Protein AF-A0AAD4RD54-F1 (afdb_monomer)

Radius of gyration: 32.4 Å; Cα contacts (8 Å, |Δi|>4): 1800; chains: 1; bounding box: 87×57×88 Å

Solvent-accessible surface area (backbone atoms only — not comparable to full-atom values): 44635 Å² total; per-residue (Å²): 108,68,71,57,52,54,49,49,52,52,64,71,62,56,76,58,55,67,66,53,48,54,48,45,55,53,49,21,65,70,68,74,36,64,88,39,47,35,70,54,61,84,73,22,49,75,55,4,37,42,70,29,91,63,85,69,30,56,29,65,33,33,38,48,41,65,48,63,67,48,46,19,55,50,34,30,54,26,50,79,67,55,37,33,37,27,60,32,68,65,44,72,46,57,25,40,58,55,34,28,67,73,33,30,32,34,36,34,36,60,65,26,46,49,77,78,45,78,38,79,94,76,35,32,35,30,32,23,28,32,25,23,54,65,60,49,38,61,70,41,50,88,74,52,38,34,68,66,67,35,71,50,55,75,58,58,98,86,44,76,84,72,58,71,46,49,21,50,43,47,36,35,20,32,35,24,40,33,50,30,21,70,60,68,34,32,37,76,70,30,52,65,26,34,33,32,28,33,40,77,24,52,78,45,41,43,64,42,84,94,43,73,69,96,71,83,83,81,75,73,75,45,46,69,63,51,42,48,35,54,28,38,64,31,43,65,52,27,40,29,32,49,41,40,77,57,62,81,20,64,36,28,37,38,34,35,20,90,45,61,52,37,50,44,51,35,51,51,50,40,58,75,68,63,55,73,49,31,27,42,35,40,32,32,33,57,34,39,48,20,29,23,73,62,70,76,48,90,70,74,73,30,28,28,40,41,39,32,33,56,17,88,38,62,66,56,30,50,55,50,50,52,56,50,50,53,43,33,49,76,44,60,34,42,82,74,42,79,29,69,52,75,63,56,40,51,54,54,47,31,46,60,33,37,39,67,62,13,48,32,64,76,40,80,93,38,47,72,50,74,46,47,29,21,29,47,62,92,49,40,41,64,49,53,57,52,48,53,51,51,38,59,74,68,74,52,68,64,27,40,42,24,46,49,67,68,20,27,40,28,41,42,30,56,38,53,85,88,39,62,67,59,48,51,51,52,50,55,50,50,51,50,52,34,54,52,28,43,74,68,71,25,32,68,43,56,36,67,45,43,48,65,72,42,56,85,47,45,52,78,75,58,31,65,72,53,46,49,50,54,51,48,52,42,43,69,57,29,75,76,56,24,35,44,47,73,62,69,57,63,66,38,45,28,58,46,41,32,55,67,66,56,52,57,81,55,32,37,74,48,83,79,39,63,43,51,71,72,54,54,45,69,49,30,40,68,69,42,53,51,55,47,52,48,32,54,74,49,84,49,70,67,60,34,50,55,57,23,47,78,40,51,68,42,77,57,48,44,56,41,35,59,30,33,31,29,18,34,13,26,42,39,52,50,48,54,50,27,69,75,38,78,77,31,38,37,40,26,51,33,25,50,21,11,46,42,9,37,49,75,42,45,20,72,54,6,62,46,32,32,68,48,28,39,49,52,50,40,43,75,75,69,48,68,31,34,34,36,43,31,58,20,38,50,54,40,55,13,38,54,64,65,34,54,89,35,93,44,35,41,37,37,36,36,16,44,21,45,89,64,73,31,69,78,53,81,83,86,57,95,36,42,46,62,42,53,36,60,63,78,56,50,27,37,30,47,57,52,47,48,38,66,66,44,52,50,38,34,45,70,63,62,58,47,65,33,40,39,29,45,40,24,40,22,35,22,48,81,30,76,67,51,27,46,21,46,38,63,44,48,4,34,56,39,5,57,54,41,60,67,61,43,27,35,39,36,36,39,49,44,54,76,33,38,70,43,42,14,46,24,48,40,31,30,52,49,8,62,74,71,36,36,49,63,96,65,90,70,74,68,55,85,61,61,71,67,52,56,55,32,54,52,46,34,55,60,76,44,64,83,62,21,69,62,42,50,53,52,51,52,50,50,36,50,54,27,51,77,69,74,39,78,62,89,69,77,81,87,71,76,87,79,82,79,90,82,82,78,77,75,69,89,68,87,82,74,82,83,81,81,48,66,48,37,41,31,37,44,57,83,87,81,116

Organism: NCBI:txid166010

Nearest PDB structures (foldseek):
  8jde-assembly1_A  TM=9.700E-01  e=2.104E-54  Mus musculus
  8jdu-assembly1_A  TM=9.709E-01  e=3.044E-54  Mus musculus
  8jdt-assembly1_A  TM=9.711E-01  e=9.715E-54  Mus musculus
  8jdx-assembly1_A  TM=9.723E-01  e=2.144E-53  Mus musculus
  8jdc-assembly1_A  TM=9.699E-01  e=6.491E-53  Mus musculus

Foldseek 3Di:
DVVVLVVVQCVQPPPLPPVLVVVLVVLCVLQVHNVQKDQDQVVQQQQQAALAPDDGDGARIEGEHQALLSQLVNLQVCLVLLFFEAEDFQRHFHQQLRHLQLHGYYYYDLNQADFPADDLPLQKTKGFQNHFQVNQQVVCVVSLKHDQFALLQDDDPVPPPRSRTDGLVQLQQQQFHHQQCLQQNTNLQFFQWWFWQFSNSDTDIQVGDPDRDPDDPPDDRVSNVRGLNSQLGTHTGMTMTGIDRNFPFKKKKKWFAAALLLLLVLLVVCVVVVLNWRGKKWWALLLVVLLCVPLVDDDDSGTMIMTMDGDNDNVSRVVSLVVSVVSCVVSRIPDIDIDRDPVVVVSVSNSRSCSQVSNLVVPDPFRKDKFKKFADSVCLRVLVVVLVVLCVVLVFDWIKMARSNRRMIMIIGGHDPVDPVRVVSVLVSSVVSQVSRQVRVMHRHDGSHCRNRNPVCCCVNQNDVRVVVVVVSSCVRRVSSNGSHDQPDLQSLQVSLCVSVVLLVQFDFDDQDFADLVLLCLFAPNVLLVLQVCQLVDPDPVVQQVSQQVAAQEGDHNCRNVQQRRQLRLLQRLLVVLVVDQLAEFEWAGPDFALQAAHRGDYNHHRTNNQLSNVSVVVVVPFQAEEEEEAAQAFSVRNQRSCQPPPRYAYEHEYEQLVQPDPPRDDDGDRYLYQYPNDAAAELQLLVCCCVLPVVQLCVARVGLEYEYADACCLDRPQPSRYHYHLLSLLQSLLSVLLVSHHYYYYDHYGDRSNRSSSNSNSNSVSSSVSHRDPRDGPNDDGDPVSVLSSLLSLVVNPPSGPSSVVVLVVVQVVCVVVVHDRNDHDPDDDDDDDDDDDDDDPPDDDDDRDTTTTTNDRPVVD

Secondary structure (DSSP, 8-state):
-HHHHHHHHHHHS---HHHHHHHHHHHHHHHT-GGGEE-SHHHHGGGG--SSSSPP---SEEE---SHHHHHHHHHHHHHTT--EEEES-S--SSSTT--TT--EEEE-TT---EEEEEGGGTEEEE-TT-BHHHHHHHTGGGTEE-----S----TT-TTTTT--BHHHHHHHT---TTHHHH--HHHHEEEEEEE-TT--EEETT-TT---S---SS---HHHHTT-TTSS-EEEEEEEE-EEPPSEEEEEEEE-SSHHHHHHHHHHHHHTT--EEEEEEE-HHHHHHHHHHHT----SS-EEEEEEEESSHHHHHHHHHHHHHHHHHTT----EEE-SHHHHHHHHHHHHTHHHHHHHTSTT-EEEE--EE--GGGHHHHHHHHHHHHHHHT---EEEE-TTTTEEEEEEEE-TT-HHHHHHHHHHHHHHHHHHHHTT-BS-SSS--TTTTGGGHHHHH-HHHHHHHHHHHHHH-TT--BS----STTHHHHHHHHHTT-GGGSEEPP--PPPHHHHTTTS-HHHHHHHHHGGG---HHHHHHHHHTSBS----TTHHHHHHHHHHHHHHHHHHHHHSTT-EEEEEESS--TT-BTTB-BTTB-S-HHHHHHHHHHHTT-S-EEEEE--SS--HHHHHHHTT-TTEEEEEEEE-TTTTSTT-----TTEEEEEE-SS---HHHHHHHIIIIIHHHHHHH--SEEEEEEE-TTBTTSSSS--B-HHHHHHHHHHHHTTTS-EEEEEEE---HHHHHHHHHHHHHHHHHSS---------PPPHHHHHHHHHHHHHTTTS-HHHHHHHHHHHHHHHHTTPPPP--------------PPPP-TT-PPPP-EEEEEE--TT--

InterPro domains:
  IPR000286 Histone deacetylase HDAC [PR01270] (592-615)
  IPR000286 Histone deacetylase HDAC [PR01270] (625-640)
  IPR000286 Histone deacetylase HDAC [PR01270] (704-714)
  IPR004113 FAD-binding oxidoreductase/transferase, type 4, C-terminal [PF02913] (252-485)
  IPR006094 FAD linked oxidase, N-terminal [PF01565] (59-206)
  IPR016164 FAD-linked oxidase-like, C-terminal [SSF55103] (252-485)
  IPR016166 FAD-binding domain, PCMH-type [PS51387] (54-246)
  IPR016169 FAD-binding, type PCMH, subdomain 2 [G3DSA:3.30.465.10] (25-263)
  IPR016171 Vanillyl-alcohol oxidase, C-terminal subdomain 2 [G3DSA:1.10.45.10] (449-484)
  IPR023696 Ureohydrolase domain superfamily [SSF52768] (494-779)
  IPR023801 Histone deacetylase domain [PF00850] (497-767)
  IPR036318 FAD-binding, type PCMH-like superfamily [SSF56176] (21-247)
  IPR037138 Histone deacetylase domain superfamily [G3DSA:3.40.800.20] (485-836)

Structure (mmCIF, N/CA/C/O backbone):
data_AF-A0AAD4RD54-F1
#
_entry.id   AF-A0AAD4RD54-F1
#
loop_
_atom_site.group_PDB
_atom_site.id
_atom_site.type_symbol
_atom_site.label_atom_id
_atom_site.label_alt_id
_atom_site.label_comp_id
_atom_site.label_asym_id
_atom_site.label_entity_id
_atom_site.label_seq_id
_atom_site.pdbx_PDB_ins_code
_atom_site.Cartn_x
_atom_site.Cartn_y
_atom_site.Cartn_z
_atom_site.occupancy
_atom_site.B_iso_or_equiv
_atom_site.auth_seq_id
_atom_site.auth_comp_id
_atom_site.auth_asym_id
_atom_site.auth_atom_id
_atom_site.pdbx_PDB_model_num
ATOM 1 N N . MET A 1 1 ? -11.831 23.724 4.573 1.00 31.16 1 MET A N 1
ATOM 2 C CA . MET A 1 1 ? -12.575 23.386 5.810 1.00 31.16 1 MET A CA 1
ATOM 3 C C . MET A 1 1 ? -12.025 22.101 6.437 1.00 31.16 1 MET A C 1
ATOM 5 O O . MET A 1 1 ? -11.517 22.185 7.545 1.00 31.16 1 MET A O 1
ATOM 9 N N . LEU A 1 2 ? -11.946 20.993 5.684 1.00 29.44 2 LEU A N 1
ATOM 10 C CA . LEU A 1 2 ? -11.298 19.728 6.092 1.00 29.44 2 LEU A CA 1
ATOM 11 C C . LEU A 1 2 ? -9.840 19.878 6.576 1.00 29.44 2 LEU A C 1
ATOM 13 O O . LEU A 1 2 ? -9.483 19.338 7.613 1.00 29.44 2 LEU A O 1
ATOM 17 N N . ALA A 1 3 ? -9.010 20.690 5.908 1.00 30.44 3 ALA A N 1
ATOM 18 C CA . ALA A 1 3 ? -7.638 20.963 6.364 1.00 30.44 3 ALA A CA 1
ATOM 19 C C . ALA A 1 3 ? -7.576 21.672 7.735 1.00 30.44 3 ALA A C 1
ATOM 21 O O . ALA A 1 3 ? -6.687 21.392 8.533 1.00 30.44 3 ALA A O 1
ATOM 22 N N . LYS A 1 4 ? -8.543 22.554 8.040 1.00 32.06 4 LYS A N 1
ATOM 23 C CA . LYS A 1 4 ? -8.648 23.219 9.352 1.00 32.06 4 LYS A CA 1
ATOM 24 C C . LYS A 1 4 ? -9.131 22.253 10.438 1.00 32.06 4 LYS A C 1
ATOM 26 O O . LYS A 1 4 ? -8.612 22.324 11.543 1.00 32.06 4 LYS A O 1
ATOM 31 N N . GLN A 1 5 ? -10.052 21.343 10.117 1.00 37.12 5 GLN A N 1
ATOM 32 C CA . GLN A 1 5 ? -10.539 20.307 11.040 1.00 37.12 5 GLN A CA 1
ATOM 33 C C . GLN A 1 5 ? -9.465 19.245 11.326 1.00 37.12 5 GLN A C 1
ATOM 35 O O . GLN A 1 5 ? -9.203 18.946 12.487 1.00 37.12 5 GLN A O 1
ATOM 40 N N . ASN A 1 6 ? -8.735 18.782 10.303 1.00 37.59 6 ASN A N 1
ATOM 41 C CA . ASN A 1 6 ? -7.548 17.932 10.471 1.00 37.59 6 ASN A CA 1
ATOM 42 C C . ASN A 1 6 ? -6.473 18.607 11.324 1.00 37.59 6 ASN A C 1
ATOM 44 O O . ASN A 1 6 ? -5.861 17.967 12.178 1.00 37.59 6 ASN A O 1
ATOM 48 N N . HIS A 1 7 ? -6.243 19.903 11.105 1.00 38.81 7 HIS A N 1
ATOM 49 C CA . HIS A 1 7 ? -5.299 20.670 11.905 1.00 38.81 7 HIS A CA 1
ATOM 50 C C . HIS A 1 7 ? -5.784 20.841 13.351 1.00 38.81 7 HIS A C 1
ATOM 52 O O . HIS A 1 7 ? -4.982 20.687 14.263 1.00 38.81 7 HIS A O 1
ATOM 58 N N . GLN A 1 8 ? -7.079 21.077 13.589 1.00 38.56 8 GLN A N 1
ATOM 59 C CA . GLN A 1 8 ? -7.655 21.140 14.937 1.00 38.56 8 GLN A CA 1
ATOM 60 C C . GLN A 1 8 ? -7.543 19.804 15.672 1.00 38.56 8 GLN A C 1
ATOM 62 O O . GLN A 1 8 ? -7.093 19.800 16.807 1.00 38.56 8 GLN A O 1
ATOM 67 N N . ILE A 1 9 ? -7.837 18.675 15.028 1.00 39.56 9 ILE A N 1
ATOM 68 C CA . ILE A 1 9 ? -7.760 17.344 15.651 1.00 39.56 9 ILE A CA 1
ATOM 69 C C . ILE A 1 9 ? -6.312 16.937 15.930 1.00 39.56 9 ILE A C 1
ATOM 71 O O . ILE A 1 9 ? -6.005 16.473 17.027 1.00 39.56 9 ILE A O 1
ATOM 75 N N . LYS A 1 10 ? -5.386 17.200 14.996 1.00 40.25 10 LYS A N 1
ATOM 76 C CA . LYS A 1 10 ? -3.944 17.020 15.240 1.00 40.25 10 LYS A CA 1
ATOM 77 C C . LYS A 1 10 ? -3.423 17.925 16.360 1.00 40.25 10 LYS A C 1
ATOM 79 O O . LYS A 1 10 ? -2.566 17.496 17.121 1.00 40.25 10 LYS A O 1
ATOM 84 N N . ARG A 1 11 ? -3.931 19.157 16.468 1.00 40.03 11 ARG A N 1
ATOM 85 C CA . ARG A 1 11 ? -3.551 20.137 17.502 1.00 40.03 11 ARG A CA 1
ATOM 86 C C . ARG A 1 11 ? -4.183 19.839 18.868 1.00 40.03 11 ARG A C 1
ATOM 88 O O . ARG A 1 11 ? -3.595 20.189 19.879 1.00 40.03 11 ARG A O 1
ATOM 95 N N . PHE A 1 12 ? -5.340 19.181 18.896 1.00 36.94 12 PHE A N 1
ATOM 96 C CA . PHE A 1 12 ? -6.020 18.708 20.108 1.00 36.94 12 PHE A CA 1
ATOM 97 C C . PHE A 1 12 ? -5.357 17.464 20.699 1.00 36.94 12 PHE A C 1
ATOM 99 O O . PHE A 1 12 ? -5.171 17.365 21.906 1.00 36.94 12 PHE A O 1
ATOM 106 N N . TYR A 1 13 ? -4.976 16.516 19.839 1.00 40.28 13 TYR A N 1
ATOM 107 C CA . TYR A 1 13 ? -4.358 15.250 20.237 1.00 40.28 13 TYR A CA 1
ATOM 108 C C . TYR A 1 13 ? -2.844 15.244 20.065 1.00 40.28 13 TYR A C 1
ATOM 110 O O . TYR A 1 13 ? -2.226 14.180 20.054 1.00 40.28 13 TYR A O 1
ATOM 118 N N . SER A 1 14 ? -2.217 16.423 19.998 1.00 35.62 14 SER A N 1
ATOM 119 C CA . SER A 1 14 ? -0.767 16.561 20.084 1.00 35.62 14 SER A CA 1
ATOM 120 C C . SER A 1 14 ? -0.270 16.284 21.511 1.00 35.62 14 SER A C 1
ATOM 122 O O . SER A 1 14 ? 0.448 17.083 22.100 1.00 35.62 14 SER A O 1
ATOM 124 N N . SER A 1 15 ? -0.585 15.108 22.054 1.00 36.62 15 SER A N 1
ATOM 125 C CA . SER A 1 15 ? 0.276 14.399 23.002 1.00 36.62 15 SER A CA 1
ATOM 126 C C . SER A 1 15 ? 1.414 13.668 22.268 1.00 36.62 15 SER A C 1
ATOM 128 O O . SER A 1 15 ? 1.978 12.705 22.776 1.00 36.62 15 SER A O 1
ATOM 130 N N . VAL A 1 16 ? 1.762 14.130 21.064 1.00 42.69 16 VAL A N 1
ATOM 131 C CA . VAL A 1 16 ? 2.956 13.742 20.310 1.00 42.69 16 VAL A CA 1
ATOM 132 C C . VAL A 1 16 ? 4.295 14.098 21.006 1.00 42.69 16 VAL A C 1
ATOM 134 O O . VAL A 1 16 ? 5.275 13.441 20.676 1.00 42.69 16 VAL A O 1
ATOM 137 N N . PRO A 1 17 ? 4.443 15.003 22.003 1.00 46.50 17 PRO A N 1
ATOM 138 C CA . PRO A 1 17 ? 5.793 15.363 22.448 1.00 46.50 17 PRO A CA 1
ATOM 139 C C . PRO A 1 17 ? 6.542 14.288 23.247 1.00 46.50 17 PRO A C 1
ATOM 141 O O . PRO A 1 17 ? 7.667 13.977 22.891 1.00 46.50 17 PRO A O 1
ATOM 144 N N . GLN A 1 18 ? 6.003 13.685 24.314 1.00 40.56 18 GLN A N 1
ATOM 145 C CA . GLN A 1 18 ? 6.911 13.025 25.273 1.00 40.56 18 GLN A CA 1
ATOM 146 C C . GLN A 1 18 ? 7.524 11.709 24.764 1.00 40.56 18 GLN A C 1
ATOM 148 O O . GLN A 1 18 ? 8.722 11.490 24.922 1.00 40.56 18 GLN A O 1
ATOM 153 N N . MET A 1 19 ? 6.732 10.839 24.128 1.00 45.44 19 MET A N 1
ATOM 154 C CA . MET A 1 19 ? 7.238 9.567 23.598 1.00 45.44 19 MET A CA 1
ATOM 155 C C . MET A 1 19 ? 8.097 9.777 22.344 1.00 45.44 19 MET A C 1
ATOM 157 O O . MET A 1 19 ? 9.170 9.185 22.255 1.00 45.44 19 MET A O 1
ATOM 161 N N . CYS A 1 20 ? 7.693 10.670 21.428 1.00 51.75 20 CYS A N 1
ATOM 162 C CA . CYS A 1 20 ? 8.508 11.004 20.255 1.00 51.75 20 CYS A CA 1
ATOM 163 C C . CYS A 1 20 ? 9.794 11.735 20.641 1.00 51.75 20 CYS A C 1
ATOM 165 O O . CYS A 1 20 ? 10.813 11.471 20.025 1.00 51.75 20 CYS A O 1
ATOM 167 N N . MET A 1 21 ? 9.791 12.592 21.669 1.00 58.31 21 MET A N 1
ATOM 168 C CA . MET A 1 21 ? 11.013 13.240 22.168 1.00 58.31 21 MET A CA 1
ATOM 169 C C . MET A 1 21 ? 11.931 12.245 22.883 1.00 58.31 21 MET A C 1
ATOM 171 O O . MET A 1 21 ? 13.139 12.285 22.684 1.00 58.31 21 MET A O 1
ATOM 175 N N . ASN A 1 22 ? 11.388 11.305 23.665 1.00 66.75 22 ASN A N 1
ATOM 176 C CA . ASN A 1 22 ? 12.194 10.248 24.286 1.00 66.75 22 ASN A CA 1
ATOM 177 C C . ASN A 1 22 ? 12.824 9.321 23.230 1.00 66.75 22 ASN A C 1
ATOM 179 O O . ASN A 1 22 ? 13.992 8.952 23.350 1.00 66.75 22 ASN A O 1
ATOM 183 N N . LEU A 1 23 ? 12.069 8.965 22.186 1.00 72.88 23 LEU A N 1
ATOM 184 C CA . LEU A 1 23 ? 12.573 8.193 21.050 1.00 72.88 23 LEU A CA 1
ATOM 185 C C . LEU A 1 23 ? 13.559 8.997 20.207 1.00 72.88 23 LEU A C 1
ATOM 187 O O . LEU A 1 23 ? 14.599 8.462 19.846 1.00 72.88 23 LEU A O 1
ATOM 191 N N . ALA A 1 24 ? 13.283 10.275 19.949 1.00 75.50 24 ALA A N 1
ATOM 192 C CA . ALA A 1 24 ? 14.194 11.166 19.246 1.00 75.50 24 ALA A CA 1
ATOM 193 C C . ALA A 1 24 ? 15.535 11.228 19.976 1.00 75.50 24 ALA A C 1
ATOM 195 O O . ALA A 1 24 ? 16.535 10.886 19.370 1.00 75.50 24 ALA A O 1
ATOM 196 N N . ASN A 1 25 ? 15.558 11.486 21.287 1.00 77.56 25 ASN A N 1
ATOM 197 C CA . ASN A 1 25 ? 16.791 11.471 22.084 1.00 77.56 25 ASN A CA 1
ATOM 198 C C . ASN A 1 25 ? 17.529 10.119 21.999 1.00 77.56 25 ASN A C 1
ATOM 200 O O . ASN A 1 25 ? 18.759 10.074 21.912 1.00 77.56 25 ASN A O 1
ATOM 204 N N . LYS A 1 26 ? 16.790 8.998 21.992 1.00 82.88 26 LYS A N 1
ATOM 205 C CA . LYS A 1 26 ? 17.374 7.660 21.809 1.00 82.88 26 LYS A CA 1
ATOM 206 C C . LYS A 1 26 ? 18.023 7.535 20.425 1.00 82.88 26 LYS A C 1
ATOM 208 O O . LYS A 1 26 ? 19.173 7.117 20.341 1.00 82.88 26 LYS A O 1
ATOM 213 N N . PHE A 1 27 ? 17.352 7.961 19.358 1.00 87.44 27 PHE A N 1
ATOM 214 C CA . PHE A 1 27 ? 17.906 7.936 18.002 1.00 87.44 27 PHE A CA 1
ATOM 215 C C . PHE A 1 27 ? 19.038 8.948 17.793 1.00 87.44 27 PHE A C 1
ATOM 217 O O . PHE A 1 27 ? 20.000 8.633 17.104 1.00 87.44 27 PHE A O 1
ATOM 224 N N . GLU A 1 28 ? 18.991 10.117 18.430 1.00 88.44 28 GLU A N 1
ATOM 225 C CA . GLU A 1 28 ? 20.075 11.106 18.415 1.00 88.44 28 GLU A CA 1
ATOM 226 C C . GLU A 1 28 ? 21.353 10.522 19.014 1.00 88.44 28 GLU A C 1
ATOM 228 O O . GLU A 1 28 ? 22.430 10.678 18.440 1.00 88.44 28 GLU A O 1
ATOM 233 N N . SER A 1 29 ? 21.239 9.791 20.129 1.00 86.81 29 SER A N 1
ATOM 234 C CA . SER A 1 29 ? 22.394 9.113 20.726 1.00 86.81 29 SER A CA 1
ATOM 235 C C . SER A 1 29 ? 22.926 7.960 19.866 1.00 86.81 29 SER A C 1
ATOM 237 O O . SER A 1 29 ? 24.135 7.753 19.830 1.00 86.81 29 SER A O 1
ATOM 239 N N . MET A 1 30 ? 22.058 7.252 19.132 1.00 88.75 30 MET A N 1
ATOM 240 C CA . MET A 1 30 ? 22.461 6.205 18.180 1.00 88.75 30 MET A CA 1
ATOM 241 C C . MET A 1 30 ? 23.156 6.761 16.934 1.00 88.75 30 MET A C 1
ATOM 243 O O . MET A 1 30 ? 24.142 6.189 16.486 1.00 88.75 30 MET A O 1
ATOM 247 N N . LEU A 1 31 ? 22.648 7.865 16.383 1.00 89.12 31 LEU A N 1
ATOM 248 C CA . LEU A 1 31 ? 23.153 8.488 15.155 1.00 89.12 31 LEU A CA 1
ATOM 249 C C . LEU A 1 31 ? 24.318 9.459 15.409 1.00 89.12 31 LEU A C 1
ATOM 251 O O . LEU A 1 31 ? 24.938 9.954 14.467 1.00 89.12 31 LEU A O 1
ATOM 255 N N . GLY A 1 32 ? 24.596 9.778 16.675 1.00 83.31 32 GLY A N 1
ATOM 256 C CA . GLY A 1 32 ? 25.702 10.635 17.102 1.00 83.31 32 GLY A CA 1
ATOM 257 C C . GLY A 1 32 ? 25.508 12.137 16.856 1.00 83.31 32 GLY A C 1
ATOM 258 O O . GLY A 1 32 ? 26.405 12.915 17.174 1.00 83.31 32 GLY A O 1
ATOM 259 N N . SER A 1 33 ? 24.370 12.573 16.301 1.00 85.06 33 SER A N 1
ATOM 260 C CA . SER A 1 33 ? 24.049 13.993 16.101 1.00 85.06 33 SER A CA 1
ATOM 261 C C . SER A 1 33 ? 22.545 14.237 15.993 1.00 85.06 33 SER A C 1
ATOM 263 O O . SER A 1 33 ? 21.833 13.516 15.290 1.00 85.06 33 SER A O 1
ATOM 265 N N . ALA A 1 34 ? 22.083 15.329 16.609 1.00 82.00 34 ALA A N 1
ATOM 266 C CA . ALA A 1 34 ? 20.712 15.823 16.481 1.00 82.00 34 ALA A CA 1
ATOM 267 C C . ALA A 1 34 ? 20.356 16.249 15.046 1.00 82.00 34 ALA A C 1
ATOM 269 O O . ALA A 1 34 ? 19.191 16.242 14.656 1.00 82.00 34 ALA A O 1
ATOM 270 N N . GLU A 1 35 ? 21.346 16.567 14.204 1.00 87.19 35 GLU A N 1
ATOM 271 C CA . GLU A 1 35 ? 21.089 16.938 12.809 1.00 87.19 35 GLU A CA 1
ATOM 272 C C . GLU A 1 35 ? 20.540 15.776 11.970 1.00 87.19 35 GLU A C 1
ATOM 274 O O . GLU A 1 35 ? 19.887 16.016 10.949 1.00 87.19 35 GLU A O 1
ATOM 279 N N . TYR A 1 36 ? 20.763 14.531 12.395 1.00 91.50 36 TYR A N 1
ATOM 280 C CA . TYR A 1 36 ? 20.299 13.328 11.700 1.00 91.50 36 TYR A CA 1
ATOM 281 C C . TYR A 1 36 ? 18.904 12.868 12.137 1.00 91.50 36 TYR A C 1
ATOM 283 O O . TYR A 1 36 ? 18.390 11.896 11.587 1.00 91.50 36 TYR A O 1
ATOM 291 N N . VAL A 1 37 ? 18.271 13.591 13.067 1.00 90.56 37 VAL A N 1
ATOM 292 C CA . VAL A 1 37 ? 16.903 13.349 13.535 1.00 90.56 37 VAL A CA 1
ATOM 293 C C . VAL A 1 37 ? 16.053 14.580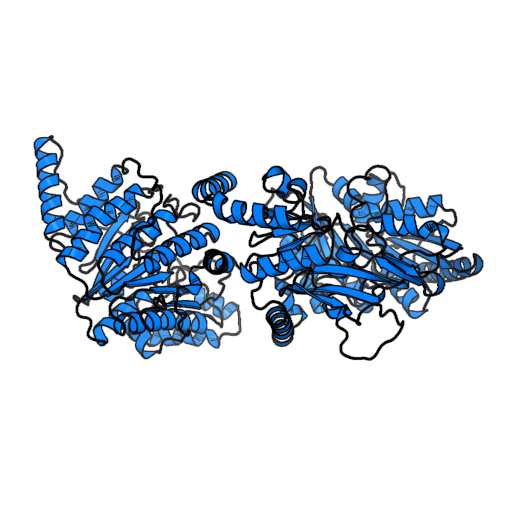 13.228 1.00 90.56 37 VAL A C 1
ATOM 295 O O . VAL A 1 37 ? 16.231 15.649 13.808 1.00 90.56 37 VAL A O 1
ATOM 298 N N . LYS A 1 38 ? 15.113 14.476 12.282 1.00 86.75 38 LYS A N 1
ATOM 299 C CA . LYS A 1 38 ? 14.216 15.593 11.947 1.00 86.75 38 LYS A CA 1
ATOM 300 C C . LYS A 1 38 ? 12.907 15.471 12.715 1.00 86.75 38 LYS A C 1
ATOM 302 O O . LYS A 1 38 ? 12.110 14.571 12.463 1.00 86.75 38 LYS A O 1
ATOM 307 N N . ILE A 1 39 ? 12.684 16.428 13.614 1.00 78.62 39 ILE A N 1
ATOM 308 C CA . ILE A 1 39 ? 11.483 16.521 14.462 1.00 78.62 39 ILE A CA 1
ATOM 309 C C . ILE A 1 39 ? 10.555 17.653 13.983 1.00 78.62 39 ILE A C 1
ATOM 311 O O . ILE A 1 39 ? 9.328 17.532 14.005 1.00 78.62 39 ILE A O 1
ATOM 315 N N . GLN A 1 40 ? 11.127 18.761 13.497 1.00 75.31 40 GLN A N 1
ATOM 316 C CA . GLN A 1 40 ? 10.357 19.911 13.009 1.00 75.31 40 GLN A CA 1
ATOM 317 C C . GLN A 1 40 ? 9.540 19.547 11.764 1.00 75.31 40 GLN A C 1
ATOM 319 O O . GLN A 1 40 ? 10.058 18.928 10.839 1.00 75.31 40 GLN A O 1
ATOM 324 N N . GLU A 1 41 ? 8.272 19.960 11.735 1.00 77.44 41 GLU A N 1
ATOM 325 C CA . GLU A 1 41 ? 7.330 19.624 10.658 1.00 77.44 41 GLU A CA 1
ATOM 326 C C . GLU A 1 41 ? 7.847 20.040 9.276 1.00 77.44 41 GLU A C 1
ATOM 328 O O . GLU A 1 41 ? 7.848 19.216 8.369 1.00 77.44 41 GLU A O 1
ATOM 333 N N . SER A 1 42 ? 8.401 21.250 9.136 1.00 77.44 42 SER A N 1
ATOM 334 C CA . SER A 1 42 ? 8.975 21.753 7.876 1.00 77.44 42 SER A CA 1
ATOM 335 C C . SER A 1 42 ? 10.063 20.850 7.288 1.00 77.44 42 SER A C 1
ATOM 337 O O . SER A 1 42 ? 10.180 20.743 6.071 1.00 77.44 42 SER A O 1
ATOM 339 N N . HIS A 1 43 ? 10.848 20.182 8.137 1.00 85.06 43 HIS A N 1
ATOM 340 C CA . HIS A 1 43 ? 11.883 19.241 7.709 1.00 85.06 43 HIS A CA 1
ATOM 341 C C . HIS A 1 43 ? 11.329 17.847 7.396 1.00 85.06 43 HIS A C 1
ATOM 343 O O . HIS A 1 43 ? 12.008 17.079 6.724 1.00 85.06 43 HIS A O 1
ATOM 349 N N . ARG A 1 44 ? 10.130 17.510 7.884 1.00 87.69 44 ARG A N 1
ATOM 350 C CA . ARG A 1 44 ? 9.465 16.219 7.654 1.00 87.69 44 ARG A CA 1
ATOM 351 C C . ARG A 1 44 ? 8.510 16.253 6.461 1.00 87.69 44 ARG A C 1
ATOM 353 O O . ARG A 1 44 ? 8.320 15.221 5.831 1.00 87.69 44 ARG A O 1
ATOM 360 N N . THR A 1 45 ? 7.948 17.416 6.124 1.00 84.38 45 THR A N 1
ATOM 361 C CA . THR A 1 45 ? 7.000 17.591 5.009 1.00 84.38 45 THR A CA 1
ATOM 362 C C . THR A 1 45 ? 7.467 16.974 3.683 1.00 84.38 45 THR A C 1
ATOM 364 O O . THR A 1 45 ? 6.654 16.277 3.077 1.00 84.38 45 THR A O 1
ATOM 367 N N . PRO A 1 46 ? 8.736 17.134 3.244 1.00 87.94 46 PRO A N 1
ATOM 368 C CA . PRO A 1 46 ? 9.199 16.547 1.980 1.00 87.94 46 PRO A CA 1
ATOM 369 C C . PRO A 1 46 ? 9.192 15.012 1.951 1.00 87.94 46 PRO A C 1
ATOM 371 O O . PRO A 1 46 ? 9.192 14.423 0.882 1.00 87.94 46 PRO A O 1
ATOM 374 N N . TYR A 1 47 ? 9.174 14.357 3.114 1.00 88.00 47 TYR A N 1
ATOM 375 C CA . TYR A 1 47 ? 9.163 12.894 3.244 1.00 88.00 47 TYR A CA 1
ATOM 376 C C . TYR A 1 47 ? 7.741 12.329 3.353 1.00 88.00 47 TYR A C 1
ATOM 378 O O . TYR A 1 47 ? 7.553 11.164 3.690 1.00 88.00 47 TYR A O 1
ATOM 386 N N . GLY A 1 48 ? 6.726 13.176 3.161 1.00 85.81 48 GLY A N 1
ATOM 387 C CA . GLY A 1 48 ? 5.326 12.787 3.265 1.00 85.81 48 GLY A CA 1
ATOM 388 C C . GLY A 1 48 ? 4.618 12.558 1.935 1.00 85.81 48 GLY A C 1
ATOM 389 O O . GLY A 1 48 ? 3.426 12.259 1.949 1.00 85.81 48 GLY A O 1
ATOM 390 N N . HIS A 1 49 ? 5.305 12.739 0.810 1.00 85.25 49 HIS A N 1
ATOM 391 C CA . HIS A 1 49 ? 4.762 12.553 -0.532 1.00 85.25 49 HIS A CA 1
ATOM 392 C C . HIS A 1 49 ? 5.838 12.024 -1.482 1.00 85.25 49 HIS A C 1
ATOM 394 O O . HIS A 1 49 ? 7.030 12.103 -1.184 1.00 85.25 49 HIS A O 1
ATOM 400 N N . ASP A 1 50 ? 5.396 11.507 -2.621 1.00 85.25 50 ASP A N 1
ATOM 401 C CA . ASP A 1 50 ? 6.225 11.317 -3.804 1.00 85.25 50 ASP A CA 1
ATOM 402 C C . ASP A 1 50 ? 5.745 12.231 -4.944 1.00 85.25 50 ASP A C 1
ATOM 404 O O . ASP A 1 50 ? 5.063 13.229 -4.685 1.00 85.25 50 ASP A O 1
ATOM 408 N N . GLU A 1 51 ? 6.135 11.941 -6.184 1.00 82.19 51 GLU A N 1
ATOM 409 C CA . GLU A 1 51 ? 5.699 12.682 -7.377 1.00 82.19 51 GLU A CA 1
ATOM 410 C C . GLU A 1 51 ? 4.311 12.229 -7.874 1.00 82.19 51 GLU A C 1
ATOM 412 O O . GLU A 1 51 ? 3.785 12.760 -8.855 1.00 82.19 51 GLU A O 1
ATOM 417 N N . GLY A 1 52 ? 3.693 11.255 -7.195 1.00 75.56 52 GLY A N 1
ATOM 418 C CA . GLY A 1 52 ? 2.331 10.812 -7.448 1.00 75.56 52 GLY A CA 1
ATOM 419 C C . GLY A 1 52 ? 1.268 11.825 -7.002 1.00 75.56 52 GLY A C 1
ATOM 420 O O . GLY A 1 52 ? 1.518 12.825 -6.331 1.00 75.56 52 GLY A O 1
ATOM 421 N N . HIS A 1 53 ? 0.016 11.539 -7.355 1.00 75.44 53 HIS A N 1
ATOM 422 C CA . HIS A 1 53 ? -1.153 12.385 -7.058 1.00 75.44 53 HIS A CA 1
ATOM 423 C C . HIS A 1 53 ? -1.811 12.051 -5.697 1.00 75.44 53 HIS A C 1
ATOM 425 O O . HIS A 1 53 ? -2.894 12.548 -5.374 1.00 75.44 53 HIS A O 1
ATOM 431 N N . PHE A 1 54 ? -1.217 11.147 -4.914 1.00 78.50 54 PHE A N 1
ATOM 432 C CA . PHE A 1 54 ? -1.779 10.672 -3.649 1.00 78.50 54 PHE A CA 1
ATOM 433 C C . PHE A 1 54 ? -1.712 11.749 -2.563 1.00 78.50 54 PHE A C 1
ATOM 435 O O . PHE A 1 54 ? -0.848 12.624 -2.577 1.00 78.50 54 PHE A O 1
ATOM 442 N N . GLN A 1 55 ? -2.621 11.684 -1.583 1.00 77.12 55 GLN A N 1
ATOM 443 C CA . GLN A 1 55 ? -2.613 12.659 -0.494 1.00 77.12 55 GLN A CA 1
ATOM 444 C C . GLN A 1 55 ? -1.354 12.523 0.378 1.00 77.12 55 GLN A C 1
ATOM 446 O O . GLN A 1 55 ? -1.130 11.451 0.948 1.00 77.12 55 GLN A O 1
ATOM 451 N N . PRO A 1 56 ? -0.585 13.612 0.570 1.00 79.44 56 PRO A N 1
ATOM 452 C CA . PRO A 1 56 ? 0.590 13.593 1.427 1.00 79.44 56 PRO A CA 1
ATOM 453 C C . PRO A 1 56 ? 0.253 13.300 2.890 1.00 79.44 56 PRO A C 1
ATOM 455 O O . PRO A 1 56 ? -0.695 13.858 3.456 1.00 79.44 56 PRO A O 1
A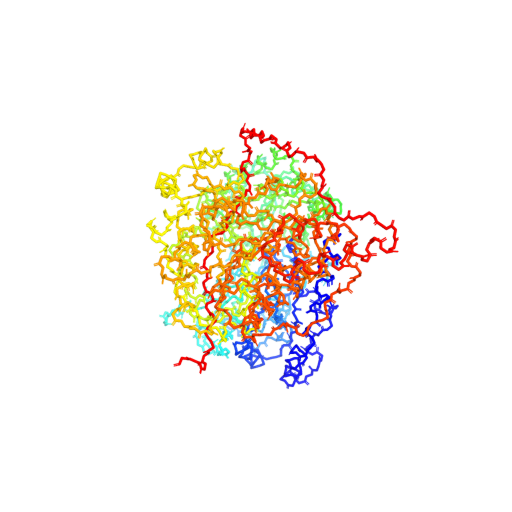TOM 458 N N . LYS A 1 57 ? 1.101 12.515 3.555 1.00 80.00 57 LYS A N 1
ATOM 459 C CA . LYS A 1 57 ? 1.060 12.314 5.006 1.00 80.00 57 LYS A CA 1
ATOM 460 C C . LYS A 1 57 ? 2.453 12.468 5.595 1.00 80.00 57 LYS A C 1
ATOM 462 O O . LYS A 1 57 ? 3.373 11.776 5.208 1.00 80.00 57 LYS A O 1
ATOM 467 N N . ILE A 1 58 ? 2.607 13.372 6.555 1.00 81.56 58 ILE A N 1
ATOM 468 C CA . ILE A 1 58 ? 3.910 13.669 7.162 1.00 81.56 58 ILE A CA 1
ATOM 469 C C . ILE A 1 58 ? 4.292 12.536 8.141 1.00 81.56 58 ILE A C 1
ATOM 471 O O . ILE A 1 58 ? 3.455 12.209 8.990 1.00 81.56 58 ILE A O 1
ATOM 475 N N . PRO A 1 59 ? 5.510 11.957 8.063 1.00 84.00 59 PRO A N 1
ATOM 476 C CA . PRO A 1 59 ? 5.995 10.959 9.029 1.00 84.00 59 PRO A CA 1
ATOM 477 C C . PRO A 1 59 ? 6.198 11.593 10.407 1.00 84.00 59 PRO A C 1
ATOM 479 O O . PRO A 1 59 ? 6.424 12.794 10.480 1.00 84.00 59 PRO A O 1
ATOM 482 N N . ASP A 1 60 ? 6.178 10.830 11.498 1.00 80.19 60 ASP A N 1
ATOM 483 C CA . ASP A 1 60 ? 6.377 11.352 12.860 1.00 80.19 60 ASP A CA 1
ATOM 484 C C . ASP A 1 60 ? 7.829 11.800 13.105 1.00 80.19 60 ASP A C 1
ATOM 486 O O . ASP A 1 60 ? 8.059 12.853 13.702 1.00 80.19 60 ASP A O 1
ATOM 490 N N . LEU A 1 61 ? 8.802 11.053 12.572 1.00 85.19 61 LEU A N 1
ATOM 491 C CA . LEU A 1 61 ? 10.233 11.379 12.584 1.00 85.19 61 LEU A CA 1
ATOM 492 C C . LEU A 1 61 ? 10.868 11.058 11.227 1.00 85.19 61 LEU A C 1
ATOM 494 O O . LEU A 1 61 ? 10.419 10.159 10.517 1.00 85.19 61 LEU A O 1
ATOM 498 N N . VAL A 1 62 ? 11.949 11.763 10.890 1.00 92.88 62 VAL A N 1
ATOM 499 C CA . VAL A 1 62 ? 12.844 11.362 9.792 1.00 92.88 62 VAL A CA 1
ATOM 500 C C . VAL A 1 62 ? 14.224 11.091 10.369 1.00 92.88 62 VAL A C 1
ATOM 502 O O . VAL A 1 62 ? 14.767 11.943 11.076 1.00 92.88 62 VAL A O 1
ATOM 505 N N . LEU A 1 63 ? 14.783 9.923 10.069 1.00 94.81 63 LEU A N 1
ATOM 506 C CA . LEU A 1 63 ? 16.109 9.505 10.519 1.00 94.81 63 LEU A CA 1
ATOM 507 C C . LEU A 1 63 ? 17.046 9.355 9.324 1.00 94.81 63 LEU A C 1
ATOM 509 O O . LEU A 1 63 ? 16.653 8.802 8.300 1.00 94.81 63 LEU A O 1
ATOM 513 N N . LEU A 1 64 ? 18.277 9.845 9.467 1.00 95.81 64 LEU A N 1
ATOM 514 C CA . LEU A 1 64 ? 19.306 9.803 8.430 1.00 95.81 64 LEU A CA 1
ATOM 515 C C . LEU A 1 64 ? 20.482 8.930 8.901 1.00 95.81 64 LEU A C 1
ATOM 517 O O . LEU A 1 64 ? 21.463 9.487 9.402 1.00 95.81 64 LEU A O 1
ATOM 521 N N . PRO A 1 65 ? 20.415 7.593 8.799 1.00 95.94 65 PRO A N 1
ATOM 522 C CA . PRO A 1 65 ? 21.530 6.714 9.145 1.00 95.94 65 PRO A CA 1
ATOM 523 C C . PRO A 1 65 ? 22.683 6.822 8.138 1.00 95.94 65 PRO A C 1
ATOM 525 O O . PRO A 1 65 ? 22.474 7.081 6.955 1.00 95.94 65 PRO A O 1
ATOM 528 N N . GLY A 1 66 ? 23.909 6.629 8.615 1.00 95.31 66 GLY A N 1
ATOM 529 C CA . GLY A 1 66 ? 25.151 6.643 7.842 1.00 95.31 66 GLY A CA 1
ATOM 530 C C . GLY A 1 66 ? 25.802 5.270 7.651 1.00 95.31 66 GLY A C 1
ATOM 531 O O . GLY A 1 66 ? 26.788 5.185 6.922 1.00 95.31 66 GLY A O 1
ATOM 532 N N . SER A 1 67 ? 25.278 4.205 8.268 1.00 96.31 67 SER A N 1
ATOM 533 C CA . SER A 1 67 ? 25.790 2.837 8.112 1.00 96.31 67 SER A CA 1
ATOM 534 C C . SER A 1 67 ? 24.694 1.774 8.219 1.00 96.31 67 SER A C 1
ATOM 536 O O . SER A 1 67 ? 23.608 2.024 8.749 1.00 96.31 67 SER A O 1
ATOM 538 N N . THR A 1 68 ? 24.997 0.562 7.750 1.00 97.12 68 THR A N 1
ATOM 539 C CA . THR A 1 68 ? 24.113 -0.607 7.871 1.00 97.12 68 THR A CA 1
ATOM 540 C C . THR A 1 68 ? 23.830 -0.947 9.337 1.00 97.12 68 THR A C 1
ATOM 542 O O . THR A 1 68 ? 22.706 -1.303 9.690 1.00 97.12 68 THR A O 1
ATOM 545 N N . GLU A 1 69 ? 24.814 -0.787 10.223 1.00 97.62 69 GLU A N 1
ATOM 546 C CA . GLU A 1 69 ? 24.660 -1.027 11.659 1.00 97.62 69 GLU A CA 1
ATOM 547 C C . GLU A 1 69 ? 23.706 -0.019 12.310 1.00 97.62 69 GLU A C 1
ATOM 549 O O . GLU A 1 69 ? 22.895 -0.408 13.151 1.00 97.62 69 GLU A O 1
ATOM 554 N N . GLU A 1 70 ? 23.758 1.256 11.904 1.00 96.81 70 GLU A N 1
ATOM 555 C CA . GLU A 1 70 ? 22.805 2.275 12.359 1.00 96.81 70 GLU A CA 1
ATOM 556 C C . GLU A 1 70 ? 21.380 1.944 11.889 1.00 96.81 70 GLU A C 1
ATOM 558 O O . GLU A 1 70 ? 20.447 1.992 12.693 1.00 96.81 70 GLU A O 1
ATOM 563 N N . VAL A 1 71 ? 21.206 1.534 10.623 1.00 97.38 71 VAL A N 1
ATOM 564 C CA . VAL A 1 71 ? 19.908 1.070 10.091 1.00 97.38 71 VAL A CA 1
ATOM 565 C C . VAL A 1 71 ? 19.388 -0.118 10.904 1.00 97.38 71 VAL A C 1
ATOM 567 O O . VAL A 1 71 ? 18.249 -0.101 11.367 1.00 97.38 71 VAL A O 1
ATOM 570 N N . SER A 1 72 ? 20.232 -1.127 11.127 1.00 98.06 72 SER A N 1
ATOM 571 C CA . SER A 1 72 ? 19.914 -2.312 11.928 1.00 98.06 72 SER A CA 1
ATOM 572 C C . SER A 1 72 ? 19.467 -1.942 13.344 1.00 98.06 72 SER A C 1
ATOM 574 O O . SER A 1 72 ? 18.408 -2.386 13.789 1.00 98.06 72 SER A O 1
ATOM 576 N N . ALA A 1 73 ? 20.214 -1.077 14.034 1.00 96.50 73 ALA A N 1
ATOM 577 C CA . ALA A 1 73 ? 19.873 -0.629 15.380 1.00 96.50 73 ALA A CA 1
ATOM 578 C C . ALA A 1 73 ? 18.529 0.118 15.426 1.00 96.50 73 ALA A C 1
ATOM 580 O O . ALA A 1 73 ? 17.713 -0.146 16.312 1.00 96.50 73 ALA A O 1
ATOM 581 N N . ILE A 1 74 ? 18.273 1.007 14.459 1.00 94.56 74 ILE A N 1
ATOM 582 C CA . ILE A 1 74 ? 17.003 1.734 14.345 1.00 94.56 74 ILE A CA 1
ATOM 583 C C . ILE A 1 74 ? 15.844 0.759 14.151 1.00 94.56 74 ILE A C 1
ATOM 585 O O . ILE A 1 74 ? 14.859 0.831 14.887 1.00 94.56 74 ILE A O 1
ATOM 589 N N . VAL A 1 75 ? 15.964 -0.165 13.195 1.00 95.31 75 VAL A N 1
ATOM 590 C CA . VAL A 1 75 ? 14.898 -1.117 12.863 1.00 95.31 75 VAL A CA 1
ATOM 591 C C . VAL A 1 75 ? 14.584 -2.028 14.053 1.00 95.31 75 VAL A C 1
ATOM 593 O O . VAL A 1 75 ? 13.407 -2.223 14.344 1.00 95.31 75 VAL A O 1
ATOM 596 N N . ARG A 1 76 ? 15.583 -2.483 14.829 1.00 94.44 76 ARG A N 1
ATOM 597 C CA . ARG A 1 76 ? 15.337 -3.243 16.078 1.00 94.44 76 ARG A CA 1
ATOM 598 C C . ARG A 1 76 ? 14.482 -2.468 17.064 1.00 94.44 76 ARG A C 1
ATOM 600 O O . ARG A 1 76 ? 13.486 -2.991 17.552 1.00 94.44 76 ARG A O 1
ATOM 607 N N . VAL A 1 77 ? 14.845 -1.211 17.327 1.00 85.38 77 VAL A N 1
ATOM 608 C CA . VAL A 1 77 ? 14.078 -0.356 18.242 1.00 85.38 77 VAL A CA 1
ATOM 609 C C . VAL A 1 77 ? 12.658 -0.165 17.724 1.00 85.38 77 VAL A C 1
ATOM 611 O O . VAL A 1 77 ? 11.712 -0.251 18.504 1.00 85.38 77 VAL A O 1
ATOM 614 N N . CYS A 1 78 ? 12.490 0.066 16.423 1.00 84.25 78 CYS A N 1
ATOM 615 C CA . CYS A 1 78 ? 11.173 0.220 15.811 1.00 84.25 78 CYS A CA 1
ATOM 616 C C . CYS A 1 78 ? 10.348 -1.065 15.903 1.00 84.25 78 CYS A C 1
ATOM 618 O O . CYS A 1 78 ? 9.158 -0.997 16.182 1.00 84.25 78 CYS A O 1
ATOM 620 N N . ASN A 1 79 ? 10.971 -2.233 15.761 1.00 83.62 79 ASN A N 1
ATOM 621 C CA . ASN A 1 79 ? 10.306 -3.522 15.899 1.00 83.62 79 ASN A CA 1
ATOM 622 C C . ASN A 1 79 ? 9.862 -3.807 17.335 1.00 83.62 79 ASN A C 1
ATOM 624 O O . ASN A 1 79 ? 8.721 -4.202 17.557 1.00 83.62 79 ASN A O 1
ATOM 628 N N . GLU A 1 80 ? 10.728 -3.544 18.315 1.00 80.62 80 GLU A N 1
ATOM 629 C CA . GLU A 1 80 ? 10.409 -3.659 19.745 1.00 80.62 80 GLU A CA 1
ATOM 630 C C . GLU A 1 80 ? 9.278 -2.710 20.158 1.00 80.62 80 GLU A C 1
ATOM 632 O O . GLU A 1 80 ? 8.438 -3.053 20.986 1.00 80.62 80 GLU A O 1
ATOM 637 N N . THR A 1 81 ? 9.251 -1.512 19.571 1.00 70.56 81 THR A N 1
ATOM 638 C CA . THR A 1 81 ? 8.264 -0.464 19.877 1.00 70.56 81 THR A CA 1
ATOM 639 C C . THR A 1 81 ? 7.075 -0.442 18.922 1.00 70.56 81 THR A C 1
ATOM 641 O O . THR A 1 81 ? 6.189 0.396 19.083 1.00 70.56 81 THR A O 1
ATOM 644 N N . LYS A 1 82 ? 7.030 -1.370 17.956 1.00 77.50 82 LYS A N 1
ATOM 645 C CA . LYS A 1 82 ? 5.966 -1.511 16.950 1.00 77.50 82 LYS A CA 1
ATOM 646 C C . LYS A 1 82 ? 5.716 -0.238 16.129 1.00 77.50 82 LYS A C 1
ATOM 648 O O . LYS A 1 82 ? 4.586 0.059 15.739 1.00 77.50 82 LYS A O 1
ATOM 653 N N . ILE A 1 83 ? 6.774 0.525 15.871 1.00 79.12 83 ILE A N 1
ATOM 654 C CA . ILE A 1 83 ? 6.725 1.769 15.103 1.00 79.12 83 ILE A CA 1
ATOM 655 C C . ILE A 1 83 ? 6.961 1.457 13.622 1.00 79.12 83 ILE A C 1
ATOM 657 O O . ILE A 1 83 ? 7.974 0.835 13.302 1.00 79.12 83 ILE A O 1
ATOM 661 N N . PRO A 1 84 ? 6.082 1.915 12.709 1.00 86.44 84 PRO A N 1
ATOM 662 C CA . PRO A 1 84 ? 6.300 1.768 11.276 1.00 86.44 84 PRO A CA 1
ATOM 663 C C . PRO A 1 84 ? 7.600 2.426 10.800 1.00 86.44 84 PRO A C 1
ATOM 665 O O . PRO A 1 84 ? 7.923 3.539 11.215 1.00 86.44 84 PRO A O 1
ATOM 668 N N . VAL A 1 85 ? 8.303 1.764 9.886 1.00 92.62 85 VAL A N 1
ATOM 669 C CA . VAL A 1 85 ? 9.519 2.240 9.223 1.00 92.62 85 VAL A CA 1
ATOM 670 C C . VAL A 1 85 ? 9.276 2.257 7.722 1.00 92.62 85 VAL A C 1
ATOM 672 O O . VAL A 1 85 ? 8.937 1.235 7.129 1.00 92.62 85 VAL A O 1
ATOM 675 N N . ILE A 1 86 ? 9.470 3.417 7.107 1.00 95.00 86 ILE A N 1
ATOM 676 C CA . ILE A 1 86 ? 9.314 3.636 5.674 1.00 95.00 86 ILE A CA 1
ATOM 677 C C . ILE A 1 86 ? 10.704 3.931 5.109 1.00 95.00 86 ILE A C 1
ATOM 679 O O . ILE A 1 86 ? 11.234 5.020 5.351 1.00 95.00 86 ILE A O 1
ATOM 683 N N . PRO A 1 87 ? 11.332 2.984 4.391 1.00 94.88 87 PRO A N 1
ATOM 684 C CA . PRO A 1 87 ? 12.569 3.256 3.671 1.00 94.88 87 PRO A CA 1
ATOM 685 C C . PRO A 1 87 ? 12.325 4.356 2.643 1.00 94.88 87 PRO A C 1
ATOM 687 O O . PRO A 1 87 ? 11.450 4.235 1.788 1.00 94.88 87 PRO A O 1
ATOM 690 N N . PHE A 1 88 ? 13.097 5.433 2.727 1.00 92.50 88 PHE A N 1
ATOM 691 C CA . PHE A 1 88 ? 12.940 6.589 1.863 1.00 92.50 88 PHE A CA 1
ATOM 692 C C . PHE A 1 88 ? 14.205 6.787 1.034 1.00 92.50 88 PHE A C 1
ATOM 694 O O . PHE A 1 88 ? 15.312 6.915 1.561 1.00 92.50 88 PHE A O 1
ATOM 701 N N . GLY A 1 89 ? 14.024 6.791 -0.286 1.00 84.44 89 GLY A N 1
ATOM 702 C CA . GLY A 1 89 ? 15.067 7.162 -1.230 1.00 84.44 89 GLY A CA 1
ATOM 703 C C . GLY A 1 89 ? 15.014 8.656 -1.510 1.00 84.44 89 GLY A C 1
ATOM 704 O O . GLY A 1 89 ? 15.413 9.484 -0.702 1.00 84.44 89 GLY A O 1
ATOM 705 N N . THR A 1 90 ? 14.500 8.997 -2.679 1.00 80.62 90 THR A N 1
ATOM 706 C CA . THR A 1 90 ? 14.468 10.368 -3.188 1.00 80.62 90 THR A CA 1
ATOM 707 C C . THR A 1 90 ? 13.068 10.941 -3.356 1.00 80.62 90 THR A C 1
ATOM 709 O O . THR A 1 90 ? 12.932 12.104 -3.716 1.00 80.62 90 THR A O 1
ATOM 712 N N . GLY A 1 91 ? 12.035 10.134 -3.105 1.00 83.00 91 GLY A N 1
ATOM 713 C CA . GLY A 1 91 ? 10.641 10.543 -3.271 1.00 83.00 91 GLY A CA 1
ATOM 714 C C . GLY A 1 91 ? 10.176 10.637 -4.726 1.00 83.00 91 GLY A C 1
ATOM 715 O O . GLY A 1 91 ? 9.132 11.215 -4.977 1.00 83.00 91 GLY A O 1
ATOM 716 N N . THR A 1 92 ? 10.903 10.067 -5.691 1.00 82.12 92 THR A N 1
ATOM 717 C CA . THR A 1 92 ? 10.541 10.132 -7.123 1.00 82.12 92 THR A CA 1
ATOM 718 C C . THR A 1 92 ? 9.545 9.057 -7.576 1.00 82.12 92 THR A C 1
ATOM 720 O O . THR A 1 92 ? 9.295 8.918 -8.771 1.00 82.12 92 THR A O 1
ATOM 723 N N . GLY A 1 93 ? 8.997 8.270 -6.644 1.00 82.94 93 GLY A N 1
ATOM 724 C CA . GLY A 1 93 ? 7.959 7.281 -6.939 1.00 82.94 93 GLY A CA 1
ATOM 725 C C . GLY A 1 93 ? 6.670 7.927 -7.454 1.00 82.94 93 GLY A C 1
ATOM 726 O O . GLY A 1 93 ? 6.438 9.120 -7.261 1.00 82.94 93 GLY A O 1
ATOM 727 N N . LEU A 1 94 ? 5.833 7.131 -8.120 1.00 84.50 94 LEU A N 1
ATOM 728 C CA . LEU A 1 94 ? 4.581 7.609 -8.723 1.00 84.50 94 LEU A CA 1
ATOM 729 C C . LEU A 1 94 ? 3.329 6.947 -8.146 1.00 84.50 94 LEU A C 1
ATOM 731 O O . LEU A 1 94 ? 2.224 7.405 -8.424 1.00 84.50 94 LEU A O 1
ATOM 735 N N . GLU A 1 95 ? 3.496 5.890 -7.348 1.00 85.25 95 GLU A N 1
ATOM 736 C CA . GLU A 1 95 ? 2.402 5.047 -6.852 1.00 85.25 95 GLU A CA 1
ATOM 737 C C . GLU A 1 95 ? 2.131 5.225 -5.346 1.00 85.25 95 GLU A C 1
ATOM 739 O O . GLU A 1 95 ? 1.312 4.507 -4.782 1.00 85.25 95 GLU A O 1
ATOM 744 N N . GLY A 1 96 ? 2.772 6.179 -4.662 1.00 86.25 96 GLY A N 1
ATOM 745 C CA . GLY A 1 96 ? 2.555 6.454 -3.237 1.00 86.25 96 GLY A CA 1
ATOM 746 C C . GLY A 1 96 ? 3.346 5.545 -2.291 1.00 86.25 96 GLY A C 1
ATOM 747 O O . GLY A 1 96 ? 3.050 5.502 -1.097 1.00 86.25 96 GLY A O 1
ATOM 748 N N . GLY A 1 97 ? 4.340 4.808 -2.798 1.00 86.62 97 GLY A N 1
ATOM 749 C CA . GLY A 1 97 ? 5.058 3.764 -2.054 1.00 86.62 97 GLY A CA 1
ATOM 750 C C . GLY A 1 97 ? 5.885 4.267 -0.865 1.00 86.62 97 GLY A C 1
ATOM 751 O O . GLY A 1 97 ? 6.172 3.499 0.045 1.00 86.62 97 GLY A O 1
ATOM 752 N N . VAL A 1 98 ? 6.243 5.554 -0.829 1.00 90.31 98 VAL A N 1
ATOM 753 C CA . VAL A 1 98 ? 6.994 6.170 0.287 1.00 90.31 98 VAL A CA 1
ATOM 754 C C . VAL A 1 98 ? 6.108 6.975 1.241 1.00 90.31 98 VAL A C 1
ATOM 756 O O . VAL A 1 98 ? 6.611 7.583 2.184 1.00 90.31 98 VAL A O 1
ATOM 759 N N . ILE A 1 99 ? 4.792 7.016 1.011 1.00 88.38 99 ILE A N 1
ATOM 760 C CA . ILE A 1 99 ? 3.878 7.786 1.856 1.00 88.38 99 ILE A CA 1
ATOM 761 C C . ILE A 1 99 ? 3.648 7.016 3.164 1.00 88.38 99 ILE A C 1
ATOM 763 O O . ILE A 1 99 ? 3.118 5.903 3.134 1.00 88.38 99 ILE A O 1
ATOM 767 N N . PRO A 1 100 ? 3.954 7.597 4.340 1.00 84.31 100 PRO A N 1
ATOM 768 C CA . PRO A 1 100 ? 3.775 6.938 5.629 1.00 84.31 100 PRO A CA 1
ATOM 769 C C . PRO A 1 100 ? 2.291 6.919 6.018 1.00 84.31 100 PRO A C 1
ATOM 771 O O . PRO A 1 100 ? 1.830 7.668 6.887 1.00 84.31 100 PRO A O 1
ATOM 774 N N . THR A 1 101 ? 1.512 6.041 5.379 1.00 76.44 101 THR A N 1
ATOM 775 C CA . THR A 1 101 ? 0.052 5.929 5.569 1.00 76.44 101 THR A CA 1
ATOM 776 C C . THR A 1 101 ? -0.335 5.705 7.026 1.00 76.44 101 THR A C 1
ATOM 778 O O . THR A 1 101 ? -1.377 6.177 7.484 1.00 76.44 101 THR A O 1
ATOM 781 N N . LEU A 1 102 ? 0.544 5.067 7.796 1.00 68.56 102 LEU A N 1
ATOM 782 C CA . LEU A 1 102 ? 0.393 4.784 9.214 1.00 68.56 102 LEU A CA 1
ATOM 783 C C . LEU A 1 102 ? 1.235 5.700 10.127 1.00 68.56 102 LEU A C 1
ATOM 785 O O . LEU A 1 102 ? 1.301 5.427 11.321 1.00 68.56 102 LEU A O 1
ATOM 789 N N . GLY A 1 103 ? 1.816 6.790 9.617 1.00 79.31 103 GLY A N 1
ATOM 790 C CA . GLY A 1 103 ? 2.796 7.587 10.366 1.00 79.31 103 GLY A CA 1
ATOM 791 C C . GLY A 1 103 ? 4.102 6.810 10.552 1.00 79.31 103 GLY A C 1
ATOM 792 O O . GLY A 1 103 ? 4.462 6.007 9.696 1.00 79.31 103 GLY A O 1
ATOM 793 N N . GLY A 1 104 ? 4.791 7.021 11.668 1.00 83.25 104 GLY A N 1
ATOM 794 C CA . GLY A 1 104 ? 6.045 6.347 11.990 1.00 83.25 104 GLY A CA 1
ATOM 795 C C . GLY A 1 104 ? 7.275 7.081 11.465 1.00 83.25 104 GLY A C 1
ATOM 796 O O . GLY A 1 104 ? 7.311 8.311 11.407 1.00 83.25 104 GLY A O 1
ATOM 797 N N . ILE A 1 105 ? 8.313 6.323 11.130 1.00 87.50 105 ILE A N 1
ATOM 798 C CA . ILE A 1 105 ? 9.639 6.849 10.820 1.00 87.50 105 ILE A CA 1
ATOM 799 C C . ILE A 1 105 ? 9.920 6.724 9.331 1.00 87.50 105 ILE A C 1
ATOM 801 O O . ILE A 1 105 ? 9.940 5.623 8.789 1.00 87.50 105 ILE A O 1
ATOM 805 N N . SER A 1 106 ? 10.217 7.850 8.689 1.00 94.12 106 SER A N 1
ATOM 806 C CA . SER A 1 106 ? 10.837 7.849 7.366 1.00 94.12 106 SER A CA 1
ATOM 807 C C . SER A 1 106 ? 12.349 7.701 7.520 1.00 94.12 106 SER A C 1
ATOM 809 O O . SER A 1 106 ? 12.988 8.490 8.218 1.00 94.12 106 SER A O 1
ATOM 811 N N . LEU A 1 107 ? 12.930 6.697 6.874 1.00 95.31 107 LEU A N 1
ATOM 812 C CA . LEU A 1 107 ? 14.350 6.376 6.966 1.00 95.31 107 LEU A CA 1
ATOM 813 C C . LEU A 1 107 ? 15.068 6.817 5.686 1.00 95.31 107 LEU A C 1
ATOM 815 O O . LEU A 1 107 ? 15.031 6.113 4.682 1.00 95.31 107 LEU A O 1
ATOM 819 N N . ASP A 1 108 ? 15.699 7.989 5.724 1.00 94.50 108 ASP A N 1
ATOM 820 C CA . ASP A 1 108 ? 16.395 8.594 4.584 1.00 94.50 108 ASP A CA 1
ATOM 821 C C . ASP A 1 108 ? 17.840 8.086 4.491 1.00 94.50 108 ASP A C 1
ATOM 823 O O . ASP A 1 108 ? 18.701 8.422 5.307 1.00 94.50 108 ASP A O 1
ATOM 827 N N . LEU A 1 109 ? 18.113 7.293 3.457 1.00 91.31 109 LEU A N 1
ATOM 828 C CA . LEU A 1 109 ? 19.390 6.605 3.270 1.00 91.31 109 LEU A CA 1
ATOM 829 C C . LEU A 1 109 ? 20.452 7.442 2.533 1.00 91.31 109 LEU A C 1
ATOM 831 O O . LEU A 1 109 ? 21.519 6.923 2.197 1.00 91.31 109 LEU A O 1
ATOM 835 N N . LYS A 1 110 ? 20.222 8.740 2.290 1.00 91.06 110 LYS A N 1
ATOM 836 C CA . LYS A 1 110 ? 21.125 9.580 1.478 1.00 91.06 110 LYS A CA 1
ATOM 837 C C . LYS A 1 110 ? 22.559 9.711 1.990 1.00 91.06 110 LYS A C 1
ATOM 839 O O . LYS A 1 110 ? 23.445 10.061 1.215 1.00 91.06 110 LYS A O 1
ATOM 844 N N . ARG A 1 111 ? 22.803 9.501 3.290 1.00 93.25 111 ARG A N 1
ATOM 845 C CA . ARG A 1 111 ? 24.163 9.559 3.866 1.00 93.25 111 ARG A CA 1
ATOM 846 C C . ARG A 1 111 ? 25.004 8.345 3.471 1.00 93.25 111 ARG A C 1
ATOM 848 O O . ARG A 1 111 ? 26.225 8.442 3.473 1.00 93.25 111 ARG A O 1
ATOM 855 N N . MET A 1 112 ? 24.365 7.233 3.118 1.00 93.88 112 MET A N 1
ATOM 856 C CA . MET A 1 112 ? 25.021 6.024 2.632 1.00 93.88 112 MET A CA 1
ATOM 857 C C . MET A 1 112 ? 25.185 6.130 1.109 1.00 93.88 112 MET A C 1
ATOM 859 O O . MET A 1 112 ? 24.449 5.495 0.366 1.00 93.88 112 MET A O 1
ATOM 863 N N . ASN A 1 113 ? 26.085 6.984 0.617 1.00 93.88 113 ASN A N 1
ATOM 864 C CA . ASN A 1 113 ? 26.184 7.348 -0.808 1.00 93.88 113 ASN A CA 1
ATOM 865 C C . ASN A 1 113 ? 27.506 6.953 -1.489 1.00 93.88 113 ASN A C 1
ATOM 867 O O . ASN A 1 113 ? 27.897 7.565 -2.484 1.00 93.88 113 ASN A O 1
ATOM 871 N N . GLN A 1 114 ? 28.204 5.944 -0.967 1.00 93.81 114 GLN A N 1
ATOM 872 C CA . GLN A 1 114 ? 29.512 5.528 -1.475 1.00 93.81 114 GLN A CA 1
ATOM 873 C C . GLN A 1 114 ? 29.435 4.330 -2.435 1.00 93.81 114 GLN A C 1
ATOM 875 O O . GLN A 1 114 ? 28.591 3.441 -2.295 1.00 93.81 114 GLN A O 1
ATOM 880 N N . VAL A 1 115 ? 30.375 4.280 -3.386 1.00 95.38 115 VAL A N 1
ATOM 881 C CA . VAL A 1 115 ? 30.764 3.033 -4.065 1.00 95.38 115 VAL A CA 1
ATOM 882 C C . VAL A 1 115 ? 31.695 2.284 -3.113 1.00 95.38 115 VAL A C 1
ATOM 884 O O . VAL A 1 115 ? 32.754 2.803 -2.765 1.00 95.38 115 VAL A O 1
ATOM 887 N N . LEU A 1 116 ? 31.288 1.100 -2.660 1.00 94.38 116 LEU A N 1
ATOM 888 C CA . LEU A 1 116 ? 32.035 0.302 -1.681 1.00 94.38 116 LEU A CA 1
ATOM 889 C C . LEU A 1 116 ? 33.149 -0.509 -2.339 1.00 94.38 116 LEU A C 1
ATOM 891 O O . LEU A 1 116 ? 34.246 -0.623 -1.799 1.00 94.38 116 LEU A O 1
ATOM 895 N N . GLU A 1 117 ? 32.859 -1.081 -3.504 1.00 94.19 117 GLU A N 1
ATOM 896 C CA . GLU A 1 117 ? 33.780 -1.940 -4.238 1.00 94.19 117 GLU A CA 1
ATOM 897 C C . GLU A 1 117 ? 33.514 -1.806 -5.734 1.00 94.19 117 GLU A C 1
ATOM 899 O O . GLU A 1 117 ? 32.366 -1.659 -6.161 1.00 94.19 117 GLU A O 1
ATOM 904 N N . MET A 1 118 ? 34.568 -1.878 -6.540 1.00 93.88 118 MET A N 1
ATOM 905 C CA . MET A 1 118 ? 34.446 -1.881 -7.987 1.00 93.88 118 MET A CA 1
ATOM 906 C C . MET A 1 118 ? 35.397 -2.902 -8.604 1.00 93.88 118 MET A C 1
ATOM 908 O O . MET A 1 118 ? 36.591 -2.912 -8.312 1.00 93.88 118 MET A O 1
ATOM 912 N N . ASN A 1 119 ? 34.839 -3.763 -9.453 1.00 94.25 119 ASN A N 1
ATOM 913 C CA . ASN A 1 119 ? 35.517 -4.894 -10.062 1.00 94.25 119 ASN A CA 1
ATOM 914 C C . ASN A 1 119 ? 35.448 -4.767 -11.589 1.00 94.25 119 ASN A C 1
ATOM 916 O O . ASN A 1 119 ? 34.571 -5.345 -12.232 1.00 94.25 119 ASN A O 1
ATOM 920 N N . GLU A 1 120 ? 36.388 -4.018 -12.175 1.00 94.44 120 GLU A N 1
ATOM 921 C CA . GLU A 1 120 ? 36.462 -3.774 -13.629 1.00 94.44 120 GLU A CA 1
ATOM 922 C C . GLU A 1 120 ? 36.456 -5.063 -14.448 1.00 94.44 120 GLU A C 1
ATOM 924 O O . GLU A 1 120 ? 35.700 -5.198 -15.405 1.00 94.44 120 GLU A O 1
ATOM 929 N N . VAL A 1 121 ? 37.280 -6.028 -14.038 1.00 92.94 121 VAL A N 1
ATOM 930 C CA . VAL A 1 121 ? 37.474 -7.295 -14.758 1.00 92.94 121 VAL A CA 1
ATOM 931 C C . VAL A 1 121 ? 36.208 -8.157 -14.752 1.00 92.94 121 VAL A C 1
ATOM 933 O O . VAL A 1 121 ? 35.962 -8.892 -15.706 1.00 92.94 121 VAL A O 1
ATOM 936 N N . ASP A 1 122 ? 35.395 -8.049 -13.700 1.00 93.25 122 ASP A N 1
ATOM 937 C CA . ASP A 1 122 ? 34.188 -8.861 -13.508 1.00 93.25 122 ASP A CA 1
ATOM 938 C C . ASP A 1 122 ? 32.892 -8.122 -13.871 1.00 93.25 122 ASP A C 1
ATOM 940 O O . ASP A 1 122 ? 31.799 -8.687 -13.739 1.00 93.25 122 ASP A O 1
ATOM 944 N N . PHE A 1 123 ? 33.013 -6.876 -14.347 1.00 94.94 123 PHE A N 1
ATOM 945 C CA . PHE A 1 123 ? 31.898 -6.032 -14.766 1.00 94.94 123 PHE A CA 1
ATOM 946 C C . PHE A 1 123 ? 30.847 -5.867 -13.657 1.00 94.94 123 PHE A C 1
ATOM 948 O O . PHE A 1 123 ? 29.646 -6.017 -13.890 1.00 94.94 123 PHE A O 1
ATOM 955 N N . ASP A 1 124 ? 31.279 -5.588 -12.426 1.00 95.06 124 ASP A N 1
ATOM 956 C CA . ASP A 1 124 ? 30.369 -5.268 -11.324 1.00 95.06 124 ASP A CA 1
ATOM 957 C C . ASP A 1 124 ? 30.906 -4.207 -10.370 1.00 95.06 124 ASP A C 1
ATOM 959 O O . ASP A 1 124 ? 32.104 -3.920 -10.304 1.00 95.06 124 ASP A O 1
ATOM 963 N N . CYS A 1 125 ? 29.983 -3.606 -9.629 1.00 95.56 125 CYS A N 1
ATOM 964 C CA . CYS A 1 125 ? 30.306 -2.766 -8.491 1.00 95.56 125 CYS A CA 1
ATOM 965 C C . CYS A 1 125 ? 29.285 -2.947 -7.370 1.00 95.56 125 CYS A C 1
ATOM 967 O O . CYS A 1 125 ? 28.125 -3.294 -7.601 1.00 95.56 125 CYS A O 1
ATOM 969 N N . THR A 1 126 ? 29.730 -2.701 -6.145 1.00 96.25 126 THR A N 1
ATOM 970 C CA . THR A 1 126 ? 28.901 -2.717 -4.944 1.00 96.25 126 THR A CA 1
ATOM 971 C C . THR A 1 126 ? 28.708 -1.287 -4.475 1.00 96.25 126 THR A C 1
ATOM 973 O O . THR A 1 126 ? 29.679 -0.560 -4.256 1.00 96.25 126 THR A O 1
ATOM 976 N N . VAL A 1 127 ? 27.455 -0.872 -4.318 1.00 95.81 127 VAL A N 1
ATOM 977 C CA . VAL A 1 127 ? 27.089 0.504 -3.982 1.00 95.81 127 VAL A CA 1
ATOM 978 C C . VAL A 1 127 ? 26.180 0.579 -2.765 1.00 95.81 127 VAL A C 1
ATOM 980 O O . VAL A 1 127 ? 25.462 -0.371 -2.446 1.00 95.81 127 VAL A O 1
ATOM 983 N N . GLN A 1 128 ? 26.211 1.718 -2.081 1.00 95.75 128 GLN A N 1
ATOM 984 C CA . GLN A 1 128 ? 25.275 2.055 -1.013 1.00 95.75 128 GLN A CA 1
ATOM 985 C C . GLN A 1 128 ? 23.992 2.723 -1.557 1.00 95.75 128 GLN A C 1
ATOM 987 O O . GLN A 1 128 ? 24.007 3.286 -2.656 1.00 95.75 128 GLN A O 1
ATOM 992 N N . PRO A 1 129 ? 22.872 2.693 -0.808 1.00 90.38 129 PRO A N 1
ATOM 993 C CA . PRO A 1 129 ? 21.556 3.113 -1.285 1.00 90.38 129 PRO A CA 1
ATOM 994 C C . PRO A 1 129 ? 21.443 4.572 -1.705 1.00 90.38 129 PRO A C 1
ATOM 996 O O . PRO A 1 129 ? 20.692 4.855 -2.623 1.00 90.38 129 PRO A O 1
ATOM 999 N N . GLY A 1 130 ? 22.183 5.488 -1.093 1.00 87.56 130 GLY A N 1
ATOM 1000 C CA . GLY A 1 130 ? 22.181 6.912 -1.416 1.00 87.56 130 GLY A CA 1
ATOM 1001 C C . GLY A 1 130 ? 22.966 7.292 -2.675 1.00 87.56 130 GLY A C 1
ATOM 1002 O O . GLY A 1 130 ? 23.042 8.482 -2.985 1.00 87.56 130 GLY A O 1
ATOM 1003 N N . ILE A 1 131 ? 23.581 6.340 -3.399 1.00 89.94 131 ILE A N 1
ATOM 1004 C CA . ILE A 1 131 ? 24.231 6.660 -4.675 1.00 89.94 131 ILE A CA 1
ATOM 1005 C C . ILE A 1 131 ? 23.185 6.822 -5.775 1.00 89.94 131 ILE A C 1
ATOM 1007 O O . ILE A 1 131 ? 22.303 5.979 -5.959 1.00 89.94 131 ILE A O 1
ATOM 1011 N N . THR A 1 132 ? 23.300 7.898 -6.545 1.00 88.56 132 THR A N 1
ATOM 1012 C CA . THR A 1 132 ? 22.430 8.118 -7.698 1.00 88.56 132 THR A CA 1
ATOM 1013 C C . THR A 1 132 ? 22.995 7.419 -8.928 1.00 88.56 132 THR A C 1
ATOM 1015 O O . THR A 1 132 ? 24.210 7.263 -9.070 1.00 88.56 132 THR A O 1
ATOM 1018 N N . ARG A 1 133 ? 22.122 7.035 -9.862 1.00 87.06 133 ARG A N 1
ATOM 1019 C CA . ARG A 1 133 ? 22.526 6.431 -11.141 1.00 87.06 133 ARG A CA 1
ATOM 1020 C C . ARG A 1 133 ? 23.537 7.298 -11.910 1.00 87.06 133 ARG A C 1
ATOM 1022 O O . ARG A 1 133 ? 24.523 6.785 -12.434 1.00 87.06 133 ARG A O 1
ATOM 1029 N N . ILE A 1 134 ? 23.313 8.616 -11.942 1.00 84.88 134 ILE A N 1
ATOM 1030 C CA . ILE A 1 134 ? 24.209 9.583 -12.597 1.00 84.88 134 ILE A CA 1
ATOM 1031 C C . ILE A 1 134 ? 25.563 9.624 -11.885 1.00 84.88 134 ILE A C 1
ATOM 1033 O O . ILE A 1 134 ? 26.588 9.517 -12.552 1.00 84.88 134 ILE A O 1
ATOM 1037 N N . ALA A 1 135 ? 25.575 9.729 -10.551 1.00 88.75 135 ALA A N 1
ATOM 1038 C CA . ALA A 1 135 ? 26.815 9.772 -9.778 1.00 88.75 135 ALA A CA 1
ATOM 1039 C C . ALA A 1 135 ? 27.636 8.488 -9.958 1.00 88.75 135 ALA A C 1
ATOM 1041 O O . ALA A 1 135 ? 28.853 8.557 -10.120 1.00 88.75 135 ALA A O 1
ATOM 1042 N N . LEU A 1 136 ? 26.975 7.325 -10.004 1.00 90.69 136 LEU A N 1
ATOM 1043 C CA . LEU A 1 136 ? 27.631 6.055 -10.299 1.00 90.69 136 LEU A CA 1
ATOM 1044 C C . LEU A 1 136 ? 28.278 6.071 -11.691 1.00 90.69 136 LEU A C 1
ATOM 1046 O O . LEU A 1 136 ? 29.465 5.775 -11.812 1.00 90.69 136 LEU A O 1
ATOM 1050 N N . ASN A 1 137 ? 27.523 6.453 -12.727 1.00 91.50 137 ASN A N 1
ATOM 1051 C CA . ASN A 1 137 ? 28.019 6.516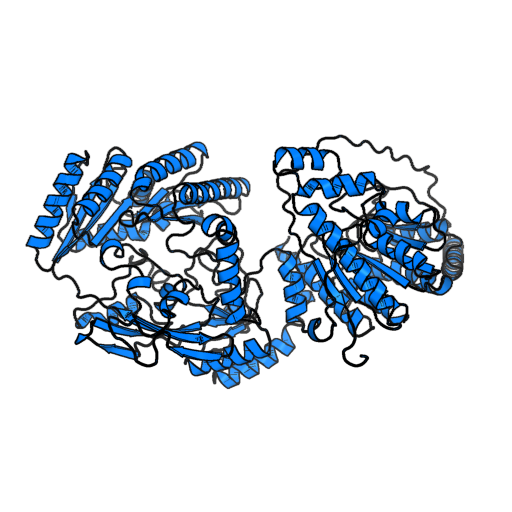 -14.105 1.00 91.50 137 ASN A CA 1
ATOM 1052 C C . ASN A 1 137 ? 29.136 7.555 -14.303 1.00 91.50 137 ASN A C 1
ATOM 1054 O O . ASN A 1 137 ? 30.050 7.334 -15.099 1.00 91.50 137 ASN A O 1
ATOM 1058 N N . GLU A 1 138 ? 29.099 8.673 -13.578 1.00 90.31 138 GLU A N 1
ATOM 1059 C CA . GLU A 1 138 ? 30.179 9.660 -13.569 1.00 90.31 138 GLU A CA 1
ATOM 1060 C C . GLU A 1 138 ? 31.444 9.106 -12.901 1.00 90.31 138 GLU A C 1
ATOM 1062 O O . GLU A 1 138 ? 32.541 9.271 -13.441 1.00 90.31 138 GLU A O 1
ATOM 1067 N N . TRP A 1 139 ? 31.292 8.391 -11.783 1.00 90.75 139 TRP A N 1
ATOM 1068 C CA . TRP A 1 139 ? 32.399 7.785 -11.043 1.00 90.75 139 TRP A CA 1
ATOM 1069 C C . TRP A 1 139 ? 33.118 6.696 -11.857 1.00 90.75 139 TRP A C 1
ATOM 1071 O O . TRP A 1 139 ? 34.346 6.702 -11.933 1.00 90.75 139 TRP A O 1
ATOM 1081 N N . ILE A 1 140 ? 32.381 5.813 -12.548 1.00 92.38 140 ILE A N 1
ATOM 1082 C CA . ILE A 1 140 ? 32.970 4.744 -13.386 1.00 92.38 140 ILE A CA 1
ATOM 1083 C C . ILE A 1 140 ? 33.385 5.206 -14.792 1.00 92.38 140 ILE A C 1
ATOM 1085 O O . ILE A 1 140 ? 33.926 4.409 -15.556 1.00 92.38 140 ILE A O 1
ATOM 1089 N N . ARG A 1 141 ? 33.178 6.475 -15.169 1.00 89.81 141 ARG A N 1
ATOM 1090 C CA . ARG A 1 141 ? 33.313 6.953 -16.561 1.00 89.81 141 ARG A CA 1
ATOM 1091 C C . ARG A 1 141 ? 34.647 6.606 -17.237 1.00 89.81 141 ARG A C 1
ATOM 1093 O O . ARG A 1 141 ? 34.670 6.363 -18.441 1.00 89.81 141 ARG A O 1
ATOM 1100 N N . ASN A 1 142 ? 35.748 6.600 -16.484 1.00 90.31 142 ASN A N 1
ATOM 1101 C CA . ASN A 1 142 ? 37.100 6.385 -17.018 1.00 90.31 142 ASN A CA 1
ATOM 1102 C C . ASN A 1 142 ? 37.469 4.901 -17.202 1.00 90.31 142 ASN A C 1
ATOM 1104 O O . ASN A 1 142 ? 38.531 4.604 -17.735 1.00 90.31 142 ASN A O 1
ATOM 1108 N N . THR A 1 143 ? 36.604 3.983 -16.772 1.00 91.62 143 THR A N 1
ATOM 1109 C CA . THR A 1 143 ? 36.862 2.530 -16.764 1.00 91.62 143 THR A CA 1
ATOM 1110 C C . THR A 1 143 ? 36.464 1.866 -18.087 1.00 91.62 143 THR A C 1
ATOM 1112 O O . THR A 1 143 ? 36.750 0.699 -18.326 1.00 91.62 143 THR A O 1
ATOM 1115 N N . GLY A 1 144 ? 35.765 2.601 -18.961 1.00 90.25 144 GLY A N 1
ATOM 1116 C CA . GLY A 1 144 ? 35.135 2.046 -20.161 1.00 90.25 144 GLY A CA 1
ATOM 1117 C C . GLY A 1 144 ? 33.846 1.266 -19.877 1.00 90.25 144 GLY A C 1
ATOM 1118 O O . GLY A 1 144 ? 33.239 0.748 -20.813 1.00 90.25 144 GLY A O 1
ATOM 1119 N N . LEU A 1 145 ? 33.402 1.210 -18.619 1.00 94.50 145 LEU A N 1
ATOM 1120 C CA . LEU A 1 145 ? 32.151 0.586 -18.200 1.00 94.50 145 LEU A CA 1
ATOM 1121 C C . LEU A 1 145 ? 31.063 1.628 -17.917 1.00 94.50 145 LEU A C 1
ATOM 1123 O O . LEU A 1 145 ? 31.342 2.810 -17.709 1.00 94.50 145 LEU A O 1
ATOM 1127 N N . TRP A 1 146 ? 29.810 1.181 -17.900 1.00 92.62 146 TRP A N 1
ATOM 1128 C CA . TRP A 1 146 ? 28.654 1.980 -17.504 1.00 92.62 146 TRP A CA 1
ATOM 1129 C C . TRP A 1 146 ? 27.555 1.103 -16.892 1.00 92.62 146 TRP A C 1
ATOM 1131 O O . TRP A 1 146 ? 27.455 -0.089 -17.179 1.00 92.62 146 TRP A O 1
ATOM 1141 N N . PHE A 1 147 ? 26.723 1.695 -16.044 1.00 92.75 147 PHE A N 1
ATOM 1142 C CA . PHE A 1 147 ? 25.497 1.099 -15.535 1.00 92.75 147 PHE A CA 1
ATOM 1143 C C . PHE A 1 147 ? 24.336 1.448 -16.472 1.00 92.75 147 PHE A C 1
ATOM 1145 O O . PHE A 1 147 ? 24.053 2.626 -16.716 1.00 92.75 147 PHE A O 1
ATOM 1152 N N . SER A 1 148 ? 23.709 0.411 -17.027 1.00 89.75 148 SER A N 1
ATOM 1153 C CA . SER A 1 148 ? 22.897 0.507 -18.241 1.00 89.75 148 SER A CA 1
ATOM 1154 C C . SER A 1 148 ? 21.433 0.857 -18.009 1.00 89.75 148 SER A C 1
ATOM 1156 O O . SER A 1 148 ? 20.838 1.457 -18.901 1.00 89.75 148 SER A O 1
ATOM 1158 N N . VAL A 1 149 ? 20.850 0.499 -16.859 1.00 87.00 149 VAL A N 1
ATOM 1159 C CA . VAL A 1 149 ? 19.416 0.692 -16.578 1.00 87.00 149 VAL A CA 1
ATOM 1160 C C . VAL A 1 149 ? 19.093 2.184 -16.513 1.00 87.00 149 VAL A C 1
ATOM 1162 O O . VAL A 1 149 ? 19.568 2.879 -15.619 1.00 87.00 149 VAL A O 1
ATOM 1165 N N . ASP A 1 150 ? 18.296 2.671 -17.463 1.00 81.94 150 ASP A N 1
ATOM 1166 C CA . ASP A 1 150 ? 18.004 4.093 -17.674 1.00 81.94 150 ASP A CA 1
ATOM 1167 C C . ASP A 1 150 ? 16.484 4.357 -17.662 1.00 81.94 150 ASP A C 1
ATOM 1169 O O . ASP A 1 150 ? 15.858 4.234 -18.720 1.00 81.94 150 ASP A O 1
ATOM 1173 N N . PRO A 1 151 ? 15.883 4.733 -16.512 1.00 67.62 151 PRO A N 1
ATOM 1174 C CA . PRO A 1 151 ? 14.431 4.888 -16.335 1.00 67.62 151 PRO A CA 1
ATOM 1175 C C . PRO A 1 151 ? 13.825 6.094 -17.085 1.00 67.62 151 PRO A C 1
ATOM 1177 O O . PRO A 1 151 ? 12.779 6.610 -16.715 1.00 67.62 151 PRO A O 1
ATOM 1180 N N . GLY A 1 152 ? 14.485 6.605 -18.129 1.00 55.97 152 GLY A N 1
ATOM 1181 C CA . GLY A 1 152 ? 13.883 7.577 -19.041 1.00 55.97 152 GLY A CA 1
ATOM 1182 C C . GLY A 1 152 ? 13.781 9.001 -18.490 1.00 55.97 152 GLY A C 1
ATOM 1183 O O . GLY A 1 152 ? 13.156 9.847 -19.131 1.00 55.97 152 GLY A O 1
ATOM 1184 N N . ALA A 1 153 ? 14.470 9.315 -17.386 1.00 50.50 153 ALA A N 1
ATOM 1185 C CA . ALA A 1 153 ? 14.537 10.662 -16.810 1.00 50.50 153 ALA A CA 1
ATOM 1186 C C . ALA A 1 153 ? 15.849 11.428 -17.084 1.00 50.50 153 ALA A C 1
ATOM 1188 O O . ALA A 1 153 ? 15.969 12.578 -16.679 1.00 50.50 153 ALA A O 1
ATOM 1189 N N . ASP A 1 154 ? 16.831 10.859 -17.784 1.00 46.12 154 ASP A N 1
ATOM 1190 C CA . ASP A 1 154 ? 18.085 11.533 -18.128 1.00 46.12 154 ASP A CA 1
ATOM 1191 C C . ASP A 1 154 ? 17.940 12.647 -19.185 1.00 46.12 154 ASP A C 1
ATOM 1193 O O . ASP A 1 154 ? 17.862 12.397 -20.382 1.00 46.12 154 ASP A O 1
ATOM 1197 N N . ALA A 1 155 ? 18.035 13.898 -18.719 1.00 29.28 155 ALA A N 1
ATOM 1198 C CA . ALA A 1 155 ? 18.571 15.086 -19.408 1.00 29.28 155 ALA A CA 1
ATOM 1199 C C . ALA A 1 155 ? 17.603 16.263 -19.635 1.00 29.28 155 ALA A C 1
ATOM 1201 O O . ALA A 1 155 ? 16.822 16.304 -20.583 1.00 29.28 155 ALA A O 1
ATOM 1202 N N . SER A 1 156 ? 17.852 17.357 -18.901 1.00 29.83 156 SER A N 1
ATOM 1203 C CA . SER A 1 156 ? 18.081 18.675 -19.512 1.00 29.83 156 SER A CA 1
ATOM 1204 C C . SER A 1 156 ? 18.875 19.597 -18.567 1.00 29.83 156 SER A C 1
ATOM 1206 O O . SER A 1 156 ? 18.714 19.538 -17.351 1.00 29.83 156 SER A O 1
ATOM 1208 N N . LEU A 1 157 ? 19.712 20.482 -19.126 1.00 31.69 157 LEU A N 1
ATOM 1209 C CA . LEU A 1 157 ? 20.533 21.482 -18.411 1.00 31.69 157 LEU A CA 1
ATOM 1210 C C . LEU A 1 157 ? 19.733 22.475 -17.534 1.00 31.69 157 LEU A C 1
ATOM 1212 O O . LEU A 1 157 ? 20.335 23.249 -16.798 1.00 31.69 157 LEU A O 1
ATOM 1216 N N . ILE A 1 158 ? 18.397 22.471 -17.607 1.00 26.45 158 ILE A N 1
ATOM 1217 C CA . ILE A 1 158 ? 17.513 23.403 -16.884 1.00 26.45 158 ILE A CA 1
ATOM 1218 C C . ILE A 1 158 ? 16.832 22.749 -15.665 1.00 26.45 158 ILE A C 1
ATOM 1220 O O . ILE A 1 158 ? 16.267 23.444 -14.827 1.00 26.45 158 ILE A O 1
ATOM 1224 N N . THR A 1 159 ? 16.968 21.434 -15.479 1.00 32.97 159 THR A N 1
ATOM 1225 C CA . THR A 1 159 ? 16.352 20.685 -14.367 1.00 32.97 159 THR A CA 1
ATOM 1226 C C . THR A 1 159 ? 17.370 19.862 -13.577 1.00 32.97 159 THR A C 1
ATOM 1228 O O . THR A 1 159 ? 17.103 18.737 -13.159 1.00 32.97 159 THR A O 1
ATOM 1231 N N . TRP A 1 160 ? 18.525 20.465 -13.273 1.00 28.33 160 TRP A N 1
ATOM 1232 C CA . TRP A 1 160 ? 19.527 19.904 -12.347 1.00 28.33 160 TRP A CA 1
ATOM 1233 C C . TRP A 1 160 ? 18.959 19.605 -10.936 1.00 28.33 160 TRP A C 1
ATOM 1235 O O . TRP A 1 160 ? 19.589 18.911 -10.145 1.00 28.33 160 TRP A O 1
ATOM 1245 N N . PHE A 1 161 ? 17.754 20.098 -10.618 1.00 30.86 161 PHE A N 1
ATOM 1246 C CA . PHE A 1 161 ? 17.127 19.970 -9.300 1.00 30.86 161 PHE A CA 1
ATOM 1247 C C . PHE A 1 161 ? 16.185 18.766 -9.109 1.00 30.86 161 PHE A C 1
ATOM 1249 O O . PHE A 1 161 ? 15.970 18.403 -7.960 1.00 30.86 161 PHE A O 1
ATOM 1256 N N . LEU A 1 162 ? 15.647 18.132 -10.165 1.00 32.88 162 LEU A N 1
ATOM 1257 C CA . LEU A 1 162 ? 14.651 17.037 -10.040 1.00 32.88 162 LEU A CA 1
ATOM 1258 C C . LEU A 1 162 ? 15.109 15.703 -10.654 1.00 32.88 162 LEU A C 1
ATOM 1260 O O . LEU A 1 162 ? 14.750 14.639 -10.168 1.00 32.88 162 LEU A O 1
ATOM 1264 N N . ILE A 1 163 ? 15.972 15.742 -11.669 1.00 39.00 163 ILE A N 1
ATOM 1265 C CA . ILE A 1 163 ? 16.406 14.552 -12.423 1.00 39.00 163 ILE A CA 1
ATOM 1266 C C . ILE A 1 163 ? 17.595 13.825 -11.754 1.00 39.00 163 ILE A C 1
ATOM 1268 O O . ILE A 1 163 ? 17.869 12.656 -12.017 1.00 39.00 163 ILE A O 1
ATOM 1272 N N . THR A 1 164 ? 18.278 14.485 -10.817 1.00 43.88 164 THR A N 1
ATOM 1273 C CA . THR A 1 164 ? 19.492 13.993 -10.137 1.00 43.88 164 THR A CA 1
ATOM 1274 C C . THR A 1 164 ? 19.211 12.926 -9.065 1.00 43.88 164 THR A C 1
ATOM 1276 O O . THR A 1 164 ? 20.123 12.499 -8.364 1.00 43.88 164 THR A O 1
ATOM 1279 N N . TRP A 1 165 ? 17.968 12.460 -8.927 1.00 51.97 165 TRP A N 1
ATOM 1280 C CA . TRP A 1 165 ? 17.488 11.798 -7.718 1.00 51.97 165 TRP A CA 1
ATOM 1281 C C . TRP A 1 165 ? 16.905 10.395 -7.965 1.00 51.97 165 TRP A C 1
ATOM 1283 O O . TRP A 1 165 ? 15.845 10.076 -7.449 1.00 51.97 165 TRP A O 1
ATOM 1293 N N . PHE A 1 166 ? 17.576 9.517 -8.714 1.00 54.00 166 PHE A N 1
ATOM 1294 C CA . PHE A 1 166 ? 17.261 8.076 -8.675 1.00 54.00 166 PHE A CA 1
ATOM 1295 C C . PHE A 1 166 ? 18.376 7.327 -7.968 1.00 54.00 166 PHE A C 1
ATOM 1297 O O . PHE A 1 166 ? 19.464 7.141 -8.519 1.00 54.00 166 PHE A O 1
ATOM 1304 N N . TYR A 1 167 ? 18.101 6.929 -6.732 1.00 75.94 167 TYR A N 1
ATOM 1305 C CA . TYR A 1 167 ? 18.976 6.066 -5.956 1.00 75.94 167 TYR A CA 1
ATOM 1306 C C . TYR A 1 167 ? 18.961 4.648 -6.510 1.00 75.94 167 TYR A C 1
ATOM 1308 O O . TYR A 1 167 ? 17.887 4.084 -6.716 1.00 75.94 167 TYR A O 1
ATOM 1316 N N . VAL A 1 168 ? 20.142 4.060 -6.724 1.00 74.88 168 VAL A N 1
ATOM 1317 C CA . VAL A 1 168 ? 20.268 2.720 -7.323 1.00 74.88 168 VAL A CA 1
ATOM 1318 C C . VAL A 1 168 ? 19.476 1.695 -6.510 1.00 74.88 168 VAL A C 1
ATOM 1320 O O . VAL A 1 168 ? 18.704 0.937 -7.083 1.00 74.88 168 VAL A O 1
ATOM 1323 N N . CYS A 1 169 ? 19.552 1.722 -5.177 1.00 76.62 169 CYS A N 1
ATOM 1324 C CA . CYS A 1 169 ? 18.752 0.817 -4.341 1.00 76.62 169 CYS A CA 1
ATOM 1325 C C . CYS A 1 169 ? 17.252 1.156 -4.321 1.00 76.62 169 CYS A C 1
ATOM 1327 O O . CYS A 1 169 ? 16.442 0.261 -4.102 1.00 76.62 169 CYS A O 1
ATOM 1329 N N . GLY A 1 170 ? 16.864 2.408 -4.588 1.00 84.38 170 GLY A N 1
ATOM 1330 C CA . GLY A 1 170 ? 15.462 2.762 -4.831 1.00 84.38 170 GLY A CA 1
ATOM 1331 C C . GLY A 1 170 ? 14.939 2.095 -6.104 1.00 84.38 170 GLY A C 1
ATOM 1332 O O . GLY A 1 170 ? 13.881 1.477 -6.080 1.00 84.38 170 GLY A O 1
ATOM 1333 N N . MET A 1 171 ? 15.744 2.109 -7.173 1.00 89.50 171 MET A N 1
ATOM 1334 C CA . MET A 1 171 ? 15.449 1.391 -8.419 1.00 89.50 171 MET A CA 1
ATOM 1335 C C . MET A 1 171 ? 15.362 -0.127 -8.193 1.00 89.50 171 MET A C 1
ATOM 1337 O O . MET A 1 171 ? 14.490 -0.784 -8.756 1.00 89.50 171 MET A O 1
ATOM 1341 N N . VAL A 1 172 ? 16.232 -0.701 -7.348 1.00 92.44 172 VAL A N 1
ATOM 1342 C CA . VAL A 1 172 ? 16.126 -2.113 -6.926 1.00 92.44 172 VAL A CA 1
ATOM 1343 C C . VAL A 1 172 ? 14.784 -2.360 -6.228 1.00 92.44 172 VAL A C 1
ATOM 1345 O O . VAL A 1 172 ? 14.076 -3.305 -6.574 1.00 92.44 172 VAL A O 1
ATOM 1348 N N . ALA A 1 173 ? 14.426 -1.517 -5.255 1.00 91.75 173 ALA A N 1
ATOM 1349 C CA . ALA A 1 173 ? 13.230 -1.689 -4.438 1.00 91.75 173 ALA A CA 1
ATOM 1350 C C . ALA A 1 173 ? 11.932 -1.604 -5.251 1.00 91.75 173 ALA A C 1
ATOM 1352 O O . ALA A 1 173 ? 10.994 -2.318 -4.917 1.00 91.75 173 ALA A O 1
ATOM 1353 N N . THR A 1 174 ? 11.879 -0.801 -6.316 1.00 89.31 174 THR A N 1
ATOM 1354 C CA . THR A 1 174 ? 10.711 -0.715 -7.213 1.00 89.31 174 THR A CA 1
ATOM 1355 C C . THR A 1 174 ? 10.771 -1.688 -8.391 1.00 89.31 174 THR A C 1
ATOM 1357 O O . THR A 1 174 ? 9.798 -1.821 -9.121 1.00 89.31 174 THR A O 1
ATOM 1360 N N . GLY A 1 175 ? 11.896 -2.383 -8.596 1.00 88.81 175 GLY A N 1
ATOM 1361 C CA . GLY A 1 175 ? 12.080 -3.248 -9.762 1.00 88.81 175 GLY A CA 1
ATOM 1362 C C . GLY A 1 175 ? 12.159 -2.468 -11.078 1.00 88.81 175 GLY A C 1
ATOM 1363 O O . GLY A 1 175 ? 11.707 -2.968 -12.103 1.00 88.81 175 GLY A O 1
ATOM 1364 N N . ALA A 1 176 ? 12.734 -1.261 -11.043 1.00 87.44 176 ALA A N 1
ATOM 1365 C CA . ALA A 1 176 ? 12.701 -0.308 -12.148 1.00 87.44 176 ALA A CA 1
ATOM 1366 C C . ALA A 1 176 ? 13.185 -0.888 -13.491 1.00 87.44 176 ALA A C 1
ATOM 1368 O O . ALA A 1 176 ? 14.090 -1.735 -13.561 1.00 87.44 176 ALA A O 1
ATOM 1369 N N . SER A 1 177 ? 12.602 -0.362 -14.564 1.00 86.31 177 SER A N 1
ATOM 1370 C CA . SER A 1 177 ? 12.995 -0.630 -15.943 1.00 86.31 177 SER A CA 1
ATOM 1371 C C . SER A 1 177 ? 13.524 0.652 -16.600 1.00 86.31 177 SER A C 1
ATOM 1373 O O . SER A 1 177 ? 14.009 1.549 -15.904 1.00 86.31 177 SER A O 1
ATOM 1375 N N . GLY A 1 178 ? 13.563 0.700 -17.928 1.00 82.38 178 GLY A N 1
ATOM 1376 C CA . GLY A 1 178 ? 14.080 1.856 -18.640 1.00 82.38 178 GLY A CA 1
ATOM 1377 C C . GLY A 1 178 ? 14.323 1.623 -20.124 1.00 82.38 178 GLY A C 1
ATOM 1378 O O . GLY A 1 178 ? 14.333 0.485 -20.584 1.00 82.38 178 GLY A O 1
ATOM 1379 N N . THR A 1 179 ? 14.616 2.703 -20.852 1.00 86.88 179 THR A N 1
ATOM 1380 C CA . THR A 1 179 ? 14.741 2.750 -22.330 1.00 86.88 179 THR A CA 1
ATOM 1381 C C . THR A 1 179 ? 15.707 1.725 -22.936 1.00 86.88 179 THR A C 1
ATOM 1383 O O . THR A 1 179 ? 15.560 1.327 -24.089 1.00 86.88 179 THR A O 1
ATOM 1386 N N . THR A 1 180 ? 16.711 1.301 -22.171 1.00 90.94 180 THR A N 1
ATOM 1387 C CA . THR A 1 180 ? 17.789 0.387 -22.577 1.00 90.94 180 THR A CA 1
ATOM 1388 C C . THR A 1 180 ? 17.543 -1.068 -22.163 1.00 90.94 180 THR A C 1
ATOM 1390 O O . THR A 1 180 ? 18.334 -1.957 -22.509 1.00 90.94 180 THR A O 1
ATOM 1393 N N . SER A 1 181 ? 16.463 -1.337 -21.423 1.00 90.75 181 SER A N 1
ATOM 1394 C CA . SER A 1 181 ? 16.182 -2.649 -20.828 1.00 90.75 181 SER A CA 1
ATOM 1395 C C . SER A 1 181 ? 15.915 -3.720 -21.889 1.00 90.75 181 SER A C 1
ATOM 1397 O O . SER A 1 181 ? 16.345 -4.862 -21.720 1.00 90.75 181 SER A O 1
ATOM 1399 N N . VAL A 1 182 ? 15.392 -3.333 -23.061 1.00 91.25 182 VAL A N 1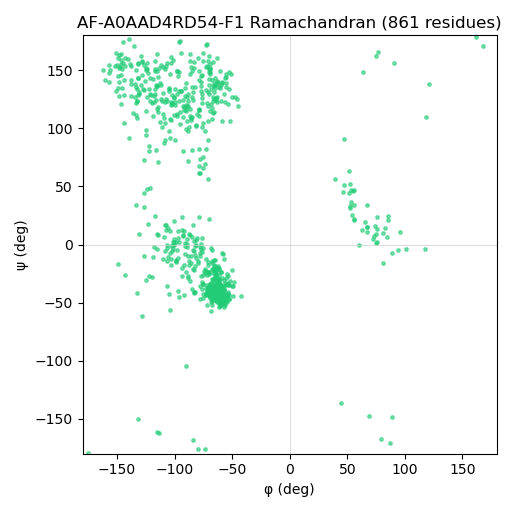
ATOM 1400 C CA . VAL A 1 182 ? 15.233 -4.219 -24.229 1.00 91.25 182 VAL A CA 1
ATOM 1401 C C . VAL A 1 182 ? 16.528 -4.950 -24.624 1.00 91.25 182 VAL A C 1
ATOM 1403 O O . VAL A 1 182 ? 16.457 -6.087 -25.103 1.00 91.25 182 VAL A O 1
ATOM 1406 N N . ARG A 1 183 ? 17.700 -4.331 -24.396 1.00 92.81 183 ARG A N 1
ATOM 1407 C CA . ARG A 1 183 ? 19.026 -4.907 -24.681 1.00 92.81 183 ARG A CA 1
ATOM 1408 C C . ARG A 1 183 ? 19.765 -5.378 -23.438 1.00 92.81 183 ARG A C 1
ATOM 1410 O O . ARG A 1 183 ? 20.401 -6.428 -23.477 1.00 92.81 183 ARG A O 1
ATOM 1417 N N . TYR A 1 184 ? 19.732 -4.589 -22.367 1.00 92.69 184 TYR A N 1
ATOM 1418 C CA . TYR A 1 184 ? 20.581 -4.804 -21.189 1.00 92.69 184 TYR A CA 1
ATOM 1419 C C . TYR A 1 184 ? 19.828 -5.346 -19.969 1.00 92.69 184 TYR A C 1
ATOM 1421 O O . TYR A 1 184 ? 20.447 -5.615 -18.940 1.00 92.69 184 TYR A O 1
ATOM 1429 N N . GLY A 1 185 ? 18.517 -5.549 -20.085 1.00 92.00 185 GLY A N 1
ATOM 1430 C CA . GLY A 1 185 ? 17.643 -6.015 -19.016 1.00 92.00 185 GLY A CA 1
ATOM 1431 C C . GLY A 1 185 ? 17.295 -4.936 -17.990 1.00 92.00 185 GLY A C 1
ATOM 1432 O O . GLY A 1 185 ? 17.932 -3.889 -17.906 1.00 92.00 185 GLY A O 1
ATOM 1433 N N . THR A 1 186 ? 16.285 -5.233 -17.177 1.00 92.38 186 THR A N 1
ATOM 1434 C CA . THR A 1 186 ? 15.796 -4.367 -16.094 1.00 92.38 186 THR A CA 1
ATOM 1435 C C . THR A 1 186 ? 16.681 -4.456 -14.844 1.00 92.38 186 THR A C 1
ATOM 1437 O O . THR A 1 186 ? 17.685 -5.184 -14.826 1.00 92.38 186 THR A O 1
ATOM 1440 N N . MET A 1 187 ? 16.297 -3.785 -13.749 1.00 92.00 187 MET A N 1
ATOM 1441 C CA . MET A 1 187 ? 16.954 -3.963 -12.446 1.00 92.00 187 MET A CA 1
ATOM 1442 C C . MET A 1 187 ? 17.016 -5.428 -12.004 1.00 92.00 187 MET A C 1
ATOM 1444 O O . MET A 1 187 ? 18.029 -5.853 -11.453 1.00 92.00 187 MET A O 1
ATOM 1448 N N . LYS A 1 188 ? 15.994 -6.233 -12.320 1.00 91.56 188 LYS A N 1
ATOM 1449 C CA . LYS A 1 188 ? 15.965 -7.665 -11.990 1.00 91.56 188 LYS A CA 1
ATOM 1450 C C . LYS A 1 188 ? 17.158 -8.432 -12.569 1.00 91.56 188 LYS A C 1
ATOM 1452 O O . LYS A 1 188 ? 17.729 -9.288 -11.904 1.00 91.56 188 LYS A O 1
ATOM 1457 N N . SER A 1 189 ? 17.564 -8.094 -13.789 1.00 91.56 189 SER A N 1
ATOM 1458 C CA . SER A 1 189 ? 18.692 -8.736 -14.475 1.00 91.56 189 SER A CA 1
ATOM 1459 C C . SER A 1 189 ? 20.048 -8.134 -14.095 1.00 91.56 189 SER A C 1
ATOM 1461 O O . SER A 1 189 ? 21.088 -8.773 -14.271 1.00 91.56 189 SER A O 1
ATOM 1463 N N . ASN A 1 190 ? 20.055 -6.903 -13.579 1.00 93.94 190 ASN A N 1
ATOM 1464 C CA . ASN A 1 190 ? 21.271 -6.143 -13.302 1.00 93.94 190 ASN A CA 1
ATOM 1465 C C . ASN A 1 190 ? 21.690 -6.150 -11.825 1.00 93.94 190 ASN A C 1
ATOM 1467 O O . ASN A 1 190 ? 22.684 -5.516 -11.488 1.00 93.94 190 ASN A O 1
ATOM 1471 N N . VAL A 1 191 ? 21.003 -6.892 -10.954 1.00 94.62 191 VAL A N 1
ATOM 1472 C CA . VAL A 1 191 ? 21.369 -7.046 -9.537 1.00 94.62 191 VAL A CA 1
ATOM 1473 C C . VAL A 1 191 ? 21.946 -8.441 -9.280 1.00 94.62 191 VAL A C 1
ATOM 1475 O O . VAL A 1 191 ? 21.312 -9.465 -9.536 1.00 94.62 191 VAL A O 1
ATOM 1478 N N . LYS A 1 192 ? 23.167 -8.490 -8.741 1.00 93.44 192 LYS A N 1
ATOM 1479 C CA . LYS A 1 192 ? 23.882 -9.724 -8.383 1.00 93.44 192 LYS A CA 1
ATOM 1480 C C . LYS A 1 192 ? 23.643 -10.146 -6.939 1.00 93.44 192 LYS A C 1
ATOM 1482 O O . LYS A 1 192 ? 23.504 -11.338 -6.689 1.00 93.44 192 LYS A O 1
ATOM 1487 N N . ASN A 1 193 ? 23.666 -9.213 -5.994 1.00 95.31 193 ASN A N 1
ATOM 1488 C CA . ASN A 1 193 ? 23.527 -9.488 -4.564 1.00 95.31 193 ASN A CA 1
ATOM 1489 C C . ASN A 1 193 ? 23.032 -8.225 -3.850 1.00 95.31 193 ASN A C 1
ATOM 1491 O O . ASN A 1 193 ? 23.272 -7.116 -4.325 1.00 95.31 193 ASN A O 1
ATOM 1495 N N . LEU A 1 194 ? 22.364 -8.400 -2.717 1.00 97.06 194 LEU A N 1
ATOM 1496 C CA . LEU A 1 194 ? 21.808 -7.321 -1.900 1.00 97.06 194 LEU A CA 1
ATOM 1497 C C . LEU A 1 194 ? 22.155 -7.565 -0.438 1.00 97.06 194 LEU A C 1
ATOM 1499 O O . LEU A 1 194 ? 21.970 -8.690 0.031 1.00 97.06 194 LEU A O 1
ATOM 1503 N N . GLU A 1 195 ? 22.581 -6.511 0.252 1.00 97.94 195 GLU A N 1
ATOM 1504 C CA . GLU A 1 195 ? 22.609 -6.444 1.712 1.00 97.94 195 GLU A CA 1
ATOM 1505 C C . GLU A 1 195 ? 21.298 -5.805 2.184 1.00 97.94 195 GLU A C 1
ATOM 1507 O O . GLU A 1 195 ? 20.925 -4.719 1.722 1.00 97.94 195 GLU A O 1
ATOM 1512 N N . VAL A 1 196 ? 20.572 -6.500 3.061 1.00 98.12 196 VAL A N 1
ATOM 1513 C CA . VAL A 1 196 ? 19.242 -6.099 3.530 1.00 98.12 196 VAL A CA 1
ATOM 1514 C C . VAL A 1 196 ? 19.168 -6.199 5.047 1.00 98.12 196 VAL A C 1
ATOM 1516 O O . VAL A 1 196 ? 19.541 -7.215 5.632 1.00 98.12 196 VAL A O 1
ATOM 1519 N N . VAL A 1 197 ? 18.627 -5.161 5.680 1.00 98.50 197 VAL A N 1
ATOM 1520 C CA . VAL A 1 197 ? 18.221 -5.178 7.086 1.00 98.50 197 VAL A CA 1
ATOM 1521 C C . VAL A 1 197 ? 16.767 -5.630 7.178 1.00 98.50 197 VAL A C 1
ATOM 1523 O O . VAL A 1 197 ? 15.865 -4.965 6.664 1.00 98.50 197 VAL A O 1
ATOM 1526 N N . LEU A 1 198 ? 16.544 -6.766 7.833 1.00 98.25 198 LEU A N 1
ATOM 1527 C CA . LEU A 1 198 ? 15.222 -7.341 8.070 1.00 98.25 198 LEU A CA 1
ATOM 1528 C C . LEU A 1 198 ? 14.459 -6.593 9.181 1.00 98.25 198 LEU A C 1
ATOM 1530 O O . LEU A 1 198 ? 15.077 -5.877 9.969 1.00 98.25 198 LEU A O 1
ATOM 1534 N N . PRO A 1 199 ? 13.131 -6.784 9.313 1.00 94.75 199 PRO A N 1
ATOM 1535 C CA . PRO A 1 199 ? 12.316 -6.130 10.347 1.00 94.75 199 PRO A CA 1
ATOM 1536 C C . PRO A 1 199 ? 12.762 -6.441 11.780 1.00 94.75 199 PRO A C 1
ATOM 1538 O O . PRO A 1 199 ? 12.607 -5.620 12.675 1.00 94.75 199 PRO A O 1
ATOM 1541 N N . ASN A 1 200 ? 13.358 -7.610 12.020 1.00 94.19 200 ASN A N 1
ATOM 1542 C CA . ASN A 1 200 ? 13.954 -7.957 13.313 1.00 94.19 200 ASN A CA 1
ATOM 1543 C C . ASN A 1 200 ? 15.329 -7.297 13.550 1.00 94.19 200 ASN A C 1
ATOM 1545 O O . ASN A 1 200 ? 15.906 -7.453 14.623 1.00 94.19 200 ASN A O 1
ATOM 1549 N N . GLY A 1 201 ? 15.846 -6.570 12.558 1.00 96.25 201 GLY A N 1
ATOM 1550 C CA . GLY A 1 201 ? 17.141 -5.910 12.552 1.00 96.25 201 GLY A CA 1
ATOM 1551 C C . GLY A 1 201 ? 18.329 -6.811 12.231 1.00 96.25 201 GLY A C 1
ATOM 1552 O O . GLY A 1 201 ? 19.464 -6.367 12.410 1.00 96.25 201 GLY A O 1
ATOM 1553 N N . ASP A 1 202 ? 18.119 -8.047 11.784 1.00 97.75 202 ASP A N 1
ATOM 1554 C CA . ASP A 1 202 ? 19.205 -8.872 11.257 1.00 97.75 202 ASP A CA 1
ATOM 1555 C C . ASP A 1 202 ? 19.678 -8.329 9.907 1.00 97.75 202 ASP A C 1
ATOM 1557 O O . ASP A 1 202 ? 18.883 -7.861 9.092 1.00 97.75 202 ASP A O 1
ATOM 1561 N N . ILE A 1 203 ? 20.988 -8.403 9.678 1.00 98.19 203 ILE A N 1
ATOM 1562 C CA . ILE A 1 203 ? 21.618 -8.014 8.415 1.00 98.19 203 ILE A CA 1
ATOM 1563 C C . ILE A 1 203 ? 21.862 -9.293 7.623 1.00 98.19 203 ILE A C 1
ATOM 1565 O O . ILE A 1 203 ? 22.547 -10.199 8.106 1.00 98.19 203 ILE A O 1
ATOM 1569 N N . ILE A 1 204 ? 21.308 -9.366 6.416 1.00 97.06 204 ILE A N 1
ATOM 1570 C CA . ILE A 1 204 ? 21.469 -10.513 5.526 1.00 97.06 204 ILE A CA 1
ATOM 1571 C C . ILE A 1 204 ? 22.060 -10.094 4.183 1.00 97.06 204 ILE A C 1
ATOM 1573 O O . ILE A 1 204 ? 21.750 -9.032 3.654 1.00 97.06 204 ILE A O 1
ATOM 1577 N N . ASP A 1 205 ? 22.847 -10.988 3.592 1.00 97.06 205 ASP A N 1
ATOM 1578 C CA . ASP A 1 205 ? 23.232 -10.934 2.186 1.00 97.06 205 ASP A CA 1
ATOM 1579 C C . ASP A 1 205 ? 22.396 -11.953 1.405 1.00 97.06 205 ASP A C 1
ATOM 1581 O O . ASP A 1 205 ? 22.466 -13.155 1.679 1.00 97.06 205 ASP A O 1
ATOM 1585 N N . THR A 1 206 ? 21.643 -11.515 0.398 1.00 95.00 206 THR A N 1
ATOM 1586 C CA . THR A 1 206 ? 20.692 -12.386 -0.324 1.00 95.00 206 THR A CA 1
ATOM 1587 C C . THR A 1 206 ? 21.339 -13.579 -1.036 1.00 95.00 206 THR A C 1
ATOM 1589 O O . THR A 1 206 ? 20.687 -14.608 -1.207 1.00 95.00 206 THR A O 1
ATOM 1592 N N . ARG A 1 207 ? 22.622 -13.486 -1.412 1.00 92.50 207 ARG A N 1
ATOM 1593 C CA . ARG A 1 207 ? 23.429 -14.605 -1.945 1.00 92.50 207 ARG A CA 1
ATOM 1594 C C . ARG A 1 207 ? 24.594 -15.015 -1.042 1.00 92.50 207 ARG A C 1
ATOM 1596 O O . ARG A 1 207 ? 25.418 -15.840 -1.440 1.00 92.50 207 ARG A O 1
ATOM 1603 N N . GLY A 1 208 ? 24.667 -14.461 0.166 1.00 91.00 208 GLY A N 1
ATOM 1604 C CA . GLY A 1 208 ? 25.789 -14.605 1.087 1.00 91.00 208 GLY A CA 1
ATOM 1605 C C . GLY A 1 208 ? 26.857 -13.520 0.922 1.00 91.00 208 GLY A C 1
ATOM 1606 O O . GLY A 1 208 ? 27.015 -12.912 -0.140 1.00 91.00 208 GLY A O 1
ATOM 1607 N N . LYS A 1 209 ? 27.611 -13.294 1.999 1.00 90.75 209 LYS A N 1
ATOM 1608 C CA . LYS A 1 209 ? 28.587 -12.207 2.104 1.00 90.75 209 LYS A CA 1
ATOM 1609 C C . LYS A 1 209 ? 29.645 -12.257 1.005 1.00 90.75 209 LYS A C 1
ATOM 1611 O O . LYS A 1 209 ? 30.266 -13.301 0.782 1.00 90.75 209 LYS A O 1
ATOM 1616 N N . ASN A 1 210 ? 29.855 -11.123 0.338 1.00 85.69 210 ASN A N 1
ATOM 1617 C CA . ASN A 1 210 ? 30.826 -10.937 -0.749 1.00 85.69 210 ASN A CA 1
ATOM 1618 C C . ASN A 1 210 ? 30.678 -11.950 -1.905 1.00 85.69 210 ASN A C 1
ATOM 1620 O O . ASN A 1 210 ? 31.643 -12.265 -2.605 1.00 85.69 210 ASN A O 1
ATOM 1624 N N . ARG A 1 211 ? 29.481 -12.520 -2.108 1.00 90.31 211 ARG A N 1
ATOM 1625 C CA . ARG A 1 211 ? 29.218 -13.434 -3.225 1.00 90.31 211 ARG A CA 1
ATOM 1626 C C . ARG A 1 211 ? 28.770 -12.649 -4.449 1.00 90.31 211 ARG A C 1
ATOM 1628 O O . ARG A 1 211 ? 27.721 -12.015 -4.443 1.00 90.31 211 ARG A O 1
ATOM 1635 N N . ARG A 1 212 ? 29.558 -12.759 -5.517 1.00 90.00 212 ARG A N 1
ATOM 1636 C CA . ARG A 1 212 ? 29.309 -12.129 -6.819 1.00 90.00 212 ARG A CA 1
ATOM 1637 C C . ARG A 1 212 ? 29.485 -13.064 -8.034 1.00 90.00 212 ARG A C 1
ATOM 1639 O O . ARG A 1 212 ? 29.930 -12.608 -9.085 1.00 90.00 212 ARG A O 1
ATOM 1646 N N . PRO A 1 213 ? 29.165 -14.379 -7.949 1.00 89.50 213 PRO A N 1
ATOM 1647 C CA . PRO A 1 213 ? 29.269 -15.243 -9.118 1.00 89.50 213 PRO A CA 1
ATOM 1648 C C . PRO A 1 213 ? 28.194 -14.876 -10.150 1.00 89.50 213 PRO A C 1
ATOM 1650 O O . PRO A 1 213 ? 27.064 -14.540 -9.798 1.00 89.50 213 PRO A O 1
ATOM 1653 N N . TRP A 1 214 ? 28.518 -15.021 -11.435 1.00 81.75 214 TRP A N 1
ATOM 1654 C CA . TRP A 1 214 ? 27.548 -14.819 -12.519 1.00 81.75 214 TRP A CA 1
ATOM 1655 C C . TRP A 1 214 ? 26.390 -15.829 -12.476 1.00 81.75 214 TRP A C 1
ATOM 1657 O O . TRP A 1 214 ? 25.283 -15.550 -12.927 1.00 81.75 214 TRP A O 1
ATOM 1667 N N . LYS A 1 215 ? 26.645 -17.028 -11.941 1.00 85.94 215 LYS A N 1
ATOM 1668 C CA . LYS A 1 215 ? 25.661 -18.107 -11.807 1.00 85.94 215 LYS A CA 1
ATOM 1669 C C . LYS A 1 215 ? 25.755 -18.716 -10.417 1.00 85.94 215 LYS A C 1
ATOM 1671 O O . LYS A 1 215 ? 26.850 -18.976 -9.926 1.00 85.94 215 LYS A O 1
ATOM 1676 N N . SER A 1 216 ? 24.606 -18.988 -9.817 1.00 86.25 216 SER A N 1
ATOM 1677 C CA . SER A 1 216 ? 24.498 -19.762 -8.586 1.00 86.25 216 SER A CA 1
ATOM 1678 C C . SER A 1 216 ? 23.183 -20.531 -8.595 1.00 86.25 216 SER A C 1
ATOM 1680 O O . SER A 1 216 ? 22.157 -20.002 -9.013 1.00 86.25 216 SER A O 1
ATOM 1682 N N . SER A 1 217 ? 23.223 -21.773 -8.127 1.00 89.00 217 SER A N 1
ATOM 1683 C CA . SER A 1 217 ? 22.036 -22.599 -7.864 1.00 89.00 217 SER A CA 1
ATOM 1684 C C . SER A 1 217 ? 22.005 -23.065 -6.405 1.00 89.00 217 SER A C 1
ATOM 1686 O O . SER A 1 217 ? 21.343 -24.042 -6.069 1.00 89.00 217 SER A O 1
ATOM 1688 N N . ALA A 1 218 ? 22.778 -22.400 -5.541 1.00 89.06 218 ALA A N 1
ATOM 1689 C CA . ALA A 1 218 ? 22.847 -22.713 -4.123 1.00 89.06 218 ALA A CA 1
ATOM 1690 C C . ALA A 1 218 ? 21.718 -21.993 -3.369 1.00 89.06 218 ALA A C 1
ATOM 1692 O O . ALA A 1 218 ? 21.791 -20.785 -3.158 1.00 89.06 218 ALA A O 1
ATOM 1693 N N . GLY A 1 219 ? 20.703 -22.750 -2.943 1.00 91.00 219 GLY A N 1
ATOM 1694 C CA . GLY A 1 219 ? 19.573 -22.239 -2.160 1.00 91.00 219 GLY A CA 1
ATOM 1695 C C . GLY A 1 219 ? 18.506 -21.517 -2.991 1.00 91.00 219 GLY A C 1
ATOM 1696 O O . GLY A 1 219 ? 18.468 -21.622 -4.216 1.00 91.00 219 GLY A O 1
ATOM 1697 N N . TYR A 1 220 ? 17.608 -20.809 -2.303 1.00 93.25 220 TYR A N 1
ATOM 1698 C CA . TYR A 1 220 ? 16.548 -20.013 -2.928 1.00 93.25 220 TYR A CA 1
ATOM 1699 C C . TYR A 1 220 ? 17.088 -18.679 -3.453 1.00 93.25 220 TYR A C 1
ATOM 1701 O O . TYR A 1 220 ? 18.001 -18.098 -2.867 1.00 93.25 220 TYR A O 1
ATOM 1709 N N . ASN A 1 221 ? 16.495 -18.156 -4.530 1.00 91.69 221 ASN A N 1
ATOM 1710 C CA . ASN A 1 221 ? 16.848 -16.833 -5.040 1.00 91.69 221 ASN A CA 1
ATOM 1711 C C . ASN A 1 221 ? 16.178 -15.736 -4.198 1.00 91.69 221 ASN A C 1
ATOM 1713 O O . ASN A 1 221 ? 15.124 -15.220 -4.559 1.00 91.69 221 ASN A O 1
ATOM 1717 N N . LEU A 1 222 ? 16.791 -15.398 -3.062 1.00 95.25 222 LEU A N 1
ATOM 1718 C CA . LEU A 1 222 ? 16.297 -14.332 -2.188 1.00 95.25 222 LEU A CA 1
ATOM 1719 C C . LEU A 1 222 ? 16.478 -12.943 -2.809 1.00 95.25 222 LEU A C 1
ATOM 1721 O O . LEU A 1 222 ? 15.752 -12.028 -2.451 1.00 95.25 222 LEU A O 1
ATOM 1725 N N . THR A 1 223 ? 17.414 -12.766 -3.745 1.00 94.81 223 THR A N 1
ATOM 1726 C CA . THR A 1 223 ? 17.653 -11.473 -4.401 1.00 94.81 223 THR A CA 1
ATOM 1727 C C . THR A 1 223 ? 16.390 -10.985 -5.113 1.00 94.81 223 THR A C 1
ATOM 1729 O O . THR A 1 223 ? 15.931 -9.878 -4.849 1.00 94.81 223 THR A O 1
ATOM 1732 N N . ASP A 1 224 ? 15.762 -11.849 -5.914 1.00 94.00 224 ASP A N 1
ATOM 1733 C CA . ASP A 1 224 ? 14.514 -11.542 -6.626 1.00 94.00 224 ASP A CA 1
ATOM 1734 C C . ASP A 1 224 ? 13.321 -11.317 -5.688 1.00 94.00 224 ASP A C 1
ATOM 1736 O O . ASP A 1 224 ? 12.348 -10.699 -6.103 1.00 94.00 224 ASP A O 1
ATOM 1740 N N . LEU A 1 225 ? 13.380 -11.803 -4.442 1.00 95.38 225 LEU A N 1
ATOM 1741 C CA . LEU A 1 225 ? 12.327 -11.573 -3.453 1.00 95.38 225 LEU A CA 1
ATOM 1742 C C . LEU A 1 225 ? 12.318 -10.120 -2.952 1.00 95.38 225 LEU A C 1
ATOM 1744 O O . LEU A 1 225 ? 11.255 -9.583 -2.654 1.00 95.38 225 LEU A O 1
ATOM 1748 N N . PHE A 1 226 ? 13.492 -9.491 -2.838 1.00 96.12 226 PHE A N 1
ATOM 1749 C CA . PHE A 1 226 ? 13.614 -8.106 -2.366 1.00 96.12 226 PHE A CA 1
ATOM 1750 C C . PHE A 1 226 ? 13.541 -7.075 -3.499 1.00 96.12 226 PHE A C 1
ATOM 1752 O O . PHE A 1 226 ? 13.179 -5.922 -3.246 1.00 96.12 226 PHE A O 1
ATOM 1759 N N . ILE A 1 227 ? 13.855 -7.467 -4.737 1.00 95.38 227 ILE A N 1
ATOM 1760 C CA . ILE A 1 227 ? 13.655 -6.623 -5.922 1.00 95.38 227 ILE A CA 1
ATOM 1761 C C . ILE A 1 227 ? 12.152 -6.430 -6.142 1.00 95.38 227 ILE A C 1
ATOM 1763 O O . ILE A 1 227 ? 11.412 -7.405 -6.211 1.00 95.38 227 ILE A O 1
ATOM 1767 N N . GLY A 1 228 ? 11.696 -5.182 -6.252 1.00 92.44 228 GLY A N 1
ATOM 1768 C CA . GLY A 1 228 ? 10.263 -4.877 -6.365 1.00 92.44 228 GLY A CA 1
ATOM 1769 C C . GLY A 1 228 ? 9.480 -5.007 -5.050 1.00 92.44 228 GLY A C 1
ATOM 1770 O O . GLY A 1 228 ? 8.257 -4.957 -5.066 1.00 92.44 228 GLY A O 1
ATOM 1771 N N . SER A 1 229 ? 10.151 -5.188 -3.904 1.00 94.31 229 SER A N 1
ATOM 1772 C CA . SER A 1 229 ? 9.474 -5.293 -2.599 1.00 94.31 229 SER A CA 1
ATOM 1773 C C . SER A 1 229 ? 9.016 -3.951 -2.017 1.00 94.31 229 SER A C 1
ATOM 1775 O O . SER A 1 229 ? 8.333 -3.941 -0.994 1.00 94.31 229 SER A O 1
ATOM 1777 N N . GLU A 1 230 ? 9.428 -2.825 -2.606 1.00 93.69 230 GLU A N 1
ATOM 1778 C CA . GLU A 1 230 ? 9.063 -1.459 -2.196 1.00 93.69 230 GLU A CA 1
ATOM 1779 C C . GLU A 1 230 ? 9.322 -1.171 -0.705 1.00 93.69 230 GLU A C 1
ATOM 1781 O O . GLU A 1 230 ? 8.601 -0.429 -0.040 1.00 93.69 230 GLU A O 1
ATOM 1786 N N . GLY A 1 231 ? 10.352 -1.807 -0.138 1.00 93.94 231 GLY A N 1
ATOM 1787 C CA . GLY A 1 231 ? 10.709 -1.648 1.274 1.00 93.94 231 GLY A CA 1
ATOM 1788 C C . GLY A 1 231 ? 9.757 -2.341 2.254 1.00 93.94 231 GLY A C 1
ATOM 1789 O O . GLY A 1 231 ? 9.909 -2.184 3.464 1.00 93.94 231 GLY A O 1
ATOM 1790 N N . THR A 1 232 ? 8.795 -3.131 1.767 1.00 95.12 232 THR A N 1
ATOM 1791 C CA . THR A 1 232 ? 7.845 -3.865 2.618 1.00 95.12 232 THR A CA 1
ATOM 1792 C C . THR A 1 232 ? 8.477 -5.075 3.305 1.00 95.12 232 THR A C 1
ATOM 1794 O O . THR A 1 232 ? 7.985 -5.515 4.339 1.00 95.12 232 THR A O 1
ATOM 1797 N N . LEU A 1 233 ? 9.571 -5.629 2.780 1.00 96.12 233 LEU A N 1
ATOM 1798 C CA . LEU A 1 233 ? 10.219 -6.820 3.350 1.00 96.12 233 LEU A CA 1
ATOM 1799 C C . LEU A 1 233 ? 11.498 -6.507 4.144 1.00 96.12 233 LEU A C 1
ATOM 1801 O O . LEU A 1 233 ? 12.000 -7.376 4.853 1.00 96.12 233 LEU A O 1
ATOM 1805 N N . GLY A 1 234 ? 12.027 -5.286 4.041 1.00 96.38 234 GLY A N 1
ATOM 1806 C CA . GLY A 1 234 ? 13.280 -4.879 4.679 1.00 96.38 234 GLY A CA 1
ATOM 1807 C C . GLY A 1 234 ? 13.875 -3.611 4.063 1.00 96.38 234 GLY A C 1
ATOM 1808 O O . GLY A 1 234 ? 13.332 -3.053 3.110 1.00 96.38 234 GLY A O 1
ATOM 1809 N N . VAL A 1 235 ? 15.001 -3.156 4.614 1.00 97.81 235 VAL A N 1
ATOM 1810 C CA . VAL A 1 235 ? 15.750 -1.982 4.136 1.00 97.81 235 VAL A CA 1
ATOM 1811 C C . VAL A 1 235 ? 16.973 -2.441 3.349 1.00 97.81 235 VAL A C 1
ATOM 1813 O O . VAL A 1 235 ? 17.837 -3.106 3.910 1.00 97.81 235 VAL A O 1
ATOM 1816 N N . ILE A 1 236 ? 17.084 -2.073 2.072 1.00 97.62 236 ILE A N 1
ATOM 1817 C CA . ILE A 1 236 ? 18.271 -2.383 1.257 1.00 97.62 236 ILE A CA 1
ATOM 1818 C C . ILE A 1 236 ? 19.395 -1.398 1.610 1.00 97.62 236 ILE A C 1
ATOM 1820 O O . ILE A 1 236 ? 19.266 -0.198 1.365 1.00 97.62 236 ILE A O 1
ATOM 1824 N N . THR A 1 237 ? 20.504 -1.898 2.159 1.00 96.88 237 THR A N 1
ATOM 1825 C CA . THR A 1 237 ? 21.659 -1.099 2.614 1.00 96.88 237 THR A CA 1
ATOM 1826 C C . THR A 1 237 ? 22.880 -1.209 1.705 1.00 96.88 237 THR A C 1
ATOM 1828 O O . THR A 1 237 ? 23.769 -0.360 1.770 1.00 96.88 237 THR A O 1
ATOM 1831 N N . SER A 1 238 ? 22.902 -2.185 0.795 1.00 96.50 238 SER A N 1
ATOM 1832 C CA . SER A 1 238 ? 23.860 -2.239 -0.310 1.00 96.50 238 SER A CA 1
ATOM 1833 C C . SER A 1 238 ? 23.334 -3.077 -1.477 1.00 96.50 238 SER A C 1
ATOM 1835 O O . SER A 1 238 ? 22.580 -4.031 -1.277 1.00 96.50 238 SER A O 1
ATOM 1837 N N . ALA A 1 239 ? 23.750 -2.739 -2.698 1.00 96.06 239 ALA A N 1
ATOM 1838 C CA . ALA A 1 239 ? 23.478 -3.521 -3.896 1.00 96.06 239 ALA A CA 1
ATOM 1839 C C . ALA A 1 239 ? 24.752 -3.745 -4.717 1.00 96.06 239 ALA A C 1
ATOM 1841 O O . ALA A 1 239 ? 25.462 -2.799 -5.053 1.00 96.06 239 ALA A O 1
ATOM 1842 N N . CYS A 1 240 ? 25.013 -5.001 -5.078 1.00 96.12 240 CYS A N 1
ATOM 1843 C CA . CYS A 1 240 ? 26.002 -5.373 -6.084 1.00 96.12 240 CYS A CA 1
ATOM 1844 C C . CYS A 1 240 ? 25.308 -5.422 -7.447 1.00 96.12 240 CYS A C 1
ATOM 1846 O O . CYS A 1 240 ? 24.411 -6.247 -7.652 1.00 96.12 240 CYS A O 1
ATOM 1848 N N . VAL A 1 241 ? 25.699 -4.535 -8.360 1.00 95.12 241 VAL A N 1
ATOM 1849 C CA . VAL A 1 241 ? 25.075 -4.360 -9.675 1.00 95.12 241 VAL A CA 1
ATOM 1850 C C . VAL A 1 241 ? 26.024 -4.717 -10.814 1.00 95.12 241 VAL A C 1
ATOM 1852 O O . VAL A 1 241 ? 27.240 -4.565 -10.708 1.00 95.12 241 VAL A O 1
ATOM 1855 N N . ASN A 1 242 ? 25.451 -5.195 -11.916 1.00 94.88 242 ASN A N 1
ATOM 1856 C CA . ASN A 1 242 ? 26.168 -5.475 -13.152 1.00 94.88 242 ASN A CA 1
ATOM 1857 C C . ASN A 1 242 ? 26.467 -4.179 -13.906 1.00 94.88 242 ASN A C 1
ATOM 1859 O O . ASN A 1 242 ? 25.600 -3.321 -14.069 1.00 94.88 242 ASN A O 1
ATOM 1863 N N . LEU A 1 243 ? 27.688 -4.081 -14.416 1.00 94.75 243 LEU A N 1
ATOM 1864 C CA . LEU A 1 243 ? 28.117 -3.052 -15.347 1.00 94.75 243 LEU A CA 1
ATOM 1865 C C . LEU A 1 243 ? 28.189 -3.636 -16.758 1.00 94.75 243 LEU A C 1
ATOM 1867 O O . LEU A 1 243 ? 28.345 -4.838 -16.958 1.00 94.75 243 LEU A O 1
ATOM 1871 N N . GLN A 1 244 ? 28.081 -2.767 -17.749 1.00 93.94 244 GLN A N 1
ATOM 1872 C CA . GLN A 1 244 ? 28.190 -3.107 -19.159 1.00 93.94 244 GLN A CA 1
ATOM 1873 C C . GLN A 1 244 ? 29.395 -2.388 -19.753 1.00 93.94 244 GLN A C 1
ATOM 1875 O O . GLN A 1 244 ? 29.759 -1.300 -19.308 1.00 93.94 244 GLN A O 1
ATOM 1880 N N . ALA A 1 245 ? 30.009 -2.966 -20.783 1.00 92.69 245 ALA A N 1
ATOM 1881 C CA . ALA A 1 245 ? 30.985 -2.233 -21.578 1.00 92.69 245 ALA A CA 1
ATOM 1882 C C . ALA A 1 245 ? 30.289 -1.073 -22.302 1.00 92.69 245 ALA A C 1
ATOM 1884 O O . ALA A 1 245 ? 29.183 -1.227 -22.835 1.00 92.69 245 ALA A O 1
ATOM 1885 N N . ARG A 1 246 ? 30.927 0.098 -22.322 1.00 91.00 246 ARG A N 1
ATOM 1886 C CA . ARG A 1 246 ? 30.416 1.248 -23.062 1.00 91.00 246 ARG A CA 1
ATOM 1887 C C . ARG A 1 246 ? 30.598 0.992 -24.563 1.00 91.00 246 ARG A C 1
ATOM 1889 O O . ARG A 1 246 ? 31.730 0.771 -24.994 1.00 91.00 246 ARG A O 1
ATOM 1896 N N . PRO A 1 247 ? 29.520 1.008 -25.363 1.00 90.31 247 PRO A N 1
ATOM 1897 C CA . PRO A 1 247 ? 29.629 0.763 -26.795 1.00 90.31 247 PRO A CA 1
ATOM 1898 C C . PRO A 1 247 ? 30.433 1.890 -27.469 1.00 90.31 247 PRO A C 1
ATOM 1900 O O . PRO A 1 247 ? 30.154 3.065 -27.213 1.00 90.31 247 PRO A O 1
ATOM 1903 N N . PRO A 1 248 ? 31.433 1.562 -28.307 1.00 89.31 248 PRO A N 1
ATOM 1904 C CA . PRO A 1 248 ? 32.238 2.562 -29.007 1.00 89.31 248 PRO A CA 1
ATOM 1905 C C . PRO A 1 248 ? 31.496 3.213 -30.183 1.00 89.31 248 PRO A C 1
ATOM 1907 O O . PRO A 1 248 ? 31.813 4.349 -30.522 1.00 89.31 248 PRO A O 1
ATOM 1910 N N . ALA A 1 249 ? 30.520 2.524 -30.786 1.00 91.00 249 ALA A N 1
ATOM 1911 C CA . ALA A 1 249 ? 29.709 3.041 -31.883 1.00 91.00 249 ALA A CA 1
ATOM 1912 C C . ALA A 1 249 ? 28.232 3.140 -31.477 1.00 91.00 249 ALA A C 1
ATOM 1914 O O . ALA A 1 249 ? 27.662 2.200 -30.912 1.00 91.00 249 ALA A O 1
ATOM 1915 N N . LEU A 1 250 ? 27.629 4.287 -31.793 1.00 91.19 250 LEU A N 1
ATOM 1916 C CA . LEU A 1 250 ? 26.235 4.627 -31.522 1.00 91.19 250 LEU A CA 1
ATOM 1917 C C . LEU A 1 250 ? 25.575 5.119 -32.809 1.00 91.19 250 LEU A C 1
ATOM 1919 O O . LEU A 1 250 ? 26.204 5.810 -33.606 1.00 91.19 250 LEU A O 1
ATOM 1923 N N . GLY A 1 251 ? 24.295 4.816 -32.980 1.00 90.94 251 GLY A N 1
ATOM 1924 C CA . GLY A 1 251 ? 23.464 5.415 -34.019 1.00 90.94 251 GLY A CA 1
ATOM 1925 C C . GLY A 1 251 ? 22.040 5.573 -33.519 1.00 90.94 251 GLY A C 1
ATOM 1926 O O . GLY A 1 251 ? 21.591 4.787 -32.687 1.00 90.94 251 GLY A O 1
ATOM 1927 N N . ALA A 1 252 ? 21.320 6.567 -34.026 1.00 92.12 252 ALA A N 1
ATOM 1928 C CA . ALA A 1 252 ? 19.902 6.735 -33.752 1.00 92.12 252 ALA A CA 1
ATOM 1929 C C . ALA A 1 252 ? 19.115 6.968 -35.037 1.00 92.12 252 ALA A C 1
ATOM 1931 O O . ALA A 1 252 ? 19.637 7.453 -36.044 1.00 92.12 252 ALA A O 1
ATOM 1932 N N . ALA A 1 253 ? 17.834 6.625 -34.992 1.00 92.44 253 ALA A N 1
ATOM 1933 C CA . ALA A 1 253 ? 16.925 6.896 -36.088 1.00 92.44 253 ALA A CA 1
ATOM 1934 C C . ALA A 1 253 ? 15.525 7.237 -35.590 1.00 92.44 253 ALA A C 1
ATOM 1936 O O . ALA A 1 253 ? 15.114 6.828 -34.504 1.00 92.44 253 ALA A O 1
ATOM 1937 N N . VAL A 1 254 ? 14.784 7.962 -36.421 1.00 93.38 254 VAL A N 1
ATOM 1938 C CA . VAL A 1 254 ? 13.374 8.284 -36.201 1.00 93.38 254 VAL A CA 1
ATOM 1939 C C . VAL A 1 254 ? 12.580 7.885 -37.428 1.00 93.38 254 VAL A C 1
ATOM 1941 O O . VAL A 1 254 ? 12.979 8.201 -38.550 1.00 93.38 254 VAL A O 1
ATOM 1944 N N . CYS A 1 255 ? 11.447 7.220 -37.222 1.00 95.81 255 CYS A N 1
ATOM 1945 C CA . CYS A 1 255 ? 10.546 6.864 -38.310 1.00 95.81 255 CYS A CA 1
ATOM 1946 C C . CYS A 1 255 ? 9.084 7.138 -37.931 1.00 95.81 255 CYS A C 1
ATOM 1948 O O . CYS A 1 255 ? 8.571 6.483 -37.019 1.00 95.81 255 CYS A O 1
ATOM 1950 N N . PRO A 1 256 ? 8.416 8.100 -38.594 1.00 95.75 256 PRO A N 1
ATOM 1951 C CA . PRO A 1 256 ? 6.967 8.263 -38.515 1.00 95.75 256 PRO A CA 1
ATOM 1952 C C . PRO A 1 256 ? 6.216 7.217 -39.355 1.00 95.75 256 PRO A C 1
ATOM 1954 O O . PRO A 1 256 ? 6.643 6.848 -40.452 1.00 95.75 256 PRO A O 1
ATOM 1957 N N . PHE A 1 257 ? 5.053 6.808 -38.861 1.00 95.00 257 PHE A N 1
ATOM 1958 C CA . PHE A 1 257 ? 4.122 5.860 -39.476 1.00 95.00 257 PHE A CA 1
ATOM 1959 C C . PHE A 1 257 ? 2.742 6.499 -39.612 1.00 95.00 257 PHE A C 1
ATOM 1961 O O . PHE A 1 257 ? 2.421 7.426 -38.874 1.00 95.00 257 PHE A O 1
ATOM 1968 N N . ASP A 1 258 ? 1.919 6.019 -40.539 1.00 92.81 258 ASP A N 1
ATOM 1969 C CA . ASP A 1 258 ? 0.558 6.544 -40.693 1.00 92.81 258 ASP A CA 1
ATOM 1970 C C . ASP A 1 258 ? -0.380 5.977 -39.623 1.00 92.81 258 ASP A C 1
ATOM 1972 O O . ASP A 1 258 ? -1.213 6.704 -39.088 1.00 92.81 258 ASP A O 1
ATOM 1976 N N . GLU A 1 259 ? -0.181 4.712 -39.250 1.00 90.12 259 GLU A N 1
ATOM 1977 C CA . GLU A 1 259 ? -0.992 4.002 -38.262 1.00 90.12 259 GLU A CA 1
ATOM 1978 C C . GLU A 1 259 ? -0.137 3.429 -37.125 1.00 90.12 259 GLU A C 1
ATOM 1980 O O . GLU A 1 259 ? 1.011 3.018 -37.308 1.00 90.12 259 GLU A O 1
ATOM 1985 N N . VAL A 1 260 ? -0.718 3.328 -35.926 1.00 88.50 260 VAL A N 1
ATOM 1986 C CA . VAL A 1 260 ? -0.034 2.739 -34.760 1.00 88.50 260 VAL A CA 1
ATOM 1987 C C . VAL A 1 260 ? 0.315 1.270 -34.988 1.00 88.50 260 VAL A C 1
ATOM 1989 O O . VAL A 1 260 ? 1.395 0.828 -34.595 1.00 88.50 260 VAL A O 1
ATOM 1992 N N . SER A 1 261 ? -0.563 0.508 -35.646 1.00 88.25 261 SER A N 1
ATOM 1993 C CA . SER A 1 261 ? -0.326 -0.913 -35.918 1.00 88.25 261 SER A CA 1
ATOM 1994 C C . SER A 1 261 ? 0.960 -1.144 -36.713 1.00 88.25 261 SER A C 1
ATOM 1996 O O . SER A 1 261 ? 1.727 -2.034 -36.365 1.00 88.25 261 SER A O 1
ATOM 1998 N N . GLN A 1 262 ? 1.245 -0.288 -37.698 1.00 92.62 262 GLN A N 1
ATOM 1999 C CA . GLN A 1 262 ? 2.450 -0.339 -38.533 1.00 92.62 262 GLN A CA 1
ATOM 2000 C C . GLN A 1 262 ? 3.734 -0.130 -37.718 1.00 92.62 262 GLN A C 1
ATOM 2002 O O . GLN A 1 262 ? 4.723 -0.855 -37.879 1.00 92.62 262 GLN A O 1
ATOM 2007 N N . ALA A 1 263 ? 3.713 0.848 -36.806 1.00 92.00 263 ALA A N 1
ATOM 2008 C CA . ALA A 1 263 ? 4.820 1.092 -35.892 1.00 92.00 263 ALA A CA 1
ATOM 2009 C C . ALA A 1 263 ? 5.063 -0.150 -35.022 1.00 92.00 263 ALA A C 1
ATOM 2011 O O . ALA A 1 263 ? 6.164 -0.697 -34.993 1.00 92.00 263 ALA A O 1
ATOM 2012 N N . ILE A 1 264 ? 4.028 -0.663 -34.359 1.00 88.44 264 ILE A N 1
ATOM 2013 C CA . ILE A 1 264 ? 4.203 -1.784 -33.433 1.00 88.44 264 ILE A CA 1
ATOM 2014 C C . ILE A 1 264 ? 4.568 -3.094 -34.155 1.00 88.44 264 ILE A C 1
ATOM 2016 O O . ILE A 1 264 ? 5.421 -3.831 -33.663 1.00 88.44 264 ILE A O 1
ATOM 2020 N N . GLU A 1 265 ? 4.029 -3.365 -35.348 1.00 89.25 265 GLU A N 1
ATOM 2021 C CA . GLU A 1 265 ? 4.459 -4.492 -36.195 1.00 89.25 265 GLU A CA 1
ATOM 2022 C C . GLU A 1 265 ? 5.952 -4.415 -36.539 1.00 89.25 265 GLU A C 1
ATOM 2024 O O . GLU A 1 265 ? 6.646 -5.432 -36.555 1.00 89.25 265 GLU A O 1
ATOM 2029 N N . THR A 1 266 ? 6.490 -3.209 -36.735 1.00 93.56 266 THR A N 1
ATOM 2030 C CA . THR A 1 266 ? 7.933 -3.012 -36.934 1.00 93.56 266 THR A CA 1
ATOM 2031 C C . THR A 1 266 ? 8.726 -3.450 -35.706 1.00 93.56 266 THR A C 1
ATOM 2033 O O . THR A 1 266 ? 9.721 -4.158 -35.843 1.00 93.56 266 THR A O 1
ATOM 2036 N N . VAL A 1 267 ? 8.264 -3.112 -34.501 1.00 91.62 267 VAL A N 1
ATOM 2037 C CA . VAL A 1 267 ? 8.909 -3.533 -33.246 1.00 91.62 267 VAL A CA 1
ATOM 2038 C C . VAL A 1 267 ? 8.862 -5.054 -33.074 1.00 91.62 267 VAL A C 1
ATOM 2040 O O . VAL A 1 267 ? 9.867 -5.665 -32.703 1.00 91.62 267 VAL A O 1
ATOM 2043 N N . VAL A 1 268 ? 7.727 -5.682 -33.402 1.00 88.19 268 VAL A N 1
ATOM 2044 C CA . VAL A 1 268 ? 7.577 -7.146 -33.406 1.00 88.19 268 VAL A CA 1
ATOM 2045 C C . VAL A 1 268 ? 8.597 -7.781 -34.356 1.00 88.19 268 VAL A C 1
ATOM 2047 O O . VAL A 1 268 ? 9.327 -8.685 -33.948 1.00 88.19 268 VAL A O 1
ATOM 2050 N N . ASN A 1 269 ? 8.700 -7.281 -35.590 1.00 91.62 269 ASN A N 1
ATOM 2051 C CA . ASN A 1 269 ? 9.613 -7.813 -36.604 1.00 91.62 269 ASN A CA 1
ATOM 2052 C C . ASN A 1 269 ? 11.086 -7.648 -36.198 1.00 91.62 269 ASN A C 1
ATOM 2054 O O . ASN A 1 269 ? 11.872 -8.581 -36.359 1.00 91.62 269 ASN A O 1
ATOM 2058 N N . ILE A 1 270 ? 11.457 -6.506 -35.605 1.00 92.56 270 ILE A N 1
ATOM 2059 C CA . ILE A 1 270 ? 12.805 -6.267 -35.057 1.00 92.56 270 ILE A CA 1
ATOM 2060 C C . ILE A 1 270 ? 13.170 -7.351 -34.037 1.00 92.56 270 ILE A C 1
ATOM 2062 O O . ILE A 1 270 ? 14.259 -7.927 -34.098 1.00 92.56 270 ILE A O 1
ATOM 2066 N N . ARG A 1 271 ? 12.243 -7.663 -33.121 1.00 89.12 271 ARG A N 1
ATOM 2067 C CA . ARG A 1 271 ? 12.434 -8.696 -32.093 1.00 89.12 271 ARG A CA 1
ATOM 2068 C C . ARG A 1 271 ? 12.502 -10.096 -32.704 1.00 89.12 271 ARG A C 1
ATOM 2070 O O . ARG A 1 271 ? 13.364 -10.878 -32.312 1.00 89.12 271 ARG A O 1
ATOM 2077 N N . GLN A 1 272 ? 11.640 -10.409 -33.672 1.00 87.25 272 GLN A N 1
ATOM 2078 C CA . GLN A 1 272 ? 11.615 -11.712 -34.351 1.00 87.25 272 GLN A CA 1
ATOM 2079 C C . GLN A 1 272 ? 12.887 -11.993 -35.158 1.00 87.25 272 GLN A C 1
ATOM 2081 O O . GLN A 1 272 ? 13.348 -13.132 -35.189 1.00 87.25 272 GLN A O 1
ATOM 2086 N N . LEU A 1 273 ? 13.476 -10.962 -35.769 1.00 91.75 273 LEU A N 1
ATOM 2087 C CA . LEU A 1 273 ? 14.745 -11.064 -36.492 1.00 91.75 273 LEU A CA 1
ATOM 2088 C C . LEU A 1 273 ? 15.977 -10.973 -35.581 1.00 91.75 273 LEU A C 1
ATOM 2090 O O . LEU A 1 273 ? 17.099 -10.992 -36.080 1.00 91.75 273 LEU A O 1
ATOM 2094 N N . ALA A 1 274 ? 15.782 -10.886 -34.260 1.00 91.62 274 ALA A N 1
ATOM 2095 C CA . ALA A 1 274 ? 16.848 -10.772 -33.267 1.00 91.62 274 ALA A CA 1
ATOM 2096 C C . ALA A 1 274 ? 17.838 -9.626 -33.556 1.00 91.62 274 ALA A C 1
ATOM 2098 O O . ALA A 1 274 ? 19.025 -9.725 -33.237 1.00 91.62 274 ALA A O 1
ATOM 2099 N N . ILE A 1 275 ? 17.355 -8.527 -34.146 1.00 93.81 275 ILE A N 1
ATOM 2100 C CA . ILE A 1 275 ? 18.170 -7.328 -34.357 1.00 93.81 275 ILE A CA 1
ATOM 2101 C C . ILE A 1 275 ? 18.483 -6.744 -32.967 1.00 93.81 275 ILE A C 1
ATOM 2103 O O . ILE A 1 275 ? 17.546 -6.468 -32.209 1.00 93.81 275 ILE A O 1
ATOM 2107 N N . PRO A 1 276 ? 19.766 -6.549 -32.600 1.00 91.31 276 PRO A N 1
ATOM 2108 C CA . PRO A 1 276 ? 20.168 -6.147 -31.252 1.00 91.31 276 PRO A CA 1
ATOM 2109 C C . PRO A 1 276 ? 19.939 -4.646 -30.998 1.00 91.31 276 PRO A C 1
ATOM 2111 O O . PRO A 1 276 ? 20.866 -3.894 -30.708 1.00 91.31 276 PRO A O 1
ATOM 2114 N N . ILE A 1 277 ? 18.690 -4.193 -31.079 1.00 93.38 277 ILE A N 1
ATOM 2115 C CA . ILE A 1 277 ? 18.309 -2.800 -30.829 1.00 93.38 277 ILE A CA 1
ATOM 2116 C C . ILE A 1 277 ? 18.640 -2.391 -29.388 1.00 93.38 277 ILE A C 1
ATOM 2118 O O . ILE A 1 277 ? 18.389 -3.158 -28.462 1.00 93.38 277 ILE A O 1
ATOM 2122 N N . ALA A 1 278 ? 19.221 -1.205 -29.183 1.00 92.69 278 ALA A N 1
ATOM 2123 C CA . ALA A 1 278 ? 19.554 -0.712 -27.846 1.00 92.69 278 ALA A CA 1
ATOM 2124 C C . ALA A 1 278 ? 18.374 -0.006 -27.172 1.00 92.69 278 ALA A C 1
ATOM 2126 O O . ALA A 1 278 ? 18.180 -0.191 -25.974 1.00 92.69 278 ALA A O 1
ATOM 2127 N N . ARG A 1 279 ? 17.590 0.764 -27.937 1.00 92.94 279 ARG A N 1
ATOM 2128 C CA . ARG A 1 279 ? 16.349 1.411 -27.484 1.00 92.94 279 ARG A CA 1
ATOM 2129 C C . ARG A 1 279 ? 15.321 1.421 -28.614 1.00 92.94 279 ARG A C 1
ATOM 2131 O O . ARG A 1 279 ? 15.688 1.646 -29.769 1.00 92.94 279 ARG A O 1
ATOM 2138 N N . VAL A 1 280 ? 14.048 1.210 -28.288 1.00 94.00 280 VAL A N 1
ATOM 2139 C CA . VAL A 1 280 ? 12.930 1.363 -29.231 1.00 94.00 280 VAL A CA 1
ATOM 2140 C C . VAL A 1 280 ? 11.713 1.929 -28.508 1.00 94.00 280 VAL A C 1
ATOM 2142 O O . VAL A 1 280 ? 11.034 1.237 -27.751 1.00 94.00 280 VAL A O 1
ATOM 2145 N N . GLU A 1 281 ? 11.463 3.213 -28.741 1.00 93.75 281 GLU A N 1
ATOM 2146 C CA . GLU A 1 281 ? 10.429 3.982 -28.056 1.00 93.75 281 GLU A CA 1
ATOM 2147 C C . GLU A 1 281 ? 9.319 4.368 -29.013 1.00 93.75 281 GLU A C 1
ATOM 2149 O O . GLU A 1 281 ? 9.582 4.800 -30.134 1.00 93.75 281 GLU A O 1
ATOM 2154 N N . PHE A 1 282 ? 8.084 4.280 -28.541 1.00 94.75 282 PHE A N 1
ATOM 2155 C CA . PHE A 1 282 ? 6.912 4.743 -29.264 1.00 94.75 282 PHE A CA 1
ATOM 2156 C C . PHE A 1 282 ? 6.401 6.044 -28.665 1.00 94.75 282 PHE A C 1
ATOM 2158 O O . PHE A 1 282 ? 6.267 6.162 -27.446 1.00 94.75 282 PHE A O 1
ATOM 2165 N N . LEU A 1 283 ? 6.094 7.001 -29.534 1.00 95.19 283 LEU A N 1
ATOM 2166 C CA . LEU A 1 283 ? 5.369 8.219 -29.205 1.00 95.19 283 LEU A CA 1
ATOM 2167 C C . LEU A 1 283 ? 4.154 8.292 -30.129 1.00 95.19 283 LEU A C 1
ATOM 2169 O O . LEU A 1 283 ? 4.295 8.211 -31.354 1.00 95.19 283 LEU A O 1
ATOM 2173 N N . ASP A 1 284 ? 2.964 8.464 -29.559 1.00 94.75 284 ASP A N 1
ATOM 2174 C CA . ASP A 1 284 ? 1.776 8.714 -30.367 1.00 94.75 284 ASP A CA 1
ATOM 2175 C C . ASP A 1 284 ? 1.775 10.131 -30.964 1.00 94.75 284 ASP A C 1
ATOM 2177 O O . ASP A 1 284 ? 2.613 10.981 -30.647 1.00 94.75 284 ASP A O 1
ATOM 2181 N N . GLN A 1 285 ? 0.824 10.396 -31.862 1.00 94.50 285 GLN A N 1
ATOM 2182 C CA . GLN A 1 285 ? 0.714 11.696 -32.524 1.00 94.50 285 GLN A CA 1
ATOM 2183 C C . GLN A 1 285 ? 0.625 12.854 -31.514 1.00 94.50 285 GLN A C 1
ATOM 2185 O O . GLN A 1 285 ? 1.330 13.852 -31.672 1.00 94.50 285 GLN A O 1
ATOM 2190 N N . ASN A 1 286 ? -0.183 12.714 -30.458 1.00 94.81 286 ASN A N 1
ATOM 2191 C CA . ASN A 1 286 ? -0.339 13.749 -29.432 1.00 94.81 286 ASN A CA 1
ATOM 2192 C C . ASN A 1 286 ? 0.968 13.987 -28.661 1.00 94.81 286 ASN A C 1
ATOM 2194 O O . ASN A 1 286 ? 1.318 15.134 -28.371 1.00 94.81 286 ASN A O 1
ATOM 2198 N N . GLN A 1 287 ? 1.722 12.926 -28.359 1.00 95.00 287 GLN A N 1
ATOM 2199 C CA . GLN A 1 287 ? 3.030 13.039 -27.723 1.00 95.00 287 GLN A CA 1
ATOM 2200 C C . GLN A 1 287 ? 4.037 13.765 -28.623 1.00 95.00 287 GLN A C 1
ATOM 2202 O O . GLN A 1 287 ? 4.787 14.610 -28.131 1.00 95.00 287 GLN A O 1
ATOM 2207 N N . ILE A 1 288 ? 4.045 13.501 -29.935 1.00 94.94 288 ILE A N 1
ATOM 2208 C CA . ILE A 1 288 ? 4.921 14.207 -30.883 1.00 94.94 288 ILE A CA 1
ATOM 2209 C C . ILE A 1 288 ? 4.569 15.694 -30.976 1.00 94.94 288 ILE A C 1
ATOM 2211 O O . ILE A 1 288 ? 5.472 16.533 -30.915 1.00 94.94 288 ILE A O 1
ATOM 2215 N N . VAL A 1 289 ? 3.278 16.038 -31.044 1.00 94.44 289 VAL A N 1
ATOM 2216 C CA . VAL A 1 289 ? 2.809 17.436 -31.001 1.00 94.44 289 VAL A CA 1
ATOM 2217 C C . VAL A 1 289 ? 3.312 18.126 -29.731 1.00 94.44 289 VAL A C 1
ATOM 2219 O O . VAL A 1 289 ? 3.902 19.208 -29.790 1.00 94.44 289 VAL A O 1
ATOM 2222 N N . ALA A 1 290 ? 3.157 17.472 -28.577 1.00 93.44 290 ALA A N 1
ATOM 2223 C CA . ALA A 1 290 ? 3.642 17.984 -27.302 1.00 93.44 290 ALA A CA 1
ATOM 2224 C C . ALA A 1 290 ? 5.169 18.202 -27.309 1.00 93.44 290 ALA A C 1
ATOM 2226 O O . ALA A 1 290 ? 5.653 19.263 -26.899 1.00 93.44 290 ALA A O 1
ATOM 2227 N N . CYS A 1 291 ? 5.940 17.237 -27.820 1.00 92.06 291 CYS A N 1
ATOM 2228 C CA . CYS A 1 291 ? 7.396 17.332 -27.932 1.00 92.06 291 CYS A CA 1
ATOM 2229 C C . CYS A 1 291 ? 7.840 18.466 -28.871 1.00 92.06 291 CYS A C 1
ATOM 2231 O O . CYS A 1 291 ? 8.760 19.203 -28.510 1.00 92.06 291 CYS A O 1
ATOM 2233 N N . ASN A 1 292 ? 7.179 18.656 -30.020 1.00 92.44 292 ASN A N 1
ATOM 2234 C CA . ASN A 1 292 ? 7.443 19.766 -30.943 1.00 92.44 292 ASN A CA 1
ATOM 2235 C C . ASN A 1 292 ? 7.252 21.126 -30.248 1.00 92.44 292 ASN A C 1
ATOM 2237 O O . ASN A 1 292 ? 8.148 21.973 -30.290 1.00 92.44 292 ASN A O 1
ATOM 2241 N N . LEU A 1 293 ? 6.137 21.300 -29.527 1.00 89.62 293 LEU A N 1
ATOM 2242 C CA . LEU A 1 293 ? 5.819 22.519 -28.771 1.00 89.62 293 LEU A CA 1
ATOM 2243 C C . LEU A 1 293 ? 6.786 22.780 -27.605 1.00 89.62 293 LEU A C 1
ATOM 2245 O O . LEU A 1 293 ? 7.090 23.932 -27.272 1.00 89.62 293 LEU A O 1
ATOM 2249 N N . HIS A 1 294 ? 7.241 21.730 -26.922 1.00 88.31 294 HIS A N 1
ATOM 2250 C CA . HIS A 1 294 ? 8.124 21.863 -25.764 1.00 88.31 294 HIS A CA 1
ATOM 2251 C C . HIS A 1 294 ? 9.573 22.136 -26.160 1.00 88.31 294 HIS A C 1
ATOM 2253 O O . HIS A 1 294 ? 10.183 23.056 -25.614 1.00 88.31 294 HIS A O 1
ATOM 2259 N N . ASN A 1 295 ? 10.090 21.370 -27.121 1.00 85.69 295 ASN A N 1
ATOM 2260 C CA . ASN A 1 295 ? 11.505 21.341 -27.485 1.00 85.69 295 ASN A CA 1
ATOM 2261 C C . ASN A 1 295 ? 11.855 22.185 -28.722 1.00 85.69 295 ASN A C 1
ATOM 2263 O O . ASN A 1 295 ? 13.021 22.204 -29.111 1.00 85.69 295 ASN A O 1
ATOM 2267 N N . ASN A 1 296 ? 10.885 22.892 -29.319 1.00 85.25 296 ASN A N 1
ATOM 2268 C CA . ASN A 1 296 ? 11.035 23.642 -30.575 1.00 85.25 296 ASN A CA 1
ATOM 2269 C C . ASN A 1 296 ? 11.541 22.753 -31.724 1.00 85.25 296 ASN A C 1
ATOM 2271 O O . ASN A 1 296 ? 12.481 23.104 -32.437 1.00 85.25 296 ASN A O 1
ATOM 2275 N N . MET A 1 297 ? 10.934 21.575 -31.867 1.00 84.75 297 MET A N 1
ATOM 2276 C CA . MET A 1 297 ? 11.235 20.623 -32.939 1.00 84.75 297 MET A CA 1
ATOM 2277 C C . MET A 1 297 ? 10.170 20.702 -34.036 1.00 84.75 297 MET A C 1
ATOM 2279 O O . MET A 1 297 ? 9.055 21.162 -33.801 1.00 84.75 297 MET A O 1
ATOM 2283 N N . SER A 1 298 ? 10.517 20.244 -35.237 1.00 86.81 298 SER A N 1
ATOM 2284 C CA . SER A 1 298 ? 9.624 20.180 -36.399 1.00 86.81 298 SER A CA 1
ATOM 2285 C C . SER A 1 298 ? 9.494 18.742 -36.912 1.00 86.81 298 SER A C 1
ATOM 2287 O O . SER A 1 298 ? 9.709 18.476 -38.095 1.00 86.81 298 SER A O 1
ATOM 2289 N N . MET A 1 299 ? 9.232 17.793 -36.007 1.00 87.88 299 MET A N 1
ATOM 2290 C CA . MET A 1 299 ? 8.971 16.396 -36.373 1.00 87.88 299 MET A CA 1
ATOM 2291 C C . MET A 1 299 ? 7.582 16.261 -37.006 1.00 87.88 299 MET A C 1
ATOM 2293 O O . MET A 1 299 ? 6.679 17.037 -36.693 1.00 87.88 299 MET A O 1
ATOM 2297 N N . HIS A 1 300 ? 7.393 15.265 -37.872 1.00 90.50 300 HIS A N 1
ATOM 2298 C CA . HIS A 1 300 ? 6.079 14.966 -38.441 1.00 90.50 300 HIS A CA 1
ATOM 2299 C C . HIS A 1 300 ? 5.111 14.514 -37.343 1.00 90.50 300 HIS A C 1
ATOM 2301 O O . HIS A 1 300 ? 5.400 13.557 -36.635 1.00 90.50 300 HIS A O 1
ATOM 2307 N N . GLU A 1 301 ? 3.964 15.184 -37.221 1.00 93.94 301 GLU A N 1
ATOM 2308 C CA . GLU A 1 301 ? 2.929 14.918 -36.211 1.00 93.94 301 GLU A CA 1
ATOM 2309 C C . GLU A 1 301 ? 2.150 13.632 -36.529 1.00 93.94 301 GLU A C 1
ATOM 2311 O O . GLU A 1 301 ? 0.991 13.659 -36.935 1.00 93.94 301 GLU A O 1
ATOM 2316 N N . ARG A 1 302 ? 2.826 12.493 -36.393 1.00 93.94 302 ARG A N 1
ATOM 2317 C CA . ARG A 1 302 ? 2.322 11.142 -36.652 1.00 93.94 302 ARG A CA 1
ATOM 2318 C C . ARG A 1 302 ? 2.845 10.172 -35.584 1.00 93.94 302 ARG A C 1
ATOM 2320 O O . ARG A 1 302 ? 3.857 10.489 -34.951 1.00 93.94 302 ARG A O 1
ATOM 2327 N N . PRO A 1 303 ? 2.214 8.999 -35.378 1.00 94.00 303 PRO A N 1
ATOM 2328 C CA . PRO A 1 303 ? 2.797 7.936 -34.562 1.00 94.00 303 PRO A CA 1
ATOM 2329 C C . PRO A 1 303 ? 4.235 7.652 -35.001 1.00 94.00 303 PRO A C 1
ATOM 2331 O O . PRO A 1 303 ? 4.499 7.469 -36.187 1.00 94.00 303 PRO A O 1
ATOM 2334 N N . THR A 1 304 ? 5.182 7.670 -34.069 1.00 95.44 304 THR A N 1
ATOM 2335 C CA . THR A 1 304 ? 6.607 7.688 -34.412 1.00 95.44 304 THR A CA 1
ATOM 2336 C C . THR A 1 304 ? 7.400 6.751 -33.512 1.00 95.44 304 THR A C 1
ATOM 2338 O O . THR A 1 304 ? 7.192 6.718 -32.299 1.00 95.44 304 THR A O 1
ATOM 2341 N N . LEU A 1 305 ? 8.338 6.014 -34.115 1.00 95.50 305 LEU A N 1
ATOM 2342 C CA . LEU A 1 305 ? 9.331 5.222 -33.393 1.00 95.50 305 LEU A CA 1
ATOM 2343 C C . LEU A 1 305 ? 10.672 5.943 -33.326 1.00 95.50 305 LEU A C 1
ATOM 2345 O O . LEU A 1 305 ? 11.166 6.446 -34.342 1.00 95.50 305 LEU A O 1
ATOM 2349 N N . PHE A 1 306 ? 11.268 5.958 -32.135 1.00 94.38 306 PHE A N 1
ATOM 2350 C CA . PHE A 1 306 ? 12.650 6.376 -31.911 1.00 94.38 306 PHE A CA 1
ATOM 2351 C C . PHE A 1 306 ? 13.502 5.137 -31.664 1.00 94.38 306 PHE A C 1
ATOM 2353 O O . PHE A 1 306 ? 13.154 4.290 -30.842 1.00 94.38 306 PHE A O 1
ATOM 2360 N N . PHE A 1 307 ? 14.633 5.054 -32.351 1.00 94.69 307 PHE A N 1
ATOM 2361 C CA . PHE A 1 307 ? 15.555 3.929 -32.294 1.00 94.69 307 PHE A CA 1
ATOM 2362 C C . PHE A 1 307 ? 16.936 4.390 -31.839 1.00 94.69 307 PHE A C 1
ATOM 2364 O O . PHE A 1 307 ? 17.405 5.444 -32.269 1.00 94.69 307 PHE A O 1
ATOM 2371 N N . GLU A 1 308 ? 17.616 3.568 -31.045 1.00 93.75 308 GLU A N 1
ATOM 2372 C CA . GLU A 1 308 ? 19.058 3.674 -30.804 1.00 93.75 308 GLU A CA 1
ATOM 2373 C C . GLU A 1 308 ? 19.727 2.310 -30.957 1.00 93.75 308 GLU A C 1
ATOM 2375 O O . GLU A 1 308 ? 19.177 1.272 -30.580 1.00 93.75 308 GLU A O 1
ATOM 2380 N N . PHE A 1 309 ? 20.933 2.332 -31.512 1.00 93.81 309 PHE A N 1
ATOM 2381 C CA . PHE A 1 309 ? 21.721 1.177 -31.906 1.00 93.81 309 PHE A CA 1
ATOM 2382 C C . PHE A 1 309 ? 23.097 1.269 -31.275 1.00 93.81 309 PHE A C 1
ATOM 2384 O O . PHE A 1 309 ? 23.758 2.304 -31.357 1.00 93.81 309 PHE A O 1
ATOM 2391 N N . HIS A 1 310 ? 23.539 0.166 -30.679 1.00 93.56 310 HIS A N 1
ATOM 2392 C CA . HIS A 1 310 ? 24.868 0.042 -30.094 1.00 93.56 310 HIS A CA 1
ATOM 2393 C C . HIS A 1 310 ? 25.654 -1.033 -30.845 1.00 93.56 310 HIS A C 1
ATOM 2395 O O . HIS A 1 310 ? 25.129 -2.118 -31.122 1.00 93.56 310 HIS A O 1
ATOM 2401 N N . GLY A 1 311 ? 26.924 -0.766 -31.126 1.00 92.50 311 GLY A N 1
ATOM 2402 C CA . GLY A 1 311 ? 27.810 -1.728 -31.776 1.00 92.50 311 GLY A CA 1
ATOM 2403 C C . GLY A 1 311 ? 29.249 -1.595 -31.303 1.00 92.50 311 GLY A C 1
ATOM 2404 O O . GLY A 1 311 ? 29.664 -0.558 -30.782 1.00 92.50 311 GLY A O 1
ATOM 2405 N N . ALA A 1 312 ? 30.017 -2.663 -31.494 1.00 91.94 312 ALA A N 1
ATOM 2406 C CA . ALA A 1 312 ? 31.463 -2.649 -31.308 1.00 91.94 312 ALA A CA 1
ATOM 2407 C C . ALA A 1 312 ? 32.177 -1.904 -32.450 1.00 91.94 312 ALA A C 1
ATOM 2409 O O . ALA A 1 312 ? 33.310 -1.458 -32.282 1.00 91.94 312 ALA A O 1
ATOM 2410 N N . THR A 1 313 ? 31.522 -1.767 -33.608 1.00 93.44 313 THR A N 1
ATOM 2411 C CA . THR A 1 313 ? 32.036 -1.049 -34.782 1.00 93.44 313 THR A CA 1
ATOM 2412 C C . THR A 1 313 ? 30.933 -0.226 -35.443 1.00 93.44 313 THR A C 1
ATOM 2414 O O . THR A 1 313 ? 29.757 -0.567 -35.330 1.00 93.44 313 THR A O 1
ATOM 2417 N N . GLU A 1 314 ? 31.309 0.827 -36.171 1.00 91.44 314 GLU A N 1
ATOM 2418 C CA . GLU A 1 314 ? 30.366 1.639 -36.960 1.00 91.44 314 GLU A CA 1
ATOM 2419 C C . GLU A 1 314 ? 29.606 0.785 -37.983 1.00 91.44 314 GLU A C 1
ATOM 2421 O O . GLU A 1 314 ? 28.392 0.902 -38.100 1.00 91.44 314 GLU A O 1
ATOM 2426 N N . ARG A 1 315 ? 30.287 -0.170 -38.627 1.00 93.38 315 ARG A N 1
ATOM 2427 C CA . ARG A 1 315 ? 29.675 -1.097 -39.587 1.00 93.38 315 ARG A CA 1
ATOM 2428 C C . ARG A 1 315 ? 28.557 -1.948 -38.978 1.00 93.38 315 ARG A C 1
ATOM 2430 O O . ARG A 1 315 ? 27.531 -2.156 -39.607 1.00 93.38 315 ARG A O 1
ATOM 2437 N N . GLU A 1 316 ? 28.740 -2.430 -37.750 1.00 94.12 316 GLU A N 1
ATOM 2438 C CA . GLU A 1 316 ? 27.700 -3.198 -37.052 1.00 94.12 316 GLU A CA 1
ATOM 2439 C C . GLU A 1 316 ? 26.447 -2.344 -36.801 1.00 94.12 316 GLU A C 1
ATOM 2441 O O . GLU A 1 316 ? 25.325 -2.839 -36.898 1.00 94.12 316 GLU A O 1
ATOM 2446 N N . VAL A 1 317 ? 26.633 -1.058 -36.490 1.00 93.19 317 VAL A N 1
ATOM 2447 C CA . VAL A 1 317 ? 25.534 -0.099 -36.330 1.00 93.19 317 VAL A CA 1
ATOM 2448 C C . VAL A 1 317 ? 24.866 0.188 -37.678 1.00 93.19 317 VAL A C 1
ATOM 2450 O O . VAL A 1 317 ? 23.639 0.205 -37.748 1.00 93.19 317 VAL A O 1
ATOM 2453 N N . GLU A 1 318 ? 25.639 0.353 -38.752 1.00 92.31 318 GLU A N 1
ATOM 2454 C CA . GLU A 1 318 ? 25.124 0.538 -40.116 1.00 92.31 318 GLU A CA 1
ATOM 2455 C C . GLU A 1 318 ? 24.279 -0.654 -40.591 1.00 92.31 318 GLU A C 1
ATOM 2457 O O . GLU A 1 318 ? 23.183 -0.454 -41.115 1.00 92.31 318 GLU A O 1
ATOM 2462 N N . ASP A 1 319 ? 24.735 -1.887 -40.355 1.00 93.56 319 ASP A N 1
ATOM 2463 C CA . ASP A 1 319 ? 24.008 -3.107 -40.730 1.00 93.56 319 ASP A CA 1
ATOM 2464 C C . ASP A 1 319 ? 22.668 -3.219 -39.970 1.00 93.56 319 ASP A C 1
ATOM 2466 O O . ASP A 1 319 ? 21.628 -3.555 -40.554 1.00 93.56 319 ASP A O 1
ATOM 2470 N N . GLN A 1 320 ? 22.660 -2.883 -38.671 1.00 94.62 320 GLN A N 1
ATOM 2471 C CA . GLN A 1 320 ? 21.432 -2.820 -37.869 1.00 94.62 320 GLN A CA 1
AT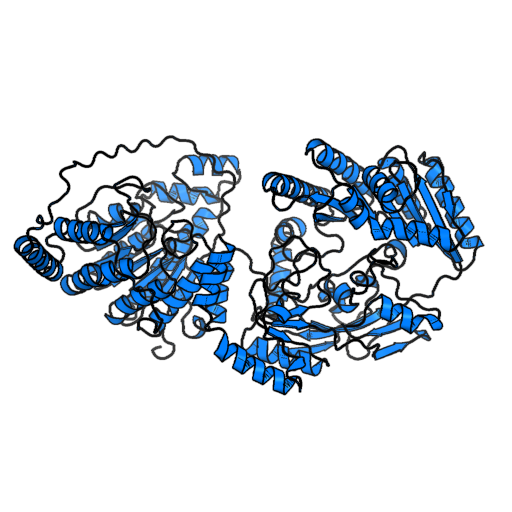OM 2472 C C . GLN A 1 320 ? 20.475 -1.740 -38.389 1.00 94.62 320 GLN A C 1
ATOM 2474 O O . GLN A 1 320 ? 19.281 -1.998 -38.554 1.00 94.62 320 GLN A O 1
ATOM 2479 N N . LEU A 1 321 ? 20.995 -0.543 -38.673 1.00 93.69 321 LEU A N 1
ATOM 2480 C CA . LEU A 1 321 ? 20.223 0.581 -39.197 1.00 93.69 321 LEU A CA 1
ATOM 2481 C C . LEU A 1 321 ? 19.580 0.253 -40.542 1.00 93.69 321 LEU A C 1
ATOM 2483 O O . LEU A 1 321 ? 18.399 0.539 -40.737 1.00 93.69 321 LEU A O 1
ATOM 2487 N N . GLN A 1 322 ? 20.333 -0.362 -41.453 1.00 93.88 322 GLN A N 1
ATOM 2488 C CA . GLN A 1 322 ? 19.833 -0.755 -42.765 1.00 93.88 322 GLN A CA 1
ATOM 2489 C C . GLN A 1 322 ? 18.721 -1.803 -42.640 1.00 93.88 322 GLN A C 1
ATOM 2491 O O . GLN A 1 322 ? 17.662 -1.644 -43.247 1.00 93.88 322 GLN A O 1
ATOM 2496 N N . SER A 1 323 ? 18.912 -2.805 -41.779 1.00 95.25 323 SER A N 1
ATOM 2497 C CA . SER A 1 323 ? 17.897 -3.829 -41.506 1.00 95.25 323 SER A CA 1
ATOM 2498 C C . SER A 1 323 ? 16.609 -3.214 -40.943 1.00 95.25 323 SER A C 1
ATOM 2500 O O . SER A 1 323 ? 15.512 -3.502 -41.420 1.00 95.25 323 SER A O 1
ATOM 2502 N N . VAL A 1 324 ? 16.720 -2.308 -39.963 1.00 95.56 324 VAL A N 1
ATOM 2503 C CA . VAL A 1 324 ? 15.551 -1.618 -39.392 1.00 95.56 324 VAL A CA 1
ATOM 2504 C C . VAL A 1 324 ? 14.889 -0.691 -40.409 1.00 95.56 324 VAL A C 1
ATOM 2506 O O . VAL A 1 324 ? 13.664 -0.640 -40.473 1.00 95.56 324 VAL A O 1
ATOM 2509 N N . LYS A 1 325 ? 15.657 -0.003 -41.256 1.00 95.81 325 LYS A N 1
ATOM 2510 C CA . LYS A 1 325 ? 15.114 0.846 -42.323 1.00 95.81 325 LYS A CA 1
ATOM 2511 C C . LYS A 1 325 ? 14.284 0.045 -43.329 1.00 95.81 325 LYS A C 1
ATOM 2513 O O . LYS A 1 325 ? 13.228 0.517 -43.756 1.00 95.81 325 LYS A O 1
ATOM 2518 N N . GLU A 1 326 ? 14.731 -1.152 -43.699 1.00 95.69 326 GLU A N 1
ATOM 2519 C CA . GLU A 1 326 ? 13.987 -2.060 -44.580 1.00 95.69 326 GLU A CA 1
ATOM 2520 C C . GLU A 1 326 ? 12.682 -2.538 -43.936 1.00 95.69 326 GLU A C 1
ATOM 2522 O O . GLU A 1 326 ? 11.643 -2.545 -44.600 1.00 95.69 326 GLU A O 1
ATOM 2527 N N . LEU A 1 327 ? 12.702 -2.851 -42.636 1.00 95.69 327 LEU A N 1
ATOM 2528 C CA . LEU A 1 327 ? 11.494 -3.194 -41.880 1.00 95.69 327 LEU A CA 1
ATOM 2529 C C . LEU A 1 327 ? 10.514 -2.024 -41.797 1.00 95.69 327 LEU A C 1
ATOM 2531 O O . LEU A 1 327 ? 9.338 -2.200 -42.107 1.00 95.69 327 LEU A O 1
ATOM 2535 N N . CYS A 1 328 ? 10.997 -0.828 -41.448 1.00 96.00 328 CYS A N 1
ATOM 2536 C CA . CYS A 1 328 ? 10.180 0.381 -41.433 1.00 96.00 328 CYS A CA 1
ATOM 2537 C C . CYS A 1 328 ? 9.534 0.604 -42.804 1.00 96.00 328 CYS A C 1
ATOM 2539 O O . CYS A 1 328 ? 8.328 0.792 -42.881 1.00 96.00 328 CYS A O 1
ATOM 2541 N N . THR A 1 329 ? 10.308 0.511 -43.890 1.00 94.88 329 THR A N 1
ATOM 2542 C CA . THR A 1 329 ? 9.797 0.697 -45.261 1.00 94.88 329 THR A CA 1
ATOM 2543 C C . THR A 1 329 ? 8.749 -0.360 -45.624 1.00 94.88 329 THR A C 1
ATOM 2545 O O . THR A 1 329 ? 7.711 -0.030 -46.195 1.00 94.88 329 THR A O 1
ATOM 2548 N N . SER A 1 330 ? 8.989 -1.625 -45.264 1.00 94.62 330 SER A N 1
ATOM 2549 C CA . SER A 1 330 ? 8.059 -2.737 -45.521 1.00 94.62 330 SER A CA 1
ATOM 2550 C C . SER A 1 330 ? 6.732 -2.563 -44.781 1.00 94.62 330 SER A C 1
ATOM 2552 O O . SER A 1 330 ? 5.677 -2.898 -45.315 1.00 94.62 330 SER A O 1
ATOM 2554 N N . ASN A 1 331 ? 6.783 -1.962 -43.593 1.00 94.25 331 ASN A N 1
ATOM 2555 C CA . ASN A 1 331 ? 5.626 -1.633 -42.769 1.00 94.25 331 ASN A CA 1
ATOM 2556 C C . ASN A 1 331 ? 5.116 -0.199 -43.004 1.00 94.25 331 ASN A C 1
ATOM 2558 O O . ASN A 1 331 ? 4.448 0.361 -42.144 1.00 94.25 331 ASN A O 1
ATOM 2562 N N . GLN A 1 332 ? 5.400 0.402 -44.167 1.00 94.44 332 GLN A N 1
ATOM 2563 C CA . GLN A 1 332 ? 4.866 1.712 -44.585 1.00 94.44 332 GLN A CA 1
ATOM 2564 C C . GLN A 1 332 ? 5.332 2.912 -43.736 1.00 94.44 332 GLN A C 1
ATOM 2566 O O . GLN A 1 332 ? 4.743 3.990 -43.791 1.00 94.44 332 GLN A O 1
ATOM 2571 N N . GLY A 1 333 ? 6.425 2.766 -42.989 1.00 92.31 333 GLY A N 1
ATOM 2572 C CA . GLY A 1 333 ? 7.126 3.875 -42.352 1.00 92.31 333 GLY A CA 1
ATOM 2573 C C . GLY A 1 333 ? 7.672 4.856 -43.390 1.00 92.31 333 GLY A C 1
ATOM 2574 O O . GLY A 1 333 ? 8.198 4.470 -44.437 1.00 92.31 333 GLY A O 1
ATOM 2575 N N . THR A 1 334 ? 7.561 6.147 -43.095 1.00 87.88 334 THR A N 1
ATOM 2576 C CA . THR A 1 334 ? 7.988 7.237 -43.983 1.00 87.88 334 THR A CA 1
ATOM 2577 C C . THR A 1 334 ? 9.131 8.028 -43.357 1.00 87.88 334 THR A C 1
ATOM 2579 O O . THR A 1 334 ? 9.395 7.911 -42.165 1.00 87.88 334 THR A O 1
ATOM 2582 N N . ASN A 1 335 ? 9.841 8.824 -44.165 1.00 84.38 335 ASN A N 1
ATOM 2583 C CA . ASN A 1 335 ? 10.822 9.821 -43.711 1.00 84.38 335 ASN A CA 1
ATOM 2584 C C . ASN A 1 335 ? 11.807 9.321 -42.638 1.00 84.38 335 ASN A C 1
ATOM 2586 O O . ASN A 1 335 ? 12.061 10.015 -41.654 1.00 84.38 335 ASN A O 1
ATOM 2590 N N . PHE A 1 336 ? 12.362 8.121 -42.841 1.00 88.25 336 PHE A N 1
ATOM 2591 C CA . PHE A 1 336 ? 13.352 7.529 -41.945 1.00 88.25 336 PHE A CA 1
ATOM 2592 C C . PHE A 1 336 ? 14.581 8.443 -41.838 1.00 88.25 336 PHE A C 1
ATOM 2594 O O . PHE A 1 336 ? 15.369 8.553 -42.784 1.00 88.25 336 PHE A O 1
ATOM 2601 N N . ASN A 1 337 ? 14.717 9.120 -40.700 1.00 86.00 337 ASN A N 1
ATOM 2602 C CA . ASN A 1 337 ? 15.756 10.111 -40.459 1.00 86.00 337 ASN A CA 1
ATOM 2603 C C . ASN A 1 337 ? 16.856 9.503 -39.588 1.00 86.00 337 ASN A C 1
ATOM 2605 O O . ASN A 1 337 ? 16.593 9.033 -38.483 1.00 86.00 337 ASN A O 1
ATOM 2609 N N . LEU A 1 338 ? 18.072 9.500 -40.125 1.00 84.38 338 LEU A N 1
ATOM 2610 C CA . LEU A 1 338 ? 19.267 8.921 -39.531 1.00 84.38 338 LEU A CA 1
ATOM 2611 C C . LEU A 1 338 ? 20.083 10.006 -38.833 1.00 84.38 338 LEU A C 1
ATOM 2613 O O . LEU A 1 338 ? 20.430 11.007 -39.454 1.00 84.38 338 LEU A O 1
ATOM 2617 N N . SER A 1 339 ? 20.460 9.756 -37.582 1.00 77.75 339 SER A N 1
ATOM 2618 C CA . SER A 1 339 ? 21.399 10.589 -36.836 1.00 77.75 339 SER A CA 1
ATOM 2619 C C . SER A 1 339 ? 22.546 9.725 -36.324 1.00 77.75 339 SER A C 1
ATOM 2621 O O . SER A 1 339 ? 22.347 8.851 -35.481 1.00 77.75 339 SER A O 1
ATOM 2623 N N . ILE A 1 340 ? 23.752 9.982 -36.825 1.00 68.50 340 ILE A N 1
ATOM 2624 C CA . ILE A 1 340 ? 24.986 9.293 -36.401 1.00 68.50 340 ILE A CA 1
ATOM 2625 C C . ILE A 1 340 ? 25.932 10.210 -35.617 1.00 68.50 340 ILE A C 1
ATOM 2627 O O . ILE A 1 340 ? 26.868 9.730 -34.986 1.00 68.50 340 ILE A O 1
ATOM 2631 N N . ASP A 1 341 ? 25.696 11.525 -35.617 1.00 75.88 341 ASP A N 1
ATOM 2632 C CA . ASP A 1 341 ? 26.444 12.453 -34.777 1.00 75.88 341 ASP A CA 1
ATOM 2633 C C . ASP A 1 341 ? 25.869 12.517 -33.353 1.00 75.88 341 ASP A C 1
ATOM 2635 O O . ASP A 1 341 ? 24.675 12.317 -33.105 1.00 75.88 341 ASP A O 1
ATOM 2639 N N . SER A 1 342 ? 26.742 12.821 -32.394 1.00 74.31 342 SER A N 1
ATOM 2640 C CA . SER A 1 342 ? 26.402 12.824 -30.971 1.00 74.31 342 SER A CA 1
ATOM 2641 C C . SER A 1 342 ? 25.368 13.877 -30.570 1.00 74.31 342 SER A C 1
ATOM 2643 O O . SER A 1 342 ? 24.716 13.716 -29.536 1.00 74.31 342 SER A O 1
ATOM 2645 N N . ASP A 1 343 ? 25.236 14.969 -31.324 1.00 77.50 343 ASP A N 1
ATOM 2646 C CA . ASP A 1 343 ? 24.346 16.071 -30.959 1.00 77.50 343 ASP A CA 1
ATOM 2647 C C . ASP A 1 343 ? 22.909 15.790 -31.395 1.00 77.50 343 ASP A C 1
ATOM 2649 O O . ASP A 1 343 ? 21.990 15.981 -30.593 1.00 77.50 343 ASP A O 1
ATOM 2653 N N . GLY A 1 344 ? 22.713 15.236 -32.593 1.00 77.50 344 GLY A N 1
ATOM 2654 C CA . GLY A 1 344 ? 21.405 14.775 -33.052 1.00 77.50 344 GLY A CA 1
ATOM 2655 C C . GLY A 1 344 ? 20.848 13.632 -32.193 1.00 77.50 344 GLY A C 1
ATOM 2656 O O . GLY A 1 344 ? 19.687 13.690 -31.781 1.00 77.50 344 GLY A O 1
ATOM 2657 N N . ILE A 1 345 ? 21.690 12.665 -31.793 1.00 79.94 345 ILE A N 1
ATOM 2658 C CA . ILE A 1 345 ? 21.307 11.592 -30.851 1.00 79.94 345 ILE A CA 1
ATOM 2659 C C . ILE A 1 345 ? 20.853 12.196 -29.512 1.00 79.94 345 ILE A C 1
ATOM 2661 O O . ILE A 1 345 ? 19.790 11.865 -28.984 1.00 79.94 345 ILE A O 1
ATOM 2665 N N . ARG A 1 346 ? 21.625 13.143 -28.966 1.00 81.12 346 ARG A N 1
ATOM 2666 C CA . ARG A 1 346 ? 21.303 13.803 -27.693 1.00 81.12 346 ARG A CA 1
ATOM 2667 C C . ARG A 1 346 ? 20.009 14.611 -27.769 1.00 81.12 346 ARG A C 1
ATOM 2669 O O . ARG A 1 346 ? 19.240 14.610 -26.810 1.00 81.12 346 ARG A O 1
ATOM 2676 N N . GLN A 1 347 ? 19.766 15.315 -28.875 1.00 81.25 347 GLN A N 1
ATOM 2677 C CA . GLN A 1 347 ? 18.541 16.090 -29.073 1.00 81.25 347 GLN A CA 1
ATOM 2678 C C . GLN A 1 347 ? 17.311 15.180 -29.151 1.00 81.25 347 GLN A C 1
ATOM 2680 O O . GLN A 1 347 ? 16.292 15.491 -28.529 1.00 81.25 347 GLN A O 1
ATOM 2685 N N . LEU A 1 348 ? 17.423 14.049 -29.854 1.00 83.31 348 LEU A N 1
ATOM 2686 C CA . LEU A 1 348 ? 16.357 13.058 -29.949 1.00 83.31 348 LEU A CA 1
ATOM 2687 C C . LEU A 1 348 ? 15.977 12.514 -28.571 1.00 83.31 348 LEU A C 1
ATOM 2689 O O . LEU A 1 348 ? 14.813 12.559 -28.167 1.00 83.31 348 LEU A O 1
ATOM 2693 N N . TRP A 1 349 ? 16.973 12.062 -27.811 1.00 85.56 349 TRP A N 1
ATOM 2694 C CA . TRP A 1 349 ? 16.726 11.519 -26.484 1.00 85.56 349 TRP A CA 1
ATOM 2695 C C . TRP A 1 349 ? 16.238 12.581 -25.518 1.00 85.56 349 TRP A C 1
ATOM 2697 O O . TRP A 1 349 ? 15.308 12.309 -24.767 1.00 85.56 349 TRP A O 1
ATOM 2707 N N . LYS A 1 350 ? 16.741 13.815 -25.582 1.00 84.06 350 LYS A N 1
ATOM 2708 C CA . LYS A 1 350 ? 16.178 14.921 -24.798 1.00 84.06 350 LYS A CA 1
ATOM 2709 C C . LYS A 1 350 ? 14.671 15.074 -25.039 1.00 84.06 350 LYS A C 1
ATOM 2711 O O . LYS A 1 350 ? 13.927 15.290 -24.083 1.00 84.06 350 LYS A O 1
ATOM 2716 N N . ALA A 1 351 ? 14.200 14.929 -26.279 1.00 85.06 351 ALA A N 1
ATOM 2717 C CA . ALA A 1 351 ? 12.773 15.011 -26.587 1.00 85.06 351 ALA A CA 1
ATOM 2718 C C . ALA A 1 351 ? 11.958 13.896 -25.915 1.00 85.06 351 ALA A C 1
ATOM 2720 O O . ALA A 1 351 ? 10.889 14.167 -25.369 1.00 85.06 351 ALA A O 1
ATOM 2721 N N . ARG A 1 352 ? 12.488 12.667 -25.896 1.00 86.31 352 ARG A N 1
ATOM 2722 C CA . ARG A 1 352 ? 11.862 11.513 -25.235 1.00 86.31 352 ARG A CA 1
ATOM 2723 C C . ARG A 1 352 ? 11.881 11.606 -23.706 1.00 86.31 352 ARG A C 1
ATOM 2725 O O . ARG A 1 352 ? 10.868 11.311 -23.077 1.00 86.31 352 ARG A O 1
ATOM 2732 N N . HIS A 1 353 ? 12.996 12.022 -23.108 1.00 83.00 353 HIS A N 1
ATOM 2733 C CA . HIS A 1 353 ? 13.145 12.137 -21.650 1.00 83.00 353 HIS A CA 1
ATOM 2734 C C . HIS A 1 353 ? 12.320 13.300 -21.071 1.00 83.00 353 HIS A C 1
ATOM 2736 O O . HIS A 1 353 ? 11.915 13.284 -19.914 1.00 83.00 353 HIS A O 1
ATOM 2742 N N . THR A 1 354 ? 12.005 14.307 -21.893 1.00 84.69 354 THR A N 1
ATOM 2743 C CA . THR A 1 354 ? 11.132 15.430 -21.509 1.00 84.69 354 THR A CA 1
ATOM 2744 C C . THR A 1 354 ? 9.656 15.211 -21.857 1.00 84.69 354 THR A C 1
ATOM 2746 O O . THR A 1 354 ? 8.862 16.133 -21.680 1.00 84.69 354 THR A O 1
ATOM 2749 N N . ALA A 1 355 ? 9.260 14.011 -22.306 1.00 87.69 355 ALA A N 1
ATOM 2750 C CA . ALA A 1 355 ? 7.899 13.703 -22.763 1.00 87.69 355 ALA A CA 1
ATOM 2751 C C . ALA A 1 355 ? 6.812 14.076 -21.740 1.00 87.69 355 ALA A C 1
ATOM 2753 O O . ALA A 1 355 ? 5.823 14.707 -22.107 1.00 87.69 355 ALA A O 1
ATOM 2754 N N . TYR A 1 356 ? 7.031 13.782 -20.454 1.00 87.25 356 TYR A N 1
ATOM 2755 C CA . TYR A 1 356 ? 6.117 14.162 -19.371 1.00 87.25 356 TYR A CA 1
ATOM 2756 C C . TYR A 1 356 ? 5.876 15.677 -19.307 1.00 87.25 356 TYR A C 1
ATOM 2758 O O . TYR A 1 356 ? 4.741 16.148 -19.392 1.00 87.25 356 TYR A O 1
ATOM 2766 N N . TYR A 1 357 ? 6.950 16.467 -19.234 1.00 86.81 357 TYR A N 1
ATOM 2767 C CA . TYR A 1 357 ? 6.857 17.929 -19.190 1.00 86.81 357 TYR A CA 1
ATOM 2768 C C . TYR A 1 357 ? 6.328 18.521 -20.496 1.00 86.81 357 TYR A C 1
ATOM 2770 O O . TYR A 1 357 ? 5.664 19.562 -20.488 1.00 86.81 357 TYR A O 1
ATOM 2778 N N . ALA A 1 358 ? 6.605 17.864 -21.622 1.00 89.88 358 ALA A N 1
ATOM 2779 C CA . ALA A 1 358 ? 6.047 18.231 -22.906 1.00 89.88 358 ALA A CA 1
ATOM 2780 C C . ALA A 1 358 ? 4.520 18.095 -22.892 1.00 89.88 358 ALA A C 1
ATOM 2782 O O . ALA A 1 358 ? 3.832 19.043 -23.275 1.00 89.88 358 ALA A O 1
ATOM 2783 N N . THR A 1 359 ? 3.990 16.992 -22.356 1.00 91.44 359 THR A N 1
ATOM 2784 C CA . THR A 1 359 ? 2.546 16.797 -22.184 1.00 91.44 359 THR A CA 1
ATOM 2785 C C . THR A 1 359 ? 1.942 17.857 -21.270 1.00 91.44 359 THR A C 1
ATOM 2787 O O . THR A 1 359 ? 0.960 18.487 -21.652 1.00 91.44 359 THR A O 1
ATOM 2790 N N . LEU A 1 360 ? 2.555 18.162 -20.122 1.00 89.44 360 LEU A N 1
ATOM 2791 C CA . LEU A 1 360 ? 2.051 19.216 -19.228 1.00 89.44 360 LEU A CA 1
ATOM 2792 C C . LEU A 1 360 ? 2.030 20.606 -19.881 1.00 89.44 360 LEU A C 1
ATOM 2794 O O . LEU A 1 360 ? 1.128 21.401 -19.623 1.00 89.44 360 LEU A O 1
ATOM 2798 N N . LYS A 1 361 ? 2.984 20.913 -20.771 1.00 89.75 361 LYS A N 1
ATOM 2799 C CA . LYS A 1 361 ? 3.028 22.207 -21.475 1.00 89.75 361 LYS A CA 1
ATOM 2800 C C . LYS A 1 361 ? 1.826 22.418 -22.400 1.00 89.75 361 LYS A C 1
ATOM 2802 O O . LYS A 1 361 ? 1.457 23.565 -22.643 1.00 89.75 361 LYS A O 1
ATOM 2807 N N . THR A 1 362 ? 1.197 21.345 -22.883 1.00 90.81 362 THR A N 1
ATOM 2808 C CA . THR A 1 362 ? -0.032 21.441 -23.694 1.00 90.81 362 THR A CA 1
ATOM 2809 C C . THR A 1 362 ? -1.211 22.010 -22.902 1.00 90.81 362 THR A C 1
ATOM 2811 O O . THR A 1 362 ? -2.123 22.589 -23.490 1.00 90.81 362 THR A O 1
ATOM 2814 N N . ARG A 1 363 ? -1.168 21.916 -21.565 1.00 90.50 363 ARG A N 1
ATOM 2815 C CA . ARG A 1 363 ? -2.216 22.405 -20.670 1.00 90.50 363 ARG A CA 1
ATOM 2816 C C . ARG A 1 363 ? -1.611 23.073 -19.425 1.00 90.50 363 ARG A C 1
ATOM 2818 O O . ARG A 1 363 ? -1.351 22.404 -18.424 1.00 90.50 363 ARG A O 1
ATOM 2825 N N . PRO A 1 364 ? -1.389 24.400 -19.455 1.00 87.56 364 PRO A N 1
ATOM 2826 C CA . PRO A 1 364 ? -0.752 25.129 -18.359 1.00 87.56 364 PRO A CA 1
ATOM 2827 C C . PRO A 1 364 ? -1.446 24.933 -17.001 1.00 87.56 364 PRO A C 1
ATOM 2829 O O . PRO A 1 364 ? -2.675 24.871 -16.930 1.00 87.56 364 PRO A O 1
ATOM 2832 N N . ASN A 1 365 ? -0.649 24.889 -15.927 1.00 86.00 365 ASN A N 1
ATOM 2833 C CA . ASN A 1 365 ? -1.067 24.670 -14.529 1.00 86.00 365 ASN A CA 1
ATOM 2834 C C . ASN A 1 365 ? -1.728 23.309 -14.237 1.00 86.00 365 ASN A C 1
ATOM 2836 O O . ASN A 1 365 ? -2.323 23.141 -13.175 1.00 86.00 365 ASN A O 1
ATOM 2840 N N . SER A 1 366 ? -1.657 22.354 -15.165 1.00 87.44 366 SER A N 1
ATOM 2841 C CA . SER A 1 366 ? -2.105 20.983 -14.918 1.00 87.44 366 SER A CA 1
ATOM 2842 C C . SER A 1 366 ? -1.061 20.177 -14.139 1.00 87.44 366 SER A C 1
ATOM 2844 O O . SER A 1 366 ? 0.124 20.522 -14.113 1.00 87.44 366 SER A O 1
ATOM 2846 N N . LYS A 1 367 ? -1.505 19.079 -13.525 1.00 84.50 367 LYS A N 1
ATOM 2847 C CA . LYS A 1 367 ? -0.644 17.994 -13.048 1.00 84.50 367 LYS A CA 1
ATOM 2848 C C . LYS A 1 367 ? -0.809 16.766 -13.933 1.00 84.50 367 LYS A C 1
ATOM 2850 O O . LYS A 1 367 ? -1.852 16.587 -14.555 1.00 84.50 367 LYS A O 1
ATOM 2855 N N . GLY A 1 368 ? 0.222 15.933 -14.004 1.00 83.00 368 GLY A N 1
ATOM 2856 C CA . GLY A 1 368 ? 0.192 14.722 -14.812 1.00 83.00 368 GLY A CA 1
ATOM 2857 C C . GLY A 1 368 ? -0.261 13.530 -13.988 1.00 83.00 368 GLY A C 1
ATOM 2858 O O . GLY A 1 368 ? 0.408 13.162 -13.029 1.00 83.00 368 GLY A O 1
ATOM 2859 N N . LEU A 1 369 ? -1.367 12.902 -14.381 1.00 85.31 369 LEU A N 1
ATOM 2860 C CA . LEU A 1 369 ? -1.701 11.558 -13.922 1.00 85.31 369 LEU A CA 1
ATOM 2861 C C . LEU A 1 369 ? -1.127 10.564 -14.927 1.00 85.31 369 LEU A C 1
ATOM 2863 O O . LEU A 1 369 ? -1.492 10.586 -16.105 1.00 85.31 369 LEU A O 1
ATOM 2867 N N . LEU A 1 370 ? -0.212 9.717 -14.460 1.00 86.50 370 LEU A N 1
ATOM 2868 C CA . LEU A 1 370 ? 0.406 8.684 -15.280 1.00 86.50 370 LEU A CA 1
ATOM 2869 C C . LEU A 1 370 ? -0.302 7.347 -15.083 1.00 86.50 370 LEU A C 1
ATOM 2871 O O . LEU A 1 370 ? -0.749 7.000 -13.991 1.00 86.50 370 LEU A O 1
ATOM 2875 N N . THR A 1 371 ? -0.366 6.586 -16.163 1.00 89.06 371 THR A N 1
ATOM 2876 C CA . THR A 1 371 ? -0.652 5.153 -16.129 1.00 89.06 371 THR A CA 1
ATOM 2877 C C . THR A 1 371 ? 0.601 4.399 -16.545 1.00 89.06 371 THR A C 1
ATOM 2879 O O . THR A 1 371 ? 1.443 4.934 -17.261 1.00 89.06 371 THR A O 1
ATOM 2882 N N . ASP A 1 372 ? 0.717 3.164 -16.086 1.00 90.56 372 ASP A N 1
ATOM 2883 C CA . ASP A 1 372 ? 1.823 2.265 -16.389 1.00 90.56 372 ASP A CA 1
ATOM 2884 C C . ASP A 1 372 ? 1.254 0.854 -16.429 1.00 90.56 372 ASP A C 1
ATOM 2886 O O . ASP A 1 372 ? 0.597 0.429 -15.474 1.00 90.56 372 ASP A O 1
ATOM 2890 N N . VAL A 1 373 ? 1.414 0.199 -17.575 1.00 94.19 373 VAL A N 1
ATOM 2891 C CA . VAL A 1 373 ? 1.002 -1.179 -17.829 1.00 94.19 373 VAL A CA 1
ATOM 2892 C C . VAL A 1 373 ? 1.988 -1.812 -18.802 1.00 94.19 373 VAL A C 1
ATOM 2894 O O . VAL A 1 373 ? 2.588 -1.145 -19.646 1.00 94.19 373 VAL A O 1
ATOM 2897 N N . CYS A 1 374 ? 2.116 -3.129 -18.722 1.00 94.88 374 CYS A N 1
ATOM 2898 C CA . CYS A 1 374 ? 2.901 -3.896 -19.676 1.00 94.88 374 CYS A CA 1
ATOM 2899 C C . CYS A 1 374 ? 2.064 -5.057 -20.205 1.00 94.88 374 CYS A C 1
ATOM 2901 O O . CYS A 1 374 ? 1.324 -5.695 -19.456 1.00 94.88 374 CYS A O 1
ATOM 2903 N N . VAL A 1 375 ? 2.137 -5.307 -21.511 1.00 95.00 375 VAL A N 1
ATOM 2904 C CA . VAL A 1 375 ? 1.366 -6.354 -22.192 1.00 95.00 375 VAL A CA 1
ATOM 2905 C C . VAL A 1 375 ? 2.283 -7.235 -23.033 1.00 95.00 375 VAL A C 1
ATOM 2907 O O . VAL A 1 375 ? 3.346 -6.783 -23.464 1.00 95.00 375 VAL A O 1
ATOM 2910 N N . PRO A 1 376 ? 1.886 -8.483 -23.342 1.00 92.44 376 PRO A N 1
ATOM 2911 C CA . PRO A 1 376 ? 2.605 -9.280 -24.323 1.00 92.44 376 PRO A CA 1
ATOM 2912 C C . PRO A 1 376 ? 2.764 -8.503 -25.635 1.00 92.44 376 PRO A C 1
ATOM 2914 O O . PRO A 1 376 ? 1.798 -7.934 -26.141 1.00 92.44 376 PRO A O 1
ATOM 2917 N N . ILE A 1 377 ? 3.969 -8.511 -26.212 1.00 87.06 377 ILE A N 1
ATOM 2918 C CA . ILE A 1 377 ? 4.302 -7.734 -27.424 1.00 87.06 377 ILE A CA 1
ATOM 2919 C C . ILE A 1 377 ? 3.311 -8.013 -28.573 1.00 87.06 377 ILE A C 1
ATOM 2921 O O . ILE A 1 377 ? 2.970 -7.113 -29.334 1.00 87.06 377 ILE A O 1
ATOM 2925 N N . SER A 1 378 ? 2.784 -9.239 -28.665 1.00 85.62 378 SER A N 1
ATOM 2926 C CA . SER A 1 378 ? 1.770 -9.632 -29.655 1.00 85.62 378 SER A CA 1
ATOM 2927 C C . SER A 1 378 ? 0.426 -8.905 -29.516 1.00 85.62 378 SER A C 1
ATOM 2929 O O . SER A 1 378 ? -0.323 -8.829 -30.484 1.00 85.62 378 SER A O 1
ATOM 2931 N N . GLN A 1 379 ? 0.110 -8.381 -28.333 1.00 91.06 379 GLN A N 1
ATOM 2932 C CA . GLN A 1 379 ? -1.143 -7.689 -28.018 1.00 91.06 379 GLN A CA 1
ATOM 2933 C C . GLN A 1 379 ? -0.999 -6.163 -28.064 1.00 91.06 379 GLN A C 1
ATOM 2935 O O . GLN A 1 379 ? -2.000 -5.448 -28.118 1.00 91.06 379 GLN A O 1
ATOM 2940 N N . LEU A 1 380 ? 0.236 -5.657 -28.081 1.00 88.25 380 LEU A N 1
ATOM 2941 C CA . LEU A 1 380 ? 0.548 -4.234 -28.006 1.00 88.25 380 LEU A CA 1
ATOM 2942 C C . LEU A 1 380 ? -0.157 -3.368 -29.077 1.00 88.25 380 LEU A C 1
ATOM 2944 O O . LEU A 1 380 ? -0.730 -2.350 -28.683 1.00 88.25 380 LEU A O 1
ATOM 2948 N N . PRO A 1 381 ? -0.229 -3.750 -30.377 1.00 85.25 381 PRO A N 1
ATOM 2949 C CA . PRO A 1 381 ? -0.943 -2.944 -31.373 1.00 85.25 381 PRO A CA 1
ATOM 2950 C C . PRO A 1 381 ? -2.430 -2.788 -31.033 1.00 85.25 381 PRO A C 1
ATOM 2952 O O . PRO A 1 381 ? -2.968 -1.684 -31.019 1.00 85.25 381 PRO A O 1
ATOM 2955 N N . HIS A 1 382 ? -3.086 -3.906 -30.709 1.00 88.31 382 HIS A N 1
ATOM 2956 C CA . HIS A 1 382 ? -4.512 -3.940 -30.396 1.00 88.31 382 HIS A CA 1
ATOM 2957 C C . HIS A 1 382 ? -4.831 -3.104 -29.149 1.00 88.31 382 HIS A C 1
ATOM 2959 O O . HIS A 1 382 ? -5.802 -2.347 -29.138 1.00 88.31 382 HIS A O 1
ATOM 2965 N N . ILE A 1 383 ? -3.994 -3.208 -28.113 1.00 92.25 383 ILE A N 1
ATOM 2966 C CA . ILE A 1 383 ? -4.182 -2.480 -26.859 1.00 92.25 383 ILE A CA 1
ATOM 2967 C C . ILE A 1 383 ? -3.988 -0.974 -27.036 1.00 92.25 383 ILE A C 1
ATOM 2969 O O . ILE A 1 383 ? -4.857 -0.222 -26.599 1.00 92.25 383 ILE A O 1
ATOM 2973 N N . ILE A 1 384 ? -2.915 -0.523 -27.697 1.00 91.19 384 ILE A N 1
ATOM 2974 C CA . ILE A 1 384 ? -2.679 0.917 -27.886 1.00 91.19 384 ILE A CA 1
ATOM 2975 C C . ILE A 1 384 ? -3.806 1.536 -28.722 1.00 91.19 384 ILE A C 1
ATOM 2977 O O . ILE A 1 384 ? -4.366 2.550 -28.309 1.00 91.19 384 ILE A O 1
ATOM 2981 N N . CYS A 1 385 ? -4.217 0.909 -29.831 1.00 90.31 385 CYS A N 1
ATOM 2982 C CA . CYS A 1 385 ? -5.337 1.406 -30.640 1.00 90.31 385 CYS A CA 1
ATOM 2983 C C . CYS A 1 385 ? -6.649 1.472 -29.838 1.00 90.31 385 CYS A C 1
ATOM 2985 O O . CYS A 1 385 ? -7.395 2.448 -29.926 1.00 90.31 385 CYS A O 1
ATOM 2987 N N . ALA A 1 386 ? -6.940 0.452 -29.025 1.00 92.62 386 ALA A N 1
ATOM 2988 C CA . ALA A 1 386 ? -8.128 0.451 -28.176 1.00 92.62 386 ALA A CA 1
ATOM 2989 C C . ALA A 1 386 ? -8.086 1.565 -27.116 1.00 92.62 386 ALA A C 1
ATOM 2991 O O . ALA A 1 386 ? -9.103 2.208 -26.867 1.00 92.62 386 ALA A O 1
ATOM 2992 N N . ILE A 1 387 ? -6.918 1.820 -26.524 1.00 92.69 387 ILE A N 1
ATOM 2993 C CA . ILE A 1 387 ? -6.731 2.881 -25.529 1.00 92.69 387 ILE A CA 1
ATOM 2994 C C . ILE A 1 387 ? -6.835 4.265 -26.171 1.00 92.69 387 ILE A C 1
ATOM 2996 O O . ILE A 1 387 ? -7.481 5.133 -25.598 1.00 92.69 387 ILE A O 1
ATOM 3000 N N . GLN A 1 388 ? -6.292 4.476 -27.371 1.00 91.19 388 GLN A N 1
ATOM 3001 C CA . GLN A 1 388 ? -6.480 5.733 -28.106 1.00 91.19 388 GLN A CA 1
ATOM 3002 C C . GLN A 1 388 ? -7.963 6.032 -28.348 1.00 91.19 388 GLN A C 1
ATOM 3004 O O . GLN A 1 388 ? -8.414 7.153 -28.110 1.00 91.19 388 GLN A O 1
ATOM 3009 N N . ASN A 1 389 ? -8.737 5.016 -28.739 1.00 92.31 389 ASN A N 1
ATOM 3010 C CA . ASN A 1 389 ? -10.186 5.143 -28.876 1.00 92.31 389 ASN A CA 1
ATOM 3011 C C . ASN A 1 389 ? -10.863 5.454 -27.533 1.00 92.31 389 ASN A C 1
ATOM 3013 O O . ASN A 1 389 ? -11.757 6.296 -27.482 1.00 92.31 389 ASN A O 1
ATOM 3017 N N . ASP A 1 390 ? -10.432 4.816 -26.441 1.00 93.06 390 ASP A N 1
ATOM 3018 C CA . ASP A 1 390 ? -10.961 5.076 -25.098 1.00 93.06 390 ASP A CA 1
ATOM 3019 C C . ASP A 1 390 ? -10.664 6.520 -24.638 1.00 93.06 390 ASP A C 1
ATOM 3021 O O . ASP A 1 390 ? -11.553 7.188 -24.105 1.00 93.06 390 ASP A O 1
ATOM 3025 N N . ILE A 1 391 ? -9.456 7.033 -24.905 1.00 92.56 391 ILE A N 1
ATOM 3026 C CA . ILE A 1 391 ? -9.071 8.429 -24.647 1.00 92.56 391 ILE A CA 1
ATOM 3027 C C . ILE A 1 391 ? -9.979 9.367 -25.451 1.00 92.56 391 ILE A C 1
ATOM 3029 O O . ILE A 1 391 ? -10.617 10.244 -24.870 1.00 92.56 391 ILE A O 1
ATOM 3033 N N . GLN A 1 392 ? -10.127 9.139 -26.758 1.00 90.44 392 GLN A N 1
ATOM 3034 C CA . GLN A 1 392 ? -10.965 9.974 -27.618 1.00 90.44 392 GLN A CA 1
ATOM 3035 C C . GLN A 1 392 ? -12.438 9.981 -27.175 1.00 90.44 392 GLN A C 1
ATOM 3037 O O . GLN A 1 392 ? -13.057 11.042 -27.099 1.00 90.44 392 GLN A O 1
ATOM 3042 N N . GLN A 1 393 ? -13.000 8.815 -26.844 1.00 92.56 393 GLN A N 1
ATOM 3043 C CA . GLN A 1 393 ? -14.391 8.681 -26.396 1.00 92.56 393 GLN A CA 1
ATOM 3044 C C . GLN A 1 393 ? -14.642 9.317 -25.028 1.00 92.56 393 GLN A C 1
ATOM 3046 O O . GLN A 1 393 ? -15.751 9.776 -24.762 1.00 92.56 393 GLN A O 1
ATOM 3051 N N . SER A 1 394 ? -13.628 9.354 -24.160 1.00 90.19 394 SER A N 1
ATOM 3052 C CA . SER A 1 394 ? -13.734 9.992 -22.845 1.00 90.19 394 SER A CA 1
ATOM 3053 C C . SER A 1 394 ? -13.814 11.521 -22.916 1.00 90.19 394 SER A C 1
ATOM 3055 O O . SER A 1 394 ? -14.210 12.155 -21.940 1.00 90.19 394 SER A O 1
ATOM 3057 N N . GLY A 1 395 ? -13.431 12.121 -24.051 1.00 89.69 395 GLY A N 1
ATOM 3058 C CA . GLY A 1 395 ? -13.293 13.570 -24.198 1.00 89.69 395 GLY A CA 1
ATOM 3059 C C . GLY A 1 395 ? -12.073 14.157 -23.475 1.00 89.69 395 GLY A C 1
ATOM 3060 O O . GLY A 1 395 ? -11.911 15.376 -23.456 1.00 89.69 395 GLY A O 1
ATOM 3061 N N . LEU A 1 396 ? -11.220 13.314 -22.885 1.00 90.44 396 LEU A N 1
ATOM 3062 C CA . LEU A 1 396 ? -9.985 13.723 -2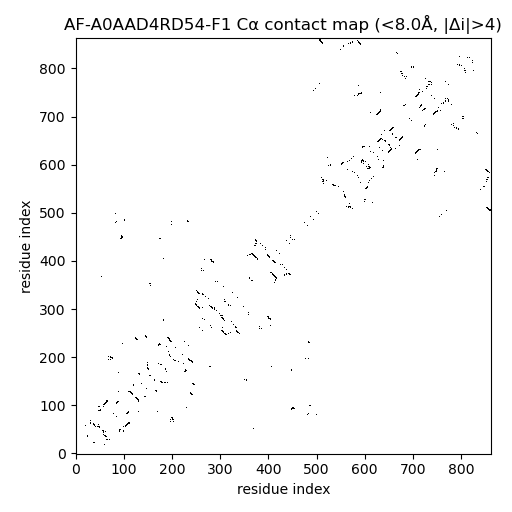2.225 1.00 90.44 396 LEU A CA 1
ATOM 3063 C C . LEU A 1 396 ? -8.847 13.858 -23.239 1.00 90.44 396 LEU A C 1
ATOM 3065 O O . LEU A 1 396 ? -8.767 13.125 -24.224 1.00 90.44 396 LEU A O 1
ATOM 3069 N N . TYR A 1 397 ? -7.922 14.771 -22.954 1.00 91.38 397 TYR A N 1
ATOM 3070 C CA . TYR A 1 397 ? -6.639 14.821 -23.644 1.00 91.38 397 TYR A CA 1
ATOM 3071 C C . TYR A 1 397 ? -5.640 13.917 -22.919 1.00 91.38 397 TYR A C 1
ATOM 3073 O O . TYR A 1 397 ? -5.462 14.030 -21.707 1.00 91.38 397 TYR A O 1
ATOM 3081 N N . GLY A 1 398 ? -4.974 13.041 -23.664 1.00 93.38 398 GLY A N 1
ATOM 3082 C CA . GLY A 1 398 ? -3.908 12.185 -23.162 1.00 93.38 398 GLY A CA 1
ATOM 3083 C C . GLY A 1 398 ? -2.881 11.919 -24.254 1.00 93.38 398 GLY A C 1
ATOM 3084 O O . GLY A 1 398 ? -3.208 11.948 -25.445 1.00 93.38 398 GLY A O 1
ATOM 3085 N N . THR A 1 399 ? -1.641 11.687 -23.841 1.00 94.75 399 THR A N 1
ATOM 3086 C CA . THR A 1 399 ? -0.551 11.266 -24.728 1.00 94.75 399 THR A CA 1
ATOM 3087 C C . THR A 1 399 ? -0.115 9.853 -24.372 1.00 94.75 399 THR A C 1
ATOM 3089 O O . THR A 1 399 ? -0.240 9.449 -23.214 1.00 94.75 399 THR A O 1
ATOM 3092 N N . ILE A 1 400 ? 0.401 9.111 -25.352 1.00 94.56 400 ILE A N 1
ATOM 3093 C CA . ILE A 1 400 ? 0.946 7.767 -25.143 1.00 94.56 400 ILE A CA 1
ATOM 3094 C C . ILE A 1 400 ? 2.434 7.775 -25.474 1.00 94.56 400 ILE A C 1
ATOM 3096 O O . ILE A 1 400 ? 2.853 8.207 -26.551 1.00 94.56 400 ILE A O 1
ATOM 3100 N N . VAL A 1 401 ? 3.231 7.258 -24.545 1.00 92.38 401 VAL A N 1
ATOM 3101 C CA . VAL A 1 401 ? 4.671 7.057 -24.707 1.00 92.38 401 VAL A CA 1
ATOM 3102 C C . VAL A 1 401 ? 5.052 5.701 -24.130 1.00 92.38 401 VAL A C 1
ATOM 3104 O O . VAL A 1 401 ? 4.503 5.313 -23.106 1.00 92.38 401 VAL A O 1
ATOM 3107 N N . GLY A 1 402 ? 5.964 4.954 -24.748 1.00 89.75 402 GLY A N 1
ATOM 3108 C CA . GLY A 1 402 ? 6.296 3.634 -24.212 1.00 89.75 402 GLY A CA 1
ATOM 3109 C C . GLY A 1 402 ? 7.598 3.021 -24.691 1.00 89.75 402 GLY A C 1
ATOM 3110 O O . GLY A 1 402 ? 8.018 3.221 -25.833 1.00 89.75 402 GLY A O 1
ATOM 3111 N N . HIS A 1 403 ? 8.169 2.205 -23.808 1.00 90.00 403 HIS A N 1
ATOM 3112 C CA . HIS A 1 403 ? 9.278 1.289 -24.058 1.00 90.00 403 HIS A CA 1
ATOM 3113 C C . HIS A 1 403 ? 8.753 0.028 -24.769 1.00 90.00 403 HIS A C 1
ATOM 3115 O O . HIS A 1 403 ? 8.696 -1.081 -24.230 1.00 90.00 403 HIS A O 1
ATOM 3121 N N . VAL A 1 404 ? 8.313 0.199 -26.017 1.00 90.38 404 VAL A N 1
ATOM 3122 C CA . VAL A 1 404 ? 7.539 -0.818 -26.753 1.00 90.38 404 VAL A CA 1
ATOM 3123 C C . VAL A 1 404 ? 8.329 -2.078 -27.105 1.00 90.38 404 VAL A C 1
ATOM 3125 O O . VAL A 1 404 ? 7.731 -3.110 -27.406 1.00 90.38 404 VAL A O 1
ATOM 3128 N N . GLY A 1 405 ? 9.660 -2.039 -27.000 1.00 87.75 405 GLY A N 1
ATOM 3129 C CA . GLY A 1 405 ? 10.525 -3.216 -27.150 1.00 87.75 405 GLY A CA 1
ATOM 3130 C C . GLY A 1 405 ? 10.267 -4.316 -26.115 1.00 87.75 405 GLY A C 1
ATOM 3131 O O . GLY A 1 405 ? 10.608 -5.478 -26.353 1.00 87.75 405 GLY A O 1
ATOM 3132 N N . GLU A 1 406 ? 9.640 -3.960 -24.995 1.00 88.31 406 GLU A N 1
ATOM 3133 C CA . GLU A 1 406 ? 9.311 -4.859 -23.886 1.00 88.31 406 GLU A CA 1
ATOM 3134 C C . GLU A 1 406 ? 7.801 -4.983 -23.648 1.00 88.31 406 GLU A C 1
ATOM 3136 O O . GLU A 1 406 ? 7.385 -5.778 -22.813 1.00 88.31 406 GLU A O 1
ATOM 3141 N N . GLY A 1 407 ? 6.979 -4.255 -24.411 1.00 90.94 407 GLY A N 1
ATOM 3142 C CA . GLY A 1 407 ? 5.525 -4.240 -24.238 1.00 90.94 407 GLY A CA 1
ATOM 3143 C C . GLY A 1 407 ? 5.014 -3.263 -23.175 1.00 90.94 407 GLY A C 1
ATOM 3144 O O . GLY A 1 407 ? 3.813 -3.257 -22.905 1.00 90.94 407 GLY A O 1
ATOM 3145 N N . ASN A 1 408 ? 5.893 -2.436 -22.597 1.00 93.25 408 ASN A N 1
ATOM 3146 C CA . ASN A 1 408 ? 5.538 -1.393 -21.636 1.00 93.25 408 ASN A CA 1
ATOM 3147 C C . ASN A 1 408 ? 5.112 -0.104 -22.365 1.00 93.25 408 ASN A C 1
ATOM 3149 O O . ASN A 1 408 ? 5.762 0.329 -23.324 1.00 93.25 408 ASN A O 1
ATOM 3153 N N . PHE A 1 409 ? 4.025 0.514 -21.901 1.00 92.06 409 PHE A N 1
ATOM 3154 C CA . PHE A 1 409 ? 3.660 1.869 -22.295 1.00 92.06 409 PHE A CA 1
ATOM 3155 C C . PHE A 1 409 ? 2.916 2.618 -21.184 1.00 92.06 409 PHE A C 1
ATOM 3157 O O . PHE A 1 409 ? 2.288 2.039 -20.295 1.00 92.06 409 PHE A O 1
ATOM 3164 N N . HIS A 1 410 ? 2.926 3.939 -21.310 1.00 92.00 410 HIS A N 1
ATOM 3165 C CA . HIS A 1 410 ? 2.348 4.885 -20.374 1.00 92.00 410 HIS A CA 1
ATOM 3166 C C . HIS A 1 410 ? 1.373 5.807 -21.096 1.00 92.00 410 HIS A C 1
ATOM 3168 O O . HIS A 1 410 ? 1.654 6.291 -22.196 1.00 92.00 410 HIS A O 1
ATOM 3174 N N . CYS A 1 411 ? 0.254 6.113 -20.444 1.00 93.31 411 CYS A N 1
ATOM 3175 C CA . CYS A 1 411 ? -0.587 7.248 -20.822 1.00 93.31 411 CYS A CA 1
ATOM 3176 C C . CYS A 1 411 ? -0.393 8.380 -19.817 1.00 93.31 411 CYS A C 1
ATOM 3178 O O . CYS A 1 411 ? -0.424 8.136 -18.608 1.00 93.31 411 CYS A O 1
ATOM 3180 N N . ILE A 1 412 ? -0.225 9.603 -20.317 1.00 92.69 412 ILE A N 1
ATOM 3181 C CA . ILE A 1 412 ? -0.029 10.807 -19.507 1.00 92.69 412 ILE A CA 1
ATOM 3182 C C . ILE A 1 412 ? -1.236 11.722 -19.702 1.00 92.69 412 ILE A C 1
ATOM 3184 O O . ILE A 1 412 ? -1.495 12.198 -20.810 1.00 92.69 412 ILE A O 1
ATOM 3188 N N . PHE A 1 413 ? -1.958 11.985 -18.615 1.00 92.81 413 PHE A N 1
ATOM 3189 C CA . PHE A 1 413 ? -3.144 12.837 -18.603 1.00 92.81 413 PHE A CA 1
ATOM 3190 C C . PHE A 1 413 ? -2.846 14.157 -17.879 1.00 92.81 413 PHE A C 1
ATOM 3192 O O . PHE A 1 413 ? -2.689 14.146 -16.657 1.00 92.81 413 PHE A O 1
ATOM 3199 N N . PRO A 1 414 ? -2.759 15.299 -18.587 1.00 91.75 414 PRO A N 1
ATOM 3200 C CA . PRO A 1 414 ? -2.644 16.609 -17.958 1.00 91.75 414 PRO A CA 1
ATOM 3201 C C . PRO A 1 414 ? -4.020 17.080 -17.458 1.00 91.75 414 PRO A C 1
ATOM 3203 O O . PRO A 1 414 ? -4.913 17.409 -18.246 1.00 91.75 414 PRO A O 1
ATOM 3206 N N . ILE A 1 415 ? -4.183 17.116 -16.138 1.00 89.00 415 ILE A N 1
ATOM 3207 C CA . ILE A 1 415 ? -5.462 17.296 -15.435 1.00 89.00 415 ILE A CA 1
ATOM 3208 C C . ILE A 1 415 ? -5.404 18.422 -14.393 1.00 89.00 415 ILE A C 1
ATOM 3210 O O . ILE A 1 415 ? -4.328 18.775 -13.902 1.00 89.00 415 ILE A O 1
ATOM 3214 N N . TYR A 1 416 ? -6.559 18.980 -14.025 1.00 87.69 416 TYR A N 1
ATOM 3215 C CA . TYR A 1 416 ? -6.690 19.885 -12.881 1.00 87.69 416 TYR A CA 1
ATOM 3216 C C . TYR A 1 416 ? -7.263 19.132 -11.675 1.00 87.69 416 TYR A C 1
ATOM 3218 O O . TYR A 1 416 ? -8.438 18.784 -11.656 1.00 87.69 416 TYR A O 1
ATOM 3226 N N . GLU A 1 417 ? -6.454 18.925 -10.632 1.00 78.81 417 GLU A N 1
ATOM 3227 C CA . GLU A 1 417 ? -6.856 18.157 -9.435 1.00 78.81 417 GLU A CA 1
ATOM 3228 C C . GLU A 1 417 ? -8.076 18.738 -8.693 1.00 78.81 417 GLU A C 1
ATOM 3230 O O . GLU A 1 417 ? -8.782 18.022 -7.984 1.00 78.81 417 GLU A O 1
ATOM 3235 N N . GLU A 1 418 ? -8.330 20.038 -8.855 1.00 81.38 418 GLU A N 1
ATOM 3236 C CA . GLU A 1 418 ? -9.473 20.751 -8.273 1.00 81.38 418 GLU A CA 1
ATOM 3237 C C . GLU A 1 418 ? -10.811 20.340 -8.934 1.00 81.38 418 GLU A C 1
ATOM 3239 O O . GLU A 1 418 ? -11.872 20.438 -8.309 1.00 81.38 418 GLU A O 1
ATOM 3244 N N . ASP A 1 419 ? -10.781 19.858 -10.185 1.00 84.44 419 ASP A N 1
ATOM 3245 C CA . ASP A 1 419 ? -11.965 19.408 -10.922 1.00 84.44 419 ASP A CA 1
ATOM 3246 C C . ASP A 1 419 ? -12.250 17.926 -10.648 1.00 84.44 419 ASP A C 1
ATOM 3248 O O . ASP A 1 419 ? -11.709 17.008 -11.266 1.00 84.44 419 ASP A O 1
ATOM 3252 N N . LYS A 1 420 ? -13.174 17.682 -9.717 1.00 80.44 420 LYS A N 1
ATOM 3253 C CA . LYS A 1 420 ? -13.579 16.326 -9.325 1.00 80.44 420 LYS A CA 1
ATOM 3254 C C . LYS A 1 420 ? -14.185 15.508 -10.468 1.00 80.44 420 LYS A C 1
ATOM 3256 O O . LYS A 1 420 ? -14.067 14.285 -10.443 1.00 80.44 420 LYS A O 1
ATOM 3261 N N . ASN A 1 421 ? -14.854 16.139 -11.433 1.00 83.75 421 ASN A N 1
ATOM 3262 C CA . ASN A 1 421 ? -15.464 15.414 -12.548 1.00 83.75 421 ASN A CA 1
ATOM 3263 C C . ASN A 1 421 ? -14.385 14.923 -13.513 1.00 83.75 421 ASN A C 1
ATOM 3265 O O . ASN A 1 421 ? -14.418 13.761 -13.916 1.00 83.75 421 ASN A O 1
ATOM 3269 N N . GLU A 1 422 ? -13.408 15.780 -13.817 1.00 85.81 422 GLU A N 1
ATOM 3270 C CA . GLU A 1 422 ? -12.234 15.407 -14.606 1.00 85.81 422 GLU A CA 1
ATOM 3271 C C . GLU A 1 422 ? -11.433 14.299 -13.913 1.00 85.81 422 GLU A C 1
ATOM 3273 O O . GLU A 1 422 ? -11.151 13.272 -14.530 1.00 85.81 422 GLU A O 1
ATOM 3278 N N . MET A 1 423 ? -11.165 14.444 -12.611 1.00 81.00 423 MET A N 1
ATOM 3279 C CA . MET A 1 423 ? -10.495 13.410 -11.817 1.00 81.00 423 MET A CA 1
ATOM 3280 C C . MET A 1 423 ? -11.221 12.065 -11.900 1.00 81.00 423 MET A C 1
ATOM 3282 O O . MET A 1 423 ? -10.596 11.042 -12.170 1.00 81.00 423 MET A O 1
ATOM 3286 N N . ASN A 1 424 ? -12.543 12.047 -11.712 1.00 83.19 424 ASN A N 1
ATOM 3287 C CA . ASN A 1 424 ? -13.335 10.819 -11.799 1.00 83.19 424 ASN A CA 1
ATOM 3288 C C . ASN A 1 424 ? -13.287 10.194 -13.202 1.00 83.19 424 ASN A C 1
ATOM 3290 O O . ASN A 1 424 ? -13.180 8.973 -13.326 1.00 83.19 424 ASN A O 1
ATOM 3294 N N . ALA A 1 425 ? -13.352 11.007 -14.261 1.00 87.12 425 ALA A N 1
ATOM 3295 C CA . ALA A 1 425 ? -13.272 10.526 -15.638 1.00 87.12 425 ALA A CA 1
ATOM 3296 C C . ALA A 1 425 ? -11.908 9.882 -15.935 1.00 87.12 425 ALA A C 1
ATOM 3298 O O . ALA A 1 425 ? -11.851 8.772 -16.467 1.00 87.12 425 ALA A O 1
ATOM 3299 N N . VAL A 1 426 ? -10.821 10.538 -15.526 1.00 88.25 426 VAL A N 1
ATOM 3300 C CA . VAL A 1 426 ? -9.448 10.045 -15.709 1.00 88.25 426 VAL A CA 1
ATOM 3301 C C . VAL A 1 426 ? -9.221 8.775 -14.895 1.00 88.25 426 VAL A C 1
ATOM 3303 O O . VAL A 1 426 ? -8.616 7.827 -15.390 1.00 88.25 426 VAL A O 1
ATOM 3306 N N . TRP A 1 427 ? -9.760 8.699 -13.677 1.00 84.94 427 TRP A N 1
ATOM 3307 C CA . TRP A 1 427 ? -9.682 7.495 -12.854 1.00 84.94 427 TRP A CA 1
ATOM 3308 C C . TRP A 1 427 ? -10.402 6.298 -13.460 1.00 84.94 427 TRP A C 1
ATOM 3310 O O . TRP A 1 427 ? -9.859 5.194 -13.449 1.00 84.94 427 TRP A O 1
ATOM 3320 N N . ASN A 1 428 ? -11.598 6.513 -14.010 1.00 87.00 428 ASN A N 1
ATOM 3321 C CA . ASN A 1 428 ? -12.338 5.468 -14.712 1.00 87.00 428 ASN A CA 1
ATOM 3322 C C . ASN A 1 428 ? -11.583 4.994 -15.959 1.00 87.00 428 ASN A C 1
ATOM 3324 O O . ASN A 1 428 ? -11.537 3.796 -16.235 1.00 87.00 428 ASN A O 1
ATOM 3328 N N . LEU A 1 429 ? -10.964 5.921 -16.696 1.00 91.62 429 LEU A N 1
ATOM 3329 C CA . LEU A 1 429 ? -10.148 5.589 -17.860 1.00 91.62 429 LEU A CA 1
ATOM 3330 C C . LEU A 1 429 ? -8.880 4.818 -17.465 1.00 91.62 429 LEU A C 1
ATOM 3332 O O . LEU A 1 429 ? -8.571 3.804 -18.084 1.00 91.62 429 LEU A O 1
ATOM 3336 N N . SER A 1 430 ? -8.191 5.240 -16.404 1.00 90.25 430 SER A N 1
ATOM 3337 C CA . SER A 1 430 ? -7.032 4.539 -15.836 1.00 90.25 430 SER A CA 1
ATOM 3338 C C . SER A 1 430 ? -7.387 3.111 -15.397 1.00 90.25 430 SER A C 1
ATOM 3340 O O . SER A 1 430 ? -6.686 2.164 -15.752 1.00 90.25 430 SER A O 1
ATOM 3342 N N . ASP A 1 431 ? -8.524 2.923 -14.714 1.00 89.38 431 ASP A N 1
ATOM 3343 C CA . ASP A 1 431 ? -9.031 1.595 -14.335 1.00 89.38 431 ASP A CA 1
ATOM 3344 C C . ASP A 1 431 ? -9.314 0.719 -15.562 1.00 89.38 431 ASP A C 1
ATOM 3346 O O . ASP A 1 431 ? -8.911 -0.445 -15.612 1.00 89.38 431 ASP A O 1
ATOM 3350 N N . LYS A 1 432 ? -9.926 1.303 -16.599 1.00 93.31 432 LYS A N 1
ATOM 3351 C CA . LYS A 1 432 ? -10.190 0.622 -17.870 1.00 93.31 432 LYS A CA 1
ATOM 3352 C C . LYS A 1 432 ? -8.899 0.194 -18.574 1.00 93.31 432 LYS A C 1
ATOM 3354 O O . LYS A 1 432 ? -8.841 -0.929 -19.068 1.00 93.31 432 LYS A O 1
ATOM 3359 N N . ILE A 1 433 ? -7.873 1.050 -18.598 1.00 95.06 433 ILE A N 1
ATOM 3360 C CA . ILE A 1 433 ? -6.554 0.746 -19.180 1.00 95.06 433 ILE A CA 1
ATOM 3361 C C . ILE A 1 433 ? -5.920 -0.453 -18.467 1.00 95.06 433 ILE A C 1
ATOM 3363 O O . ILE A 1 433 ? -5.520 -1.412 -19.129 1.00 95.06 433 ILE A O 1
ATOM 3367 N N . VAL A 1 434 ? -5.890 -0.435 -17.130 1.00 94.56 434 VAL A N 1
ATOM 3368 C CA . VAL A 1 434 ? -5.320 -1.526 -16.326 1.00 94.56 434 VAL A CA 1
ATOM 3369 C C . VAL A 1 434 ? -6.057 -2.842 -16.572 1.00 94.56 434 VAL A C 1
ATOM 3371 O O . VAL A 1 434 ? -5.433 -3.834 -16.940 1.00 94.56 434 VAL A O 1
ATOM 3374 N N . ARG A 1 435 ? -7.388 -2.858 -16.450 1.00 94.06 435 ARG A N 1
ATOM 3375 C CA . ARG A 1 435 ? -8.187 -4.077 -16.674 1.00 94.06 435 ARG A CA 1
ATOM 3376 C C . ARG A 1 435 ? -8.045 -4.614 -18.092 1.00 94.06 435 ARG A C 1
ATOM 3378 O O . ARG A 1 435 ? -8.044 -5.825 -18.302 1.00 94.06 435 ARG A O 1
ATOM 3385 N N . ARG A 1 436 ? -7.896 -3.729 -19.081 1.00 94.56 436 ARG A N 1
ATOM 3386 C CA . ARG A 1 436 ? -7.658 -4.136 -20.466 1.00 94.56 436 ARG A CA 1
ATOM 3387 C C . ARG A 1 436 ? -6.296 -4.815 -20.617 1.00 94.56 436 ARG A C 1
ATOM 3389 O O . ARG A 1 436 ? -6.234 -5.855 -21.268 1.00 94.56 436 ARG A O 1
ATOM 3396 N N . ALA A 1 437 ? -5.245 -4.281 -19.996 1.00 96.06 437 ALA A N 1
ATOM 3397 C CA . ALA A 1 437 ? -3.936 -4.932 -19.972 1.00 96.06 437 ALA A CA 1
ATOM 3398 C C . ALA A 1 437 ? -4.020 -6.326 -19.326 1.00 96.06 437 ALA A C 1
ATOM 3400 O O . ALA A 1 437 ? -3.584 -7.303 -19.935 1.00 96.06 437 ALA A O 1
ATOM 3401 N N . LEU A 1 438 ? -4.678 -6.448 -18.167 1.00 95.88 438 LEU A N 1
ATOM 3402 C CA . LEU A 1 438 ? -4.889 -7.736 -17.491 1.00 95.88 438 LEU A CA 1
ATOM 3403 C C . LEU A 1 438 ? -5.675 -8.733 -18.363 1.00 95.88 438 LEU A C 1
ATOM 3405 O O . LEU A 1 438 ? -5.306 -9.902 -18.454 1.00 95.88 438 LEU A O 1
ATOM 3409 N N . SER A 1 439 ? -6.700 -8.270 -19.090 1.00 95.75 439 SER A N 1
ATOM 3410 C CA . SER A 1 439 ? -7.541 -9.129 -19.944 1.00 95.75 439 SER A CA 1
ATOM 3411 C C . SER A 1 439 ? -6.795 -9.827 -21.088 1.00 95.75 439 SER A C 1
ATOM 3413 O O . SER A 1 439 ? -7.280 -10.826 -21.616 1.00 95.75 439 SER A O 1
ATOM 3415 N N . VAL A 1 440 ? -5.617 -9.320 -21.468 1.00 95.44 440 VAL A N 1
ATOM 3416 C CA . VAL A 1 440 ? -4.769 -9.896 -22.523 1.00 95.44 440 VAL A CA 1
ATOM 3417 C C . VAL A 1 440 ? -3.503 -10.562 -21.972 1.00 95.44 440 VAL A C 1
ATOM 3419 O O . VAL A 1 440 ? -2.560 -10.812 -22.724 1.00 95.44 440 VAL A O 1
ATOM 3422 N N . GLY A 1 441 ? -3.470 -10.848 -20.666 1.00 94.50 441 GLY A N 1
ATOM 3423 C CA . GLY A 1 441 ? -2.318 -11.455 -19.994 1.00 94.50 441 GLY A CA 1
ATOM 3424 C C . GLY A 1 441 ? -1.158 -10.485 -19.751 1.00 94.50 441 GLY A C 1
ATOM 3425 O O . GLY A 1 441 ? -0.010 -10.918 -19.678 1.00 94.50 441 GLY A O 1
ATOM 3426 N N . GLY A 1 442 ? -1.440 -9.182 -19.698 1.00 96.12 442 GLY A N 1
ATOM 3427 C CA . GLY A 1 442 ? -0.510 -8.160 -19.223 1.00 96.12 442 GLY A CA 1
ATOM 3428 C C . GLY A 1 442 ? -0.523 -8.010 -17.701 1.00 96.12 442 GLY A C 1
ATOM 3429 O O . GLY A 1 442 ? -1.115 -8.818 -16.990 1.00 96.12 442 GLY A O 1
ATOM 3430 N N . THR A 1 443 ? 0.113 -6.948 -17.214 1.00 95.62 443 THR A N 1
ATOM 3431 C CA . THR A 1 443 ? 0.256 -6.613 -15.789 1.00 95.62 443 THR A CA 1
ATOM 3432 C C . THR A 1 443 ? -0.252 -5.200 -15.496 1.00 95.62 443 THR A C 1
ATOM 3434 O O . THR A 1 443 ? -0.238 -4.325 -16.371 1.00 95.62 443 THR A O 1
ATOM 3437 N N . CYS A 1 444 ? -0.722 -4.969 -14.266 1.00 93.75 444 CYS A N 1
ATOM 3438 C CA . CYS A 1 444 ? -1.262 -3.681 -13.831 1.00 93.75 444 CYS A CA 1
ATOM 3439 C C . CYS A 1 444 ? -0.206 -2.581 -13.631 1.00 93.75 444 CYS A C 1
ATOM 3441 O O . CYS A 1 444 ? -0.585 -1.414 -13.477 1.00 93.75 444 CYS A O 1
ATOM 3443 N N . THR A 1 445 ? 1.077 -2.950 -13.620 1.00 91.75 445 THR A N 1
ATOM 3444 C CA . THR A 1 445 ? 2.234 -2.059 -13.487 1.00 91.75 445 THR A CA 1
ATOM 3445 C C . THR A 1 445 ? 3.417 -2.660 -14.239 1.00 91.75 445 THR A C 1
ATOM 3447 O O . THR A 1 445 ? 3.662 -3.861 -14.162 1.00 91.75 445 THR A O 1
ATOM 3450 N N . GLY A 1 446 ? 4.128 -1.855 -15.018 1.00 87.19 446 GLY A N 1
ATOM 3451 C CA . GLY A 1 446 ? 5.292 -2.311 -15.766 1.00 87.19 446 GLY A CA 1
ATOM 3452 C C . GLY A 1 446 ? 6.605 -2.021 -15.041 1.00 87.19 446 GLY A C 1
ATOM 3453 O O . GLY A 1 446 ? 7.500 -2.865 -15.048 1.00 87.19 446 GLY A O 1
ATOM 3454 N N . GLU A 1 447 ? 6.722 -0.849 -14.413 1.00 84.94 447 GLU A N 1
ATOM 3455 C CA . GLU A 1 447 ? 7.961 -0.392 -13.772 1.00 84.94 447 GLU A CA 1
ATOM 3456 C C . GLU A 1 447 ? 7.784 0.521 -12.548 1.00 84.94 447 GLU A C 1
ATOM 3458 O O . GLU A 1 447 ? 8.737 0.685 -11.781 1.00 84.94 447 GLU A O 1
ATOM 3463 N N . HIS A 1 448 ? 6.605 1.115 -12.329 1.00 86.25 448 HIS A N 1
ATOM 3464 C CA . HIS A 1 448 ? 6.403 2.068 -11.225 1.00 86.25 448 HIS A CA 1
ATOM 3465 C C . HIS A 1 448 ? 6.144 1.404 -9.864 1.00 86.25 448 HIS A C 1
ATOM 3467 O O . HIS A 1 448 ? 6.192 2.078 -8.833 1.00 86.25 448 HIS A O 1
ATOM 3473 N N . GLY A 1 449 ? 5.888 0.094 -9.856 1.00 87.44 449 GLY A N 1
ATOM 3474 C CA . GLY A 1 449 ? 5.509 -0.662 -8.664 1.00 87.44 449 GLY A CA 1
ATOM 3475 C C . GLY A 1 449 ? 4.003 -0.641 -8.399 1.00 87.44 449 GLY A C 1
ATOM 3476 O O . GLY A 1 449 ? 3.201 -0.240 -9.245 1.00 87.44 449 GLY A O 1
ATOM 3477 N N . ILE A 1 450 ? 3.616 -1.139 -7.230 1.00 90.56 450 ILE A N 1
ATOM 3478 C CA . ILE A 1 450 ? 2.232 -1.272 -6.783 1.00 90.56 450 ILE A CA 1
ATOM 3479 C C . ILE A 1 450 ? 1.813 -0.093 -5.907 1.00 90.56 450 ILE A C 1
ATOM 3481 O O . ILE A 1 450 ? 0.709 0.436 -6.087 1.00 90.56 450 ILE A O 1
ATOM 3485 N N . GLY A 1 451 ? 2.674 0.298 -4.960 1.00 85.75 451 GLY A N 1
ATOM 3486 C CA . GLY A 1 451 ? 2.426 1.366 -3.998 1.00 85.75 451 GLY A CA 1
ATOM 3487 C C . GLY A 1 451 ? 1.032 1.307 -3.370 1.00 85.75 451 GLY A C 1
ATOM 3488 O O . GLY A 1 451 ? 0.532 0.249 -2.999 1.00 85.75 451 GLY A O 1
ATOM 3489 N N . LEU A 1 452 ? 0.384 2.465 -3.264 1.00 83.62 452 LEU A N 1
ATOM 3490 C CA . LEU A 1 452 ? -1.016 2.624 -2.877 1.00 83.62 452 LEU A CA 1
ATOM 3491 C C . LEU A 1 452 ? -1.970 2.508 -4.073 1.00 83.62 452 LEU A C 1
ATOM 3493 O O . LEU A 1 452 ? -3.109 2.063 -3.911 1.00 83.62 452 LEU A O 1
ATOM 3497 N N . GLY A 1 453 ? -1.523 2.922 -5.262 1.00 78.44 453 GLY A N 1
ATOM 3498 C CA . GLY A 1 453 ? -2.372 3.072 -6.444 1.00 78.44 453 GLY A CA 1
ATOM 3499 C C . GLY A 1 453 ? -2.891 1.764 -7.025 1.00 78.44 453 GLY A C 1
ATOM 3500 O O . GLY A 1 453 ? -4.055 1.687 -7.438 1.00 78.44 453 GLY A O 1
ATOM 3501 N N . LYS A 1 454 ? -2.056 0.720 -7.036 1.00 86.50 454 LYS A N 1
ATOM 3502 C CA . LYS A 1 454 ? -2.347 -0.526 -7.758 1.00 86.50 454 LYS A CA 1
ATOM 3503 C C . LYS A 1 454 ? -2.713 -1.706 -6.864 1.00 86.50 454 LYS A C 1
ATOM 3505 O O . LYS A 1 454 ? -3.115 -2.740 -7.392 1.00 86.50 454 LYS A O 1
ATOM 3510 N N . MET A 1 455 ? -2.688 -1.557 -5.533 1.00 84.50 455 MET A N 1
ATOM 3511 C CA . MET A 1 455 ? -3.020 -2.648 -4.592 1.00 84.50 455 MET A CA 1
ATOM 3512 C C . MET A 1 455 ? -4.347 -3.341 -4.923 1.00 84.50 455 MET A C 1
ATOM 3514 O O . MET A 1 455 ? -4.474 -4.553 -4.777 1.00 84.50 455 MET A O 1
ATOM 3518 N N . ARG A 1 456 ? -5.335 -2.572 -5.402 1.00 81.81 456 ARG A N 1
ATOM 3519 C CA . ARG A 1 456 ? -6.675 -3.070 -5.741 1.00 81.81 456 ARG A CA 1
ATOM 3520 C C . ARG A 1 456 ? -6.718 -4.054 -6.916 1.00 81.81 456 ARG A C 1
ATOM 3522 O O . ARG A 1 456 ? -7.731 -4.724 -7.068 1.00 81.81 456 ARG A O 1
ATOM 3529 N N . TYR A 1 457 ? -5.674 -4.118 -7.742 1.00 86.62 457 TYR A N 1
ATOM 3530 C CA . TYR A 1 457 ? -5.602 -5.019 -8.899 1.00 86.62 457 TYR A CA 1
ATOM 3531 C C . TYR A 1 457 ? -4.845 -6.316 -8.601 1.00 86.62 457 TYR A C 1
ATOM 3533 O O . TYR A 1 457 ? -4.925 -7.253 -9.385 1.00 86.62 457 TYR A O 1
ATOM 3541 N N . MET A 1 458 ? -4.149 -6.403 -7.462 1.00 87.56 458 MET A N 1
ATOM 3542 C CA . MET A 1 458 ? -3.307 -7.556 -7.119 1.00 87.56 458 MET A CA 1
ATOM 3543 C C . MET A 1 458 ? -4.087 -8.872 -7.070 1.00 87.56 458 MET A C 1
ATOM 3545 O O . MET A 1 458 ? -3.583 -9.908 -7.494 1.00 87.56 458 MET A O 1
ATOM 3549 N N . GLU A 1 459 ? -5.321 -8.842 -6.563 1.00 87.12 459 GLU A N 1
ATOM 3550 C CA . GLU A 1 459 ? -6.175 -10.032 -6.520 1.00 87.12 459 GLU A CA 1
ATOM 3551 C C . GLU A 1 459 ? -6.650 -10.455 -7.916 1.00 87.12 459 GLU A C 1
ATOM 3553 O O . GLU A 1 459 ? -6.718 -11.647 -8.197 1.00 87.12 459 GLU A O 1
ATOM 3558 N N . GLU A 1 460 ? -6.915 -9.498 -8.807 1.00 90.25 460 GLU A N 1
ATOM 3559 C CA . GLU A 1 460 ? -7.303 -9.764 -10.198 1.00 90.25 460 GLU A CA 1
ATOM 3560 C C . GLU A 1 460 ? -6.131 -10.307 -11.027 1.00 90.25 460 GLU A C 1
ATOM 3562 O O . GLU A 1 460 ? -6.325 -11.209 -11.835 1.00 90.25 460 GLU A O 1
ATOM 3567 N N . GLU A 1 461 ? -4.915 -9.798 -10.804 1.00 93.88 461 GLU A N 1
ATOM 3568 C CA . GLU A 1 461 ? -3.713 -10.225 -11.529 1.00 93.88 461 GLU A CA 1
ATOM 3569 C C . GLU A 1 461 ? -3.184 -11.590 -11.060 1.00 93.88 461 GLU A C 1
ATOM 3571 O O . GLU A 1 461 ? -2.871 -12.451 -11.881 1.00 93.88 461 GLU A O 1
ATOM 3576 N N . PHE A 1 462 ? -3.089 -11.817 -9.745 1.00 90.25 462 PHE A N 1
ATOM 3577 C CA . PHE A 1 462 ? -2.438 -13.012 -9.189 1.00 90.25 462 PHE A CA 1
ATOM 3578 C C . PHE A 1 462 ? -3.411 -14.086 -8.680 1.00 90.25 462 PHE A C 1
ATOM 3580 O O . PHE A 1 462 ? -3.005 -15.238 -8.478 1.00 90.25 462 PHE A O 1
ATOM 3587 N N . GLY A 1 463 ? -4.678 -13.728 -8.450 1.00 89.81 463 GLY A N 1
ATOM 3588 C CA . GLY A 1 463 ? -5.665 -14.567 -7.775 1.00 89.81 463 GLY A CA 1
ATOM 3589 C C . GLY A 1 463 ? -5.458 -14.654 -6.256 1.00 89.81 463 GLY A C 1
ATOM 3590 O O . GLY A 1 463 ? -4.374 -14.395 -5.724 1.00 89.81 463 GLY A O 1
ATOM 3591 N N . GLY A 1 464 ? -6.506 -15.078 -5.540 1.00 84.12 464 GLY A N 1
ATOM 3592 C CA . GLY A 1 464 ? -6.516 -15.117 -4.072 1.00 84.12 464 GLY A CA 1
ATOM 3593 C C . GLY A 1 464 ? -5.398 -15.970 -3.458 1.00 84.12 464 GLY A C 1
ATOM 3594 O O . GLY A 1 464 ? -4.698 -15.514 -2.561 1.00 84.12 464 GLY A O 1
ATOM 3595 N N . SER A 1 465 ? -5.157 -17.187 -3.960 1.00 87.56 465 SER A N 1
ATOM 3596 C CA . SER A 1 465 ? -4.157 -18.096 -3.370 1.00 87.56 465 SER A CA 1
ATOM 3597 C C . SER A 1 465 ? -2.720 -17.572 -3.466 1.00 87.56 465 SER A C 1
ATOM 3599 O O . SER A 1 465 ? -1.947 -17.708 -2.517 1.00 87.56 465 SER A O 1
ATOM 3601 N N . THR A 1 466 ? -2.355 -16.959 -4.593 1.00 91.94 466 THR A N 1
ATOM 3602 C CA . THR A 1 466 ? -1.019 -16.379 -4.795 1.00 91.94 466 THR A CA 1
ATOM 3603 C C . THR A 1 466 ? -0.840 -15.126 -3.944 1.00 91.94 466 THR A C 1
ATOM 3605 O O . THR A 1 466 ? 0.203 -14.949 -3.312 1.00 91.94 466 THR A O 1
ATOM 3608 N N . LEU A 1 467 ? -1.873 -14.282 -3.867 1.00 87.94 467 LEU A N 1
ATOM 3609 C CA . LEU A 1 467 ? -1.854 -13.090 -3.027 1.00 87.94 467 LEU A CA 1
ATOM 3610 C C . LEU A 1 467 ? -1.737 -13.447 -1.535 1.00 87.94 467 LEU A C 1
ATOM 3612 O O . LEU A 1 467 ? -0.979 -12.810 -0.804 1.00 87.94 467 LEU A O 1
ATOM 3616 N N . GLU A 1 468 ? -2.412 -14.505 -1.079 1.00 86.00 468 GLU A N 1
ATOM 3617 C CA . GLU A 1 468 ? -2.252 -15.024 0.284 1.00 86.00 468 GLU A CA 1
ATOM 3618 C C . GLU A 1 468 ? -0.829 -15.528 0.555 1.00 86.00 468 GLU A C 1
ATOM 3620 O O . GLU A 1 468 ? -0.287 -15.298 1.636 1.00 86.00 468 GLU A O 1
ATOM 3625 N N . LEU A 1 469 ? -0.166 -16.152 -0.424 1.00 92.69 469 LEU A N 1
ATOM 3626 C CA . LEU A 1 469 ? 1.243 -16.524 -0.280 1.00 92.69 469 LEU A CA 1
ATOM 3627 C C . LEU A 1 469 ? 2.141 -15.289 -0.093 1.00 92.69 469 LEU A C 1
ATOM 3629 O O . LEU A 1 469 ? 2.996 -15.299 0.794 1.00 92.69 469 LEU A O 1
ATOM 3633 N N . MET A 1 470 ? 1.927 -14.214 -0.859 1.00 91.94 470 MET A N 1
ATOM 3634 C CA . MET A 1 470 ? 2.666 -12.953 -0.683 1.00 91.94 470 MET A CA 1
ATOM 3635 C C . MET A 1 470 ? 2.450 -12.367 0.720 1.00 91.94 470 MET A C 1
ATOM 3637 O O . MET A 1 470 ? 3.414 -11.998 1.396 1.00 91.94 470 MET A O 1
ATOM 3641 N N . LYS A 1 471 ? 1.201 -12.358 1.208 1.00 87.56 471 LYS A N 1
ATOM 3642 C CA . LYS A 1 471 ? 0.872 -11.932 2.579 1.00 87.56 471 LYS A CA 1
ATOM 3643 C C . LYS A 1 471 ? 1.558 -12.804 3.632 1.00 87.56 471 LYS A C 1
ATOM 3645 O O . LYS A 1 471 ? 2.065 -12.278 4.620 1.00 87.56 471 LYS A O 1
ATOM 3650 N N . ASN A 1 472 ? 1.621 -14.118 3.421 1.00 92.06 472 ASN A N 1
ATOM 3651 C CA . ASN A 1 472 ? 2.298 -15.044 4.329 1.00 92.06 472 ASN A CA 1
ATOM 3652 C C . ASN A 1 472 ? 3.813 -14.811 4.371 1.00 92.06 472 ASN A C 1
ATOM 3654 O O . ASN A 1 472 ? 4.393 -14.842 5.454 1.00 92.06 472 ASN A O 1
ATOM 3658 N N . ILE A 1 473 ? 4.449 -14.521 3.232 1.00 95.38 473 ILE A N 1
ATOM 3659 C CA . ILE A 1 473 ? 5.869 -14.141 3.184 1.00 95.38 473 ILE A CA 1
ATOM 3660 C C . ILE A 1 473 ? 6.098 -12.844 3.965 1.00 95.38 473 ILE A C 1
ATOM 3662 O O . ILE A 1 473 ? 6.975 -12.798 4.830 1.00 95.38 473 ILE A O 1
ATOM 3666 N N . LYS A 1 474 ? 5.275 -11.817 3.717 1.00 93.88 474 LYS A N 1
ATOM 3667 C CA . LYS A 1 474 ? 5.316 -10.551 4.457 1.00 93.88 474 LYS A CA 1
ATOM 3668 C C . LYS A 1 474 ? 5.167 -10.780 5.960 1.00 93.88 474 LYS A C 1
ATOM 3670 O O . LYS A 1 474 ? 5.980 -10.279 6.722 1.00 93.88 474 LYS A O 1
ATOM 3675 N N . LYS A 1 475 ? 4.187 -11.578 6.388 1.00 89.44 475 LYS A N 1
ATOM 3676 C CA . LYS A 1 475 ? 3.951 -11.902 7.803 1.00 89.44 475 LYS A CA 1
ATOM 3677 C C . LYS A 1 475 ? 5.096 -12.700 8.429 1.00 89.44 475 LYS A C 1
ATOM 3679 O O . LYS A 1 475 ? 5.365 -12.542 9.614 1.00 89.44 475 LYS A O 1
ATOM 3684 N N . MET A 1 476 ? 5.747 -13.569 7.657 1.00 93.56 476 MET A N 1
ATOM 3685 C CA . MET A 1 476 ? 6.883 -14.356 8.135 1.00 93.56 476 MET A CA 1
ATOM 3686 C C . MET A 1 476 ? 8.104 -13.469 8.393 1.00 93.56 476 MET A C 1
ATOM 3688 O O . MET A 1 476 ? 8.723 -13.588 9.446 1.00 93.56 476 MET A O 1
ATOM 3692 N N . LEU A 1 477 ? 8.423 -12.568 7.459 1.00 94.50 477 LEU A N 1
ATOM 3693 C CA . LEU A 1 477 ? 9.568 -11.665 7.589 1.00 94.50 477 LEU A CA 1
ATOM 3694 C C . LEU A 1 477 ? 9.287 -10.508 8.556 1.00 94.50 477 LEU A C 1
ATOM 3696 O O . LEU A 1 477 ? 10.166 -10.129 9.326 1.00 94.50 477 LEU A O 1
ATOM 3700 N N . ASP A 1 478 ? 8.065 -9.976 8.540 1.00 93.50 478 ASP A N 1
ATOM 3701 C CA . ASP A 1 478 ? 7.614 -8.827 9.323 1.00 93.50 478 ASP A CA 1
ATOM 3702 C C . ASP A 1 478 ? 6.344 -9.144 10.140 1.00 93.50 478 ASP A C 1
ATOM 3704 O O . ASP A 1 478 ? 5.245 -8.672 9.820 1.00 93.50 478 ASP A O 1
ATOM 3708 N N . PRO A 1 479 ? 6.456 -9.940 11.217 1.00 82.38 479 PRO A N 1
ATOM 3709 C CA . PRO A 1 479 ? 5.303 -10.350 12.019 1.00 82.38 479 PRO A CA 1
ATOM 3710 C C . PRO A 1 479 ? 4.612 -9.182 12.736 1.00 82.38 479 PRO A C 1
ATOM 3712 O O . PRO A 1 479 ? 3.416 -9.259 13.013 1.00 82.38 479 PRO A O 1
ATOM 3715 N N . ASN A 1 480 ? 5.346 -8.100 13.017 1.00 76.69 480 ASN A N 1
ATOM 3716 C CA . ASN A 1 480 ? 4.821 -6.893 13.659 1.00 76.69 480 ASN A CA 1
ATOM 3717 C C . ASN A 1 480 ? 4.283 -5.863 12.654 1.00 76.69 480 ASN A C 1
ATOM 3719 O O . ASN A 1 480 ? 3.763 -4.830 13.081 1.00 76.69 480 ASN A O 1
ATOM 3723 N N . ASN A 1 481 ? 4.392 -6.150 11.352 1.00 85.81 481 ASN A N 1
ATOM 3724 C CA . ASN A 1 481 ? 3.965 -5.298 10.247 1.00 85.81 481 ASN A CA 1
ATOM 3725 C C . ASN A 1 481 ? 4.503 -3.856 10.346 1.00 85.81 481 ASN A C 1
ATOM 3727 O O . ASN A 1 481 ? 3.754 -2.892 10.176 1.00 85.81 481 ASN A O 1
ATOM 3731 N N . ILE A 1 482 ? 5.790 -3.703 10.671 1.00 86.44 482 ILE A N 1
ATOM 3732 C CA . ILE A 1 482 ? 6.435 -2.390 10.797 1.00 86.44 482 ILE A CA 1
ATOM 3733 C C . ILE A 1 482 ? 7.009 -1.875 9.474 1.00 86.44 482 ILE A C 1
ATOM 3735 O O . ILE A 1 482 ? 7.138 -0.669 9.307 1.00 86.44 482 ILE A O 1
ATOM 3739 N N . MET A 1 483 ? 7.381 -2.745 8.535 1.00 93.69 483 MET A N 1
ATOM 3740 C CA . MET A 1 483 ? 8.095 -2.356 7.317 1.00 93.69 483 MET A CA 1
ATOM 3741 C C . MET A 1 483 ? 7.127 -1.897 6.232 1.00 93.69 483 MET A C 1
ATOM 3743 O O . MET A 1 483 ? 6.382 -2.700 5.670 1.00 93.69 483 MET A O 1
ATOM 3747 N N . ASN A 1 484 ? 7.149 -0.597 5.953 1.00 91.50 484 ASN A N 1
ATOM 3748 C CA . ASN A 1 484 ? 6.303 0.101 4.991 1.00 91.50 484 ASN A CA 1
ATOM 3749 C C . ASN A 1 484 ? 4.837 -0.394 4.955 1.00 91.50 484 ASN A C 1
ATOM 3751 O O . ASN A 1 484 ? 4.357 -0.866 3.921 1.00 91.50 484 ASN A O 1
ATOM 3755 N N . PRO A 1 485 ? 4.119 -0.380 6.095 1.00 83.00 485 PRO A N 1
ATOM 3756 C CA . PRO A 1 485 ? 2.766 -0.895 6.147 1.00 83.00 485 PRO A CA 1
ATOM 3757 C C . PRO A 1 485 ? 1.808 0.059 5.442 1.00 83.00 485 PRO A C 1
ATOM 3759 O O . PRO A 1 485 ? 1.776 1.266 5.699 1.00 83.00 485 PRO A O 1
ATOM 3762 N N . VAL A 1 486 ? 0.965 -0.517 4.598 1.00 69.00 486 VAL A N 1
ATOM 3763 C CA . VAL A 1 486 ? -0.128 0.183 3.932 1.00 69.00 486 VAL A CA 1
ATOM 3764 C C . VAL A 1 486 ? -1.395 0.085 4.777 1.00 69.00 486 VAL A C 1
ATOM 3766 O O . VAL A 1 486 ? -1.753 -0.984 5.279 1.00 69.00 486 VAL A O 1
ATOM 3769 N N . SER A 1 487 ? -2.101 1.203 4.949 1.00 52.12 487 SER A N 1
ATOM 3770 C CA . SER A 1 487 ? -3.452 1.185 5.507 1.00 52.12 487 SER A CA 1
ATOM 3771 C C . SER A 1 487 ? -4.419 0.578 4.487 1.00 52.12 487 SER A C 1
ATOM 3773 O O . SER A 1 487 ? -4.966 1.283 3.639 1.00 52.12 487 SER A O 1
ATOM 3775 N N . GLY A 1 488 ? -4.614 -0.736 4.528 1.00 39.19 488 GLY A N 1
ATOM 3776 C CA . GLY A 1 488 ? -5.705 -1.374 3.800 1.00 39.19 488 GLY A CA 1
ATOM 3777 C C . GLY A 1 488 ? -7.047 -0.969 4.411 1.00 39.19 488 GLY A C 1
ATOM 3778 O O . GLY A 1 488 ? -7.389 -1.445 5.485 1.00 39.19 488 GLY A O 1
ATOM 3779 N N . ASN A 1 489 ? -7.815 -0.134 3.711 1.00 35.91 489 ASN A N 1
ATOM 3780 C CA . ASN A 1 489 ? -9.131 0.387 4.105 1.00 35.91 489 ASN A CA 1
ATOM 3781 C C . ASN A 1 489 ? -9.163 1.283 5.360 1.00 35.91 489 ASN A C 1
ATOM 3783 O O . ASN A 1 489 ? -8.439 1.119 6.335 1.00 35.91 489 ASN A O 1
ATOM 3787 N N . GLU A 1 490 ? -10.101 2.227 5.335 1.00 34.69 490 GLU A N 1
ATOM 3788 C CA . GLU A 1 490 ? -10.382 3.262 6.341 1.00 34.69 490 GLU A CA 1
ATOM 3789 C C . GLU A 1 490 ? -10.510 2.741 7.791 1.00 34.69 490 GLU A C 1
ATOM 3791 O O . GLU A 1 490 ? -10.232 3.464 8.745 1.00 34.69 490 GLU A O 1
ATOM 3796 N N . ASN A 1 491 ? -10.810 1.456 7.982 1.00 37.72 491 ASN A N 1
ATOM 3797 C CA . ASN A 1 491 ? -10.910 0.809 9.291 1.00 37.72 491 ASN A CA 1
ATOM 3798 C C . ASN A 1 491 ? -9.577 0.241 9.838 1.00 37.72 491 ASN A C 1
ATOM 3800 O O . ASN A 1 491 ? -9.475 0.005 11.045 1.00 37.72 491 ASN A O 1
ATOM 3804 N N . SER A 1 492 ? -8.515 0.097 9.025 1.00 43.44 492 SER A N 1
ATOM 3805 C CA . SER A 1 492 ? -7.173 -0.256 9.533 1.00 43.44 492 SER A CA 1
ATOM 3806 C C . SER A 1 492 ? -6.521 0.885 10.311 1.00 43.44 492 SER A C 1
ATOM 3808 O O . SER A 1 492 ? -5.550 0.664 11.033 1.00 43.44 492 SER A O 1
ATOM 3810 N N . LEU A 1 493 ? -7.039 2.110 10.185 1.00 41.94 493 LEU A N 1
ATOM 3811 C CA . LEU A 1 493 ? -6.617 3.249 10.996 1.00 41.94 493 LEU A CA 1
ATOM 3812 C C . LEU A 1 493 ? -7.033 3.069 12.457 1.00 41.94 493 LEU A C 1
ATOM 3814 O O . LEU A 1 493 ? -6.241 3.404 13.331 1.00 41.94 493 LEU A O 1
ATOM 3818 N N . CYS A 1 494 ? -8.207 2.483 12.724 1.00 48.81 494 CYS A N 1
ATOM 3819 C CA . CYS A 1 494 ? -8.678 2.195 14.079 1.00 48.81 494 CYS A CA 1
ATOM 3820 C C . CYS A 1 494 ? -7.838 1.099 14.742 1.00 48.81 494 CYS A C 1
ATOM 3822 O O . CYS A 1 494 ? -7.190 1.356 15.754 1.00 48.81 494 CYS A O 1
ATOM 3824 N N . CYS A 1 495 ? -7.741 -0.085 14.127 1.00 50.69 495 CYS A N 1
ATOM 3825 C CA . CYS A 1 495 ? -6.880 -1.156 14.639 1.00 50.69 495 CYS A CA 1
ATOM 3826 C C . CYS A 1 495 ? -5.406 -0.729 14.701 1.00 50.69 495 CYS A C 1
ATOM 3828 O O . CYS A 1 495 ? -4.721 -1.041 15.671 1.00 50.69 495 CYS A O 1
ATOM 3830 N N . GLY A 1 496 ? -4.930 0.033 13.712 1.00 48.81 496 GLY A N 1
ATOM 3831 C CA . GLY A 1 496 ? -3.582 0.592 13.698 1.00 48.81 496 GLY A CA 1
ATOM 3832 C C . GLY A 1 496 ? -3.336 1.576 14.842 1.00 48.81 496 GLY A C 1
ATOM 3833 O O . GLY A 1 496 ? -2.279 1.531 15.457 1.00 48.81 496 GLY A O 1
ATOM 3834 N N . GLU A 1 497 ? -4.300 2.430 15.185 1.00 58.59 497 GLU A N 1
ATOM 3835 C CA . GLU A 1 497 ? -4.183 3.362 16.313 1.00 58.59 497 GLU A CA 1
ATOM 3836 C C . GLU A 1 497 ? -4.262 2.653 17.673 1.00 58.59 497 GLU A C 1
ATOM 3838 O O . GLU A 1 497 ? -3.499 2.962 18.593 1.00 58.59 497 GLU A O 1
ATOM 3843 N N . LEU A 1 498 ? -5.127 1.643 17.802 1.00 59.34 498 LEU A N 1
ATOM 3844 C CA . LEU A 1 498 ? -5.170 0.776 18.983 1.00 59.34 498 LEU A CA 1
ATOM 3845 C C . LEU A 1 498 ? -3.855 0.002 19.166 1.00 59.34 498 LEU A C 1
ATOM 3847 O O . LEU A 1 498 ? -3.368 -0.138 20.289 1.00 59.34 498 LEU A O 1
ATOM 3851 N N . TYR A 1 499 ? -3.248 -0.442 18.065 1.00 53.53 499 TYR A N 1
ATOM 3852 C CA . TYR A 1 499 ? -1.943 -1.096 18.066 1.00 53.53 499 TYR A CA 1
ATOM 3853 C C . TYR A 1 499 ? -0.817 -0.124 18.452 1.00 53.53 499 TYR A C 1
ATOM 3855 O O . TYR A 1 499 ? -0.065 -0.409 19.381 1.00 53.53 499 TYR A O 1
ATOM 3863 N N . ARG A 1 500 ? -0.754 1.068 17.834 1.00 52.12 500 ARG A N 1
ATOM 3864 C CA . ARG A 1 500 ? 0.236 2.119 18.158 1.00 52.12 500 ARG A CA 1
ATOM 3865 C C . ARG A 1 500 ? 0.162 2.600 19.604 1.00 52.12 500 ARG A C 1
ATOM 3867 O O . ARG A 1 500 ? 1.178 2.948 20.193 1.00 52.12 500 ARG A O 1
ATOM 3874 N N . SER A 1 501 ? -1.038 2.649 20.176 1.00 59.00 501 SER A N 1
ATOM 3875 C CA . SER A 1 501 ? -1.247 3.102 21.557 1.00 59.00 501 SER A CA 1
ATOM 3876 C C . SER A 1 501 ? -0.886 2.056 22.616 1.00 59.00 501 SER A C 1
ATOM 3878 O O . SER A 1 501 ? -0.980 2.338 23.811 1.00 59.00 501 SER A O 1
ATOM 3880 N N . ASN A 1 502 ? -0.470 0.858 22.192 1.00 63.66 502 ASN A N 1
ATOM 3881 C CA . ASN A 1 502 ? -0.129 -0.276 23.045 1.00 63.66 502 ASN A CA 1
ATOM 3882 C C . ASN A 1 502 ? -1.252 -0.710 24.009 1.00 63.66 502 ASN A C 1
ATOM 3884 O O . ASN A 1 502 ? -1.007 -1.355 25.030 1.00 63.66 502 ASN A O 1
ATOM 3888 N N . LEU A 1 503 ? -2.503 -0.346 23.705 1.00 67.88 503 LEU A N 1
ATOM 3889 C CA . LEU A 1 503 ? -3.662 -0.700 24.527 1.00 67.88 503 LEU A CA 1
ATOM 3890 C C . LEU A 1 503 ? -4.043 -2.169 24.343 1.00 67.88 503 LEU A C 1
ATOM 3892 O O . LEU A 1 503 ? -4.440 -2.819 25.305 1.00 67.88 503 LEU A O 1
ATOM 3896 N N . LEU A 1 504 ? -3.856 -2.709 23.135 1.00 68.06 504 LEU A N 1
ATOM 3897 C CA . LEU A 1 504 ? -4.193 -4.099 22.818 1.00 68.06 504 LEU A CA 1
ATOM 3898 C C . LEU A 1 504 ? -3.401 -5.118 23.649 1.00 68.06 504 LEU A C 1
ATOM 3900 O O . LEU A 1 504 ? -3.932 -6.176 23.961 1.00 68.06 504 LEU A O 1
ATOM 3904 N N . GLU A 1 505 ? -2.172 -4.804 24.071 1.00 68.31 505 GLU A N 1
ATOM 3905 C CA . GLU A 1 505 ? -1.377 -5.688 24.944 1.00 68.31 505 GLU A CA 1
ATOM 3906 C C . GLU A 1 505 ? -1.957 -5.836 26.356 1.00 68.31 505 GLU A C 1
ATOM 3908 O O . GLU A 1 505 ? -1.645 -6.796 27.063 1.00 68.31 505 GLU A O 1
ATOM 3913 N N . LYS A 1 506 ? -2.791 -4.876 26.766 1.00 74.75 506 LYS A N 1
ATOM 3914 C CA . LYS A 1 506 ? -3.496 -4.870 28.052 1.00 74.75 506 LYS A CA 1
ATOM 3915 C C . LYS A 1 506 ? -4.874 -5.530 27.962 1.00 74.75 506 LYS A C 1
ATOM 3917 O O . LYS A 1 506 ? -5.582 -5.579 28.960 1.00 74.75 506 LYS A O 1
ATOM 3922 N N . CYS A 1 507 ? -5.254 -5.990 26.773 1.00 77.25 507 CYS A N 1
ATOM 3923 C CA . CYS A 1 507 ? -6.543 -6.597 26.478 1.00 77.25 507 CYS A CA 1
ATOM 3924 C C . CYS A 1 507 ? -6.384 -8.113 26.286 1.00 77.25 507 CYS A C 1
ATOM 3926 O O . CYS A 1 507 ? -5.320 -8.599 25.900 1.00 77.25 507 CYS A O 1
ATOM 3928 N N . CYS A 1 508 ? -7.464 -8.863 26.492 1.00 79.31 508 CYS A N 1
ATOM 3929 C CA . CYS A 1 508 ? -7.548 -10.269 26.121 1.00 79.31 508 CYS A CA 1
ATOM 3930 C C . CYS A 1 508 ? -8.381 -10.413 24.847 1.00 79.31 508 CYS A C 1
ATOM 3932 O O . CYS A 1 508 ? -9.601 -10.261 24.846 1.00 79.31 508 CYS A O 1
ATOM 3934 N N . LEU A 1 509 ? -7.710 -10.713 23.739 1.00 77.38 509 LEU A N 1
ATOM 3935 C CA . LEU A 1 509 ? -8.390 -10.933 22.471 1.00 77.38 509 LEU A CA 1
ATOM 3936 C C . LEU A 1 509 ? -9.293 -12.172 22.567 1.00 77.38 509 LEU A C 1
ATOM 3938 O O . LEU A 1 509 ? -8.822 -13.251 22.926 1.00 77.38 509 LEU A O 1
ATOM 3942 N N . LEU A 1 510 ? -10.573 -12.015 22.231 1.00 78.31 510 LEU A N 1
ATOM 3943 C CA . LEU A 1 510 ? -11.524 -13.125 22.189 1.00 78.31 510 LEU A CA 1
ATOM 3944 C C . LEU A 1 510 ? -11.643 -13.653 20.758 1.00 78.31 510 LEU A C 1
ATOM 3946 O O . LEU A 1 510 ? -11.514 -12.906 19.786 1.00 78.31 510 LEU A O 1
ATOM 3950 N N . GLU A 1 511 ? -11.904 -14.951 20.631 1.00 75.56 511 GLU A N 1
ATOM 3951 C CA . GLU A 1 511 ? -12.091 -15.591 19.333 1.00 75.56 511 GLU A CA 1
ATOM 3952 C C . GLU A 1 511 ? -13.383 -15.110 18.660 1.00 75.56 511 GLU A C 1
ATOM 3954 O O . GLU A 1 511 ? -14.443 -15.033 19.285 1.00 75.56 511 GLU A O 1
ATOM 3959 N N . SER A 1 512 ? -13.285 -14.778 17.373 1.00 75.19 512 SER A N 1
ATOM 3960 C CA . SER A 1 512 ? -14.418 -14.300 16.581 1.00 75.19 512 SER A CA 1
ATOM 3961 C C . SER A 1 512 ? -15.275 -15.473 16.118 1.00 75.19 512 SER A C 1
ATOM 3963 O O . SER A 1 512 ? -14.841 -16.270 15.291 1.00 75.19 512 SER A O 1
ATOM 3965 N N . ASN A 1 513 ? -16.499 -15.560 16.639 1.00 80.94 513 ASN A N 1
ATOM 3966 C CA . ASN A 1 513 ? -17.451 -16.626 16.337 1.00 80.94 513 ASN A CA 1
ATOM 3967 C C . ASN A 1 513 ? -18.700 -16.066 15.657 1.00 80.94 513 ASN A C 1
ATOM 3969 O O . ASN A 1 513 ? -19.109 -14.940 15.926 1.00 80.94 513 ASN A O 1
ATOM 3973 N N . ARG A 1 514 ? -19.332 -16.868 14.796 1.00 88.88 514 ARG A N 1
ATOM 3974 C CA . ARG A 1 514 ? -20.620 -16.524 14.176 1.00 88.88 514 ARG A CA 1
ATOM 3975 C C . ARG A 1 514 ? -21.763 -16.771 15.152 1.00 88.88 514 ARG A C 1
ATOM 3977 O O . ARG A 1 514 ? -21.759 -17.771 15.866 1.00 88.88 514 ARG A O 1
ATOM 3984 N N . ALA A 1 515 ? -22.755 -15.887 15.150 1.00 93.50 515 ALA A N 1
ATOM 3985 C CA . ALA A 1 515 ? -23.983 -16.086 15.904 1.00 93.50 515 ALA A CA 1
ATOM 3986 C C . ALA A 1 515 ? -24.755 -17.286 15.352 1.00 93.50 515 ALA A C 1
ATOM 3988 O O . ALA A 1 515 ? -24.818 -17.505 14.137 1.00 93.50 515 ALA A O 1
ATOM 3989 N N . SER A 1 516 ? -25.381 -18.044 16.251 1.00 96.06 516 SER A N 1
ATOM 3990 C CA . SER A 1 516 ? -26.329 -19.072 15.843 1.00 96.06 516 SER A CA 1
ATOM 3991 C C . SER A 1 516 ? -27.596 -18.426 15.269 1.00 96.06 516 SER A C 1
ATOM 3993 O O . SER A 1 516 ? -27.984 -17.322 15.657 1.00 96.06 516 SER A O 1
ATOM 3995 N N . VAL A 1 517 ? -28.279 -19.132 14.364 1.00 96.19 517 VAL A N 1
ATOM 3996 C CA . VAL A 1 517 ? -29.582 -18.689 13.834 1.00 96.19 517 VAL A CA 1
ATOM 3997 C C . VAL A 1 517 ? -30.590 -18.487 14.971 1.00 96.19 517 VAL A C 1
ATOM 3999 O O . VAL A 1 517 ? -31.356 -17.530 14.938 1.00 96.19 517 VAL A O 1
ATOM 4002 N N . GLU A 1 518 ? -30.553 -19.339 16.001 1.00 96.75 518 GLU A N 1
ATOM 4003 C CA . GLU A 1 518 ? -31.422 -19.233 17.177 1.00 96.75 518 GLU A CA 1
ATOM 4004 C C . GLU A 1 518 ? -31.212 -17.915 17.936 1.00 96.75 518 GLU A C 1
ATOM 4006 O O . GLU A 1 518 ? -32.186 -17.278 18.338 1.00 96.75 518 GLU A O 1
ATOM 4011 N N . ASP A 1 519 ? -29.959 -17.480 18.095 1.00 97.12 519 ASP A N 1
ATOM 4012 C CA . ASP A 1 519 ? -29.644 -16.222 18.774 1.00 97.12 519 ASP A CA 1
ATOM 4013 C C . ASP A 1 519 ? -30.098 -15.010 17.962 1.00 97.12 519 ASP A C 1
ATOM 4015 O O . ASP A 1 519 ? -30.699 -14.089 18.513 1.00 97.12 519 ASP A O 1
ATOM 4019 N N . ILE A 1 520 ? -29.872 -15.017 16.645 1.00 97.38 520 ILE A N 1
ATOM 4020 C CA . ILE A 1 520 ? -30.334 -13.932 15.766 1.00 97.38 520 ILE A CA 1
ATOM 4021 C C . ILE A 1 520 ? -31.872 -13.849 15.797 1.00 97.38 520 ILE A C 1
ATOM 4023 O O . ILE A 1 520 ? -32.437 -12.752 15.871 1.00 97.38 520 ILE A O 1
ATOM 4027 N N . CYS A 1 521 ? -32.552 -15.000 15.851 1.00 97.44 521 CYS A N 1
ATOM 4028 C CA . CYS A 1 521 ? -34.011 -15.092 15.930 1.00 97.44 521 CYS A CA 1
ATOM 4029 C C . CYS A 1 521 ? -34.616 -14.605 17.263 1.00 97.44 521 CYS A C 1
ATOM 4031 O O . CYS A 1 521 ? -35.836 -14.577 17.414 1.00 97.44 521 CYS A O 1
ATOM 4033 N N . LEU A 1 522 ? -33.802 -14.196 18.246 1.00 96.38 522 LEU A N 1
ATOM 4034 C CA . LEU A 1 522 ? -34.303 -13.514 19.447 1.00 96.38 522 LEU A CA 1
ATOM 4035 C C . LEU A 1 522 ? -34.886 -12.131 19.143 1.00 96.38 522 LEU A C 1
ATOM 4037 O O . LEU A 1 522 ? -35.691 -11.626 19.928 1.00 96.38 522 LEU A O 1
ATOM 4041 N N . VAL A 1 523 ? -34.441 -11.514 18.048 1.00 96.94 523 VAL A N 1
ATOM 4042 C CA . VAL A 1 523 ? -34.846 -10.164 17.632 1.00 96.94 523 VAL A CA 1
ATOM 4043 C C . VAL A 1 523 ? -35.398 -10.142 16.216 1.00 96.94 523 VAL A C 1
ATOM 4045 O O . VAL A 1 523 ? -36.248 -9.310 15.924 1.00 96.94 523 VAL A O 1
ATOM 4048 N N . HIS A 1 524 ? -34.930 -11.033 15.348 1.00 97.25 524 HIS A N 1
ATOM 4049 C CA . HIS A 1 524 ? -35.287 -11.055 13.933 1.00 97.25 524 HIS A CA 1
ATOM 4050 C C . HIS A 1 524 ? -36.205 -12.229 13.609 1.00 97.25 524 HIS A C 1
ATOM 4052 O O . HIS A 1 524 ? -36.128 -13.271 14.256 1.00 97.25 524 HIS A O 1
ATOM 4058 N N . SER A 1 525 ? -37.062 -12.102 12.599 1.00 97.00 525 SER A N 1
ATOM 4059 C CA . SER A 1 525 ? -37.864 -13.241 12.150 1.00 97.00 525 SER A CA 1
ATOM 4060 C C . SER A 1 525 ? -36.997 -14.297 11.460 1.00 97.00 525 SER A C 1
ATOM 4062 O O . SER A 1 525 ? -35.990 -13.985 10.818 1.00 97.00 525 SER A O 1
ATOM 4064 N N . ALA A 1 526 ? -37.413 -15.563 11.539 1.00 96.00 526 ALA A N 1
ATOM 4065 C CA . ALA A 1 526 ? -36.736 -16.647 10.828 1.00 96.00 526 ALA A CA 1
ATOM 4066 C C . ALA A 1 526 ? -36.726 -16.415 9.303 1.00 96.00 526 ALA A C 1
ATOM 4068 O O . ALA A 1 526 ? -35.718 -16.677 8.648 1.00 96.00 526 ALA A O 1
ATOM 4069 N N . ASP A 1 527 ? -37.812 -15.859 8.756 1.00 95.94 527 ASP A N 1
ATOM 4070 C CA . ASP A 1 527 ? -37.937 -15.559 7.328 1.00 95.94 527 ASP A CA 1
ATOM 4071 C C . ASP A 1 527 ? -36.932 -14.489 6.888 1.00 95.94 527 ASP A C 1
ATOM 4073 O O . ASP A 1 527 ? -36.301 -14.615 5.838 1.00 95.94 527 ASP A O 1
ATOM 4077 N N . TYR A 1 528 ? -36.747 -13.436 7.688 1.00 95.06 528 TYR A N 1
ATOM 4078 C CA . TYR A 1 528 ? -35.754 -12.401 7.413 1.00 95.06 528 TYR A CA 1
ATOM 4079 C C . TYR A 1 528 ? -34.323 -12.941 7.522 1.00 95.06 528 TYR A C 1
ATOM 4081 O O . TYR A 1 528 ? -33.491 -12.664 6.654 1.00 95.06 528 TYR A O 1
ATOM 4089 N N . VAL A 1 529 ? -34.037 -13.771 8.529 1.00 96.50 529 VAL A N 1
ATOM 4090 C CA . VAL A 1 529 ? -32.715 -14.396 8.688 1.00 96.50 529 VAL A CA 1
ATOM 4091 C C . VAL A 1 529 ? -32.373 -15.285 7.490 1.00 96.50 529 VAL A C 1
ATOM 4093 O O . VAL A 1 529 ? -31.265 -15.185 6.961 1.00 96.50 529 VAL A O 1
ATOM 4096 N N . GLU A 1 530 ? -33.318 -16.089 7.000 1.00 95.19 530 GLU A N 1
ATOM 4097 C CA . GLU A 1 530 ? -33.110 -16.908 5.800 1.00 95.19 530 GLU A CA 1
ATOM 4098 C C . GLU A 1 530 ? -32.966 -16.057 4.525 1.00 95.19 530 GLU A C 1
ATOM 4100 O O . GLU A 1 530 ? -32.125 -16.368 3.679 1.00 95.19 530 GLU A O 1
ATOM 4105 N N . LYS A 1 531 ? -33.676 -14.922 4.406 1.00 93.38 531 LYS A N 1
ATOM 4106 C CA . LYS A 1 531 ? -33.453 -13.961 3.306 1.00 93.38 531 LYS A CA 1
ATOM 4107 C C . LYS A 1 531 ? -32.029 -13.415 3.310 1.00 93.38 531 LYS A C 1
ATOM 4109 O O . LYS A 1 531 ? -31.368 -13.463 2.276 1.00 93.38 531 LYS A O 1
ATOM 4114 N N . ILE A 1 532 ? -31.523 -12.936 4.447 1.00 92.75 532 ILE A N 1
ATOM 4115 C CA . ILE A 1 532 ? -30.137 -12.446 4.531 1.00 92.75 532 ILE A CA 1
ATOM 4116 C C . ILE A 1 532 ? -29.150 -13.581 4.251 1.00 92.75 532 ILE A C 1
ATOM 4118 O O . ILE A 1 532 ? -28.197 -13.396 3.501 1.00 92.75 532 ILE A O 1
ATOM 4122 N N . LYS A 1 533 ? -29.391 -14.780 4.781 1.00 94.12 533 LYS A N 1
ATOM 4123 C CA . LYS A 1 533 ? -28.558 -15.961 4.533 1.00 94.12 533 LYS A CA 1
ATOM 4124 C C . LYS A 1 533 ? -28.536 -16.385 3.065 1.00 94.12 533 LYS A C 1
ATOM 4126 O O . LYS A 1 533 ? -27.527 -16.912 2.608 1.00 94.12 533 LYS A O 1
ATOM 4131 N N . SER A 1 534 ? -29.604 -16.137 2.308 1.00 92.38 534 SER A N 1
ATOM 4132 C CA . SER A 1 534 ? -29.650 -16.445 0.874 1.00 92.38 534 SER A CA 1
ATOM 4133 C C . SER A 1 534 ? -28.669 -15.613 0.037 1.00 92.38 534 SER A C 1
ATOM 4135 O O . SER A 1 534 ? -28.252 -16.084 -1.018 1.00 92.38 534 SER A O 1
ATOM 4137 N N . THR A 1 535 ? -28.221 -14.450 0.537 1.00 88.12 535 THR A N 1
ATOM 4138 C CA . THR A 1 535 ? -27.255 -13.577 -0.163 1.00 88.12 535 THR A CA 1
ATOM 4139 C C . THR A 1 535 ? -25.948 -14.286 -0.515 1.00 88.12 535 THR A C 1
ATOM 4141 O O . THR A 1 535 ? -25.387 -14.012 -1.568 1.00 88.12 535 THR A O 1
ATOM 4144 N N . GLN A 1 536 ? -25.513 -15.270 0.283 1.00 85.88 536 GLN A N 1
ATOM 4145 C CA . GLN A 1 536 ? -24.297 -16.057 0.018 1.00 85.88 536 GLN A CA 1
ATOM 4146 C C . GLN A 1 536 ? -24.365 -16.923 -1.248 1.00 85.88 536 GLN A C 1
ATOM 4148 O O . GLN A 1 536 ? -23.340 -17.373 -1.748 1.00 85.88 536 GLN A O 1
ATOM 4153 N N . ASN A 1 537 ? -25.575 -17.179 -1.752 1.00 87.75 537 ASN A N 1
ATOM 4154 C CA . ASN A 1 537 ? -25.804 -17.979 -2.951 1.00 87.75 537 ASN A CA 1
ATOM 4155 C C . ASN A 1 537 ? -26.087 -17.108 -4.189 1.00 87.75 537 ASN A C 1
ATOM 4157 O O . ASN A 1 537 ? -26.244 -17.648 -5.284 1.00 87.75 537 ASN A O 1
ATOM 4161 N N . MET A 1 538 ? -26.167 -15.783 -4.027 1.00 84.88 538 MET A N 1
ATOM 4162 C CA . MET A 1 538 ? -26.407 -14.837 -5.116 1.00 84.88 538 MET A CA 1
ATOM 4163 C C . MET A 1 538 ? -25.067 -14.481 -5.761 1.00 84.88 538 MET A C 1
ATOM 4165 O O . MET A 1 538 ? -24.245 -13.791 -5.165 1.00 84.88 538 MET A O 1
ATOM 4169 N N . SER A 1 539 ? -24.838 -14.970 -6.979 1.00 71.38 539 SER A N 1
ATOM 4170 C CA . SER A 1 539 ? -23.581 -14.755 -7.720 1.00 71.38 539 SER A CA 1
ATOM 4171 C C . SER A 1 539 ? -23.673 -13.633 -8.758 1.00 71.38 539 SER A C 1
ATOM 4173 O O . SER A 1 539 ? -22.649 -13.170 -9.263 1.00 71.38 539 SER A O 1
ATOM 4175 N N . ASN A 1 540 ? -24.887 -13.170 -9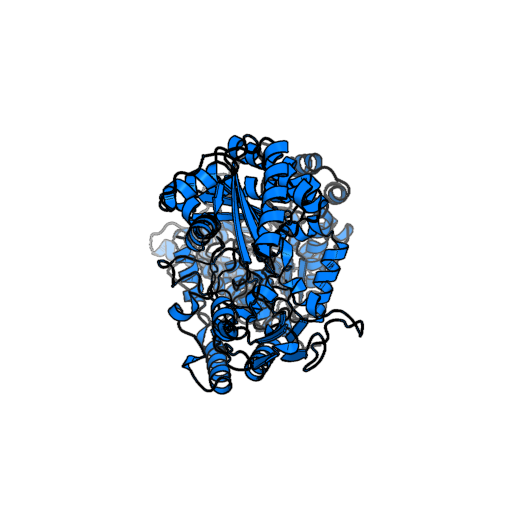.083 1.00 76.38 540 ASN A N 1
ATOM 4176 C CA . ASN A 1 540 ? -25.093 -12.056 -10.002 1.00 76.38 540 ASN A CA 1
ATOM 4177 C C . ASN A 1 540 ? -25.229 -10.734 -9.232 1.00 76.38 540 ASN A C 1
ATOM 4179 O O . ASN A 1 540 ? -26.024 -10.595 -8.305 1.00 76.38 540 ASN A O 1
ATOM 4183 N N . LYS A 1 541 ? -24.490 -9.719 -9.679 1.00 73.00 541 LYS A N 1
ATOM 4184 C CA . LYS A 1 541 ? -24.542 -8.363 -9.132 1.00 73.00 541 LYS A CA 1
ATOM 4185 C C . LYS A 1 541 ? -25.925 -7.717 -9.267 1.00 73.00 541 LYS A C 1
ATOM 4187 O O . LYS A 1 541 ? -26.322 -6.980 -8.375 1.00 73.00 541 LYS A O 1
ATOM 4192 N N . GLU A 1 542 ? -26.659 -7.999 -10.343 1.00 78.38 542 GLU A N 1
ATOM 4193 C CA . GLU A 1 542 ? -28.010 -7.451 -10.552 1.00 78.38 542 GLU A CA 1
ATOM 4194 C C . GLU A 1 542 ? -29.008 -7.981 -9.513 1.00 78.38 542 GLU A C 1
ATOM 4196 O O . GLU A 1 542 ? -29.816 -7.221 -8.991 1.00 78.38 542 GLU A O 1
ATOM 4201 N N . GLU A 1 543 ? -28.893 -9.260 -9.150 1.00 81.88 543 GLU A N 1
ATOM 4202 C CA . GLU A 1 543 ? -29.723 -9.906 -8.126 1.00 81.88 543 GLU A CA 1
ATOM 4203 C C . GLU A 1 543 ? -29.455 -9.312 -6.732 1.00 81.88 543 GLU A C 1
ATOM 4205 O O . GLU A 1 543 ? -30.384 -8.996 -5.990 1.00 81.88 543 GLU A O 1
ATOM 4210 N N . LEU A 1 544 ? -28.183 -9.075 -6.394 1.00 77.94 544 LEU A N 1
ATOM 4211 C CA . LEU A 1 544 ? -27.784 -8.409 -5.147 1.00 77.94 544 LEU A CA 1
ATOM 4212 C C . LEU A 1 544 ? -28.223 -6.932 -5.101 1.00 77.94 544 LEU A C 1
ATOM 4214 O O . LEU A 1 544 ? -28.581 -6.416 -4.035 1.00 77.94 544 LEU A O 1
ATOM 4218 N N . GLU A 1 545 ? -28.216 -6.237 -6.243 1.00 77.12 545 GLU A N 1
ATOM 4219 C CA . GLU A 1 545 ? -28.727 -4.866 -6.367 1.00 77.12 545 GLU A CA 1
ATOM 4220 C C . GLU A 1 545 ? -30.254 -4.818 -6.201 1.00 77.12 545 GLU A C 1
ATOM 4222 O O . GLU A 1 545 ? -30.764 -3.961 -5.470 1.00 77.12 545 GLU A O 1
ATOM 4227 N N . GLU A 1 546 ? -30.985 -5.757 -6.804 1.00 80.94 546 GLU A N 1
ATOM 4228 C CA . GLU A 1 546 ? -32.432 -5.907 -6.622 1.00 80.94 546 GLU A CA 1
ATOM 4229 C C . GLU A 1 546 ? -32.774 -6.231 -5.163 1.00 80.94 546 GLU A C 1
ATOM 4231 O O . GLU A 1 546 ? -33.640 -5.581 -4.574 1.00 80.94 546 GLU A O 1
ATOM 4236 N N . PHE A 1 547 ? -32.037 -7.153 -4.534 1.00 84.31 547 PHE A N 1
ATOM 4237 C CA . PHE A 1 547 ? -32.196 -7.456 -3.113 1.00 84.31 547 PHE A CA 1
ATOM 4238 C C . PHE A 1 547 ? -32.000 -6.206 -2.253 1.00 84.31 547 PHE A C 1
ATOM 4240 O O . PHE A 1 547 ? -32.857 -5.890 -1.428 1.00 84.31 547 PHE A O 1
ATOM 4247 N N . SER A 1 548 ? -30.900 -5.475 -2.468 1.00 79.88 548 SER A N 1
ATOM 4248 C CA . SER A 1 548 ? -30.581 -4.247 -1.727 1.00 79.88 548 SER A CA 1
ATOM 4249 C C . SER A 1 548 ? -31.678 -3.189 -1.875 1.00 79.88 548 SER A C 1
ATOM 4251 O O . SER A 1 548 ? -31.995 -2.495 -0.914 1.00 79.88 548 SER A O 1
ATOM 4253 N N . SER A 1 549 ? -32.297 -3.102 -3.057 1.00 78.31 549 SER A N 1
ATOM 4254 C CA . SER A 1 549 ? -33.339 -2.116 -3.377 1.00 78.31 549 SER A CA 1
ATOM 4255 C C . SER A 1 549 ? -34.646 -2.316 -2.601 1.00 78.31 549 SER A C 1
ATOM 4257 O O . SER A 1 549 ? -35.457 -1.393 -2.532 1.00 78.31 549 SER A O 1
ATOM 4259 N N . ASN A 1 550 ? -34.849 -3.489 -1.991 1.00 79.88 550 ASN A N 1
ATOM 4260 C CA . ASN A 1 550 ? -36.002 -3.759 -1.125 1.00 79.88 550 ASN A CA 1
ATOM 4261 C C . ASN A 1 550 ? -35.870 -3.147 0.278 1.00 79.88 550 ASN A C 1
ATOM 4263 O O . ASN A 1 550 ? -36.823 -3.188 1.057 1.00 79.88 550 ASN A O 1
ATOM 4267 N N . TYR A 1 551 ? -34.704 -2.594 0.612 1.00 80.25 551 TYR A N 1
ATOM 4268 C CA . TYR A 1 551 ? -34.400 -2.064 1.934 1.00 80.25 551 TYR A CA 1
ATOM 4269 C C . TYR A 1 551 ? -33.831 -0.647 1.847 1.00 80.25 551 TYR A C 1
ATOM 4271 O O . TYR A 1 551 ? -33.376 -0.170 0.808 1.00 80.25 551 TYR A O 1
ATOM 4279 N N . GLU A 1 552 ? -33.864 0.052 2.975 1.00 72.50 552 GLU A N 1
ATOM 4280 C CA . GLU A 1 552 ? -33.495 1.459 3.056 1.00 72.50 552 GLU A CA 1
ATOM 4281 C C . GLU A 1 552 ? -32.003 1.609 3.394 1.00 72.50 552 GLU A C 1
ATOM 4283 O O . GLU A 1 552 ? -31.561 1.219 4.474 1.00 72.50 552 GLU A O 1
ATOM 4288 N N . PHE A 1 553 ? -31.225 2.185 2.471 1.00 70.06 553 PHE A N 1
ATOM 4289 C CA . PHE A 1 553 ? -29.792 2.469 2.643 1.00 70.06 553 PHE A CA 1
ATOM 4290 C C . PHE A 1 553 ? -28.949 1.256 3.060 1.00 70.06 553 PHE A C 1
ATOM 4292 O O . PHE A 1 553 ? -28.114 1.343 3.961 1.00 70.06 553 PHE A O 1
ATOM 4299 N N . ILE A 1 554 ? -29.140 0.120 2.388 1.00 74.19 554 ILE A N 1
ATOM 4300 C CA . ILE A 1 554 ? -28.253 -1.035 2.536 1.00 74.19 554 ILE A CA 1
ATOM 4301 C C . ILE A 1 554 ? -27.560 -1.360 1.219 1.00 74.19 554 ILE A C 1
ATOM 4303 O O . ILE A 1 554 ? -28.047 -1.044 0.135 1.00 74.19 554 ILE A O 1
ATOM 4307 N N . TYR A 1 555 ? -26.440 -2.057 1.336 1.00 73.50 555 TYR A N 1
ATOM 4308 C CA . TYR A 1 555 ? -25.795 -2.735 0.226 1.00 73.50 555 TYR A CA 1
ATOM 4309 C C . TYR A 1 555 ? -25.413 -4.128 0.695 1.00 73.50 555 TYR A C 1
ATOM 4311 O O . TYR A 1 555 ? -24.744 -4.272 1.724 1.00 73.50 555 TYR A O 1
ATOM 4319 N N . VAL A 1 556 ? -25.837 -5.139 -0.055 1.00 77.94 556 VAL A N 1
ATOM 4320 C CA . VAL A 1 556 ? -25.475 -6.526 0.221 1.00 77.94 556 VAL A CA 1
ATOM 4321 C C . VAL A 1 556 ? -24.529 -7.075 -0.840 1.00 77.94 556 VAL A C 1
ATOM 4323 O O . VAL A 1 556 ? -24.514 -6.631 -1.987 1.00 77.94 556 VAL A O 1
ATOM 4326 N N . ASN A 1 557 ? -23.726 -8.050 -0.440 1.00 79.19 557 ASN A N 1
ATOM 4327 C CA . ASN A 1 557 ? -22.901 -8.874 -1.307 1.00 79.19 557 ASN A CA 1
ATOM 4328 C C . ASN A 1 557 ? -22.945 -10.331 -0.819 1.00 79.19 557 ASN A C 1
ATOM 4330 O O . ASN A 1 557 ? -23.539 -10.630 0.217 1.00 79.19 557 ASN A O 1
ATOM 4334 N N . GLU A 1 558 ? -22.288 -11.229 -1.546 1.00 78.56 558 GLU A N 1
ATOM 4335 C CA . GLU A 1 558 ? -22.198 -12.659 -1.212 1.00 78.56 558 GLU A CA 1
ATOM 4336 C C . GLU A 1 558 ? -21.658 -12.943 0.205 1.00 78.56 558 GLU A C 1
ATOM 4338 O O . GLU A 1 558 ? -22.001 -13.937 0.834 1.00 78.56 558 GLU A O 1
ATOM 4343 N N . ASN A 1 559 ? -20.878 -12.027 0.776 1.00 79.62 559 ASN A N 1
ATOM 4344 C CA . ASN A 1 559 ? -20.306 -12.161 2.111 1.00 79.62 559 ASN A CA 1
ATOM 4345 C C . ASN A 1 559 ? -21.138 -11.441 3.195 1.00 79.62 559 ASN A C 1
ATOM 4347 O O . ASN A 1 559 ? -20.716 -11.372 4.351 1.00 79.62 559 ASN A O 1
ATOM 4351 N N . THR A 1 560 ? -22.314 -10.886 2.871 1.00 83.00 560 THR A N 1
ATOM 4352 C CA . THR A 1 560 ? -23.153 -10.148 3.834 1.00 83.00 560 THR A CA 1
ATOM 4353 C C . THR A 1 560 ? -23.611 -11.025 4.990 1.00 83.00 560 THR A C 1
ATOM 4355 O O . THR A 1 560 ? -23.493 -10.606 6.142 1.00 83.00 560 THR A O 1
ATOM 4358 N N . TRP A 1 561 ? -24.105 -12.235 4.707 1.00 90.69 561 TRP A N 1
ATOM 4359 C CA . TRP A 1 561 ? -24.462 -13.201 5.751 1.00 90.69 561 TRP A CA 1
ATOM 4360 C C . TRP A 1 561 ? -23.277 -13.475 6.677 1.00 90.69 561 TRP A C 1
ATOM 4362 O O . TRP A 1 561 ? -23.406 -13.443 7.904 1.00 90.69 561 TRP A O 1
ATOM 4372 N N . ASP A 1 562 ? -22.109 -13.693 6.082 1.00 82.50 562 ASP A N 1
ATOM 4373 C CA . ASP A 1 562 ? -20.892 -14.022 6.801 1.00 82.50 562 ASP A CA 1
ATOM 4374 C C . ASP A 1 562 ? -20.459 -12.898 7.733 1.00 82.50 562 ASP A C 1
ATOM 4376 O O . ASP A 1 562 ? -20.259 -13.123 8.926 1.00 82.50 562 ASP A O 1
ATOM 4380 N N . ALA A 1 563 ? -20.415 -11.675 7.214 1.00 82.62 563 ALA A N 1
ATOM 4381 C CA . ALA A 1 563 ? -20.075 -10.489 7.980 1.00 82.62 563 ALA A CA 1
ATOM 4382 C C . ALA A 1 563 ? -21.083 -10.212 9.104 1.00 82.62 563 ALA A C 1
ATOM 4384 O O . ALA A 1 563 ? -20.693 -9.981 10.247 1.00 82.62 563 ALA A O 1
ATOM 4385 N N . ALA A 1 564 ? -22.384 -10.246 8.801 1.00 89.81 564 ALA A N 1
ATOM 4386 C CA . ALA A 1 564 ? -23.435 -9.914 9.760 1.00 89.81 564 ALA A CA 1
ATOM 4387 C C . ALA A 1 564 ? -23.555 -10.963 10.875 1.00 89.81 564 ALA A C 1
ATOM 4389 O O . ALA A 1 564 ? -23.660 -10.607 12.049 1.00 89.81 564 ALA A O 1
ATOM 4390 N N . SER A 1 565 ? -23.485 -12.254 10.530 1.00 92.38 565 SER A N 1
ATOM 4391 C CA . SER A 1 565 ? -23.497 -13.339 11.519 1.00 92.38 565 SER A CA 1
ATOM 4392 C C . SER A 1 565 ? -22.259 -13.301 12.416 1.00 92.38 565 SER A C 1
ATOM 4394 O O . SER A 1 565 ? -22.369 -13.532 13.620 1.00 92.38 565 SER A O 1
ATOM 4396 N N . LEU A 1 566 ? -21.092 -12.960 11.866 1.00 87.81 566 LEU A N 1
ATOM 4397 C CA . LEU A 1 566 ? -19.858 -12.797 12.629 1.00 87.81 566 LEU A CA 1
ATOM 4398 C C . LEU A 1 566 ? -19.903 -11.558 13.535 1.00 87.81 566 LEU A C 1
ATOM 4400 O O . LEU A 1 566 ? -19.531 -11.653 14.697 1.00 87.81 566 LEU A O 1
ATOM 4404 N N . SER A 1 567 ? -20.436 -10.429 13.059 1.00 89.62 567 SER A N 1
ATOM 4405 C CA . SER A 1 567 ? -20.663 -9.213 13.860 1.00 89.62 567 SER A CA 1
ATOM 4406 C C . SER A 1 567 ? -21.531 -9.494 15.097 1.00 89.62 567 SER A C 1
ATOM 4408 O O . SER A 1 567 ? -21.109 -9.245 16.232 1.00 89.62 567 SER A O 1
ATOM 4410 N N . ALA A 1 568 ? -22.691 -10.128 14.898 1.00 95.12 568 ALA A N 1
ATOM 4411 C CA . ALA A 1 568 ? -23.591 -10.503 15.986 1.00 95.12 568 ALA A CA 1
ATOM 4412 C C . ALA A 1 568 ? -22.951 -11.521 16.945 1.00 95.12 568 ALA A C 1
ATOM 4414 O O . ALA A 1 568 ? -23.061 -11.389 18.164 1.00 95.12 568 ALA A O 1
ATOM 4415 N N . GLY A 1 569 ? -22.244 -12.524 16.416 1.00 94.38 569 GLY A N 1
ATOM 4416 C CA . GLY A 1 569 ? -21.611 -13.553 17.243 1.00 94.38 569 GLY A CA 1
ATOM 4417 C C . GLY A 1 569 ? -20.441 -13.019 18.065 1.00 94.38 569 GLY A C 1
ATOM 4418 O O . GLY A 1 569 ? -20.268 -13.409 19.220 1.00 94.38 569 GLY A O 1
ATOM 4419 N N . CYS A 1 570 ? -19.702 -12.050 17.527 1.00 90.75 570 CYS A N 1
ATOM 4420 C CA . CYS A 1 570 ? -18.686 -11.296 18.247 1.00 90.75 570 CYS A CA 1
ATOM 4421 C C . CYS A 1 570 ? -19.270 -10.526 19.439 1.00 90.75 570 CYS A C 1
ATOM 4423 O O . CYS A 1 570 ? -18.728 -10.594 20.545 1.00 90.75 570 CYS A O 1
ATOM 4425 N N . ALA A 1 571 ? -20.397 -9.836 19.237 1.00 94.62 571 ALA A N 1
ATOM 4426 C CA . ALA A 1 571 ? -21.093 -9.121 20.303 1.00 94.62 571 ALA A CA 1
ATOM 4427 C C . ALA A 1 571 ? -21.590 -10.075 21.407 1.00 94.62 571 ALA A C 1
ATOM 4429 O O . ALA A 1 571 ? -21.377 -9.806 22.592 1.00 94.62 571 ALA A O 1
ATOM 4430 N N . ILE A 1 572 ? -22.183 -11.214 21.024 1.00 96.25 572 ILE A N 1
ATOM 4431 C CA . ILE A 1 572 ? -22.649 -12.251 21.961 1.00 96.25 572 ILE A CA 1
ATOM 4432 C C . ILE A 1 572 ? -21.474 -12.822 22.754 1.00 96.25 572 ILE A C 1
ATOM 4434 O O . ILE A 1 572 ? -21.542 -12.891 23.977 1.00 96.25 572 ILE A O 1
ATOM 4438 N N . THR A 1 573 ? -20.384 -13.188 22.073 1.00 94.19 573 THR A N 1
ATOM 4439 C CA . THR A 1 573 ? -19.190 -13.773 22.701 1.00 94.19 573 THR A CA 1
ATOM 4440 C C . THR A 1 573 ? -18.608 -12.833 23.754 1.00 94.19 573 THR A C 1
ATOM 4442 O O . THR A 1 573 ? -18.290 -13.269 24.861 1.00 94.19 573 THR A O 1
ATOM 4445 N N . LEU A 1 574 ? -18.510 -11.536 23.439 1.00 93.94 574 LEU A N 1
ATOM 4446 C CA . LEU A 1 574 ? -18.067 -10.528 24.398 1.00 93.94 574 LEU A CA 1
ATOM 4447 C C . LEU A 1 574 ? -19.013 -10.445 25.604 1.00 93.94 574 LEU A C 1
ATOM 4449 O O . LEU A 1 574 ? -18.553 -10.513 26.742 1.00 93.94 574 LEU A O 1
ATOM 4453 N N . MET A 1 575 ? -20.320 -10.327 25.359 1.00 95.75 575 MET A N 1
ATOM 4454 C CA . MET A 1 575 ? -21.329 -10.210 26.415 1.00 95.75 575 MET A CA 1
ATOM 4455 C C . MET A 1 575 ? -21.324 -11.426 27.347 1.00 95.75 575 MET A C 1
ATOM 4457 O O . MET A 1 575 ? -21.282 -11.267 28.566 1.00 95.75 575 MET A O 1
ATOM 4461 N N . GLU A 1 576 ? -21.287 -12.640 26.799 1.00 95.00 576 GLU A N 1
ATOM 4462 C CA . GLU A 1 576 ? -21.218 -13.861 27.598 1.00 95.00 576 GLU A CA 1
ATOM 4463 C C . GLU A 1 576 ? -19.929 -13.943 28.420 1.00 95.00 576 GLU A C 1
ATOM 4465 O O . GLU A 1 576 ? -19.956 -14.416 29.556 1.00 95.00 576 GLU A O 1
ATOM 4470 N N . ASN A 1 577 ? -18.800 -13.496 27.864 1.00 92.50 577 ASN A N 1
ATOM 4471 C CA . ASN A 1 577 ? -17.528 -13.486 28.578 1.00 92.50 577 ASN A CA 1
ATOM 4472 C C . ASN A 1 577 ? -17.550 -12.489 29.748 1.00 92.50 577 ASN A C 1
ATOM 4474 O O . ASN A 1 577 ? -17.160 -12.847 30.858 1.00 92.50 577 ASN A O 1
ATOM 4478 N N . VAL A 1 578 ? -18.089 -11.289 29.527 1.00 92.69 578 VAL A N 1
ATOM 4479 C CA . VAL A 1 578 ? -18.246 -10.257 30.561 1.00 92.69 578 VAL A CA 1
ATOM 4480 C C . VAL A 1 578 ? -19.213 -10.707 31.665 1.00 92.69 578 VAL A C 1
ATOM 4482 O O . VAL A 1 578 ? -18.943 -10.492 32.844 1.00 92.69 578 VAL A O 1
ATOM 4485 N N . LEU A 1 579 ? -20.303 -11.406 31.325 1.00 93.62 579 LEU A N 1
ATOM 4486 C CA . LEU A 1 579 ? -21.214 -11.981 32.326 1.00 93.62 579 LEU A CA 1
ATOM 4487 C C . LEU A 1 579 ? -20.576 -13.118 33.140 1.00 93.62 579 LEU A C 1
ATOM 4489 O O . LEU A 1 579 ? -20.850 -13.242 34.333 1.00 93.62 579 LEU A O 1
ATOM 4493 N N . LYS A 1 580 ? -19.735 -13.951 32.513 1.00 91.88 580 LYS A N 1
ATOM 4494 C CA . LYS A 1 580 ? -19.019 -15.049 33.190 1.00 91.88 580 LYS A CA 1
ATOM 4495 C C . LYS A 1 580 ? -17.918 -14.550 34.128 1.00 91.88 580 LYS A C 1
ATOM 4497 O O . LYS A 1 580 ? -17.574 -15.269 35.062 1.00 91.88 580 LYS A O 1
ATOM 4502 N N . ASN A 1 581 ? -17.395 -13.345 33.898 1.00 85.62 581 ASN A N 1
ATOM 4503 C CA . ASN A 1 581 ? -16.294 -12.757 34.659 1.00 85.62 581 ASN A CA 1
ATOM 4504 C C . ASN A 1 581 ? -16.720 -11.408 35.278 1.00 85.62 581 ASN A C 1
ATOM 4506 O O . ASN A 1 581 ? -16.419 -10.348 34.721 1.00 85.62 581 ASN A O 1
ATOM 4510 N N . PRO A 1 582 ? -17.437 -11.412 36.419 1.00 76.38 582 PRO A N 1
ATOM 4511 C CA . PRO A 1 582 ? -17.892 -10.184 37.072 1.00 76.38 582 PRO A CA 1
ATOM 4512 C C . PRO A 1 582 ? -16.735 -9.219 37.375 1.00 76.38 582 PRO A C 1
ATOM 4514 O O . PRO A 1 582 ? -15.698 -9.638 37.876 1.00 76.38 582 PRO A O 1
ATOM 4517 N N . GLY A 1 583 ? -16.920 -7.924 37.098 1.00 74.56 583 GLY A N 1
ATOM 4518 C CA . GLY A 1 583 ? -15.882 -6.890 37.269 1.00 74.56 583 GLY A CA 1
ATOM 4519 C C . GLY A 1 583 ? -15.065 -6.583 36.006 1.00 74.56 583 GLY A C 1
ATOM 4520 O O . GLY A 1 583 ? -14.265 -5.638 36.001 1.00 74.56 583 GLY A O 1
ATOM 4521 N N . THR A 1 584 ? -15.309 -7.334 34.929 1.00 82.56 584 THR A N 1
ATOM 4522 C CA . THR A 1 584 ? -14.729 -7.102 33.602 1.00 82.56 584 THR A CA 1
ATOM 4523 C C . THR A 1 584 ? -15.652 -6.264 32.715 1.00 82.56 584 THR A C 1
ATOM 4525 O O . THR A 1 584 ? -16.834 -6.050 33.002 1.00 82.56 584 THR A O 1
ATOM 4528 N N . ASN A 1 585 ? -15.086 -5.743 31.632 1.00 91.06 585 ASN A N 1
ATOM 4529 C CA . ASN A 1 585 ? -15.787 -4.982 30.611 1.00 91.06 585 ASN A CA 1
ATOM 4530 C C . ASN A 1 585 ? -15.163 -5.297 29.241 1.00 91.06 585 ASN A C 1
ATOM 4532 O O . ASN A 1 585 ? -14.157 -6.002 29.152 1.00 91.06 585 ASN A O 1
ATOM 4536 N N . GLY A 1 586 ? -15.735 -4.795 28.150 1.00 90.44 586 GLY A N 1
ATOM 4537 C CA . GLY A 1 586 ? -15.017 -4.880 26.883 1.00 90.44 586 GLY A CA 1
ATOM 4538 C C . GLY A 1 586 ? -15.667 -4.193 25.700 1.00 90.44 586 GLY A C 1
ATOM 4539 O O . GLY A 1 586 ? -16.722 -3.565 25.806 1.00 90.44 586 GLY A O 1
ATOM 4540 N N . PHE A 1 587 ? -14.980 -4.306 24.565 1.00 91.94 587 PHE A N 1
ATOM 4541 C CA . PHE A 1 587 ? -15.274 -3.566 23.347 1.00 91.94 587 PHE A CA 1
ATOM 4542 C C . PHE A 1 587 ? -15.257 -4.492 22.125 1.00 91.94 587 PHE A C 1
ATOM 4544 O O . PHE A 1 587 ? -14.248 -5.120 21.805 1.00 91.94 587 PHE A O 1
ATOM 4551 N N . ALA A 1 588 ? -16.371 -4.567 21.401 1.00 89.94 588 ALA A N 1
ATOM 4552 C CA . ALA A 1 588 ? -16.445 -5.303 20.146 1.00 89.94 588 ALA A CA 1
ATOM 4553 C C . ALA A 1 588 ? -16.279 -4.327 18.972 1.00 89.94 588 ALA A C 1
ATOM 4555 O O . ALA A 1 588 ? -17.152 -3.494 18.718 1.00 89.94 588 ALA A O 1
ATOM 4556 N N . ALA A 1 589 ? -15.168 -4.445 18.239 1.00 85.12 589 ALA A N 1
ATOM 4557 C CA . ALA A 1 589 ? -14.938 -3.702 17.004 1.00 85.12 589 ALA A CA 1
ATOM 4558 C C . ALA A 1 589 ? -15.592 -4.456 15.836 1.00 85.12 589 ALA A C 1
ATOM 4560 O O . ALA A 1 589 ? -14.952 -5.228 15.116 1.00 85.12 589 ALA A O 1
ATOM 4561 N N . ILE A 1 590 ? -16.901 -4.268 15.692 1.00 83.12 590 ILE A N 1
ATOM 4562 C CA . ILE A 1 590 ? -17.743 -5.048 14.785 1.00 83.12 590 ILE A CA 1
ATOM 4563 C C . ILE A 1 590 ? -18.313 -4.189 13.654 1.00 83.12 590 ILE A C 1
ATOM 4565 O O . ILE A 1 590 ? -18.632 -3.019 13.843 1.00 83.12 590 ILE A O 1
ATOM 4569 N N . ARG A 1 591 ? -18.425 -4.781 12.461 1.00 81.06 591 ARG A N 1
ATOM 4570 C CA . ARG A 1 591 ? -19.213 -4.297 11.320 1.00 81.06 591 ARG A CA 1
ATOM 4571 C C . ARG A 1 591 ? -19.752 -5.523 10.556 1.00 81.06 591 ARG A C 1
ATOM 4573 O O . ARG A 1 591 ? -19.044 -6.525 10.470 1.00 81.06 591 ARG A O 1
ATOM 4580 N N . PRO A 1 592 ? -20.961 -5.472 9.967 1.00 84.31 592 PRO A N 1
ATOM 4581 C CA . PRO A 1 592 ? -21.885 -4.338 9.919 1.00 84.31 592 PRO A CA 1
ATOM 4582 C C . PRO A 1 592 ? -22.539 -4.037 11.282 1.00 84.31 592 PRO A C 1
ATOM 4584 O O . PRO A 1 592 ? -22.578 -4.921 12.147 1.00 84.31 592 PRO A O 1
ATOM 4587 N N . PRO A 1 593 ? -23.025 -2.798 11.480 1.00 89.56 593 PRO A N 1
ATOM 4588 C CA . PRO A 1 593 ? -23.753 -2.413 12.684 1.00 89.56 593 PRO A CA 1
ATOM 4589 C C . PRO A 1 593 ? -25.175 -2.997 12.701 1.00 89.56 593 PRO A C 1
ATOM 4591 O O . PRO A 1 593 ? -25.555 -3.789 11.830 1.00 89.56 593 PRO A O 1
ATOM 4594 N N . GLY A 1 594 ? -25.953 -2.635 13.714 1.00 91.19 594 GLY A N 1
ATOM 4595 C CA . GLY A 1 594 ? -27.209 -3.274 14.060 1.00 91.19 594 GLY A CA 1
ATOM 4596 C C . GLY A 1 594 ? -28.337 -2.380 14.571 1.00 91.19 594 GLY A C 1
ATOM 4597 O O . GLY A 1 594 ? -29.490 -2.766 14.391 1.00 91.19 594 GLY A O 1
ATOM 4598 N N . HIS A 1 595 ? -28.082 -1.221 15.183 1.00 89.62 595 HIS A N 1
ATOM 4599 C CA . HIS A 1 595 ? -29.122 -0.497 15.940 1.00 89.62 595 HIS A CA 1
ATOM 4600 C C . HIS A 1 595 ? -30.355 -0.028 15.119 1.00 89.62 595 HIS A C 1
ATOM 4602 O O . HIS A 1 595 ? -31.444 0.130 15.680 1.00 89.62 595 HIS A O 1
ATOM 4608 N N . HIS A 1 596 ? -30.245 0.095 13.789 1.00 89.94 596 HIS A N 1
ATOM 4609 C CA . HIS A 1 596 ? -31.370 0.383 12.886 1.00 89.94 596 HIS A CA 1
ATOM 4610 C C . HIS A 1 596 ? -32.126 -0.864 12.397 1.00 89.94 596 HIS A C 1
ATOM 4612 O O . HIS A 1 596 ? -33.255 -0.744 11.915 1.00 89.94 596 HIS A O 1
ATOM 4618 N N . ALA A 1 597 ? -31.534 -2.059 12.504 1.00 91.31 597 ALA A N 1
ATOM 4619 C CA . ALA A 1 597 ? -32.128 -3.292 11.996 1.00 91.31 597 ALA A CA 1
ATOM 4620 C C . ALA A 1 597 ? -33.367 -3.672 12.820 1.00 91.31 597 ALA A C 1
ATOM 4622 O O . ALA A 1 597 ? -33.299 -3.860 14.038 1.00 91.31 597 ALA A O 1
ATOM 4623 N N . SER A 1 598 ? -34.501 -3.771 12.133 1.00 89.81 598 SER A N 1
ATOM 4624 C CA . SER A 1 598 ? -35.813 -4.094 12.700 1.00 89.81 598 SER A CA 1
ATOM 4625 C C . SER A 1 598 ? -36.131 -5.585 12.559 1.00 89.81 598 SER A C 1
ATOM 4627 O O . SER A 1 598 ? -35.395 -6.299 11.889 1.00 89.81 598 SER A O 1
ATOM 4629 N N . PHE A 1 599 ? -37.246 -6.038 13.143 1.00 91.88 599 PHE A N 1
ATOM 4630 C CA . PHE A 1 599 ? -37.655 -7.452 13.180 1.00 91.88 599 PHE A CA 1
ATOM 4631 C C . PHE A 1 599 ? -37.619 -8.168 11.813 1.00 91.88 599 PHE A C 1
ATOM 4633 O O . PHE A 1 599 ? -37.263 -9.342 11.752 1.00 91.88 599 PHE A O 1
ATOM 4640 N N . ASP A 1 600 ? -37.961 -7.460 10.730 1.00 90.81 600 ASP A N 1
ATOM 4641 C CA . ASP A 1 600 ? -38.076 -8.013 9.370 1.00 90.81 600 ASP A CA 1
ATOM 4642 C C . ASP A 1 600 ? -37.336 -7.201 8.294 1.00 90.81 600 ASP A C 1
ATOM 4644 O O . ASP A 1 600 ? -37.518 -7.438 7.096 1.00 90.81 600 ASP A O 1
ATOM 4648 N N . ALA A 1 601 ? -36.531 -6.208 8.685 1.00 87.75 601 ALA A N 1
ATOM 4649 C CA . ALA A 1 601 ? -35.875 -5.340 7.713 1.00 87.75 601 ALA A CA 1
ATOM 4650 C C . ALA A 1 601 ? -34.536 -4.775 8.185 1.00 87.75 601 ALA A C 1
ATOM 4652 O O . ALA A 1 601 ? -34.444 -4.167 9.259 1.00 87.75 601 ALA A O 1
ATOM 4653 N N . ALA A 1 602 ? -33.544 -4.894 7.300 1.00 87.44 602 ALA A N 1
ATOM 4654 C CA . ALA A 1 602 ? -32.291 -4.157 7.345 1.00 87.44 602 ALA A CA 1
ATOM 4655 C C . ALA A 1 602 ? -32.533 -2.673 7.033 1.00 87.44 602 ALA A C 1
ATOM 4657 O O . ALA A 1 602 ? -33.436 -2.328 6.264 1.00 87.44 602 ALA A O 1
ATOM 4658 N N . CYS A 1 603 ? -31.725 -1.792 7.615 1.00 84.06 603 CYS A N 1
ATOM 4659 C CA . CYS A 1 603 ? -31.871 -0.351 7.429 1.00 84.06 603 CYS A CA 1
ATOM 4660 C C . CYS A 1 603 ? -30.575 0.375 7.784 1.00 84.06 603 CYS A C 1
ATOM 4662 O O . CYS A 1 603 ? -29.923 -0.015 8.748 1.00 84.06 603 CYS A O 1
ATOM 4664 N N . GLY A 1 604 ? -30.200 1.417 7.034 1.00 73.62 604 GLY A N 1
ATOM 4665 C CA . GLY A 1 604 ? -29.063 2.280 7.379 1.00 73.62 604 GLY A CA 1
ATOM 4666 C C . GLY A 1 604 ? -27.795 1.472 7.629 1.00 73.62 604 GLY A C 1
ATOM 4667 O O . GLY A 1 604 ? -27.214 1.548 8.704 1.00 73.62 604 GLY A O 1
ATOM 4668 N N . VAL A 1 605 ? -27.446 0.606 6.675 1.00 79.88 605 VAL A N 1
ATOM 4669 C CA . VAL A 1 605 ? -26.314 -0.339 6.714 1.00 79.88 605 VAL A CA 1
ATOM 4670 C C . VAL A 1 605 ? -26.338 -1.377 7.849 1.00 79.88 605 VAL A C 1
ATOM 4672 O O . VAL A 1 605 ? -25.452 -2.232 7.910 1.00 79.88 605 VAL A O 1
ATOM 4675 N N . CYS A 1 606 ? -27.356 -1.354 8.712 1.00 90.00 606 CYS A N 1
ATOM 4676 C CA . CYS A 1 606 ? -27.548 -2.319 9.784 1.00 90.00 606 CYS A CA 1
ATOM 4677 C C . CYS A 1 606 ? -28.279 -3.560 9.276 1.00 90.00 606 CYS A C 1
ATOM 4679 O O . CYS A 1 606 ? -29.377 -3.454 8.723 1.00 90.00 606 CYS A O 1
ATOM 4681 N N . ILE A 1 607 ? -27.692 -4.735 9.513 1.00 91.75 607 ILE A N 1
ATOM 4682 C CA . ILE A 1 607 ? -28.242 -6.021 9.052 1.00 91.75 607 ILE A CA 1
ATOM 4683 C C . ILE A 1 607 ? -28.895 -6.786 10.204 1.00 91.75 607 ILE A C 1
ATOM 4685 O O . ILE A 1 607 ? -30.079 -7.108 10.136 1.00 91.75 607 ILE A O 1
ATOM 4689 N N . PHE A 1 608 ? -28.151 -7.043 11.282 1.00 95.88 608 PHE A N 1
ATOM 4690 C CA . PHE A 1 608 ? -28.672 -7.670 12.496 1.00 95.88 608 PHE A CA 1
ATOM 4691 C C . PHE A 1 608 ? -28.445 -6.760 13.690 1.00 95.88 608 PHE A C 1
ATOM 4693 O O . PHE A 1 608 ? -27.359 -6.228 13.881 1.00 95.88 608 PHE A O 1
ATOM 4700 N N . ASN A 1 609 ? -29.478 -6.602 14.511 1.00 96.50 609 ASN A N 1
ATOM 4701 C CA . ASN A 1 609 ? -29.442 -5.775 15.709 1.00 96.50 609 ASN A CA 1
ATOM 4702 C C . ASN A 1 609 ? -28.608 -6.404 16.836 1.00 96.50 609 ASN A C 1
ATOM 4704 O O . ASN A 1 609 ? -29.146 -7.049 17.738 1.00 96.50 609 ASN A O 1
ATOM 4708 N N . ASN A 1 610 ? -27.288 -6.222 16.761 1.00 96.38 610 ASN A N 1
ATOM 4709 C CA . ASN A 1 610 ? -26.308 -6.831 17.660 1.00 96.38 610 ASN A CA 1
ATOM 4710 C C . ASN A 1 610 ? -26.618 -6.540 19.137 1.00 96.38 610 ASN A C 1
ATOM 4712 O O . ASN A 1 610 ? -26.679 -7.460 19.955 1.00 96.38 610 ASN A O 1
ATOM 4716 N N . VAL A 1 611 ? -26.868 -5.270 19.481 1.00 97.06 611 VAL A N 1
ATOM 4717 C CA . VAL A 1 611 ? -27.118 -4.846 20.867 1.00 97.06 611 VAL A CA 1
ATOM 4718 C C . VAL A 1 611 ? -28.414 -5.436 21.434 1.00 97.06 611 VAL A C 1
ATOM 4720 O O . VAL A 1 611 ? -28.423 -5.920 22.569 1.00 97.06 611 VAL A O 1
ATOM 4723 N N . ALA A 1 612 ? -29.498 -5.469 20.649 1.00 97.25 612 ALA A N 1
ATOM 4724 C CA . ALA A 1 612 ? -30.774 -6.022 21.093 1.00 97.25 612 ALA A CA 1
ATOM 4725 C C . ALA A 1 612 ? -30.714 -7.551 21.215 1.00 97.25 612 ALA A C 1
ATOM 4727 O O . ALA A 1 612 ? -31.281 -8.108 22.158 1.00 97.25 612 ALA A O 1
ATOM 4728 N N . ILE A 1 613 ? -29.992 -8.228 20.309 1.00 98.19 613 ILE A N 1
ATOM 4729 C CA . ILE A 1 613 ? -29.743 -9.675 20.389 1.00 98.19 613 ILE A CA 1
ATOM 4730 C C . ILE A 1 613 ? -29.016 -9.990 21.699 1.00 98.19 613 ILE A C 1
ATOM 4732 O O . ILE A 1 613 ? -29.475 -10.840 22.465 1.00 98.19 613 ILE A O 1
ATOM 4736 N N . CYS A 1 614 ? -27.944 -9.254 22.011 1.00 98.06 614 CYS A N 1
ATOM 4737 C CA . CYS A 1 614 ? -27.219 -9.391 23.273 1.00 98.06 614 CYS A CA 1
ATOM 4738 C C . CYS A 1 614 ? -28.120 -9.147 24.491 1.00 98.06 614 CYS A C 1
ATOM 4740 O O . CYS A 1 614 ? -28.081 -9.932 25.437 1.00 98.06 614 CYS A O 1
ATOM 4742 N N . ALA A 1 615 ? -28.970 -8.115 24.468 1.00 98.06 615 ALA A N 1
ATOM 4743 C CA . ALA A 1 615 ? -29.883 -7.823 25.572 1.00 98.06 615 ALA A CA 1
ATOM 4744 C C . ALA A 1 615 ? -30.887 -8.965 25.809 1.00 98.06 615 ALA A C 1
ATOM 4746 O O . ALA A 1 615 ? -31.038 -9.440 26.936 1.00 98.06 615 ALA A O 1
ATOM 4747 N N . LYS A 1 616 ? -31.529 -9.468 24.747 1.00 97.69 616 LYS A N 1
ATOM 4748 C CA . LYS A 1 616 ? -32.473 -10.597 24.816 1.00 97.69 616 LYS A CA 1
ATOM 4749 C C . LYS A 1 616 ? -31.794 -11.895 25.248 1.00 97.69 616 LYS A C 1
ATOM 4751 O O . LYS A 1 616 ? -32.355 -12.649 26.048 1.00 97.69 616 LYS A O 1
ATOM 4756 N N . LYS A 1 617 ? -30.578 -12.153 24.761 1.00 97.88 617 LYS A N 1
ATOM 4757 C CA . LYS A 1 617 ? -29.779 -13.313 25.167 1.00 97.88 617 LYS A CA 1
ATOM 4758 C C . LYS A 1 617 ? -29.396 -13.223 26.643 1.00 97.88 617 LYS A C 1
ATOM 4760 O O . LYS A 1 617 ? -29.587 -14.198 27.362 1.00 97.88 617 LYS A O 1
ATOM 4765 N N . ALA A 1 618 ? -28.961 -12.059 27.123 1.00 97.62 618 ALA A N 1
ATOM 4766 C CA . ALA A 1 618 ? -28.655 -11.832 28.535 1.00 97.62 618 ALA A CA 1
ATOM 4767 C C . ALA A 1 618 ? -29.877 -12.077 29.440 1.00 97.62 618 ALA A C 1
ATOM 4769 O O . ALA A 1 618 ? -29.747 -12.743 30.468 1.00 97.62 618 ALA A O 1
ATOM 4770 N N . ARG A 1 619 ? -31.082 -11.642 29.030 1.00 97.12 619 ARG A N 1
ATOM 4771 C CA . ARG A 1 619 ? -32.337 -11.974 29.737 1.00 97.12 619 ARG A CA 1
ATOM 4772 C C . ARG A 1 619 ? -32.546 -13.489 29.837 1.00 97.12 619 ARG A C 1
ATOM 4774 O O . ARG A 1 619 ? -32.845 -13.987 30.919 1.00 97.12 619 ARG A O 1
ATOM 4781 N N . LYS A 1 620 ? -32.338 -14.236 28.742 1.00 96.50 620 LYS A N 1
ATOM 4782 C CA . LYS A 1 620 ? -32.401 -15.715 28.742 1.00 96.50 620 LYS A CA 1
ATOM 4783 C C . LYS A 1 620 ? -31.334 -16.364 29.633 1.00 96.50 620 LYS A C 1
ATOM 4785 O O . LYS A 1 620 ? -31.583 -17.433 30.177 1.00 96.50 620 LYS A O 1
ATOM 4790 N N . LEU A 1 621 ? -30.175 -15.726 29.789 1.00 96.31 621 LEU A N 1
ATOM 4791 C CA . LEU A 1 621 ? -29.089 -16.167 30.672 1.00 96.31 621 LEU A CA 1
ATOM 4792 C C . LEU A 1 621 ? -29.306 -15.779 32.149 1.00 96.31 621 LEU A C 1
ATOM 4794 O O . LEU A 1 621 ? -28.445 -16.061 32.978 1.00 96.31 621 LEU A O 1
ATOM 4798 N N . GLY A 1 622 ? -30.448 -15.174 32.495 1.00 95.81 622 GLY A N 1
ATOM 4799 C CA . GLY A 1 622 ? -30.833 -14.877 33.878 1.00 95.81 622 GLY A CA 1
ATOM 4800 C C . GLY A 1 622 ? -30.500 -13.464 34.361 1.00 95.81 622 GLY A C 1
ATOM 4801 O O . GLY A 1 622 ? -30.616 -13.197 35.552 1.00 95.81 622 GLY A O 1
ATOM 4802 N N . VAL A 1 623 ? -30.104 -12.545 33.474 1.00 97.19 623 VAL A N 1
ATOM 4803 C CA . VAL A 1 623 ? -29.928 -11.127 33.827 1.00 97.19 623 VAL A CA 1
ATOM 4804 C C . VAL A 1 623 ? -31.298 -10.458 33.873 1.00 97.19 623 VAL A C 1
ATOM 4806 O O . VAL A 1 623 ? -31.949 -10.362 32.841 1.00 97.19 623 VAL A O 1
ATOM 4809 N N . ASP A 1 624 ? -31.748 -9.978 35.031 1.00 96.69 624 ASP A N 1
ATOM 4810 C CA . ASP A 1 624 ? -33.071 -9.376 35.260 1.00 96.69 624 ASP A CA 1
ATOM 4811 C C . ASP A 1 624 ? -33.254 -8.000 34.623 1.00 96.69 624 ASP A C 1
ATOM 4813 O O . ASP A 1 624 ? -34.336 -7.681 34.125 1.00 96.69 624 ASP A O 1
ATOM 4817 N N . ARG A 1 625 ? -32.200 -7.180 34.668 1.00 97.25 625 ARG A N 1
ATOM 4818 C CA . ARG A 1 625 ? -32.231 -5.772 34.257 1.00 97.25 625 ARG A CA 1
ATOM 4819 C C . ARG A 1 625 ? -31.049 -5.443 33.354 1.00 97.25 625 ARG A C 1
ATOM 4821 O O . ARG A 1 625 ? -29.917 -5.362 33.830 1.00 97.25 625 ARG A O 1
ATOM 4828 N N . VAL A 1 626 ? -31.326 -5.226 32.070 1.00 98.19 626 VAL A N 1
ATOM 4829 C CA . VAL A 1 626 ? -30.345 -4.813 31.055 1.00 98.19 626 VAL A CA 1
ATOM 4830 C C . VAL A 1 626 ? -30.628 -3.378 30.617 1.00 98.19 626 VAL A C 1
ATOM 4832 O O . VAL A 1 626 ? -31.734 -3.073 30.172 1.00 98.19 626 VAL A O 1
ATOM 4835 N N . LEU A 1 627 ? -29.641 -2.491 30.732 1.00 97.75 627 LEU A N 1
ATOM 4836 C CA . LEU A 1 627 ? -29.740 -1.131 30.204 1.00 97.75 627 LEU A CA 1
ATOM 4837 C C . LEU A 1 627 ? -28.964 -1.041 28.895 1.00 97.75 627 LEU A C 1
ATOM 4839 O O . LEU A 1 627 ? -27.786 -1.388 28.854 1.00 97.75 627 LEU A O 1
ATOM 4843 N N . ILE A 1 628 ? -29.609 -0.529 27.854 1.00 98.12 628 ILE A N 1
ATOM 4844 C CA . ILE A 1 628 ? -28.959 -0.134 26.611 1.00 98.12 628 ILE A CA 1
ATOM 4845 C C . ILE A 1 628 ? -28.788 1.386 26.622 1.00 98.12 628 ILE A C 1
ATOM 4847 O O . ILE A 1 628 ? -29.761 2.119 26.809 1.00 98.12 628 ILE A O 1
ATOM 4851 N N . VAL A 1 629 ? -27.560 1.853 26.418 1.00 97.44 629 VAL A N 1
ATOM 4852 C CA . VAL A 1 629 ? -27.253 3.268 26.183 1.00 97.44 629 VAL A CA 1
ATOM 4853 C C . VAL A 1 629 ? -26.819 3.411 24.732 1.00 97.44 629 VAL A C 1
ATOM 4855 O O . VAL A 1 629 ? -25.778 2.903 24.332 1.00 97.44 629 VAL A O 1
ATOM 4858 N N . ASP A 1 630 ? -27.637 4.077 23.937 1.00 96.31 630 ASP A N 1
ATOM 4859 C CA . ASP A 1 630 ? -27.370 4.365 22.537 1.00 96.31 630 ASP A CA 1
ATOM 4860 C C . ASP A 1 630 ? -26.973 5.833 22.415 1.00 96.31 630 ASP A C 1
ATOM 4862 O O . ASP A 1 630 ? -27.790 6.723 22.646 1.00 96.31 630 ASP A O 1
ATOM 4866 N N . TRP A 1 631 ? -25.688 6.078 22.156 1.00 95.12 631 TRP A N 1
ATOM 4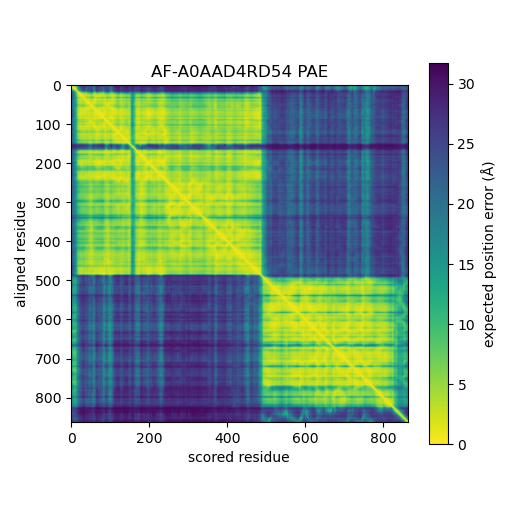867 C CA . TRP A 1 631 ? -25.146 7.427 21.953 1.00 95.12 631 TRP A CA 1
ATOM 4868 C C . TRP A 1 631 ? -24.787 7.704 20.494 1.00 95.12 631 TRP A C 1
ATOM 4870 O O . TRP A 1 631 ? -24.047 8.649 20.212 1.00 95.12 631 TRP A O 1
ATOM 4880 N N . ASP A 1 632 ? -25.229 6.832 19.590 1.00 92.50 632 ASP A N 1
ATOM 4881 C CA . ASP A 1 632 ? -25.125 7.043 18.156 1.00 92.50 632 ASP A CA 1
ATOM 4882 C C . ASP A 1 632 ? -26.004 8.222 17.733 1.00 92.50 632 ASP A C 1
ATOM 4884 O O . ASP A 1 632 ? -27.130 8.368 18.201 1.00 92.50 632 ASP A O 1
ATOM 4888 N N . VAL A 1 633 ? -25.498 9.095 16.859 1.00 89.50 633 VAL A N 1
ATOM 4889 C CA . VAL A 1 633 ? -26.226 10.317 16.501 1.00 89.50 633 VAL A CA 1
ATOM 4890 C C . VAL A 1 633 ? -27.512 10.019 15.727 1.00 89.50 633 VAL A C 1
ATOM 4892 O O . VAL A 1 633 ? -28.410 10.866 15.695 1.00 89.50 633 VAL A O 1
ATOM 4895 N N . HIS A 1 634 ? -27.624 8.844 15.106 1.00 87.69 634 HIS A N 1
ATOM 4896 C CA . HIS A 1 634 ? -28.852 8.378 14.484 1.00 87.69 634 HIS A CA 1
ATOM 4897 C C . HIS A 1 634 ? -29.685 7.584 15.491 1.00 87.69 634 HIS A C 1
ATOM 4899 O O . HIS A 1 634 ? -29.184 6.763 16.251 1.00 87.69 634 HIS A O 1
ATOM 4905 N N . ALA A 1 635 ? -31.002 7.795 15.480 1.00 85.12 635 ALA A N 1
ATOM 4906 C CA . ALA A 1 635 ? -31.881 7.092 16.410 1.00 85.12 635 ALA A CA 1
ATOM 4907 C C . ALA A 1 635 ? -31.834 5.575 16.164 1.00 85.12 635 ALA A C 1
ATOM 4909 O O . ALA A 1 635 ? -32.105 5.139 15.048 1.00 85.12 635 ALA A O 1
ATOM 4910 N N . GLY A 1 636 ? -31.564 4.765 17.191 1.00 83.94 636 GLY A N 1
ATOM 4911 C CA . GLY A 1 636 ? -31.577 3.299 17.116 1.00 83.94 636 GLY A CA 1
ATOM 4912 C C . GLY A 1 636 ? -32.985 2.691 17.092 1.00 83.94 636 GLY A C 1
ATOM 4913 O O . GLY A 1 636 ? -33.392 1.988 18.019 1.00 83.94 636 GLY A O 1
ATOM 4914 N N . GLN A 1 637 ? -33.756 2.936 16.033 1.00 87.00 637 GLN A N 1
ATOM 4915 C CA . GLN A 1 637 ? -35.158 2.510 15.924 1.00 87.00 637 GLN A CA 1
ATOM 4916 C C . GLN A 1 637 ? -35.377 1.016 15.976 1.00 87.00 637 GLN A C 1
ATOM 4918 O O . GLN A 1 637 ? -36.337 0.548 16.587 1.00 87.00 637 GLN A O 1
ATOM 4923 N N . GLY A 1 638 ? -34.484 0.264 15.335 1.00 89.25 638 GLY A N 1
ATOM 4924 C CA . GLY A 1 638 ? -34.534 -1.187 15.358 1.00 89.25 638 GLY A CA 1
ATOM 4925 C C . GLY A 1 638 ? -34.457 -1.683 16.797 1.00 89.25 638 GLY A C 1
ATOM 4926 O O . GLY A 1 638 ? -35.247 -2.531 17.211 1.00 89.25 638 GLY A O 1
ATOM 4927 N N . THR A 1 639 ? -33.565 -1.075 17.584 1.00 93.62 639 THR A N 1
ATOM 4928 C CA . THR A 1 639 ? -33.380 -1.388 19.004 1.00 93.62 639 THR A CA 1
ATOM 4929 C C . THR A 1 639 ? -34.595 -0.980 19.822 1.00 93.62 639 THR A C 1
ATOM 4931 O O . THR A 1 639 ? -35.077 -1.785 20.616 1.00 93.62 639 THR A O 1
ATOM 4934 N N . GLN A 1 640 ? -35.136 0.220 19.590 1.00 91.44 640 GLN A N 1
ATOM 4935 C CA . GLN A 1 640 ? -36.343 0.705 20.259 1.00 91.44 640 GLN A CA 1
ATOM 4936 C C . GLN A 1 640 ? -37.519 -0.276 20.096 1.00 91.44 640 GLN A C 1
ATOM 4938 O O . GLN A 1 640 ? -38.187 -0.604 21.080 1.00 91.44 640 GLN A O 1
ATOM 4943 N N . TYR A 1 641 ? -37.761 -0.774 18.879 1.00 89.81 641 TYR A N 1
ATOM 4944 C CA . TYR A 1 641 ? -38.834 -1.739 18.616 1.00 89.81 641 TYR A CA 1
ATOM 4945 C C . TYR A 1 641 ? -38.542 -3.124 19.205 1.00 89.81 641 TYR A C 1
ATOM 4947 O O . TYR A 1 641 ? -39.440 -3.774 19.739 1.00 89.81 641 TYR A O 1
ATOM 4955 N N . ALA A 1 642 ? -37.285 -3.573 19.170 1.00 92.31 642 ALA A N 1
ATOM 4956 C CA . ALA A 1 642 ? -36.896 -4.887 19.680 1.00 92.31 642 ALA A CA 1
ATOM 4957 C C . ALA A 1 642 ? -37.101 -5.046 21.202 1.00 92.31 642 ALA A C 1
ATOM 4959 O O . ALA A 1 642 ? -37.312 -6.162 21.695 1.00 92.31 642 ALA A O 1
ATOM 4960 N N . VAL A 1 643 ? -37.043 -3.946 21.962 1.00 92.62 643 VAL A N 1
ATOM 4961 C CA . VAL A 1 643 ? -37.140 -3.957 23.435 1.00 92.62 643 VAL A CA 1
ATOM 4962 C C . VAL A 1 643 ? -38.508 -3.527 23.975 1.00 92.62 643 VAL A C 1
ATOM 4964 O O . VAL A 1 643 ? -38.759 -3.645 25.174 1.00 92.62 643 VAL A O 1
ATOM 4967 N N . GLU A 1 644 ? -39.422 -3.077 23.112 1.00 88.31 644 GLU A N 1
ATOM 4968 C CA . GLU A 1 644 ? -40.698 -2.459 23.507 1.00 88.31 644 GLU A CA 1
ATOM 4969 C C . GLU A 1 644 ? -41.562 -3.344 24.422 1.00 88.31 644 GLU A C 1
ATOM 4971 O O . GLU A 1 644 ? -42.211 -2.853 25.342 1.00 88.31 644 GLU A O 1
ATOM 4976 N N . ASN A 1 645 ? -41.529 -4.661 24.212 1.00 87.25 645 ASN A N 1
ATOM 4977 C CA . ASN A 1 645 ? -42.351 -5.619 24.956 1.00 87.25 645 ASN A CA 1
ATOM 4978 C C . ASN A 1 645 ? -41.621 -6.289 26.135 1.00 87.25 645 ASN A C 1
ATOM 4980 O O . ASN A 1 645 ? -42.118 -7.271 26.683 1.00 87.25 645 ASN A O 1
ATOM 4984 N N . ASP A 1 646 ? -40.439 -5.804 26.526 1.00 91.75 646 ASP A N 1
ATOM 4985 C CA . ASP A 1 646 ? -39.616 -6.414 27.578 1.00 91.75 646 ASP A CA 1
ATOM 4986 C C . ASP A 1 646 ? -39.276 -5.419 28.676 1.00 91.75 646 ASP A C 1
ATOM 4988 O O . ASP A 1 646 ? -38.332 -4.645 28.573 1.00 91.75 646 ASP A O 1
ATOM 4992 N N . THR A 1 647 ? -40.032 -5.464 29.768 1.00 90.75 647 THR A N 1
ATOM 4993 C CA . THR A 1 647 ? -39.850 -4.548 30.902 1.00 90.75 647 THR A CA 1
ATOM 4994 C C . THR A 1 647 ? -38.517 -4.739 31.635 1.00 90.75 647 THR A C 1
ATOM 4996 O O . THR A 1 647 ? -38.158 -3.907 32.468 1.00 90.75 647 THR A O 1
ATOM 4999 N N . GLY A 1 648 ? -37.799 -5.839 31.375 1.00 94.81 648 GLY A N 1
ATOM 5000 C CA . GLY A 1 648 ? -36.455 -6.082 31.904 1.00 94.81 648 GLY A CA 1
ATOM 5001 C C . GLY A 1 648 ? -35.347 -5.421 31.081 1.00 94.81 648 GLY A C 1
ATOM 5002 O O . GLY A 1 648 ? -34.186 -5.476 31.485 1.00 94.81 648 GLY A O 1
ATOM 5003 N N . ILE A 1 649 ? -35.681 -4.797 29.946 1.00 96.62 649 ILE A N 1
ATOM 5004 C CA . ILE A 1 649 ? -34.740 -4.073 29.094 1.00 96.62 649 ILE A CA 1
ATOM 5005 C C . ILE A 1 649 ? -35.193 -2.617 28.980 1.00 96.62 649 ILE A C 1
ATOM 5007 O O . ILE A 1 649 ? -36.344 -2.330 28.661 1.00 96.62 649 ILE A O 1
ATOM 5011 N N . ARG A 1 650 ? -34.275 -1.687 29.237 1.00 94.44 650 ARG A N 1
ATOM 5012 C CA . ARG A 1 650 ? -34.499 -0.248 29.057 1.00 94.44 650 ARG A CA 1
ATOM 5013 C C . ARG A 1 650 ? -33.523 0.302 28.028 1.00 94.44 650 ARG A C 1
ATOM 5015 O O . ARG A 1 650 ? -32.364 -0.102 28.029 1.00 94.44 650 ARG A O 1
ATOM 5022 N N . LEU A 1 651 ? -33.976 1.232 27.195 1.00 94.88 651 LEU A N 1
ATOM 5023 C CA . LEU A 1 651 ? -33.145 1.952 26.232 1.00 94.88 651 LEU A CA 1
ATOM 5024 C C . LEU A 1 651 ? -33.098 3.442 26.588 1.00 94.88 651 LEU A C 1
ATOM 5026 O O . LEU A 1 651 ? -34.121 4.048 26.893 1.00 94.88 651 LEU A O 1
ATOM 5030 N N . ILE A 1 652 ? -31.914 4.042 26.529 1.00 94.19 652 ILE A N 1
ATOM 5031 C CA . ILE A 1 652 ? -31.741 5.495 26.441 1.00 94.19 652 ILE A CA 1
ATOM 5032 C C . ILE A 1 652 ? -31.093 5.759 25.087 1.00 94.19 652 ILE A C 1
ATOM 5034 O O . ILE A 1 652 ? -29.980 5.289 24.874 1.00 94.19 652 ILE A O 1
ATOM 5038 N N . SER A 1 653 ? -31.771 6.470 24.187 1.00 93.12 653 SER A N 1
ATOM 5039 C CA . SER A 1 653 ? -31.259 6.784 22.846 1.00 93.12 653 SER A CA 1
ATOM 5040 C C . SER A 1 653 ? -31.046 8.284 22.700 1.00 93.12 653 SER A C 1
ATOM 5042 O O . SER A 1 653 ? -32.000 9.059 22.750 1.00 93.12 653 SER A O 1
ATOM 5044 N N . ILE A 1 654 ? -29.789 8.689 22.545 1.00 92.94 654 ILE A N 1
ATOM 5045 C CA . ILE A 1 654 ? -29.361 10.068 22.321 1.00 92.94 654 ILE A CA 1
ATOM 5046 C C . ILE A 1 654 ? -29.142 10.236 20.833 1.00 92.94 654 ILE A C 1
ATOM 5048 O O . ILE A 1 654 ? -28.182 9.698 20.318 1.00 92.94 654 ILE A O 1
ATOM 5052 N N . HIS A 1 655 ? -29.991 10.998 20.156 1.00 90.56 655 HIS A N 1
ATOM 5053 C CA . HIS A 1 655 ? -29.921 11.101 18.704 1.00 90.56 655 HIS A CA 1
ATOM 5054 C C . HIS A 1 655 ? -30.330 12.480 18.227 1.00 90.56 655 HIS A C 1
ATOM 5056 O O . HIS A 1 655 ? -31.112 13.195 18.856 1.00 90.56 655 HIS A O 1
ATOM 5062 N N . ARG A 1 656 ? -29.841 12.853 17.056 1.00 87.50 656 ARG A N 1
ATOM 5063 C CA . ARG A 1 656 ? -30.265 14.066 16.384 1.00 87.50 656 ARG A CA 1
ATOM 5064 C C . ARG A 1 656 ? -31.694 13.921 15.879 1.00 87.50 656 ARG A C 1
ATOM 5066 O O . ARG A 1 656 ? -32.095 12.884 15.370 1.00 87.50 656 ARG A O 1
ATOM 5073 N N . PHE A 1 657 ? -32.479 14.975 16.063 1.00 83.06 657 PHE A N 1
ATOM 5074 C CA . PHE A 1 657 ? -33.903 14.973 15.723 1.00 83.06 657 PHE A CA 1
ATOM 5075 C C . PHE A 1 657 ? -34.293 16.219 14.933 1.00 83.06 657 PHE A C 1
ATOM 5077 O O . PHE A 1 657 ? -35.035 16.121 13.957 1.00 83.06 657 PHE A O 1
ATOM 5084 N N . GLU A 1 658 ? -33.773 17.389 15.326 1.00 80.00 658 GLU A N 1
ATOM 5085 C CA . GLU A 1 658 ? -34.101 18.682 14.702 1.00 80.00 658 GLU A CA 1
ATOM 5086 C C . GLU A 1 658 ? -35.615 18.866 14.508 1.00 80.00 658 GLU A C 1
ATOM 5088 O O . GLU A 1 658 ? -36.089 19.143 13.404 1.00 80.00 658 GLU A O 1
ATOM 5093 N N . HIS A 1 659 ? -36.382 18.650 15.581 1.00 76.44 659 HIS A N 1
ATOM 5094 C CA . HIS A 1 659 ? -37.845 18.712 15.573 1.00 76.44 659 HIS A CA 1
ATOM 5095 C C . HIS A 1 659 ? -38.508 17.824 14.501 1.00 76.44 659 HIS A C 1
ATOM 5097 O O . HIS A 1 659 ? -39.520 18.199 13.912 1.00 76.44 659 HIS A O 1
ATOM 5103 N N . GLY A 1 660 ? -37.944 16.642 14.248 1.00 71.44 660 GLY A N 1
ATOM 5104 C CA . GLY A 1 660 ? -38.498 15.662 13.316 1.00 71.44 660 GLY A CA 1
ATOM 5105 C C . GLY A 1 660 ? -38.084 15.894 11.868 1.00 71.44 660 GLY A C 1
ATOM 5106 O O . GLY A 1 660 ? -38.793 15.474 10.953 1.00 71.44 660 GLY A O 1
ATOM 5107 N N . THR A 1 661 ? -36.950 16.561 11.647 1.00 75.00 661 THR A N 1
ATOM 5108 C CA . THR A 1 661 ? -36.369 16.730 10.308 1.00 75.00 661 THR A CA 1
ATOM 5109 C C . THR A 1 661 ? -35.137 15.856 10.063 1.00 75.00 661 THR A C 1
ATOM 5111 O O . THR A 1 661 ? -34.726 15.719 8.910 1.00 75.00 661 THR A O 1
ATOM 5114 N N . PHE A 1 662 ? -34.580 15.216 11.097 1.00 76.19 662 PHE A N 1
ATOM 5115 C CA . PHE A 1 662 ? -33.407 14.348 10.987 1.00 76.19 662 PHE A CA 1
ATOM 5116 C C . PHE A 1 662 ? -33.764 12.853 10.966 1.00 76.19 662 PHE A C 1
ATOM 5118 O O . PHE A 1 662 ? -34.436 12.327 11.850 1.00 76.19 662 PHE A O 1
ATOM 5125 N N . TRP A 1 663 ? -33.277 12.143 9.952 1.00 72.00 663 TRP A N 1
ATOM 5126 C CA . TRP A 1 663 ? -33.539 10.715 9.771 1.00 72.00 663 TRP A CA 1
ATOM 5127 C C . TRP A 1 663 ? -33.068 9.879 10.983 1.00 72.00 663 TRP A C 1
ATOM 5129 O O . TRP A 1 663 ? -31.975 10.142 11.485 1.00 72.00 663 TRP A O 1
ATOM 5139 N N . PRO A 1 664 ? -33.828 8.862 11.449 1.00 61.16 664 PRO A N 1
ATOM 5140 C CA . PRO A 1 664 ? -35.065 8.302 10.880 1.00 61.16 664 PRO A CA 1
ATOM 5141 C C . PRO A 1 664 ? -36.408 8.863 11.410 1.00 61.16 664 PRO A C 1
ATOM 5143 O O . PRO A 1 664 ? -37.440 8.291 11.074 1.00 61.16 664 PRO A O 1
ATOM 5146 N N . ASN A 1 665 ? -36.448 9.974 12.163 1.00 66.44 665 ASN A N 1
ATOM 5147 C CA . ASN A 1 665 ? -37.676 10.644 12.662 1.00 66.44 665 ASN A CA 1
ATOM 5148 C C . ASN A 1 665 ? -38.740 9.723 13.308 1.00 66.44 665 ASN A C 1
ATOM 5150 O O . ASN A 1 665 ? -39.651 9.248 12.622 1.00 66.44 665 ASN A O 1
ATOM 5154 N N . LEU A 1 666 ? -38.690 9.500 14.629 1.00 66.00 666 LEU A N 1
ATOM 5155 C CA . LEU A 1 666 ? -39.537 8.475 15.268 1.00 66.00 666 LEU A CA 1
ATOM 5156 C C . LEU A 1 666 ? -40.267 8.889 16.548 1.00 66.00 666 LEU A C 1
ATOM 5158 O O . LEU A 1 666 ? -39.782 9.763 17.271 1.00 66.00 666 LEU A O 1
ATOM 5162 N N . PRO A 1 667 ? -41.447 8.286 16.815 1.00 60.56 667 PRO A N 1
ATOM 5163 C CA . PRO A 1 667 ? -42.208 8.543 18.029 1.00 60.56 667 PRO A CA 1
ATOM 5164 C C . PRO A 1 667 ? -41.584 7.840 19.238 1.00 60.56 667 PRO A C 1
ATOM 5166 O O . PRO A 1 667 ? -40.890 6.827 19.114 1.00 60.56 667 PRO A O 1
ATOM 5169 N N . GLU A 1 668 ? -41.896 8.352 20.424 1.00 63.59 668 GLU A N 1
ATOM 5170 C CA . GLU A 1 668 ? -41.512 7.736 21.692 1.00 63.59 668 GLU A CA 1
ATOM 5171 C C . GLU A 1 668 ? -42.255 6.422 21.967 1.00 63.59 668 GLU A C 1
ATOM 5173 O O . GLU A 1 668 ? -43.373 6.203 21.494 1.00 63.59 668 GLU A O 1
ATOM 5178 N N . ASN A 1 669 ? -41.642 5.554 22.780 1.00 71.81 669 ASN A N 1
ATOM 5179 C CA . ASN A 1 669 ? -42.269 4.338 23.295 1.00 71.81 669 ASN A CA 1
ATOM 5180 C C . ASN A 1 669 ? -41.989 4.141 24.798 1.00 71.81 669 ASN A C 1
ATOM 5182 O O . ASN A 1 669 ? -41.194 4.853 25.403 1.00 71.81 669 ASN A O 1
ATOM 5186 N N . LYS A 1 670 ? -42.662 3.166 25.424 1.00 70.75 670 LYS A N 1
ATOM 5187 C CA . LYS A 1 670 ? -42.698 3.025 26.894 1.00 70.75 670 LYS A CA 1
ATOM 5188 C C . LYS A 1 670 ? -41.396 2.543 27.547 1.00 70.75 670 LYS A C 1
ATOM 5190 O O . LYS A 1 670 ? -41.186 2.842 28.719 1.00 70.75 670 LYS A O 1
ATOM 5195 N N . ASN A 1 671 ? -40.549 1.811 26.821 1.00 85.25 671 ASN A N 1
ATOM 5196 C CA . ASN A 1 671 ? -39.287 1.251 27.333 1.00 85.25 671 ASN A CA 1
ATOM 5197 C C . ASN A 1 671 ? -38.053 2.007 26.814 1.00 85.25 671 ASN A C 1
ATOM 5199 O O . ASN A 1 671 ? -36.932 1.509 26.952 1.00 85.25 671 ASN A O 1
ATOM 5203 N N . THR A 1 672 ? -38.250 3.201 26.245 1.00 88.88 672 THR A N 1
ATOM 5204 C CA . THR A 1 672 ? -37.175 4.035 25.702 1.00 88.88 672 THR A CA 1
ATOM 5205 C C . THR A 1 672 ? -37.288 5.465 26.199 1.00 88.88 672 THR A C 1
ATOM 5207 O O . THR A 1 672 ? -38.340 6.087 26.090 1.00 88.88 672 THR A O 1
ATOM 5210 N N . ILE A 1 673 ? -36.175 6.006 26.683 1.00 89.25 673 ILE A N 1
ATOM 5211 C CA . ILE A 1 673 ? -35.985 7.444 26.843 1.00 89.25 673 ILE A CA 1
ATOM 5212 C C . ILE A 1 673 ? -35.309 7.957 25.574 1.00 89.25 673 ILE A C 1
ATOM 5214 O O . ILE A 1 673 ? -34.132 7.676 25.338 1.00 89.25 673 ILE A O 1
ATOM 5218 N N . ASN A 1 674 ? -36.047 8.709 24.765 1.00 87.50 674 ASN A N 1
ATOM 5219 C CA . ASN A 1 674 ? -35.502 9.383 23.593 1.00 87.50 674 ASN A CA 1
ATOM 5220 C C . ASN A 1 674 ? -34.984 10.764 23.997 1.00 87.50 674 ASN A C 1
ATOM 5222 O O . ASN A 1 674 ? -35.733 11.570 24.538 1.00 87.50 674 ASN A O 1
ATOM 5226 N N . VAL A 1 675 ? -33.706 11.033 23.736 1.00 89.81 675 VAL A N 1
ATOM 5227 C CA . VAL A 1 675 ? -33.041 12.307 24.030 1.00 89.81 675 VAL A CA 1
ATOM 5228 C C . VAL A 1 675 ? -32.776 13.032 22.703 1.00 89.81 675 VAL A C 1
ATOM 5230 O O . VAL A 1 675 ? -31.726 12.818 22.092 1.00 89.81 675 VAL A O 1
ATOM 5233 N N . PRO A 1 676 ? -33.709 13.875 22.222 1.00 87.94 676 PRO A N 1
ATOM 5234 C CA . PRO A 1 676 ? -33.580 14.515 20.922 1.00 87.94 676 PRO A CA 1
ATOM 5235 C C . PRO A 1 676 ? -32.569 15.667 20.957 1.00 87.94 676 PRO A C 1
ATOM 5237 O O . PRO A 1 676 ? -32.714 16.625 21.716 1.00 87.94 676 PRO A O 1
ATOM 5240 N N . LEU A 1 677 ? -31.578 15.632 20.069 1.00 89.31 677 LEU A N 1
ATOM 5241 C CA . LEU A 1 677 ? -30.686 16.756 19.801 1.00 89.31 677 LEU A CA 1
ATOM 5242 C C . LEU A 1 677 ? -31.334 17.637 18.724 1.00 89.31 677 LEU A C 1
ATOM 5244 O O . LEU A 1 677 ? -31.361 17.306 17.534 1.00 89.31 677 LEU A O 1
ATOM 5248 N N . ASN A 1 678 ? -31.939 18.745 19.154 1.00 85.69 678 ASN A N 1
ATOM 5249 C CA . ASN A 1 678 ? -32.763 19.603 18.294 1.00 85.69 678 ASN A CA 1
ATOM 5250 C C . ASN A 1 678 ? -31.976 20.670 17.520 1.00 85.69 678 ASN A C 1
ATOM 5252 O O . ASN A 1 678 ? -32.564 21.528 16.863 1.00 85.69 678 ASN A O 1
ATOM 5256 N N . GLN A 1 679 ? -30.647 20.618 17.568 1.00 84.62 679 GLN A N 1
ATOM 5257 C CA . GLN A 1 679 ? -29.774 21.538 16.856 1.00 84.62 679 GLN A CA 1
ATOM 5258 C C . GLN A 1 679 ? -28.437 20.870 16.536 1.00 84.62 679 GLN A C 1
ATOM 5260 O O . GLN A 1 679 ? -28.029 19.958 17.241 1.00 84.62 679 GLN A O 1
ATOM 5265 N N . LYS A 1 680 ? -27.776 21.346 15.474 1.00 86.44 680 LYS A N 1
ATOM 5266 C CA . LYS A 1 680 ? -26.439 20.895 15.060 1.00 86.44 680 LYS A CA 1
ATOM 5267 C C . LYS A 1 680 ? -25.341 21.610 15.843 1.00 86.44 680 LYS A C 1
ATOM 5269 O O . LYS A 1 680 ? -25.516 22.771 16.225 1.00 86.44 680 LYS A O 1
ATOM 5274 N N . GLY A 1 681 ? -24.175 20.985 15.915 1.00 85.06 681 GLY A N 1
ATOM 5275 C CA . GLY A 1 681 ? -22.957 21.568 16.478 1.00 85.06 681 GLY A CA 1
ATOM 5276 C C . GLY A 1 681 ? -22.872 21.411 17.992 1.00 85.06 681 GLY A C 1
ATOM 5277 O O . GLY A 1 681 ? -22.172 22.175 18.648 1.00 85.06 681 GLY A O 1
ATOM 5278 N N . TYR A 1 682 ? -23.608 20.457 18.554 1.00 89.44 682 TYR A N 1
ATOM 5279 C CA . TYR A 1 682 ? -23.432 20.024 19.927 1.00 89.44 682 TYR A CA 1
ATOM 5280 C C . TYR A 1 682 ? -22.084 19.323 20.084 1.00 89.44 682 TYR A C 1
ATOM 5282 O O . TYR A 1 682 ? -21.639 18.581 19.206 1.00 89.44 682 TYR A O 1
ATOM 5290 N N . GLY A 1 683 ? -21.432 19.570 21.214 1.00 90.06 683 GLY A N 1
ATOM 5291 C CA . GLY A 1 683 ? -20.119 19.029 21.534 1.00 90.06 683 GLY A CA 1
ATOM 5292 C C . GLY A 1 683 ? -20.081 18.418 22.930 1.00 90.06 683 GLY A C 1
ATOM 5293 O O . GLY A 1 683 ? -21.078 17.914 23.454 1.00 90.06 683 GLY A O 1
ATOM 5294 N N . ASP A 1 684 ? -18.903 18.462 23.547 1.00 91.75 684 ASP A N 1
ATOM 5295 C CA . ASP A 1 684 ? -18.624 17.789 24.821 1.00 91.75 684 ASP A CA 1
ATOM 5296 C C . ASP A 1 684 ? -19.564 18.227 25.954 1.00 91.75 684 ASP A C 1
ATOM 5298 O O . ASP A 1 684 ? -20.013 17.400 26.747 1.00 91.75 684 ASP A O 1
ATOM 5302 N N . SER A 1 685 ? -19.900 19.520 26.024 1.00 90.81 685 SER A N 1
ATOM 5303 C CA . SER A 1 685 ? -20.792 20.075 27.050 1.00 90.81 685 SER A CA 1
ATOM 5304 C C . SER A 1 685 ? -22.176 19.456 27.033 1.00 90.81 685 SER A C 1
ATOM 5306 O O . SER A 1 685 ? -22.750 19.174 28.091 1.00 90.81 685 SER A O 1
ATOM 5308 N N . GLU A 1 686 ? -22.729 19.271 25.839 1.00 92.44 686 GLU A N 1
ATOM 5309 C CA . GLU A 1 686 ? -24.071 18.749 25.665 1.00 92.44 686 GLU A CA 1
ATOM 5310 C C . GLU A 1 686 ? -24.141 17.280 26.080 1.00 92.44 686 GLU A C 1
ATOM 5312 O O . GLU A 1 686 ? -24.962 16.911 26.925 1.00 92.44 686 GLU A O 1
ATOM 5317 N N . TYR A 1 687 ? -23.210 16.465 25.583 1.00 93.31 687 TYR A N 1
ATOM 5318 C CA . TYR A 1 687 ? -23.123 15.046 25.928 1.00 93.31 687 TYR A CA 1
ATOM 5319 C C . TYR A 1 687 ? -22.802 14.840 27.414 1.00 93.31 687 TYR A C 1
ATOM 5321 O O . TYR A 1 687 ? -23.426 14.005 28.073 1.00 93.31 687 TYR A O 1
ATOM 5329 N N . ALA A 1 688 ? -21.908 15.651 27.992 1.00 92.12 688 ALA A N 1
ATOM 5330 C CA . ALA A 1 688 ? -21.636 15.627 29.427 1.00 92.12 688 ALA A CA 1
ATOM 5331 C C . ALA A 1 688 ? -22.884 15.972 30.254 1.00 92.12 688 ALA A C 1
ATOM 5333 O O . ALA A 1 688 ? -23.119 15.357 31.297 1.00 92.12 688 ALA A O 1
ATOM 5334 N N . SER A 1 689 ? -23.698 16.928 29.801 1.00 91.44 689 SER A N 1
ATOM 5335 C CA . SER A 1 689 ? -24.938 17.311 30.485 1.00 91.44 689 SER A CA 1
ATOM 5336 C C . SER A 1 689 ? -25.961 16.176 30.450 1.00 91.44 689 SER A C 1
ATOM 5338 O O . SER A 1 689 ? -26.500 15.814 31.495 1.00 91.44 689 SER A O 1
ATOM 5340 N N . ILE A 1 690 ? -26.174 15.554 29.288 1.00 93.38 690 ILE A N 1
ATOM 5341 C CA . ILE A 1 690 ? -27.078 14.402 29.146 1.00 93.38 690 ILE A CA 1
ATOM 5342 C C . ILE A 1 690 ? -26.638 13.259 30.069 1.00 93.38 690 ILE A C 1
ATOM 5344 O O . ILE A 1 690 ? -27.450 12.703 30.810 1.00 93.38 690 ILE A O 1
ATOM 5348 N N . PHE A 1 691 ? -25.339 12.950 30.099 1.00 93.69 691 PHE A N 1
ATOM 5349 C CA . PHE A 1 691 ? -24.825 11.896 30.967 1.00 93.69 691 PHE A CA 1
ATOM 5350 C C . PHE A 1 691 ? -25.047 12.198 32.453 1.00 93.69 691 PHE A C 1
ATOM 5352 O O . PHE A 1 691 ? -25.558 11.350 33.183 1.00 93.69 691 PHE A O 1
ATOM 5359 N N . ASN A 1 692 ? -24.701 13.401 32.914 1.00 90.56 692 ASN A N 1
ATOM 5360 C CA . ASN A 1 692 ? -24.758 13.730 34.340 1.00 90.56 692 ASN A CA 1
ATOM 5361 C C . ASN A 1 692 ? -26.184 13.982 34.860 1.00 90.56 692 ASN A C 1
ATOM 5363 O O . ASN A 1 692 ? -26.451 13.678 36.021 1.00 90.56 692 ASN A O 1
ATOM 5367 N N . PHE A 1 693 ? -27.093 14.515 34.038 1.00 89.56 693 PHE A N 1
ATOM 5368 C CA . PHE A 1 693 ? -28.449 14.876 34.475 1.00 89.56 693 PHE A CA 1
ATOM 5369 C C . PHE A 1 693 ? -29.523 13.840 34.133 1.00 89.56 693 PHE A C 1
ATOM 5371 O O . PHE A 1 693 ? -30.607 13.900 34.711 1.00 89.56 693 PHE A O 1
ATOM 5378 N N . LEU A 1 694 ? -29.239 12.891 33.236 1.00 91.19 694 LEU A N 1
ATOM 5379 C CA . LEU A 1 694 ? -30.212 11.884 32.809 1.00 91.19 694 LEU A CA 1
ATOM 5380 C C . LEU A 1 694 ? -29.665 10.458 32.918 1.00 91.19 694 LEU A C 1
ATOM 5382 O O . LEU A 1 694 ? -30.186 9.676 33.710 1.00 91.19 694 LEU A O 1
ATOM 5386 N N . VAL A 1 695 ? -28.598 10.119 32.187 1.00 94.50 695 VAL A N 1
ATOM 5387 C CA . VAL A 1 695 ? -28.107 8.726 32.098 1.00 94.50 695 VAL A CA 1
ATOM 5388 C C . VAL A 1 695 ? -27.669 8.190 33.464 1.00 94.50 695 VAL A C 1
ATOM 5390 O O . VAL A 1 695 ? -28.157 7.152 33.908 1.00 94.50 695 VAL A O 1
ATOM 5393 N N . MET A 1 696 ? -26.783 8.906 34.161 1.00 94.44 696 MET A N 1
ATOM 5394 C CA . MET A 1 696 ? -26.246 8.464 35.452 1.00 94.44 696 MET A CA 1
ATOM 5395 C C . MET A 1 696 ? -27.327 8.387 36.549 1.00 94.44 696 MET A C 1
ATOM 5397 O O . MET A 1 696 ? -27.372 7.371 37.244 1.00 94.44 696 MET A O 1
ATOM 5401 N N . PRO A 1 697 ? -28.236 9.375 36.696 1.00 93.00 697 PRO A N 1
ATOM 5402 C CA . PRO A 1 697 ? -29.398 9.255 37.580 1.00 93.00 697 PRO A CA 1
ATOM 5403 C C . PRO A 1 697 ? -30.298 8.047 37.290 1.00 93.00 697 PRO A C 1
ATOM 5405 O O . PRO A 1 697 ? -30.688 7.342 38.220 1.00 93.00 697 PRO A O 1
ATOM 5408 N N . VAL A 1 698 ? -30.595 7.767 36.015 1.00 92.69 698 VAL A N 1
ATOM 5409 C CA . VAL A 1 698 ? -31.422 6.609 35.632 1.00 92.69 698 VAL A CA 1
ATOM 5410 C C . VAL A 1 698 ? -30.737 5.295 36.002 1.00 92.69 698 VAL A C 1
ATOM 5412 O O . VAL A 1 698 ? -31.396 4.395 36.524 1.00 92.69 698 VAL A O 1
ATOM 5415 N N . ILE A 1 699 ? -29.420 5.184 35.799 1.00 95.12 699 ILE A N 1
ATOM 5416 C CA . ILE A 1 699 ? -28.652 4.006 36.223 1.00 95.12 699 ILE A CA 1
ATOM 5417 C C . ILE A 1 699 ? -28.682 3.854 37.748 1.00 95.12 699 ILE A C 1
ATOM 5419 O O . ILE A 1 699 ? -28.917 2.752 38.246 1.00 95.12 699 ILE A O 1
ATOM 5423 N N . ALA A 1 700 ? -28.481 4.950 38.483 1.00 92.88 700 ALA A N 1
ATOM 5424 C CA . ALA A 1 700 ? -28.465 4.946 39.942 1.00 92.88 700 ALA A CA 1
ATOM 5425 C C . ALA A 1 700 ? -29.806 4.502 40.550 1.00 92.88 700 ALA A C 1
ATOM 5427 O O . ALA A 1 700 ? -29.805 3.783 41.546 1.00 92.88 700 ALA A O 1
ATOM 5428 N N . ASP A 1 701 ? -30.938 4.866 39.945 1.00 92.19 701 ASP A N 1
ATOM 5429 C CA . ASP A 1 701 ? -32.253 4.443 40.437 1.00 92.19 701 ASP A CA 1
ATOM 5430 C C . ASP A 1 701 ? -32.654 3.041 39.960 1.00 92.19 701 ASP A C 1
ATOM 5432 O O . ASP A 1 701 ? -33.204 2.258 40.735 1.00 92.19 701 ASP A O 1
ATOM 5436 N N . TRP A 1 702 ? -32.402 2.701 38.691 1.00 93.88 702 TRP A N 1
ATOM 5437 C CA . TRP A 1 702 ? -32.867 1.432 38.119 1.00 93.88 702 TRP A CA 1
ATOM 5438 C C . TRP A 1 702 ? -31.946 0.242 38.416 1.00 93.88 702 TRP A C 1
ATOM 5440 O O . TRP A 1 702 ? -32.396 -0.906 38.391 1.00 93.88 702 TRP A O 1
ATOM 5450 N N . GLN A 1 703 ? -30.671 0.504 38.724 1.00 94.94 703 GLN A N 1
ATOM 5451 C CA . GLN A 1 703 ? -29.675 -0.497 39.119 1.00 94.94 703 GLN A CA 1
ATOM 5452 C C . GLN A 1 703 ? -29.593 -1.673 38.120 1.00 94.94 703 GLN A C 1
ATOM 5454 O O . GLN A 1 703 ? -29.951 -2.804 38.478 1.00 94.94 703 GLN A O 1
ATOM 5459 N N . PRO A 1 704 ? -29.193 -1.435 36.853 1.00 96.12 704 PRO A N 1
ATOM 5460 C CA . PRO A 1 704 ? -28.998 -2.503 35.877 1.00 96.12 704 PRO A CA 1
ATOM 5461 C C . PRO A 1 704 ? -27.926 -3.496 36.338 1.00 96.12 704 PRO A C 1
ATOM 5463 O O . PRO A 1 704 ? -26.967 -3.131 37.009 1.00 96.12 704 PRO A O 1
ATOM 5466 N N . GLN A 1 705 ? -28.080 -4.754 35.937 1.00 96.81 705 GLN A N 1
ATOM 5467 C CA . GLN A 1 705 ? -27.081 -5.808 36.145 1.00 96.81 705 GLN A CA 1
ATOM 5468 C C . GLN A 1 705 ? -26.107 -5.926 34.963 1.00 96.81 705 GLN A C 1
ATOM 5470 O O . GLN A 1 705 ? -25.041 -6.516 35.104 1.00 96.81 705 GLN A O 1
ATOM 5475 N N . LEU A 1 706 ? -26.473 -5.372 33.805 1.00 97.44 706 LEU A N 1
ATOM 5476 C CA . LEU A 1 706 ? -25.658 -5.322 32.596 1.00 97.44 706 LEU A CA 1
ATOM 5477 C C . LEU A 1 706 ? -25.939 -4.012 31.862 1.00 97.44 706 LEU A C 1
ATOM 5479 O O . LEU A 1 706 ? -27.104 -3.641 31.683 1.00 97.44 706 LEU A O 1
ATOM 5483 N N . ILE A 1 707 ? -24.879 -3.342 31.415 1.00 97.81 707 ILE A N 1
ATOM 5484 C CA . ILE A 1 707 ? -24.966 -2.183 30.528 1.00 97.81 707 ILE A CA 1
ATOM 5485 C C . ILE A 1 707 ? -24.394 -2.573 29.166 1.00 97.81 707 ILE A C 1
ATOM 5487 O O . ILE A 1 707 ? -23.258 -3.038 29.057 1.00 97.81 707 ILE A O 1
ATOM 5491 N N . LEU A 1 708 ? -25.192 -2.372 28.125 1.00 98.12 708 LEU A N 1
ATOM 5492 C CA . LEU A 1 708 ? -24.788 -2.518 26.733 1.00 98.12 708 LEU A CA 1
ATOM 5493 C C . LEU A 1 708 ? -24.792 -1.139 26.082 1.00 98.12 708 LEU A C 1
ATOM 5495 O O . LEU A 1 708 ? -25.720 -0.361 26.296 1.00 98.12 708 LEU A O 1
ATOM 5499 N N . VAL A 1 709 ? -23.775 -0.827 25.289 1.00 97.62 709 VAL A N 1
ATOM 5500 C CA . VAL A 1 709 ? -23.673 0.473 24.623 1.00 97.62 709 VAL A CA 1
ATOM 5501 C C . VAL A 1 709 ? -23.639 0.279 23.117 1.00 97.62 709 VAL A C 1
ATOM 5503 O O . VAL A 1 709 ? -22.730 -0.384 22.606 1.00 97.62 709 VAL A O 1
ATOM 5506 N N . SER A 1 710 ? -24.592 0.896 22.417 1.00 95.94 710 SER A N 1
ATOM 5507 C CA . SER A 1 710 ? -24.474 1.120 20.975 1.00 95.94 710 SER A CA 1
ATOM 5508 C C . SER A 1 710 ? -23.499 2.266 20.765 1.00 95.94 710 SER A C 1
ATOM 5510 O O . SER A 1 710 ? -23.809 3.433 21.006 1.00 95.94 710 SER A O 1
ATOM 5512 N N . CYS A 1 711 ? -22.267 1.910 20.415 1.00 92.62 711 CYS A N 1
ATOM 5513 C CA . CYS A 1 711 ? -21.142 2.822 20.393 1.00 92.62 711 CYS A CA 1
ATOM 5514 C C . CYS A 1 711 ? -20.979 3.444 19.000 1.00 92.62 711 CYS A C 1
ATOM 5516 O O . CYS A 1 711 ? -20.157 2.993 18.196 1.00 92.62 711 CYS A O 1
ATOM 5518 N N . GLY A 1 712 ? -21.788 4.466 18.717 1.00 91.62 712 GLY A N 1
ATOM 5519 C CA . GLY A 1 712 ? -21.668 5.316 17.532 1.00 91.62 712 GLY A CA 1
ATOM 5520 C C . GLY A 1 712 ? -20.654 6.445 17.707 1.00 91.62 712 GLY A C 1
ATOM 5521 O O . GLY A 1 712 ? -20.672 7.149 18.715 1.00 91.62 712 GLY A O 1
ATOM 5522 N N . PHE A 1 713 ? -19.755 6.624 16.736 1.00 91.88 713 PHE A N 1
ATOM 5523 C CA . PHE A 1 713 ? -18.792 7.736 16.683 1.00 91.88 713 PHE A CA 1
ATOM 5524 C C . PHE A 1 713 ? -19.131 8.769 15.603 1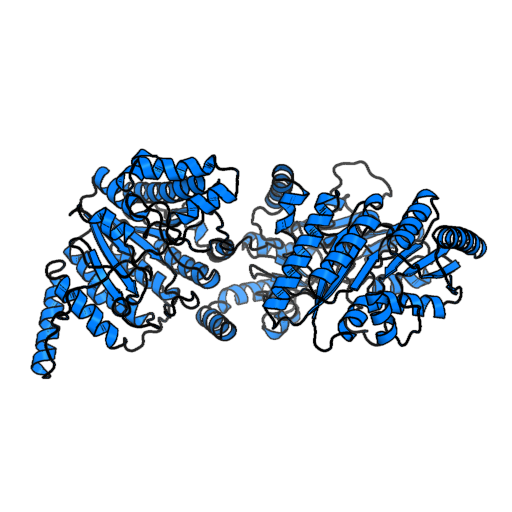.00 91.88 713 PHE A C 1
ATOM 5526 O O . PHE A 1 713 ? -18.289 9.575 15.224 1.00 91.88 713 PHE A O 1
ATOM 5533 N N . ASP A 1 714 ? -20.356 8.763 15.096 1.00 87.44 714 ASP A N 1
ATOM 5534 C CA . ASP A 1 714 ? -20.812 9.660 14.037 1.00 87.44 714 ASP A CA 1
ATOM 5535 C C . ASP A 1 714 ? -21.175 11.074 14.504 1.00 87.44 714 ASP A C 1
ATOM 5537 O O . ASP A 1 714 ? -21.178 12.002 13.699 1.00 87.44 714 ASP A O 1
ATOM 5541 N N . ALA A 1 715 ? -21.366 11.295 15.807 1.00 89.94 715 ALA A N 1
ATOM 5542 C CA . ALA A 1 715 ? -21.357 12.644 16.384 1.00 89.94 715 ALA A CA 1
ATOM 5543 C C . ALA A 1 715 ? -19.937 13.234 16.542 1.00 89.94 715 ALA A C 1
ATOM 5545 O O . ALA A 1 715 ? -19.787 14.398 16.931 1.00 89.94 715 ALA A O 1
ATOM 5546 N N . ALA A 1 716 ? -18.884 12.451 16.272 1.00 87.06 716 ALA A N 1
ATOM 5547 C CA . ALA A 1 716 ? -17.518 12.901 16.473 1.00 87.06 716 ALA A CA 1
ATOM 5548 C C . ALA A 1 716 ? -17.126 13.994 15.471 1.00 87.06 716 ALA A C 1
ATOM 5550 O O . ALA A 1 716 ? -17.568 14.030 14.318 1.00 87.06 716 ALA A O 1
ATOM 5551 N N . LEU A 1 717 ? -16.211 14.865 15.898 1.00 81.44 717 LEU A N 1
ATOM 5552 C CA . LEU A 1 717 ? -15.608 15.888 15.048 1.00 81.44 717 LEU A CA 1
ATOM 5553 C C . LEU A 1 717 ? -15.188 15.298 13.695 1.00 81.44 717 LEU A C 1
ATOM 5555 O O . LEU A 1 717 ? -14.420 14.342 13.658 1.00 81.44 717 LEU A O 1
ATOM 5559 N N . GLY A 1 718 ? -15.661 15.897 12.598 1.00 73.38 718 GLY A N 1
ATOM 5560 C CA . GLY A 1 718 ? -15.285 15.545 11.222 1.00 73.38 718 GLY A CA 1
ATOM 5561 C C . GLY A 1 718 ? -16.122 14.449 10.547 1.00 73.38 718 GLY A C 1
ATOM 5562 O O . GLY A 1 718 ? -15.986 14.276 9.339 1.00 73.38 718 GLY A O 1
ATOM 5563 N N . ASP A 1 719 ? -17.033 13.784 11.262 1.00 66.25 719 ASP A N 1
ATOM 5564 C CA . ASP A 1 719 ? -17.810 12.633 10.763 1.00 66.25 719 ASP A CA 1
ATOM 5565 C C . ASP A 1 719 ? -19.035 13.009 9.890 1.00 66.25 719 ASP A C 1
ATOM 5567 O O . ASP A 1 719 ? -19.805 12.177 9.431 1.00 66.25 719 ASP A O 1
ATOM 5571 N N . GLY A 1 720 ? -19.218 14.296 9.581 1.00 62.84 720 GLY A N 1
ATOM 5572 C CA . GLY A 1 720 ? -20.235 14.756 8.624 1.00 62.84 720 GLY A CA 1
ATOM 5573 C C . GLY A 1 720 ? -21.659 14.882 9.182 1.00 62.84 720 GLY A C 1
ATOM 5574 O O . GLY A 1 720 ? -22.448 15.635 8.603 1.00 62.84 720 GLY A O 1
ATOM 5575 N N . ALA A 1 721 ? -21.965 14.292 10.348 1.00 60.88 721 ALA A N 1
ATOM 5576 C CA . ALA A 1 721 ? -23.234 14.494 11.064 1.00 60.88 721 ALA A CA 1
ATOM 5577 C C . ALA A 1 721 ? -23.418 15.918 11.620 1.00 60.88 721 ALA A C 1
ATOM 5579 O O . ALA A 1 721 ? -24.498 16.261 12.091 1.00 60.88 721 ALA A O 1
ATOM 5580 N N . LYS A 1 722 ? -22.398 16.779 11.485 1.00 74.88 722 LYS A N 1
ATOM 5581 C CA . LYS A 1 722 ? -22.386 18.201 11.880 1.00 74.88 722 LYS A CA 1
ATOM 5582 C C . LYS A 1 722 ? -22.453 18.449 13.389 1.00 74.88 722 LYS A C 1
ATOM 5584 O O . LYS A 1 722 ? -22.679 19.589 13.780 1.00 74.88 722 LYS A O 1
ATOM 5589 N N . GLU A 1 723 ? -22.215 17.421 14.193 1.00 84.25 723 GLU A N 1
ATOM 5590 C CA . GLU A 1 723 ? -21.875 17.569 15.607 1.00 84.25 723 GLU A CA 1
ATOM 5591 C C . GLU A 1 723 ? -20.359 17.760 15.782 1.00 84.25 723 GLU A C 1
ATOM 5593 O O . GLU A 1 723 ? -19.571 17.556 14.852 1.00 84.25 723 GLU A O 1
ATOM 5598 N N . GLU A 1 724 ? -19.958 18.225 16.963 1.00 86.38 724 GLU A N 1
ATOM 5599 C CA . GLU A 1 724 ? -18.584 18.612 17.292 1.00 86.38 724 GLU A CA 1
ATOM 5600 C C . GLU A 1 724 ? -18.064 17.900 18.555 1.00 86.38 724 GLU A C 1
ATOM 5602 O O . GLU A 1 724 ? -17.256 18.448 19.307 1.00 86.38 724 GLU A O 1
ATOM 5607 N N . VAL A 1 725 ? -18.507 16.659 18.795 1.00 89.69 725 VAL A N 1
ATOM 5608 C CA . VAL A 1 725 ? -18.082 15.866 19.959 1.00 89.69 725 VAL A CA 1
ATOM 5609 C C . VAL A 1 725 ? -16.626 15.437 19.802 1.00 89.69 725 VAL A C 1
ATOM 5611 O O . VAL A 1 725 ? -16.217 14.881 18.778 1.00 89.69 725 VAL A O 1
ATOM 5614 N N . THR A 1 726 ? -15.803 15.678 20.818 1.00 89.19 726 THR A N 1
ATOM 5615 C CA . THR A 1 726 ? -14.399 15.280 20.768 1.00 89.19 726 THR A CA 1
ATOM 5616 C C . THR A 1 726 ? -14.255 13.771 21.016 1.00 89.19 726 THR A C 1
ATOM 5618 O O . THR A 1 726 ? -14.960 13.207 21.855 1.00 89.19 726 THR A O 1
ATOM 5621 N N . PRO A 1 727 ? -13.286 13.086 20.371 1.00 87.25 727 PRO A N 1
ATOM 5622 C CA . PRO A 1 727 ? -12.929 11.708 20.728 1.00 87.25 727 PRO A CA 1
ATOM 5623 C C . PRO A 1 727 ? -12.702 11.464 22.227 1.00 87.25 727 PRO A C 1
ATOM 5625 O O . PRO A 1 727 ? -12.998 10.391 22.751 1.00 87.25 727 PRO A O 1
ATOM 5628 N N . GLY A 1 728 ? -12.207 12.480 22.928 1.00 87.75 728 GLY A N 1
ATOM 5629 C CA . GLY A 1 728 ? -12.045 12.480 24.368 1.00 87.75 728 GLY A CA 1
ATOM 5630 C C . GLY A 1 728 ? -13.338 12.297 25.166 1.00 87.75 728 GLY A C 1
ATOM 5631 O O . GLY A 1 728 ? -13.350 11.574 26.167 1.00 87.75 728 GLY A O 1
ATOM 5632 N N . MET A 1 729 ? -14.431 12.906 24.708 1.00 92.56 729 MET A N 1
ATOM 5633 C CA . MET A 1 729 ? -15.736 12.824 25.356 1.00 92.56 729 MET A CA 1
ATOM 5634 C C . MET A 1 729 ? -16.272 11.389 25.395 1.00 92.56 729 MET A C 1
ATOM 5636 O O . MET A 1 729 ? -16.805 10.968 26.419 1.00 92.56 729 MET A O 1
ATOM 5640 N N . TYR A 1 730 ? -16.046 10.591 24.347 1.00 94.12 730 TYR A N 1
ATOM 5641 C CA . TYR A 1 730 ? -16.393 9.163 24.344 1.00 94.12 730 TYR A CA 1
ATOM 5642 C C . TYR A 1 730 ? -15.644 8.383 25.427 1.00 94.12 730 TYR A C 1
ATOM 5644 O O . TYR A 1 730 ? -16.238 7.570 26.139 1.00 94.12 730 TYR A O 1
ATOM 5652 N N . GLY A 1 731 ? -14.360 8.691 25.638 1.00 91.94 731 GLY A N 1
ATOM 5653 C CA . GLY A 1 731 ? -13.603 8.154 26.768 1.00 91.94 731 GLY A CA 1
ATOM 5654 C C . GLY A 1 731 ? -14.166 8.598 28.122 1.00 91.94 731 GLY A C 1
ATOM 5655 O O . GLY A 1 731 ? -14.232 7.790 29.043 1.00 91.94 731 GLY A O 1
ATOM 5656 N N . TYR A 1 732 ? -14.614 9.851 28.260 1.00 92.75 732 TYR A N 1
ATOM 5657 C CA . TYR A 1 732 ? -15.257 10.337 29.490 1.00 92.75 732 TYR A CA 1
ATOM 5658 C C . TYR A 1 732 ? -16.569 9.608 29.788 1.00 92.75 732 TYR A C 1
ATOM 5660 O O . TYR A 1 732 ? -16.759 9.139 30.911 1.00 92.75 732 TYR A O 1
ATOM 5668 N N . MET A 1 733 ? -17.458 9.485 28.797 1.00 95.12 733 MET A N 1
ATOM 5669 C CA . MET A 1 733 ? -18.732 8.773 28.948 1.00 95.12 733 MET A CA 1
ATOM 5670 C C . MET A 1 733 ? -18.492 7.306 29.314 1.00 95.12 733 MET A C 1
ATOM 5672 O O . MET A 1 733 ? -19.097 6.795 30.254 1.00 95.12 733 MET A O 1
ATOM 5676 N N . THR A 1 734 ? -17.533 6.661 28.646 1.00 95.44 734 THR A N 1
ATOM 5677 C CA . THR A 1 734 ? -17.112 5.289 28.958 1.00 95.44 734 THR A CA 1
ATOM 5678 C C . THR A 1 734 ? -16.584 5.176 30.385 1.00 95.44 734 THR A C 1
ATOM 5680 O O . THR A 1 734 ? -17.053 4.331 31.140 1.00 95.44 734 THR A O 1
ATOM 5683 N N . GLY A 1 735 ? -15.677 6.069 30.791 1.00 92.56 735 GLY A N 1
ATOM 5684 C CA . GLY A 1 735 ? -15.099 6.086 32.135 1.00 92.56 735 GLY A CA 1
ATOM 5685 C C . GLY A 1 735 ? -16.136 6.281 33.248 1.00 92.56 735 GLY A C 1
ATOM 5686 O O . GLY A 1 735 ? -16.014 5.710 34.331 1.00 92.56 735 GLY A O 1
ATOM 5687 N N . LYS A 1 736 ? -17.200 7.055 32.985 1.00 92.62 736 LYS A N 1
ATOM 5688 C CA . LYS A 1 736 ? -18.345 7.187 33.900 1.00 92.62 736 LYS A CA 1
ATOM 5689 C C . LYS A 1 736 ? -19.087 5.865 34.067 1.00 92.62 736 LYS A C 1
ATOM 5691 O O . LYS A 1 736 ? -19.365 5.480 35.200 1.00 92.62 736 LYS A O 1
ATOM 5696 N N . LEU A 1 737 ? -19.368 5.162 32.971 1.00 94.44 737 LEU A N 1
ATOM 5697 C CA . LEU A 1 737 ? -20.055 3.870 33.014 1.00 94.44 737 LEU A CA 1
ATOM 5698 C C . LEU A 1 737 ? -19.198 2.795 33.694 1.00 94.44 737 LEU A C 1
ATOM 5700 O O . LEU A 1 737 ? -19.698 2.083 34.562 1.00 94.44 737 LEU A O 1
ATOM 5704 N N . THR A 1 738 ? -17.902 2.718 33.381 1.00 91.38 738 THR A N 1
ATOM 5705 C CA . THR A 1 738 ? -16.994 1.740 34.008 1.00 91.38 738 THR A CA 1
ATOM 5706 C C . THR A 1 738 ? -16.850 1.961 35.506 1.00 91.38 738 THR A C 1
ATOM 5708 O O . THR A 1 738 ? -16.738 0.992 36.253 1.00 91.38 738 THR A O 1
ATOM 5711 N N . SER A 1 739 ? -16.897 3.218 35.968 1.00 89.25 739 SER A N 1
ATOM 5712 C CA . SER A 1 739 ? -16.741 3.546 37.392 1.00 89.25 739 SER A CA 1
ATOM 5713 C C . SER A 1 739 ? -17.861 2.998 38.287 1.00 89.25 739 SER A C 1
ATOM 5715 O O . SER A 1 739 ? -17.718 2.977 39.506 1.00 89.25 739 SER A O 1
ATOM 5717 N N . LEU A 1 740 ? -18.967 2.533 37.695 1.00 90.56 740 LEU A N 1
ATOM 5718 C CA . LEU A 1 740 ? -20.092 1.936 38.415 1.00 90.56 740 LEU A CA 1
ATOM 5719 C C . LEU A 1 740 ? -19.845 0.478 38.822 1.00 90.56 740 LEU A C 1
ATOM 5721 O O . LEU A 1 740 ? -20.606 -0.056 39.624 1.00 90.56 740 LEU A O 1
ATOM 5725 N N . GLY A 1 741 ? -18.827 -0.185 38.258 1.00 88.81 741 GLY A N 1
ATOM 5726 C CA . GLY A 1 741 ? -18.553 -1.604 38.516 1.00 88.81 741 GLY A CA 1
ATOM 5727 C C . GLY A 1 741 ? -19.614 -2.570 37.969 1.00 88.81 741 GLY A C 1
ATOM 5728 O O . GLY A 1 741 ? -19.588 -3.755 38.294 1.00 88.81 741 GLY A O 1
ATOM 5729 N N . ILE A 1 742 ? -20.546 -2.082 37.147 1.00 93.19 742 ILE A N 1
ATOM 5730 C CA . ILE A 1 742 ? -21.559 -2.897 36.468 1.00 93.19 742 ILE A CA 1
ATOM 5731 C C . ILE A 1 742 ? -20.919 -3.499 35.204 1.00 93.19 742 ILE A C 1
ATOM 5733 O O . ILE A 1 742 ? -20.239 -2.760 34.485 1.00 93.19 742 ILE A O 1
ATOM 5737 N N . PRO A 1 743 ? -21.127 -4.799 34.905 1.00 94.69 743 PRO A N 1
ATOM 5738 C CA . PRO A 1 743 ? -20.677 -5.410 33.656 1.00 94.69 743 PRO A CA 1
ATOM 5739 C C . PRO A 1 743 ? -21.056 -4.556 32.439 1.00 94.69 743 PRO A C 1
ATOM 5741 O O . PRO A 1 743 ? -22.220 -4.175 32.278 1.00 94.69 743 PRO A O 1
ATOM 5744 N N . LEU A 1 744 ? -20.066 -4.233 31.604 1.00 95.56 744 LEU A N 1
ATOM 5745 C CA . LEU A 1 744 ? -20.195 -3.234 30.543 1.00 95.56 744 LEU A CA 1
ATOM 5746 C C . LEU A 1 744 ? -19.641 -3.758 29.215 1.00 95.56 744 LEU A C 1
ATOM 5748 O O . LEU A 1 744 ? -18.466 -4.113 29.125 1.00 95.56 744 LEU A O 1
ATOM 5752 N N . CYS A 1 745 ? -20.474 -3.756 28.174 1.00 96.25 745 CYS A N 1
ATOM 5753 C CA . CYS A 1 745 ? -20.074 -4.101 26.808 1.00 96.25 745 CYS A CA 1
ATOM 5754 C C . CYS A 1 745 ? -20.355 -2.937 25.860 1.00 96.25 745 CYS A C 1
ATOM 5756 O O . CYS A 1 745 ? -21.471 -2.418 25.830 1.00 96.25 745 CYS A O 1
ATOM 5758 N N . LEU A 1 746 ? -19.361 -2.549 25.065 1.00 96.38 746 LEU A N 1
ATOM 5759 C CA . LEU A 1 746 ? -19.499 -1.529 24.028 1.00 96.38 746 LEU A CA 1
ATOM 5760 C C . LEU A 1 746 ? -19.402 -2.195 22.658 1.00 96.38 746 LEU A C 1
ATOM 5762 O O . LEU A 1 746 ? -18.459 -2.943 22.399 1.00 96.38 746 LEU A O 1
ATOM 5766 N N . PHE A 1 747 ? -20.350 -1.904 21.774 1.00 94.62 747 PHE A N 1
ATOM 5767 C CA . PHE A 1 747 ? -20.398 -2.453 20.421 1.00 94.62 747 PHE A CA 1
ATOM 5768 C C . PHE A 1 747 ? -20.240 -1.325 19.412 1.00 94.62 747 PHE A C 1
ATOM 5770 O O . PHE A 1 747 ? -20.982 -0.353 19.474 1.00 94.62 747 PHE A O 1
ATOM 5777 N N . PHE A 1 748 ? -19.261 -1.415 18.515 1.00 90.50 748 PHE A N 1
ATOM 5778 C CA . PHE A 1 748 ? -19.042 -0.379 17.509 1.00 90.50 748 PHE A CA 1
ATOM 5779 C C . PHE A 1 748 ? -20.188 -0.359 16.479 1.00 90.50 748 PHE A C 1
ATOM 5781 O O . PHE A 1 748 ? -20.365 -1.327 15.747 1.00 90.50 748 PHE A O 1
ATOM 5788 N N . GLU A 1 749 ? -20.961 0.731 16.429 1.00 86.19 749 GLU A N 1
ATOM 5789 C CA . GLU A 1 749 ? -22.231 0.801 15.676 1.00 86.19 749 GLU A CA 1
ATOM 5790 C C . GLU A 1 749 ? -22.259 1.928 14.614 1.00 86.19 749 GLU A C 1
ATOM 5792 O O . GLU A 1 749 ? -22.862 1.757 13.558 1.00 86.19 749 GLU A O 1
ATOM 5797 N N . GLY A 1 750 ? -21.504 3.019 14.784 1.00 83.88 750 GLY A N 1
ATOM 5798 C CA . GLY A 1 750 ? -21.588 4.183 13.882 1.00 83.88 750 GLY A CA 1
ATOM 5799 C C . GLY A 1 750 ? -20.298 4.982 13.740 1.00 83.88 750 GLY A C 1
ATOM 5800 O O . GLY A 1 750 ? -19.359 4.819 14.517 1.00 83.88 750 GLY A O 1
ATOM 5801 N N . GLY A 1 751 ? -20.232 5.833 12.716 1.00 82.31 751 GLY A N 1
ATOM 5802 C CA . GLY A 1 751 ? -19.059 6.632 12.342 1.00 82.31 751 GLY A CA 1
ATOM 5803 C C . GLY A 1 751 ? -18.579 6.332 10.921 1.00 82.31 751 GLY A C 1
ATOM 5804 O O . GLY A 1 751 ? -18.513 5.165 10.516 1.00 82.31 751 GLY A O 1
ATOM 5805 N N . TYR A 1 752 ? -18.217 7.381 10.185 1.00 73.88 752 TYR A N 1
ATOM 5806 C CA . TYR A 1 752 ? -17.845 7.364 8.767 1.00 73.88 752 TYR A CA 1
ATOM 5807 C C . TYR A 1 752 ? -16.482 8.007 8.475 1.00 73.88 752 TYR A C 1
ATOM 5809 O O . TYR A 1 752 ? -15.960 7.874 7.370 1.00 73.88 752 TYR A O 1
ATOM 5817 N N . TRP A 1 753 ? -15.867 8.686 9.445 1.00 70.62 753 TRP A N 1
ATOM 5818 C CA . TRP A 1 753 ? -14.576 9.339 9.283 1.00 70.62 753 TRP A CA 1
ATOM 5819 C C . TRP A 1 753 ? -13.472 8.643 10.086 1.00 70.62 753 TRP A C 1
ATOM 5821 O O . TRP A 1 753 ? -13.285 8.831 11.292 1.00 70.62 753 TRP A O 1
ATOM 5831 N N . ALA A 1 754 ? -12.686 7.852 9.352 1.00 64.50 754 ALA A N 1
ATOM 5832 C CA . ALA A 1 754 ? -11.653 6.939 9.840 1.00 64.50 754 ALA A CA 1
ATOM 5833 C C . ALA A 1 754 ? -10.755 7.479 10.963 1.00 64.50 754 ALA A C 1
ATOM 5835 O O . ALA A 1 754 ? -10.453 6.775 11.928 1.00 64.50 754 ALA A O 1
ATOM 5836 N N . GLN A 1 755 ? -10.298 8.728 10.839 1.00 64.00 755 GLN A N 1
ATOM 5837 C CA . GLN A 1 755 ? -9.355 9.303 11.792 1.00 64.00 755 GLN A CA 1
ATOM 5838 C C . GLN A 1 755 ? -10.015 9.607 13.143 1.00 64.00 755 GLN A C 1
ATOM 5840 O O . GLN A 1 755 ? -9.418 9.305 14.175 1.00 64.00 755 GLN A O 1
ATOM 5845 N N . SER A 1 756 ? -11.240 10.149 13.160 1.00 74.88 756 SER A N 1
ATOM 5846 C CA . SER A 1 756 ? -11.981 10.350 14.415 1.00 74.88 756 SER A CA 1
ATOM 5847 C C . SER A 1 756 ? -12.299 9.026 15.075 1.00 74.88 756 SER A C 1
ATOM 5849 O O . SER A 1 756 ? -12.021 8.865 16.260 1.00 74.88 756 SER A O 1
ATOM 5851 N N . ILE A 1 757 ? -12.817 8.066 14.301 1.00 81.88 757 ILE A N 1
ATOM 5852 C CA . ILE A 1 757 ? -13.175 6.724 14.776 1.00 81.88 757 ILE A CA 1
ATOM 5853 C C . ILE A 1 757 ? -11.994 6.082 15.504 1.00 81.88 757 ILE A C 1
ATOM 5855 O O . ILE A 1 757 ? -12.152 5.575 16.612 1.00 81.88 757 ILE A O 1
ATOM 5859 N N . ALA A 1 758 ? -10.797 6.152 14.914 1.00 74.19 758 ALA A N 1
ATOM 5860 C CA . ALA A 1 758 ? -9.587 5.593 15.501 1.00 74.19 758 ALA A CA 1
ATOM 5861 C C . ALA A 1 758 ? -9.258 6.203 16.875 1.00 74.19 758 ALA A C 1
ATOM 5863 O O . ALA A 1 758 ? -8.975 5.476 17.830 1.00 74.19 758 ALA A O 1
ATOM 5864 N N . TYR A 1 759 ? -9.347 7.530 17.009 1.00 80.38 759 TYR A N 1
ATOM 5865 C CA . TYR A 1 759 ? -9.143 8.191 18.298 1.00 80.38 759 TYR A CA 1
ATOM 5866 C C . TYR A 1 759 ? -10.271 7.896 19.290 1.00 80.38 759 TYR A C 1
ATOM 5868 O O . TYR A 1 759 ? -9.981 7.648 20.460 1.00 80.38 759 TYR A O 1
ATOM 5876 N N . CYS A 1 760 ? -11.533 7.879 18.852 1.00 87.69 760 CYS A N 1
ATOM 5877 C CA . CYS A 1 760 ? -12.680 7.590 19.715 1.00 87.69 760 CYS A CA 1
ATOM 5878 C C . CYS A 1 760 ? -12.570 6.177 20.297 1.00 87.69 760 CYS A C 1
ATOM 5880 O O . CYS A 1 760 ? -12.688 6.000 21.511 1.00 87.69 760 CYS A O 1
ATOM 5882 N N . ALA A 1 761 ? -12.239 5.191 19.458 1.00 87.81 761 ALA A N 1
ATOM 5883 C CA . ALA A 1 761 ? -11.976 3.822 19.882 1.00 87.81 761 ALA A CA 1
ATOM 5884 C C . ALA A 1 761 ? -10.799 3.749 20.864 1.00 87.81 761 ALA A C 1
ATOM 5886 O O . ALA A 1 761 ? -10.906 3.081 21.890 1.00 87.81 761 ALA A O 1
ATOM 5887 N N . ARG A 1 762 ? -9.704 4.484 20.617 1.00 84.44 762 ARG A N 1
ATOM 5888 C CA . ARG A 1 762 ? -8.556 4.551 21.538 1.00 84.44 762 ARG A CA 1
ATOM 5889 C C . ARG A 1 762 ? -8.946 5.079 22.918 1.00 84.44 762 ARG A C 1
ATOM 5891 O O . ARG A 1 762 ? -8.584 4.470 23.921 1.00 84.44 762 ARG A O 1
ATOM 5898 N N . PHE A 1 763 ? -9.659 6.203 22.993 1.00 87.50 763 PHE A N 1
ATOM 5899 C CA . PHE A 1 763 ? -10.076 6.784 24.276 1.00 87.50 763 PHE A CA 1
ATOM 5900 C C . PHE A 1 763 ? -11.081 5.905 25.013 1.00 87.50 763 PHE A C 1
ATOM 5902 O O . PHE A 1 763 ? -10.961 5.730 26.224 1.00 87.50 763 PHE A O 1
ATOM 5909 N N . THR A 1 764 ? -12.022 5.324 24.274 1.00 91.31 764 THR A N 1
ATOM 5910 C CA . THR A 1 764 ? -13.015 4.378 24.785 1.00 91.31 764 THR A CA 1
ATOM 5911 C C . THR A 1 764 ? -12.339 3.140 25.372 1.00 91.31 764 THR A C 1
ATOM 5913 O O . THR A 1 764 ? -12.547 2.813 26.538 1.00 91.31 764 THR A O 1
ATOM 5916 N N . LEU A 1 765 ? -11.449 2.495 24.610 1.00 88.12 765 LEU A N 1
ATOM 5917 C CA . LEU A 1 765 ? -10.723 1.310 25.065 1.00 88.12 765 LEU A CA 1
ATOM 5918 C C . LEU A 1 765 ? -9.807 1.624 26.252 1.00 88.12 765 LEU A C 1
ATOM 5920 O O . LEU A 1 765 ? -9.747 0.859 27.209 1.00 88.12 765 LEU A O 1
ATOM 5924 N N . ASN A 1 766 ? -9.124 2.770 26.232 1.00 86.38 766 ASN A N 1
ATOM 5925 C CA . ASN A 1 766 ? -8.306 3.184 27.365 1.00 86.38 766 ASN A CA 1
ATOM 5926 C C . ASN A 1 766 ? -9.149 3.363 28.636 1.00 86.38 766 ASN A C 1
ATOM 5928 O O . ASN A 1 766 ? -8.724 2.902 29.688 1.00 86.38 766 ASN A O 1
ATOM 5932 N N . ALA A 1 767 ? -10.325 3.995 28.544 1.00 89.25 767 ALA A N 1
ATOM 5933 C CA . ALA A 1 767 ? -11.237 4.169 29.675 1.00 89.25 767 ALA A CA 1
ATOM 5934 C C . ALA A 1 767 ? -11.757 2.828 30.222 1.00 89.25 767 ALA A C 1
ATOM 5936 O O . ALA A 1 767 ? -11.845 2.664 31.435 1.00 89.25 767 ALA A O 1
ATOM 5937 N N . LEU A 1 768 ? -12.020 1.849 29.348 1.00 90.56 768 LEU A N 1
ATOM 5938 C CA . LEU A 1 768 ? -12.356 0.473 29.740 1.00 90.56 768 LEU A CA 1
ATOM 5939 C C . LEU A 1 768 ? -11.234 -0.196 30.544 1.00 90.56 768 LEU A C 1
ATOM 5941 O O . LEU A 1 768 ? -11.504 -0.789 31.588 1.00 90.56 768 LEU A O 1
ATOM 5945 N N . ILE A 1 769 ? -9.984 -0.038 30.095 1.00 84.81 769 ILE A N 1
ATOM 5946 C CA . ILE A 1 769 ? -8.797 -0.607 30.749 1.00 84.81 769 ILE A CA 1
ATOM 5947 C C . ILE A 1 769 ? -8.539 0.048 32.107 1.00 84.81 769 ILE A C 1
ATOM 5949 O O . ILE A 1 769 ? -8.374 -0.645 33.102 1.00 84.81 769 ILE A O 1
ATOM 5953 N N . VAL A 1 770 ? -8.473 1.382 32.161 1.00 83.56 770 VAL A N 1
ATOM 5954 C CA . VAL A 1 770 ? -8.112 2.095 33.402 1.00 83.56 770 VAL A CA 1
ATOM 5955 C C . VAL A 1 770 ? -9.294 2.267 34.356 1.00 83.56 770 VAL A C 1
ATOM 5957 O O . VAL A 1 770 ? -9.097 2.708 35.483 1.00 83.56 770 VAL A O 1
ATOM 5960 N N . LYS A 1 771 ? -10.514 1.946 33.901 1.00 81.44 771 LYS A N 1
ATOM 5961 C CA . LYS A 1 771 ? -11.793 2.079 34.622 1.00 81.44 771 LYS A CA 1
ATOM 5962 C C . LYS A 1 771 ? -12.074 3.501 35.140 1.00 81.44 771 LYS A C 1
ATOM 5964 O O . LYS A 1 771 ? -12.902 3.691 36.027 1.00 81.44 771 LYS A O 1
ATOM 5969 N N . GLU A 1 772 ? -11.443 4.509 34.540 1.00 74.62 772 GLU A N 1
ATOM 5970 C CA . GLU A 1 772 ? -11.577 5.930 34.870 1.00 74.62 772 GLU A CA 1
ATOM 5971 C C . GLU A 1 772 ? -11.808 6.769 33.607 1.00 74.62 772 GLU A C 1
ATOM 5973 O O . GLU A 1 772 ? -11.414 6.400 32.497 1.00 74.62 772 GLU A O 1
ATOM 5978 N N . ALA A 1 773 ? -12.414 7.947 33.780 1.00 71.19 773 ALA A N 1
ATOM 5979 C CA . ALA A 1 773 ? -12.483 8.935 32.711 1.00 71.19 773 ALA A CA 1
ATOM 5980 C C . ALA A 1 773 ? -11.068 9.444 32.359 1.00 71.19 773 ALA A C 1
ATOM 5982 O O . ALA A 1 773 ? -10.259 9.691 33.259 1.00 71.19 773 ALA A O 1
ATOM 5983 N N . PRO A 1 774 ? -10.746 9.638 31.067 1.00 70.12 774 PRO A N 1
ATOM 5984 C CA . PRO A 1 774 ? -9.449 10.148 30.656 1.00 70.12 774 PRO A CA 1
ATOM 5985 C C . PRO A 1 774 ? -9.197 11.537 31.258 1.00 70.12 774 PRO A C 1
ATOM 5987 O O . PRO A 1 774 ? -10.071 12.402 31.262 1.00 70.12 774 PRO A O 1
ATOM 5990 N N . LYS A 1 775 ? -7.969 11.762 31.739 1.00 69.62 775 LYS A N 1
ATOM 5991 C CA . LYS A 1 775 ? -7.496 13.072 32.217 1.00 69.62 775 LYS A CA 1
ATOM 5992 C C . LYS A 1 775 ? -7.148 13.963 31.026 1.00 69.62 775 LYS A C 1
ATOM 5994 O O . LYS A 1 775 ? -5.978 14.157 30.707 1.00 69.62 775 LYS A O 1
ATOM 5999 N N . ILE A 1 776 ? -8.174 14.440 30.342 1.00 67.94 776 ILE A N 1
ATOM 6000 C CA . ILE A 1 776 ? -8.071 15.322 29.181 1.00 67.94 776 ILE A CA 1
ATOM 6001 C C . ILE A 1 776 ? -8.874 16.592 29.428 1.00 67.94 776 ILE A C 1
ATOM 6003 O O . ILE A 1 776 ? -9.867 16.572 30.156 1.00 67.94 776 ILE A O 1
ATOM 6007 N N . ASP A 1 777 ? -8.432 17.686 28.818 1.00 70.56 777 ASP A N 1
ATOM 6008 C CA . ASP A 1 777 ? -9.193 18.929 28.825 1.00 70.56 777 ASP A CA 1
ATOM 6009 C C . ASP A 1 777 ? -10.364 18.783 27.846 1.00 70.56 777 ASP A C 1
ATOM 6011 O O . ASP A 1 777 ? -10.176 18.744 26.628 1.00 70.56 777 ASP A O 1
ATOM 6015 N N . LEU A 1 778 ? -11.564 18.587 28.390 1.00 73.19 778 LEU A N 1
ATOM 6016 C CA . LEU A 1 778 ? -12.795 18.564 27.607 1.00 73.19 778 LEU A CA 1
ATOM 6017 C C . LEU A 1 778 ? -13.173 20.005 27.276 1.00 73.19 778 LEU A C 1
ATOM 6019 O O . LEU A 1 778 ? -13.088 20.880 28.138 1.00 73.19 778 LEU A O 1
ATOM 6023 N N . HIS A 1 779 ? -13.649 20.260 26.058 1.00 71.38 779 HIS A N 1
ATOM 6024 C CA . HIS A 1 779 ? -14.024 21.610 25.627 1.00 71.38 779 HIS A CA 1
ATOM 6025 C C . HIS A 1 779 ? -15.399 22.011 26.170 1.00 71.38 779 HIS A C 1
ATOM 6027 O O . HIS A 1 779 ? -16.348 22.272 25.430 1.00 71.38 779 HIS A O 1
ATOM 6033 N N . LEU A 1 780 ? -15.501 22.062 27.499 1.00 76.62 780 LEU A N 1
ATOM 6034 C CA . LEU A 1 780 ? -16.724 22.387 28.208 1.00 76.62 780 LEU A CA 1
ATOM 6035 C C . LEU A 1 780 ? -17.011 23.887 28.082 1.00 76.62 780 LEU A C 1
ATOM 6037 O O . LEU A 1 780 ? -16.479 24.725 28.809 1.00 76.62 780 LEU A O 1
ATOM 6041 N N . SER A 1 781 ? -17.872 24.224 27.131 1.00 79.00 781 SER A N 1
ATOM 6042 C CA . SER A 1 781 ? -18.487 25.538 26.975 1.00 79.00 781 SER A CA 1
ATOM 6043 C C . SER A 1 781 ? -19.873 25.590 27.635 1.00 79.00 781 SER A C 1
ATOM 6045 O O . SER A 1 781 ? -20.380 24.590 28.151 1.00 79.00 781 SER A O 1
ATOM 6047 N N . LYS A 1 782 ? -20.509 26.766 27.657 1.00 79.56 782 LYS A N 1
ATOM 6048 C CA . LYS A 1 782 ? -21.893 26.879 28.136 1.00 79.56 782 LYS A CA 1
ATOM 6049 C C . LYS A 1 782 ? -22.805 26.052 27.212 1.00 79.56 782 LYS A C 1
ATOM 6051 O O . LYS A 1 782 ? -22.833 26.379 26.026 1.00 79.56 782 LYS A O 1
ATOM 6056 N N . PRO A 1 783 ? -23.575 25.072 27.733 1.00 80.38 783 PRO A N 1
ATOM 6057 C CA . PRO A 1 783 ? -24.441 24.250 26.899 1.00 80.38 783 PRO A CA 1
ATOM 6058 C C . PRO A 1 783 ? -25.423 25.097 26.096 1.00 80.38 783 PRO A C 1
ATOM 6060 O O . PRO A 1 783 ? -25.946 26.104 26.598 1.00 80.38 783 PRO A O 1
ATOM 6063 N N . HIS A 1 784 ? -25.696 24.681 24.864 1.00 83.19 784 HIS A N 1
ATOM 6064 C CA . HIS A 1 784 ? -26.637 25.389 24.011 1.00 83.19 784 HIS A CA 1
ATOM 6065 C C . HIS A 1 784 ? -28.049 25.415 24.648 1.00 83.19 784 HIS A C 1
ATOM 6067 O O . HIS A 1 784 ? -28.528 24.378 25.113 1.00 83.19 784 HIS A O 1
ATOM 6073 N N . PRO A 1 785 ? -28.772 26.558 24.666 1.00 80.44 785 PRO A N 1
ATOM 6074 C CA . PRO A 1 785 ? -30.094 26.653 25.300 1.00 80.44 785 PRO A CA 1
ATOM 6075 C C . PRO A 1 785 ? -31.130 25.629 24.810 1.00 80.44 785 PRO A C 1
ATOM 6077 O O . PRO A 1 785 ? -31.927 25.144 25.608 1.00 80.44 785 PRO A O 1
ATOM 6080 N N . SER A 1 786 ? -31.089 25.260 23.526 1.00 82.88 786 SER A N 1
ATOM 6081 C CA . SER A 1 786 ? -31.974 24.230 22.952 1.00 82.88 786 SER A CA 1
ATOM 6082 C C . SER A 1 786 ? -31.758 22.836 23.552 1.00 82.88 786 SER A C 1
ATOM 6084 O O . SER A 1 786 ? -32.706 22.047 23.605 1.00 82.88 786 SER A O 1
ATOM 6086 N N . LEU A 1 787 ? -30.561 22.535 24.080 1.00 84.12 787 LEU A N 1
ATOM 6087 C CA . LEU A 1 787 ? -30.356 21.295 24.824 1.00 84.12 787 LEU A CA 1
ATOM 6088 C C . LEU A 1 787 ? -31.150 21.320 26.125 1.00 84.12 787 LEU A C 1
ATOM 6090 O O . LEU A 1 787 ? -31.756 20.314 26.464 1.00 84.12 787 LEU A O 1
ATOM 6094 N N . LEU A 1 788 ? -31.167 22.440 26.854 1.00 78.94 788 LEU A N 1
ATOM 6095 C CA . LEU A 1 788 ? -31.908 22.525 28.115 1.00 78.94 788 LEU A CA 1
ATOM 6096 C C . LEU A 1 788 ? -33.389 22.219 27.886 1.00 78.94 788 LEU A C 1
ATOM 6098 O O . LEU A 1 788 ? -33.970 21.426 28.617 1.00 78.94 788 LEU A O 1
ATOM 6102 N N . GLU A 1 789 ? -33.987 22.793 26.844 1.00 78.56 789 GLU A N 1
ATOM 6103 C CA . GLU A 1 789 ? -35.375 22.495 26.479 1.00 78.56 789 GLU A CA 1
ATOM 6104 C C . GLU A 1 789 ? -35.577 21.015 26.145 1.00 78.56 789 GLU A C 1
ATOM 6106 O O . GLU A 1 789 ? -36.520 20.402 26.646 1.00 78.56 789 GLU A O 1
ATOM 6111 N N . SER A 1 790 ? -34.670 20.427 25.362 1.00 82.62 790 SER A N 1
ATOM 6112 C CA . SER A 1 790 ? -34.743 19.018 24.961 1.00 82.62 790 SER A CA 1
ATOM 6113 C C . SER A 1 790 ? -34.579 18.074 26.156 1.00 82.62 790 SER A C 1
ATOM 6115 O O . SER A 1 790 ? -35.398 17.181 26.358 1.00 82.62 790 SER A O 1
ATOM 6117 N N . LEU A 1 791 ? -33.578 18.319 27.001 1.00 83.12 791 LEU A N 1
ATOM 6118 C CA . LEU A 1 791 ? -33.279 17.549 28.205 1.00 83.12 791 LEU A CA 1
ATOM 6119 C C . LEU A 1 791 ? -34.441 17.609 29.197 1.00 83.12 791 LEU A C 1
ATOM 6121 O O . LEU A 1 791 ? -34.905 16.572 29.657 1.00 83.12 791 LEU A O 1
ATOM 6125 N N . PHE A 1 792 ? -34.963 18.801 29.494 1.00 79.94 792 PHE A N 1
ATOM 6126 C CA . PHE A 1 792 ? -36.070 18.933 30.437 1.00 79.94 792 PHE A CA 1
ATOM 6127 C C . PHE A 1 792 ? -37.383 18.369 29.899 1.00 79.94 792 PHE A C 1
ATOM 6129 O O . PHE A 1 792 ? -38.140 17.777 30.665 1.00 79.94 792 PHE A O 1
ATOM 6136 N N . SER A 1 793 ? -37.645 18.512 28.597 1.00 78.81 793 SER A N 1
ATOM 6137 C CA . SER A 1 793 ? -38.800 17.863 27.967 1.00 78.81 793 SER A CA 1
ATOM 6138 C C . SER A 1 793 ? -38.679 16.344 28.070 1.00 78.81 793 SER A C 1
ATOM 6140 O O . SER A 1 793 ? -39.625 15.688 28.487 1.00 78.81 793 SER A O 1
ATOM 6142 N N . THR A 1 794 ? -37.487 15.800 27.807 1.00 83.38 794 THR A N 1
ATOM 6143 C CA . THR A 1 794 ? -37.199 14.366 27.949 1.00 83.38 794 THR A CA 1
ATOM 6144 C C . THR A 1 794 ? -37.429 13.887 29.382 1.00 83.38 794 THR A C 1
ATOM 6146 O O . THR A 1 794 ? -38.097 12.880 29.597 1.00 83.38 794 THR A O 1
ATOM 6149 N N . MET A 1 795 ? -36.923 14.623 30.379 1.00 82.19 795 MET A N 1
ATOM 6150 C CA . MET A 1 795 ? -37.117 14.301 31.799 1.00 82.19 795 MET A CA 1
ATOM 6151 C C . MET A 1 795 ? -38.597 14.312 32.196 1.00 82.19 795 MET A C 1
ATOM 6153 O O . MET A 1 795 ? -39.011 13.475 32.989 1.00 82.19 795 MET A O 1
ATOM 6157 N N . TYR A 1 796 ? -39.384 15.241 31.642 1.00 77.94 796 TYR A N 1
ATOM 6158 C CA . TYR A 1 796 ? -40.820 15.330 31.894 1.00 77.94 796 TYR A CA 1
ATOM 6159 C C . TYR A 1 796 ? -41.590 14.165 31.268 1.00 77.94 796 TYR A C 1
ATOM 6161 O O . TYR A 1 796 ? -42.430 13.569 31.927 1.00 77.94 796 TYR A O 1
ATOM 6169 N N . VAL A 1 797 ? -41.304 13.798 30.015 1.00 75.50 797 VAL A N 1
ATOM 6170 C CA . VAL A 1 797 ? -42.016 12.678 29.373 1.00 75.50 797 VAL A CA 1
ATOM 6171 C C . VAL A 1 797 ? -41.565 11.318 29.921 1.00 75.50 797 VAL A C 1
ATOM 6173 O O . VAL A 1 797 ? -42.339 10.365 29.959 1.00 75.50 797 VAL A O 1
ATOM 6176 N N . SER A 1 798 ? -40.346 11.250 30.453 1.00 72.44 798 SER A N 1
ATOM 6177 C CA . SER A 1 798 ? -39.810 10.073 31.147 1.00 72.44 798 SER A CA 1
ATOM 6178 C C . SER A 1 798 ? -40.214 10.007 32.630 1.00 72.44 798 SER A C 1
ATOM 6180 O O . SER A 1 798 ? -39.577 9.289 33.408 1.00 72.44 798 SER A O 1
ATOM 6182 N N . GLU A 1 799 ? -41.238 10.758 33.054 1.00 65.25 799 GLU A N 1
ATOM 6183 C CA . GLU A 1 799 ? -41.685 10.815 34.449 1.00 65.25 799 GLU A CA 1
ATOM 6184 C C . GLU A 1 799 ? -41.968 9.402 34.994 1.00 65.25 799 GLU A C 1
ATOM 6186 O O . GLU A 1 799 ? -42.766 8.634 34.457 1.00 65.25 799 GLU A O 1
ATOM 6191 N N . GLY A 1 800 ? -41.256 9.036 36.067 1.00 70.56 800 GLY A N 1
ATOM 6192 C CA . GLY A 1 800 ? -41.349 7.712 36.702 1.00 70.56 800 GLY A CA 1
ATOM 6193 C C . GLY A 1 800 ? -40.222 6.734 36.349 1.00 70.56 800 GLY A C 1
ATOM 6194 O O . GLY A 1 800 ? -40.144 5.655 36.937 1.00 70.56 800 GLY A O 1
ATOM 6195 N N . TRP A 1 801 ? -39.301 7.104 35.456 1.00 78.25 801 TRP A N 1
ATOM 6196 C CA . TRP A 1 801 ? -38.103 6.300 35.186 1.00 78.25 801 TRP A CA 1
ATOM 6197 C C . TRP A 1 801 ? -37.035 6.393 36.275 1.00 78.25 801 TRP A C 1
ATOM 6199 O O . TRP A 1 801 ? -36.338 5.404 36.520 1.00 78.25 801 TRP A O 1
ATOM 6209 N N . SER A 1 802 ? -36.918 7.566 36.902 1.00 82.69 802 SER A N 1
ATOM 6210 C CA . SER A 1 802 ? -35.965 7.872 37.967 1.00 82.69 802 SER A CA 1
ATOM 6211 C C . SER A 1 802 ? -36.558 8.905 38.931 1.00 82.69 802 SER A C 1
ATOM 6213 O O . SER A 1 802 ? -37.005 9.981 38.532 1.00 82.69 802 SER A O 1
ATOM 6215 N N . ASN A 1 803 ? -36.529 8.584 40.223 1.00 86.50 803 ASN A N 1
ATOM 6216 C CA . ASN A 1 803 ? -36.898 9.501 41.295 1.00 86.50 803 ASN A CA 1
ATOM 6217 C C . ASN A 1 803 ? -35.915 10.675 41.382 1.00 86.50 803 ASN A C 1
ATOM 6219 O O . ASN A 1 803 ? -36.335 11.805 41.626 1.00 86.50 803 ASN A O 1
ATOM 6223 N N . ILE A 1 804 ? -34.622 10.429 41.146 1.00 87.50 804 ILE A N 1
ATOM 6224 C CA . ILE A 1 804 ? -33.588 11.471 41.121 1.00 87.50 804 ILE A CA 1
ATOM 6225 C C . ILE A 1 804 ? -33.880 12.482 40.004 1.00 87.50 804 ILE A C 1
ATOM 6227 O O . ILE A 1 804 ? -33.857 13.689 40.251 1.00 87.50 804 ILE A O 1
ATOM 6231 N N . VAL A 1 805 ? -34.212 12.005 38.799 1.00 86.44 805 VAL A N 1
ATOM 6232 C CA . VAL A 1 805 ? -34.617 12.855 37.666 1.00 86.44 805 VAL A CA 1
ATOM 6233 C C . VAL A 1 805 ? -35.851 13.689 38.019 1.00 86.44 805 VAL A C 1
ATOM 6235 O O . VAL A 1 805 ? -35.849 14.901 37.799 1.00 86.44 805 VAL A O 1
ATOM 6238 N N . ASN A 1 806 ? -36.864 13.081 38.643 1.00 85.62 806 ASN A N 1
ATOM 6239 C CA . ASN A 1 806 ? -38.084 13.780 39.058 1.00 85.62 806 ASN A CA 1
ATOM 6240 C C . ASN A 1 806 ? -37.811 14.886 40.094 1.00 85.62 806 ASN A C 1
ATOM 6242 O O . ASN A 1 806 ? -38.371 15.978 39.999 1.00 85.62 806 ASN A O 1
ATOM 6246 N N . ILE A 1 807 ? -36.931 14.644 41.073 1.00 86.44 807 ILE A N 1
ATOM 6247 C CA . ILE A 1 807 ? -36.537 15.660 42.066 1.00 86.44 807 ILE A CA 1
ATOM 6248 C C . ILE A 1 807 ? -35.873 16.853 41.373 1.00 86.44 807 ILE A C 1
ATOM 6250 O O . ILE A 1 807 ? -36.229 18.003 41.646 1.00 86.44 807 ILE A O 1
ATOM 6254 N N . TRP A 1 808 ? -34.944 16.588 40.452 1.00 83.31 808 TRP A N 1
ATOM 6255 C CA . TRP A 1 808 ? -34.283 17.634 39.674 1.00 83.31 808 TRP A CA 1
ATOM 6256 C C . TRP A 1 808 ? -35.271 18.435 38.830 1.00 83.31 808 TRP A C 1
ATOM 6258 O O . TRP A 1 808 ? -35.231 19.665 38.850 1.00 83.31 808 TRP A O 1
ATOM 6268 N N . LEU A 1 809 ? -36.188 17.759 38.137 1.00 84.12 809 LEU A N 1
ATOM 6269 C CA . LEU A 1 809 ? -37.214 18.404 37.323 1.00 84.12 809 LEU A CA 1
ATOM 6270 C C . LEU A 1 809 ? -38.121 19.314 38.166 1.00 84.12 809 LEU A C 1
ATOM 6272 O O . LEU A 1 809 ? -38.371 20.459 37.786 1.00 84.12 809 LEU A O 1
ATOM 6276 N N . ASN A 1 810 ? -38.551 18.844 39.340 1.00 86.00 810 ASN A N 1
ATOM 6277 C CA . ASN A 1 810 ? -39.355 19.629 40.278 1.00 86.00 810 ASN A CA 1
ATOM 6278 C C . ASN A 1 810 ? -38.610 20.875 40.766 1.00 86.00 810 ASN A C 1
ATOM 6280 O O . ASN A 1 810 ? -39.171 21.971 40.764 1.00 86.00 810 ASN A O 1
ATOM 6284 N N . TYR A 1 811 ? -37.332 20.733 41.126 1.00 85.06 811 TYR A N 1
ATOM 6285 C CA . TYR A 1 811 ? -36.506 21.859 41.561 1.00 85.06 811 TYR A CA 1
ATOM 6286 C C . TYR A 1 811 ? -36.301 22.893 40.445 1.00 85.06 811 TYR A C 1
ATOM 6288 O O . TYR A 1 811 ? -36.401 24.099 40.673 1.00 85.06 811 TYR A O 1
ATOM 6296 N N . VAL A 1 812 ? -36.074 22.437 39.211 1.00 83.50 812 VAL A N 1
ATOM 6297 C CA . VAL A 1 812 ? -35.953 23.323 38.047 1.00 83.50 812 VAL A CA 1
ATOM 6298 C C . VAL A 1 812 ? -37.271 24.040 37.759 1.00 83.50 812 VAL A C 1
ATOM 6300 O O . VAL A 1 812 ? -37.252 25.243 37.502 1.00 83.50 812 VAL A O 1
ATOM 6303 N N . ASN A 1 813 ? -38.414 23.357 37.836 1.00 84.75 813 ASN A N 1
ATOM 6304 C CA . ASN A 1 813 ? -39.723 23.992 37.671 1.00 84.75 813 ASN A CA 1
ATOM 6305 C C . ASN A 1 813 ? -39.996 25.045 38.758 1.00 84.75 813 ASN A C 1
ATOM 6307 O O . ASN A 1 813 ? -40.483 26.129 38.434 1.00 84.75 813 ASN A O 1
ATOM 6311 N N . GLU A 1 814 ? -39.601 24.796 40.009 1.00 86.50 814 GLU A N 1
ATOM 6312 C CA . GLU A 1 814 ? -39.684 25.784 41.094 1.00 86.50 814 GLU A CA 1
ATOM 6313 C C . GLU A 1 814 ? -38.815 27.022 40.811 1.00 86.50 814 GLU A C 1
ATOM 6315 O O . GLU A 1 814 ? -39.271 28.165 40.921 1.00 86.50 814 GLU A O 1
ATOM 6320 N N . LEU A 1 815 ? -37.571 26.816 40.367 1.00 84.44 815 LEU A N 1
ATOM 6321 C CA . LEU A 1 815 ? -36.679 27.908 39.969 1.00 84.44 815 LEU A CA 1
ATOM 6322 C C . LEU A 1 815 ? -37.225 28.693 38.772 1.00 84.44 815 LEU A C 1
ATOM 6324 O O . LEU A 1 815 ? -37.109 29.916 38.722 1.00 84.44 815 LEU A O 1
ATOM 6328 N N . ARG A 1 816 ? -37.840 28.020 37.798 1.00 83.31 816 ARG A N 1
ATOM 6329 C CA . ARG A 1 816 ? -38.477 28.692 36.659 1.00 83.31 816 ARG A CA 1
ATOM 6330 C C . ARG A 1 816 ? -39.650 29.544 37.125 1.00 83.31 816 ARG A C 1
ATOM 6332 O O . ARG A 1 816 ? -39.704 30.720 36.770 1.00 83.31 816 ARG A O 1
ATOM 6339 N N . ARG A 1 817 ? -40.508 28.996 37.990 1.00 84.81 817 ARG A N 1
ATOM 6340 C CA . ARG A 1 817 ? -41.666 29.702 38.552 1.00 84.81 817 ARG A CA 1
ATOM 6341 C C . ARG A 1 817 ? -41.252 30.947 39.339 1.00 84.81 817 ARG A C 1
ATOM 6343 O O . ARG A 1 817 ? -41.801 32.021 39.111 1.00 84.81 817 ARG A O 1
ATOM 6350 N N . THR A 1 818 ? -40.252 30.828 40.211 1.00 88.19 818 THR A N 1
ATOM 6351 C CA . THR A 1 818 ? -39.739 31.951 41.021 1.00 88.19 818 THR A CA 1
ATOM 6352 C C . THR A 1 818 ? -39.084 33.053 40.183 1.00 88.19 818 THR A C 1
ATOM 6354 O O . THR A 1 818 ? -39.159 34.221 40.553 1.00 88.19 818 THR A O 1
ATOM 6357 N N . ASN A 1 819 ? -38.516 32.715 39.022 1.00 84.12 819 ASN A N 1
ATOM 6358 C CA . ASN A 1 819 ? -37.943 33.675 38.071 1.00 84.12 819 ASN A CA 1
ATOM 6359 C C . ASN A 1 819 ? -38.938 34.156 36.992 1.00 84.12 819 ASN A C 1
ATOM 6361 O O . ASN A 1 819 ? -38.524 34.761 36.003 1.00 84.12 819 ASN A O 1
ATOM 6365 N N . GLY A 1 820 ? -40.239 33.876 37.137 1.00 80.69 820 GLY A N 1
ATOM 6366 C CA . GLY A 1 820 ? -41.269 34.289 36.174 1.00 80.69 820 GLY A CA 1
ATOM 6367 C C . GLY A 1 820 ? -41.174 33.604 34.803 1.00 80.69 820 GLY A C 1
ATOM 6368 O O . GLY A 1 820 ? -41.778 34.067 33.836 1.00 80.69 820 GLY A O 1
ATOM 6369 N N . MET A 1 821 ? -40.416 32.511 34.697 1.00 76.56 821 MET A N 1
ATOM 6370 C CA . MET A 1 821 ? -40.320 31.690 33.494 1.00 76.56 821 MET A CA 1
ATOM 6371 C C . MET A 1 821 ? -41.431 30.638 33.477 1.00 76.56 821 MET A C 1
ATOM 6373 O O . MET A 1 821 ? -41.828 30.103 34.512 1.00 76.56 821 MET A O 1
ATOM 6377 N N . ARG A 1 822 ? -41.916 30.296 32.279 1.00 73.56 822 ARG A N 1
ATOM 6378 C CA . ARG A 1 822 ? -42.928 29.248 32.103 1.00 73.56 822 ARG A CA 1
ATOM 6379 C C . ARG A 1 822 ? -42.381 27.887 32.555 1.00 73.56 822 ARG A C 1
ATOM 6381 O O . ARG A 1 822 ? -41.235 27.547 32.234 1.00 73.56 822 ARG A O 1
ATOM 6388 N N . GLU A 1 823 ? -43.214 27.118 33.258 1.00 72.69 823 GLU A N 1
ATOM 6389 C CA . GLU A 1 823 ? -42.942 25.715 33.591 1.00 72.69 823 GLU A CA 1
ATOM 6390 C C . GLU A 1 823 ? -42.665 24.901 32.325 1.00 72.69 823 GLU A C 1
ATOM 6392 O O . GLU A 1 823 ? -43.212 25.177 31.248 1.00 72.69 823 GLU A O 1
ATOM 6397 N N . ILE A 1 824 ? -41.790 23.906 32.452 1.00 69.38 824 ILE A N 1
ATOM 6398 C CA . ILE A 1 824 ? -41.554 22.965 31.362 1.00 69.38 824 ILE A CA 1
ATOM 6399 C C . ILE A 1 824 ? -42.840 22.151 31.195 1.00 69.38 824 ILE A C 1
ATOM 6401 O O . ILE A 1 824 ? -43.290 21.482 32.118 1.00 69.38 824 ILE A O 1
ATOM 6405 N N . THR A 1 825 ? -43.459 22.265 30.023 1.00 62.88 825 THR A N 1
ATOM 6406 C CA . THR A 1 825 ? -44.673 21.537 29.634 1.00 62.88 825 THR A CA 1
ATOM 6407 C C . THR A 1 825 ? -44.420 20.952 28.250 1.00 62.88 825 THR A C 1
ATOM 6409 O O . THR A 1 825 ? -43.736 21.592 27.449 1.00 62.88 825 THR A O 1
ATOM 6412 N N . THR A 1 826 ? -44.923 19.749 27.968 1.00 57.88 826 THR A N 1
ATOM 6413 C CA . THR A 1 826 ? -44.795 19.109 26.647 1.00 57.88 826 THR A CA 1
ATOM 6414 C C . THR A 1 826 ? -45.236 20.047 25.515 1.00 57.88 826 THR A C 1
ATOM 6416 O O . THR A 1 826 ? -46.191 20.818 25.691 1.00 57.88 826 THR A O 1
ATOM 6419 N N . PRO A 1 827 ? -44.628 19.972 24.317 1.00 53.16 827 PRO A N 1
ATOM 6420 C CA . PRO A 1 827 ? -45.258 20.503 23.115 1.00 53.16 827 PRO A CA 1
ATOM 6421 C C . PRO A 1 827 ? -46.651 19.874 22.934 1.00 53.16 827 PRO A C 1
ATOM 6423 O O . PRO A 1 827 ? -46.838 18.682 23.162 1.00 53.16 827 PRO A O 1
ATOM 6426 N N . LYS A 1 828 ? -47.639 20.686 22.539 1.00 43.44 828 LYS A N 1
ATOM 6427 C CA . LYS A 1 828 ? -49.024 20.254 22.254 1.00 43.44 828 LYS A CA 1
ATOM 6428 C C . LYS A 1 828 ? -49.175 19.519 20.920 1.00 43.44 828 LYS A C 1
ATOM 6430 O O . LYS A 1 828 ? -50.286 19.107 20.590 1.00 43.44 828 LYS A O 1
ATOM 6435 N N . ASP A 1 829 ? -48.107 19.404 20.143 1.00 41.62 829 ASP A N 1
ATOM 6436 C CA . ASP A 1 829 ? -48.199 18.877 18.794 1.00 41.62 829 ASP A CA 1
ATOM 6437 C C . ASP A 1 829 ? -48.219 17.352 18.839 1.00 41.62 829 ASP A C 1
ATOM 6439 O O . ASP A 1 829 ? -47.201 16.688 19.032 1.00 41.62 829 ASP A O 1
ATOM 6443 N N . GLU A 1 830 ? -49.427 16.809 18.671 1.00 41.59 830 GLU A N 1
ATOM 6444 C CA . GLU A 1 830 ? -49.635 15.430 18.257 1.00 41.59 830 GLU A CA 1
ATOM 6445 C C . GLU A 1 830 ? -48.692 15.111 17.099 1.00 41.59 830 GLU A C 1
ATOM 6447 O O . GLU A 1 830 ? -48.733 15.722 16.027 1.00 41.59 830 GLU A O 1
ATOM 6452 N N . TYR A 1 831 ? -47.841 14.129 17.357 1.00 43.09 831 TYR A N 1
ATOM 6453 C CA . TYR A 1 831 ? -46.873 13.577 16.437 1.00 43.09 831 TYR A CA 1
ATOM 6454 C C . TYR A 1 831 ? -47.560 13.180 15.119 1.00 43.09 831 TYR A C 1
ATOM 6456 O O . TYR A 1 831 ? -48.291 12.193 15.053 1.00 43.09 831 TYR A O 1
ATOM 6464 N N . LYS A 1 832 ? -47.351 13.955 14.050 1.00 40.81 832 LYS A N 1
ATOM 6465 C CA . LYS A 1 832 ? -47.800 13.610 12.692 1.00 40.81 832 LYS A CA 1
ATOM 6466 C C . LYS A 1 832 ? -46.593 13.386 11.797 1.00 40.81 832 LYS A C 1
ATOM 6468 O O . LYS A 1 832 ? -46.329 14.188 10.908 1.00 40.81 832 LYS A O 1
ATOM 6473 N N . SER A 1 833 ? -45.873 12.287 12.003 1.00 43.56 833 SER A N 1
ATOM 6474 C CA . SER A 1 833 ? -44.989 11.785 10.953 1.00 43.56 833 SER A CA 1
ATOM 6475 C C . SER A 1 833 ? -45.775 10.820 10.060 1.00 43.56 833 SER A C 1
ATOM 6477 O O . SER A 1 833 ? -46.439 9.891 10.522 1.00 43.56 833 SER A O 1
ATOM 6479 N N . LYS A 1 834 ? -45.754 11.072 8.750 1.00 39.22 834 LYS A N 1
ATOM 6480 C CA . LYS A 1 834 ? -46.089 10.072 7.734 1.00 39.22 834 LYS A CA 1
ATOM 6481 C C . LYS A 1 834 ? -44.772 9.595 7.142 1.00 39.22 834 LYS A C 1
ATOM 6483 O O . LYS A 1 834 ? -44.007 10.407 6.631 1.00 39.22 834 LYS A O 1
ATOM 6488 N N . ARG A 1 835 ? -44.523 8.288 7.206 1.00 44.66 835 ARG A N 1
ATOM 6489 C CA . ARG A 1 835 ? -43.416 7.647 6.495 1.00 44.66 835 ARG A CA 1
ATOM 6490 C C . ARG A 1 835 ? -43.854 7.418 5.048 1.00 44.66 835 ARG A C 1
ATOM 6492 O O . ARG A 1 835 ? -44.639 6.511 4.788 1.00 44.66 835 ARG A O 1
ATOM 6499 N N . GLU A 1 836 ? -43.380 8.244 4.121 1.00 41.75 836 GLU A N 1
ATOM 6500 C CA . GLU A 1 836 ? -43.442 7.936 2.688 1.00 41.75 836 GLU A CA 1
ATOM 6501 C C . GLU A 1 836 ? -42.109 7.305 2.280 1.00 41.75 836 GLU A C 1
ATOM 6503 O O . GLU A 1 836 ? -41.091 7.984 2.187 1.00 41.75 836 GLU A O 1
ATOM 6508 N N . ILE A 1 837 ? -42.108 5.982 2.095 1.00 46.34 837 ILE A N 1
ATOM 6509 C CA . ILE A 1 837 ? -40.967 5.241 1.547 1.00 46.34 837 ILE A CA 1
ATOM 6510 C C . ILE A 1 837 ? -41.146 5.229 0.029 1.00 46.34 837 ILE A C 1
ATOM 6512 O O . ILE A 1 837 ? -42.022 4.527 -0.478 1.00 46.34 837 ILE A O 1
ATOM 6516 N N . SER A 1 838 ? -40.359 6.012 -0.704 1.00 39.00 838 SER A N 1
ATOM 6517 C CA . SER A 1 838 ? -40.368 5.995 -2.169 1.00 39.00 838 SER A CA 1
ATOM 6518 C C . SER A 1 838 ? -39.207 5.154 -2.699 1.00 39.00 838 SER A C 1
ATOM 6520 O O . SER A 1 838 ? -38.119 5.658 -2.937 1.00 39.00 838 SER A O 1
ATOM 6522 N N . GLY A 1 839 ? -39.420 3.853 -2.902 1.00 43.59 839 GLY A N 1
ATOM 6523 C CA . GLY A 1 839 ? -38.469 3.054 -3.685 1.00 43.59 839 GLY A CA 1
ATOM 6524 C C . GLY A 1 839 ? -38.503 3.425 -5.181 1.00 43.59 839 GLY A C 1
ATOM 6525 O O . GLY A 1 839 ? -39.506 3.986 -5.637 1.00 43.59 839 GLY A O 1
ATOM 6526 N N . PRO A 1 840 ? -37.479 3.065 -5.983 1.00 42.22 840 PRO A N 1
ATOM 6527 C CA . PRO A 1 840 ? -36.142 2.576 -5.618 1.00 42.22 840 PRO A CA 1
ATOM 6528 C C . PRO A 1 840 ? -35.063 3.686 -5.642 1.00 42.22 840 PRO A C 1
ATOM 6530 O O . PRO A 1 840 ? -35.120 4.612 -6.454 1.00 42.22 840 PRO A O 1
ATOM 6533 N N . TYR A 1 841 ? -34.036 3.563 -4.790 1.00 42.59 841 TYR A N 1
ATOM 6534 C CA . TYR A 1 841 ? -32.879 4.473 -4.730 1.00 42.59 841 TYR A CA 1
ATOM 6535 C C . TYR A 1 841 ? -31.634 3.835 -5.374 1.00 42.59 841 TYR A C 1
ATOM 6537 O O . TYR A 1 841 ? -31.436 2.626 -5.297 1.00 42.59 841 TYR A O 1
ATOM 6545 N N . GLN A 1 842 ? -30.768 4.637 -6.006 1.00 35.31 842 GLN A N 1
ATOM 6546 C CA . GLN A 1 842 ? -29.533 4.144 -6.632 1.00 35.31 842 GLN A CA 1
ATOM 6547 C C . GLN A 1 842 ? -28.496 3.705 -5.580 1.00 35.31 842 GLN A C 1
ATOM 6549 O O . GLN A 1 842 ? -27.996 4.527 -4.819 1.00 35.31 842 GLN A O 1
ATOM 6554 N N . THR A 1 843 ? -28.108 2.428 -5.600 1.00 41.34 843 THR A N 1
ATOM 6555 C CA . THR A 1 843 ? -27.082 1.819 -4.725 1.00 41.34 843 THR A CA 1
ATOM 6556 C C . THR A 1 843 ? -25.659 1.858 -5.311 1.00 41.34 843 THR A C 1
ATOM 6558 O O . THR A 1 843 ? -24.706 1.369 -4.699 1.00 41.34 843 THR A O 1
ATOM 6561 N N . ARG A 1 844 ? -25.468 2.449 -6.502 1.00 37.78 844 ARG A N 1
ATOM 6562 C CA . ARG A 1 844 ? -24.164 2.499 -7.187 1.00 37.78 844 ARG A CA 1
ATOM 6563 C C . ARG A 1 844 ? -23.155 3.354 -6.412 1.00 37.78 844 ARG A C 1
ATOM 6565 O O . ARG A 1 844 ? -23.275 4.573 -6.381 1.00 37.78 844 ARG A O 1
ATOM 6572 N N . GLY A 1 845 ? -22.112 2.716 -5.877 1.00 34.22 845 GLY A N 1
ATOM 6573 C CA . GLY A 1 845 ? -20.919 3.394 -5.348 1.00 34.22 845 GLY A CA 1
ATOM 6574 C C . GLY A 1 845 ? -20.643 3.210 -3.854 1.00 34.22 845 GLY A C 1
ATOM 6575 O O . GLY A 1 845 ? -19.595 3.657 -3.396 1.00 34.22 845 GLY A O 1
ATOM 6576 N N . VAL A 1 846 ? -21.508 2.526 -3.098 1.00 34.03 846 VAL A N 1
ATOM 6577 C CA . VAL A 1 846 ? -21.260 2.256 -1.672 1.00 34.03 846 VAL A CA 1
ATOM 6578 C C . VAL A 1 846 ? -20.509 0.927 -1.525 1.00 34.03 846 VAL A C 1
ATOM 6580 O O . VAL A 1 846 ? -21.094 -0.146 -1.631 1.00 34.03 846 VAL A O 1
ATOM 6583 N N . ARG A 1 847 ? -19.183 0.979 -1.343 1.00 28.20 847 ARG A N 1
ATOM 6584 C CA . ARG A 1 847 ? -18.352 -0.206 -1.059 1.00 28.20 847 ARG A CA 1
ATOM 6585 C C . ARG A 1 847 ? -18.287 -0.429 0.453 1.00 28.20 847 ARG A C 1
ATOM 6587 O O . ARG A 1 847 ? -17.766 0.424 1.163 1.00 28.20 847 ARG A O 1
ATOM 6594 N N . PHE A 1 848 ? -18.755 -1.579 0.937 1.00 34.75 848 PHE A N 1
ATOM 6595 C CA . PHE A 1 848 ? -18.560 -1.999 2.329 1.00 34.75 848 PHE A CA 1
ATOM 6596 C C . PHE A 1 848 ? -17.349 -2.921 2.444 1.00 34.75 848 PHE A C 1
ATOM 6598 O O . PHE A 1 848 ? -17.204 -3.871 1.677 1.00 34.75 848 PHE A O 1
ATOM 6605 N N . SER A 1 849 ? -16.489 -2.637 3.419 1.00 28.42 849 SER A N 1
ATOM 6606 C CA . SER A 1 849 ? -15.422 -3.539 3.848 1.00 28.42 849 SER A CA 1
ATOM 6607 C C . SER A 1 849 ? -15.913 -4.376 5.031 1.00 28.42 849 SER A C 1
ATOM 6609 O O . SER A 1 849 ? -16.507 -3.850 5.971 1.00 28.42 849 SER A O 1
ATOM 6611 N N . ILE A 1 850 ? -15.696 -5.688 4.961 1.00 29.22 850 ILE A N 1
ATOM 6612 C CA . ILE A 1 850 ? -16.078 -6.660 5.991 1.00 29.22 850 ILE A CA 1
ATOM 6613 C C . ILE A 1 850 ? -14.959 -6.727 7.018 1.00 29.22 850 ILE A C 1
ATOM 6615 O O . ILE A 1 850 ? -13.840 -7.102 6.672 1.00 29.22 850 ILE A O 1
ATOM 6619 N N . ILE A 1 851 ? -15.239 -6.344 8.265 1.00 36.75 851 ILE A N 1
ATOM 6620 C CA . ILE A 1 851 ? -14.288 -6.465 9.374 1.00 36.75 851 ILE A CA 1
ATOM 6621 C C . ILE A 1 851 ? -15.046 -6.812 10.653 1.00 36.75 851 ILE A C 1
ATOM 6623 O O . ILE A 1 851 ? -15.969 -6.111 11.060 1.00 36.75 851 ILE A O 1
ATOM 6627 N N . SER A 1 852 ? -14.586 -7.860 11.322 1.00 32.16 852 SER A N 1
ATOM 6628 C CA . SER A 1 852 ? -15.022 -8.275 12.651 1.00 32.16 852 SER A CA 1
ATOM 6629 C C . SER A 1 852 ? -13.778 -8.584 13.485 1.00 32.16 852 SER A C 1
ATOM 6631 O O . SER A 1 852 ? -13.066 -9.544 13.189 1.00 32.16 852 SER A O 1
ATOM 6633 N N . ALA A 1 853 ? -13.491 -7.773 14.501 1.00 31.33 853 ALA A N 1
ATOM 6634 C CA . ALA A 1 853 ? -12.440 -8.048 15.477 1.00 31.33 853 ALA A CA 1
ATOM 6635 C C . ALA A 1 853 ? -12.993 -7.842 16.897 1.00 31.33 853 ALA A C 1
ATOM 6637 O O . ALA A 1 853 ? -13.572 -6.801 17.203 1.00 31.33 853 ALA A O 1
ATOM 6638 N N . ILE A 1 854 ? -12.825 -8.828 17.784 1.00 34.12 854 ILE A N 1
ATOM 6639 C CA . ILE A 1 854 ? -13.236 -8.708 19.191 1.00 34.12 854 ILE A CA 1
ATOM 6640 C C . ILE A 1 854 ? -12.040 -8.292 20.036 1.00 34.12 854 ILE A C 1
ATOM 6642 O O . ILE A 1 854 ? -11.055 -9.021 20.094 1.00 34.12 854 ILE A O 1
ATOM 6646 N N . PHE A 1 855 ? -12.149 -7.186 20.770 1.00 35.19 855 PHE A N 1
ATOM 6647 C CA . PHE A 1 855 ? -11.184 -6.823 21.805 1.00 35.19 855 PHE A CA 1
ATOM 6648 C C . PHE A 1 855 ? -11.843 -7.000 23.180 1.00 35.19 855 PHE A C 1
ATOM 6650 O O . PHE A 1 855 ? -12.432 -6.077 23.742 1.00 35.19 855 PHE A O 1
ATOM 6657 N N . GLY A 1 856 ? -11.774 -8.212 23.737 1.00 28.95 856 GLY A N 1
ATOM 6658 C CA . GLY A 1 856 ? -12.096 -8.399 25.151 1.00 28.95 856 GLY A CA 1
ATOM 6659 C C . GLY A 1 856 ? -11.057 -7.668 26.001 1.00 28.95 856 GLY A C 1
ATOM 6660 O O . GLY A 1 856 ? -9.865 -7.718 25.711 1.00 28.95 856 GLY A O 1
ATOM 6661 N N . VAL A 1 857 ? -11.467 -6.950 27.041 1.00 33.75 857 VAL A N 1
ATOM 6662 C CA . VAL A 1 857 ? -10.520 -6.383 28.007 1.00 33.75 857 VAL A CA 1
ATOM 6663 C C . VAL A 1 857 ? -10.598 -7.247 29.257 1.00 33.75 857 VAL A C 1
ATOM 6665 O O . VAL A 1 857 ? -11.424 -7.020 30.131 1.00 33.75 857 VAL A O 1
ATOM 6668 N N . LEU A 1 858 ? -9.750 -8.274 29.331 1.00 33.00 858 LEU A N 1
ATOM 6669 C CA . LEU A 1 858 ? -9.438 -8.916 30.607 1.00 33.00 858 LEU A CA 1
ATOM 6670 C C . LEU A 1 858 ? -8.098 -8.339 31.050 1.00 33.00 858 LEU A C 1
ATOM 6672 O O . LEU A 1 858 ? -7.111 -8.451 30.317 1.00 33.00 858 LEU A O 1
ATOM 6676 N N . GLU A 1 859 ? -8.059 -7.692 32.215 1.00 35.69 859 GLU A N 1
ATOM 6677 C CA . GLU A 1 859 ? -6.784 -7.352 32.837 1.00 35.69 859 GLU A CA 1
ATOM 6678 C C . GLU A 1 859 ? -5.992 -8.648 33.013 1.00 35.69 859 GLU A C 1
ATOM 6680 O O . GLU A 1 859 ? -6.434 -9.589 33.667 1.00 35.69 859 GLU A O 1
ATOM 6685 N N . LYS A 1 860 ? -4.791 -8.691 32.434 1.00 37.12 860 LYS A N 1
ATOM 6686 C CA . LYS A 1 860 ? -3.892 -9.856 32.457 1.00 37.12 860 LYS A CA 1
ATOM 6687 C C . LYS A 1 860 ? -3.489 -10.310 33.873 1.00 37.12 860 LYS A C 1
ATOM 6689 O O . LYS A 1 860 ? -2.826 -11.328 34.003 1.00 37.12 860 LYS A O 1
ATOM 6694 N N . ASN A 1 861 ? -3.852 -9.538 34.899 1.00 36.97 861 ASN A N 1
ATOM 6695 C CA . ASN A 1 861 ? -3.580 -9.806 36.309 1.00 36.97 861 ASN A CA 1
ATOM 6696 C C . ASN A 1 861 ? -4.788 -10.394 37.074 1.00 36.97 861 ASN A C 1
ATOM 6698 O O . ASN A 1 861 ? -4.645 -10.648 38.267 1.00 36.97 861 ASN A O 1
ATOM 6702 N N . GLU A 1 862 ? -5.948 -10.597 36.433 1.00 36.34 862 GLU A N 1
ATOM 6703 C CA . GLU A 1 862 ? -7.144 -11.214 37.051 1.00 36.34 862 GLU A CA 1
ATOM 6704 C C . GLU A 1 862 ? -7.545 -12.576 36.430 1.00 36.34 862 GLU A C 1
ATOM 6706 O O . GLU A 1 862 ? -8.581 -13.136 36.788 1.00 36.34 862 GLU A O 1
ATOM 6711 N N . LEU A 1 863 ? -6.706 -13.140 35.551 1.00 30.73 863 LEU A N 1
ATOM 6712 C CA . LEU A 1 863 ? -6.699 -14.560 35.151 1.00 30.73 863 LEU A CA 1
ATOM 6713 C C . LEU A 1 863 ? -5.515 -15.262 35.821 1.00 30.73 863 LEU A C 1
ATOM 6715 O O . LEU A 1 863 ? -5.677 -16.443 36.204 1.00 30.73 863 LEU A O 1
#

Mean predicted aligned error: 15.4 Å

Sequence (863 aa):
MLAKQNHQIKRFYSSVPQMCMNLANKFESMLGSAEYVKIQESHRTPYGHDEGHFQPKIPDLVLLPGSTEEVSAIVRVCNETKIPVIPFGTGTGLEGGVIPTLGGISLDLKRMNQVLEMNEVDFDCTVQPGITRIALNEWIRNTGLWFSVDPGADASLITWFLITWFYVCGMVATGASGTTSVRYGTMKSNVKNLEVVLPNGDIIDTRGKNRRPWKSSAGYNLTDLFIGSEGTLGVITSACVNLQARPPALGAAVCPFDEVSQAIETVVNIRQLAIPIARVEFLDQNQIVACNLHNNMSMHERPTLFFEFHGATEREVEDQLQSVKELCTSNQGTNFNLSIDSDGIRQLWKARHTAYYATLKTRPNSKGLLTDVCVPISQLPHIICAIQNDIQQSGLYGTIVGHVGEGNFHCIFPIYEEDKNEMNAVWNLSDKIVRRALSVGGTCTGEHGIGLGKMRYMEEEFGGSTLELMKNIKKMLDPNNIMNPVSGNENSLCCGELYRSNLLEKCCLLESNRASVEDICLVHSADYVEKIKSTQNMSNKEELEEFSSNYEFIYVNENTWDAASLSAGCAITLMENVLKNPGTNGFAAIRPPGHHASFDAACGVCIFNNVAICAKKARKLGVDRVLIVDWDVHAGQGTQYAVENDTGIRLISIHRFEHGTFWPNLPENKNTINVPLNQKGYGDSEYASIFNFLVMPVIADWQPQLILVSCGFDAALGDGAKEEVTPGMYGYMTGKLTSLGIPLCLFFEGGYWAQSIAYCARFTLNALIVKEAPKIDLHLSKPHPSLLESLFSTMYVSEGWSNIVNIWLNYVNELRRTNGMREITTPKDEYKSKREISGPYQTRGVRFSIISAIFGVLEKNEL

pLDDT: mean 83.17, std 16.45, range [26.45, 98.5]